Protein AF-A0A2P5MQP5-F1 (afdb_monomer)

Mean predicted aligned error: 23.52 Å

Foldseek 3Di:
DLPCLCPLDPFFGLLVLLLQLLQFFQVVCCLVVVAPPVQLQQDLQNLVSSQGDDQPTWTWGGLYDDIDIGTSNVSSVSSVVCLVPSSLLSLLVVCCVVLVHPDSVCSQVVQQVVCCLQANHPLDRSSLLSSLVVCVVSSLSSVLVNCVVVVVPVVSLQSVLVVLLVVLVLVPLQDPLLVVVVVVLVVLVVVLVVCVVVLVVLVVVPPVSVVVVVVSVLVVQLSVQLVVQLVVLVVVLSVVSNVVSNVLVVVSRSCSGNNNSVVNSVSNSVSSSVSSLSSSCSSVVSVCVRPVDPPSNVVVVVVVPPPPPDPSCVVRPRPDDPPVVDPPPPCWDQDPQQGTFGVPLLVVFDKQQLQALLVVVLVVLVVQLVVLLLVLLLLLQVQLVVLCVVPVPLLPLVVLLVCLVPALALLSVLLLVVLCVLCVVVVVLVQHSSSSSLLLLVLLNVLSPDPLVRQLVVQLVCCCVPSVDDSVVSSVSSNVSSCCNNPPSVSSLSSLVSLLVCVVVVPQDDSSSSDGDPSSPVSNVSSVSSNVSVVSSLLSVQLSVLQDNGDIGTLSSQLVLQLVDPVLLVLLVVLCVVLVCQVVLQVQLVVCCVVRRRVDSSSSSRSSSLCPLLVVDPRDPDDDDPVSSVVSNSSSSVSSCVSVVRPRRPPVPDPCPCVVVVVVVPRPPPPVVVVVVDPDDDPVVVPPCPVVVVVVVVVVVVVVVVVVVVVVVVVVVVVVVVCVVVVVVVLLVQLVVLLVVLLVVLLVVLPPDDDPSLFPLLVVLVLLLVLLVVVLVVPDDQNVLSVQLNVQLVVCVVVVHGSNVSNLRSCVRHVSNSVVSLLSSLVVVLVVLVLQDAPLLSQLLSVLLVVLCVVSPPDDDPPPSNVVSLVVLCVVPNVSSSVSSSSLSNCCSRRVPVVSSNSSSSSCVSVVNGDD

Secondary structure (DSSP, 8-state):
--GGGG-SSTTB-HHHHHHHHIIIIIHHHHHTTSS-HHHHHH-S-HHHHH----SSSEEEE-BSSS-EEEEHHHHHHHHHHHHTTHHHHHHHHHHHHHHT-SSGGGHHHHHHHHHHHHH-TTSS-HHHHHHHHHHHHHHHHHHHHHHHHTT-HHHHHHHHHHHHHHHHHHHH-S-HHHHHHHHHHHHHHHHHHHHHHHHHHHGGGTHHHHHHHHHHHHHHHHHHTHHHHHHHHHHHHHHHHHHHHHHHHHTT--TTSHHHHHHHHHHHHHHHHHHHHHHHTHHHHHHHHHH-STTTHHHHHHHH-------HHHHS--TT----SS----SEEEETTTEEEETTGGGTS-EE-HHHHHHHHHHHHHHHHHHHHHHHHHHHHHHHHHHGGGTTSTT-HHHHHHHHHH---HHHHHHHHHHHHHHHHTGGG---HHHHHHHHHHHHHHHTTS-HHHHHHHHHHHHHHHH---HHHHHHHHHHHHHHHHH-HHHHHHHHHHHHHHHHHT---BGGGTB-TTSHHHHHHHHHHHHHHHHHHHHHHHHHHHHTTT--EEHHHHHHHHHT-HHHHHHHHHHHHHHT-HHHHHHHHHHHHHTTSB--HHHHHHHHHHHHHTTSS--SS-PPPHHHHHHHHHHHHHHHHHHTTPPPP-GGG-TTTTTTHHHHPPPTTHHHHHHTT--PPPGGGGGGGHHHHHHHHHHHHHHHHHHHHHHHHHHHHHHHHHHHHHHHHHHHHHHHHHHHHHHHHHHHHHHSPPPTT---HHHHHHHHHHHHHHHHHHT-TTHHHHHHHHHHHHHHHHTT--HHHHHHHHHHH-HHHHHHHHHHHHHHHHHTTTTTS-HHHHHHHHHHHHHTTGGG-SS---TTHHHHHHHHHHHHH-HHHHHHHHHHHHHHHHHT-HHHHHHHHHHHHHTTSS--

Solvent-accessible surface area (backbone atoms only — not comparable to full-atom values): 47956 Å² total; per-residue (Å²): 133,63,65,67,26,32,38,58,40,76,55,20,34,49,53,61,22,46,14,34,36,34,30,50,27,26,48,45,33,35,77,68,66,78,42,52,72,69,55,35,34,54,23,65,51,40,72,68,41,50,61,35,84,33,88,80,46,55,32,56,35,27,87,43,53,73,80,42,78,32,29,25,43,61,42,48,58,55,48,55,55,42,54,75,37,53,28,48,58,33,44,27,55,65,44,12,77,77,73,69,44,96,45,37,85,45,36,49,60,55,49,30,55,51,43,29,70,36,59,36,82,84,71,63,60,39,61,60,42,55,54,44,68,63,44,49,64,23,46,53,49,4,54,31,51,37,27,46,76,67,71,35,53,72,57,20,42,44,51,52,38,52,50,49,33,49,53,44,43,63,62,57,48,59,40,70,50,51,74,47,43,64,63,51,50,55,49,54,52,53,53,52,66,67,48,50,69,59,52,62,59,38,43,76,66,45,74,66,20,48,57,52,45,54,56,50,52,54,52,52,56,36,60,67,41,37,65,63,49,46,53,51,50,53,51,49,43,44,54,55,50,23,56,49,46,54,53,46,59,73,68,74,47,40,61,60,2,57,53,30,45,53,53,49,50,56,54,50,48,54,47,48,29,53,43,30,51,52,55,57,39,33,68,60,58,33,46,45,70,72,66,73,52,80,79,68,50,57,77,55,50,67,68,66,68,61,68,85,80,72,63,38,58,74,85,44,55,63,82,55,56,84,54,55,88,63,79,70,62,46,73,54,38,76,40,101,62,37,45,57,21,22,62,72,34,81,80,74,50,58,67,50,43,54,13,56,57,30,52,54,47,31,55,48,29,47,51,50,20,50,53,31,41,55,49,26,46,49,47,51,24,61,49,35,65,65,44,52,88,65,43,91,67,70,70,44,46,67,61,45,16,52,45,33,72,71,46,87,28,45,42,31,52,57,40,36,58,51,6,42,51,48,22,64,75,43,50,91,68,72,53,48,31,48,51,40,16,29,51,50,27,54,41,56,54,44,41,58,79,35,57,64,70,57,37,17,50,56,45,18,54,42,35,36,69,80,63,66,40,55,68,75,58,17,47,52,52,16,46,54,51,34,45,41,61,71,69,29,63,71,48,50,43,49,48,23,43,22,44,31,48,23,62,71,72,61,59,73,59,42,67,54,65,63,53,55,80,83,64,47,63,67,45,34,51,34,14,47,48,17,33,53,30,44,52,51,24,51,53,37,44,46,54,31,68,34,46,40,74,78,38,67,45,46,30,55,30,53,2,36,48,27,50,77,31,71,69,51,40,53,48,49,50,53,52,30,54,77,70,65,38,52,68,43,18,52,53,48,14,50,50,38,40,74,71,46,40,30,70,50,68,56,28,23,31,37,23,31,39,45,33,46,26,56,64,77,39,82,65,82,87,52,88,70,54,76,68,56,47,49,53,36,25,53,52,29,52,51,52,53,32,65,64,67,68,40,58,71,66,61,78,92,72,49,92,62,75,59,54,69,46,70,80,67,58,74,69,90,75,58,64,69,66,49,59,78,68,50,89,79,77,84,69,72,78,72,62,78,59,53,66,60,54,53,53,53,52,51,55,55,50,54,55,52,50,55,56,47,51,55,51,50,51,59,48,49,55,50,53,50,53,51,49,54,51,52,48,51,54,51,50,52,54,51,24,52,54,47,28,53,54,36,50,54,52,44,51,53,61,46,64,54,77,79,66,89,80,58,57,58,55,42,57,56,26,47,53,39,50,54,40,26,52,51,47,41,76,67,67,48,98,62,32,71,36,24,43,44,16,51,52,30,25,51,56,30,44,76,73,69,41,52,44,36,60,7,42,55,51,4,34,74,68,15,52,71,12,40,54,52,22,50,50,54,41,36,50,52,59,39,60,78,40,51,76,30,43,48,75,57,53,40,54,36,34,40,50,28,44,53,55,62,52,58,88,66,82,83,72,79,80,72,81,60,59,60,61,52,35,42,48,54,29,23,74,73,59,35,74,67,52,16,52,26,50,49,49,35,36,41,46,23,43,52,46,72,35,61,67,50,51,47,52,51,18,50,28,30,41,30,67,65,72,34,72,131

pLDDT: mean 72.3, std 13.86, range [25.8, 93.88]

Structure (mmCIF, N/CA/C/O backbone):
data_AF-A0A2P5MQP5-F1
#
_entry.id   AF-A0A2P5MQP5-F1
#
loop_
_atom_site.group_PDB
_atom_site.id
_atom_site.type_symbol
_atom_site.label_atom_id
_atom_site.label_alt_id
_atom_site.label_comp_id
_atom_site.label_asym_id
_atom_site.label_entity_id
_atom_site.label_seq_id
_atom_site.pdbx_PDB_ins_code
_atom_site.Cartn_x
_atom_site.Cartn_y
_atom_site.Cartn_z
_atom_site.occupancy
_atom_site.B_iso_or_equiv
_atom_site.auth_seq_id
_atom_site.auth_comp_id
_atom_site.auth_asym_id
_atom_site.auth_atom_id
_atom_site.pdbx_PDB_model_num
ATOM 1 N N . ASN A 1 1 ? 1.869 5.545 -29.048 1.00 54.22 1 ASN A N 1
ATOM 2 C CA . ASN A 1 1 ? 0.941 4.863 -29.977 1.00 54.22 1 ASN A CA 1
ATOM 3 C C . ASN A 1 1 ? 1.107 5.523 -31.338 1.00 54.22 1 ASN A C 1
ATOM 5 O O . ASN A 1 1 ? 0.737 6.682 -31.473 1.00 54.22 1 ASN A O 1
ATOM 9 N N . LEU A 1 2 ? 1.769 4.845 -32.279 1.00 65.94 2 LEU A N 1
ATOM 10 C CA . LEU A 1 2 ? 2.186 5.421 -33.567 1.00 65.94 2 LEU A CA 1
ATOM 11 C C . LEU A 1 2 ? 1.023 5.577 -34.565 1.00 65.94 2 LEU A C 1
ATOM 13 O O . LEU A 1 2 ? 1.172 6.258 -35.575 1.00 65.94 2 LEU A O 1
ATOM 17 N N . GLY A 1 3 ? -0.153 5.004 -34.277 1.00 72.50 3 GLY A N 1
ATOM 18 C CA . GLY A 1 3 ? -1.380 5.244 -35.041 1.00 72.50 3 GLY A CA 1
ATOM 19 C C . GLY A 1 3 ? -1.204 5.031 -36.549 1.00 72.50 3 GLY A C 1
ATOM 20 O O . GLY A 1 3 ? -0.691 4.002 -36.981 1.00 72.50 3 GLY A O 1
ATOM 21 N N . ALA A 1 4 ? -1.604 6.026 -37.348 1.00 68.00 4 ALA A N 1
ATOM 22 C CA . ALA A 1 4 ? -1.474 6.001 -38.808 1.00 68.00 4 ALA A CA 1
ATOM 23 C C . ALA A 1 4 ? -0.015 5.927 -39.299 1.00 68.00 4 ALA A C 1
ATOM 25 O O . ALA A 1 4 ? 0.221 5.436 -40.399 1.00 68.00 4 ALA A O 1
ATOM 26 N N . ALA A 1 5 ? 0.964 6.341 -38.485 1.00 75.12 5 ALA A N 1
ATOM 27 C CA . ALA A 1 5 ? 2.378 6.206 -38.822 1.00 75.12 5 ALA A CA 1
ATOM 28 C C . ALA A 1 5 ? 2.879 4.762 -38.703 1.00 75.12 5 ALA A C 1
ATOM 30 O O . ALA A 1 5 ? 3.854 4.424 -39.355 1.00 75.12 5 ALA A O 1
ATOM 31 N N . ASN A 1 6 ? 2.207 3.875 -37.954 1.00 81.00 6 ASN A N 1
ATOM 32 C CA . ASN A 1 6 ? 2.577 2.453 -37.953 1.00 81.00 6 ASN A CA 1
ATOM 33 C C . ASN A 1 6 ? 2.195 1.739 -39.264 1.00 81.00 6 ASN A C 1
ATOM 35 O O . ASN A 1 6 ? 2.784 0.720 -39.623 1.00 81.00 6 ASN A O 1
ATOM 39 N N . VAL A 1 7 ? 1.215 2.293 -39.984 1.00 80.69 7 VAL A N 1
ATOM 40 C CA . VAL A 1 7 ? 0.647 1.736 -41.217 1.00 80.69 7 VAL A CA 1
ATOM 41 C C . VAL A 1 7 ? 0.775 2.773 -42.346 1.00 80.69 7 VAL A C 1
ATOM 43 O O . VAL A 1 7 ? -0.240 3.243 -42.862 1.00 80.69 7 VAL A O 1
ATOM 46 N N . PRO A 1 8 ? 2.007 3.175 -42.731 1.00 71.12 8 PRO A N 1
ATOM 47 C CA . PRO A 1 8 ? 2.215 4.196 -43.761 1.00 71.12 8 PRO A CA 1
ATOM 48 C C . PRO A 1 8 ? 1.622 3.790 -45.119 1.00 71.12 8 PRO A C 1
ATOM 50 O O . PRO A 1 8 ? 1.226 4.652 -45.898 1.00 71.12 8 PRO A O 1
ATOM 53 N N . ASN A 1 9 ? 1.513 2.481 -45.381 1.00 74.44 9 ASN A N 1
ATOM 54 C CA . ASN A 1 9 ? 0.817 1.896 -46.524 1.00 74.44 9 ASN A CA 1
ATOM 55 C C . ASN A 1 9 ? -0.188 0.827 -46.044 1.00 74.44 9 ASN A C 1
ATOM 57 O O . ASN A 1 9 ? -0.024 0.220 -44.989 1.00 74.44 9 ASN A O 1
ATOM 61 N N . ALA A 1 10 ? -1.223 0.520 -46.830 1.00 69.62 10 ALA A N 1
ATOM 62 C CA . ALA A 1 10 ? -2.168 -0.539 -46.462 1.00 69.62 10 ALA A CA 1
ATOM 63 C C . ALA A 1 10 ? -1.459 -1.907 -46.314 1.00 69.62 10 ALA A C 1
ATOM 65 O O . ALA A 1 10 ? -0.842 -2.410 -47.256 1.00 69.62 10 ALA A O 1
ATOM 66 N N . GLY A 1 11 ? -1.556 -2.514 -45.127 1.00 68.88 11 GLY A N 1
ATOM 67 C CA . GLY A 1 11 ? -0.915 -3.796 -44.805 1.00 68.88 11 GLY A CA 1
ATOM 68 C C . GLY A 1 11 ? 0.561 -3.708 -44.395 1.00 68.88 11 GLY A C 1
ATOM 69 O O . GLY A 1 11 ? 1.198 -4.748 -44.261 1.00 68.88 11 GLY A O 1
ATOM 70 N N . SER A 1 12 ? 1.125 -2.509 -44.204 1.00 79.94 12 SER A N 1
ATOM 71 C CA . SER A 1 12 ? 2.431 -2.363 -43.545 1.00 79.94 12 SER A CA 1
ATOM 72 C C . SER A 1 12 ? 2.285 -2.303 -42.024 1.00 79.94 12 SER A C 1
ATOM 74 O O . SER A 1 12 ? 1.336 -1.697 -41.532 1.00 79.94 12 SER A O 1
ATOM 76 N N . ASP A 1 13 ? 3.244 -2.870 -41.302 1.00 85.62 13 ASP A N 1
ATOM 77 C CA . ASP A 1 13 ? 3.346 -2.786 -39.843 1.00 85.62 13 ASP A CA 1
ATOM 78 C C . ASP A 1 13 ? 4.805 -2.509 -39.476 1.00 85.62 13 ASP A C 1
ATOM 80 O O . ASP A 1 13 ? 5.641 -3.418 -39.431 1.00 85.62 13 ASP A O 1
ATOM 84 N N . MET A 1 14 ? 5.122 -1.227 -39.298 1.00 85.19 14 MET A N 1
ATOM 85 C CA . MET A 1 14 ? 6.498 -0.777 -39.091 1.00 85.19 14 MET A CA 1
ATOM 86 C C . MET A 1 14 ? 7.050 -1.243 -37.745 1.00 85.19 14 MET A C 1
ATOM 88 O O . MET A 1 14 ? 8.182 -1.718 -37.689 1.00 85.19 14 MET A O 1
ATOM 92 N N . GLU A 1 15 ? 6.239 -1.185 -36.690 1.00 85.50 15 GLU A N 1
ATOM 93 C CA . GLU A 1 15 ? 6.599 -1.619 -35.342 1.00 85.50 15 GLU A CA 1
ATOM 94 C C . GLU A 1 15 ? 6.961 -3.106 -35.310 1.00 85.50 15 GLU A C 1
ATOM 96 O O . GLU A 1 15 ? 8.034 -3.466 -34.823 1.00 85.50 15 GLU A O 1
ATOM 101 N N . THR A 1 16 ? 6.108 -3.971 -35.870 1.00 86.19 16 THR A N 1
ATOM 102 C CA . THR A 1 16 ? 6.385 -5.415 -35.911 1.00 86.19 16 THR A CA 1
ATOM 103 C C . THR A 1 16 ? 7.567 -5.738 -36.825 1.00 86.19 16 THR A C 1
ATOM 105 O O . THR A 1 16 ? 8.398 -6.572 -36.473 1.00 86.19 16 THR A O 1
ATOM 108 N N . SER A 1 17 ? 7.701 -5.057 -37.966 1.00 89.25 17 SER A N 1
ATOM 109 C CA . SER A 1 17 ? 8.801 -5.324 -38.905 1.00 89.25 17 SER A CA 1
ATOM 110 C C . SER A 1 17 ? 10.170 -4.938 -38.345 1.00 89.25 17 SER A C 1
ATOM 112 O O . SER A 1 17 ? 11.117 -5.711 -38.473 1.00 89.25 17 SER A O 1
ATOM 114 N N . PHE A 1 18 ? 10.283 -3.771 -37.700 1.00 88.69 18 PHE A N 1
ATOM 115 C CA . PHE A 1 18 ? 11.527 -3.350 -37.050 1.00 88.69 18 PHE A CA 1
ATOM 116 C C . PHE A 1 18 ? 11.836 -4.194 -35.811 1.00 88.69 18 PHE A C 1
ATOM 118 O O . PHE A 1 18 ? 12.991 -4.571 -35.619 1.00 88.69 18 PHE A O 1
ATOM 125 N N . ALA A 1 19 ? 10.831 -4.553 -35.004 1.00 88.44 19 ALA A N 1
ATOM 126 C CA . ALA A 1 19 ? 11.034 -5.439 -33.858 1.00 88.44 19 ALA A CA 1
ATOM 127 C C . ALA A 1 19 ? 11.527 -6.832 -34.292 1.00 88.44 19 ALA A C 1
ATOM 129 O O . ALA A 1 19 ? 12.486 -7.344 -33.714 1.00 88.44 19 ALA A O 1
ATOM 130 N N . ASN A 1 20 ? 10.936 -7.413 -35.345 1.00 88.81 20 ASN A N 1
ATOM 131 C CA . ASN A 1 20 ? 11.377 -8.690 -35.915 1.00 88.81 20 ASN A CA 1
ATOM 132 C C . ASN A 1 20 ? 12.805 -8.600 -36.456 1.00 88.81 20 ASN A C 1
ATOM 134 O O . ASN A 1 20 ? 13.626 -9.461 -36.152 1.00 88.81 20 ASN A O 1
ATOM 138 N N . TYR A 1 21 ? 13.125 -7.532 -37.191 1.00 90.44 21 TYR A N 1
ATOM 139 C CA . TYR A 1 21 ? 14.469 -7.316 -37.718 1.00 90.44 21 TYR A CA 1
ATOM 140 C C . TYR A 1 21 ? 15.512 -7.206 -36.594 1.00 90.44 21 TYR A C 1
ATOM 142 O O . TYR A 1 21 ? 16.565 -7.842 -36.645 1.00 90.44 21 TYR A O 1
ATOM 150 N N . VAL A 1 22 ? 15.212 -6.455 -35.530 1.00 88.44 22 VAL A N 1
ATOM 151 C CA . VAL A 1 22 ? 16.115 -6.332 -34.376 1.00 88.44 22 VAL A CA 1
ATOM 152 C C . VAL A 1 22 ? 16.297 -7.677 -33.671 1.00 88.44 22 VAL A C 1
ATOM 154 O O . VAL A 1 22 ? 17.424 -8.061 -33.352 1.00 88.44 22 VAL A O 1
ATOM 157 N N . ARG A 1 23 ? 15.205 -8.424 -33.489 1.00 85.56 23 ARG A N 1
ATOM 158 C CA . ARG A 1 23 ? 15.191 -9.751 -32.865 1.00 85.56 23 ARG A CA 1
ATOM 159 C C . ARG A 1 23 ? 15.990 -10.797 -33.646 1.00 85.56 23 ARG A C 1
ATOM 161 O O . ARG A 1 23 ? 16.770 -11.530 -33.047 1.00 85.56 23 ARG A O 1
ATOM 168 N N . GLU A 1 24 ? 15.777 -10.882 -34.956 1.00 85.44 24 GLU A N 1
ATOM 169 C CA . GLU A 1 24 ? 16.221 -12.002 -35.803 1.00 85.44 24 GLU A CA 1
ATOM 170 C C . GLU A 1 24 ? 17.498 -11.700 -36.599 1.00 85.44 24 GLU A C 1
ATOM 172 O O . GLU A 1 24 ? 18.173 -12.624 -37.047 1.00 85.44 24 GLU A O 1
ATOM 177 N N . CYS A 1 25 ? 17.838 -10.420 -36.783 1.00 88.69 25 CYS A N 1
ATOM 178 C CA . CYS A 1 25 ? 19.005 -9.989 -37.551 1.00 88.69 25 CYS A CA 1
ATOM 179 C C . CYS A 1 25 ? 20.001 -9.222 -36.679 1.00 88.69 25 CYS A C 1
ATOM 181 O O . CYS A 1 25 ? 21.140 -9.659 -36.511 1.00 88.69 25 CYS A O 1
ATOM 183 N N . THR A 1 26 ? 19.592 -8.094 -36.087 1.00 86.50 26 THR A N 1
ATOM 184 C CA . THR A 1 26 ? 20.512 -7.221 -35.336 1.00 86.50 26 THR A CA 1
ATOM 185 C C . THR A 1 26 ? 21.139 -7.943 -34.146 1.00 86.50 26 THR A C 1
ATOM 187 O O . THR A 1 26 ? 22.362 -7.941 -33.998 1.00 86.50 26 THR A O 1
ATOM 190 N N . LEU A 1 27 ? 20.322 -8.595 -33.316 1.00 81.94 27 LEU A N 1
ATOM 191 C CA . LEU A 1 27 ? 20.799 -9.300 -32.126 1.00 81.94 27 LEU A CA 1
ATOM 192 C C . LEU A 1 27 ? 21.524 -10.602 -32.473 1.00 81.94 27 LEU A C 1
ATOM 194 O O . LEU A 1 27 ? 22.461 -10.972 -31.777 1.00 81.94 27 LEU A O 1
ATOM 198 N N . THR A 1 28 ? 21.205 -11.233 -33.603 1.00 81.19 28 THR A N 1
ATOM 199 C CA . THR A 1 28 ? 22.012 -12.339 -34.135 1.00 81.19 28 THR A CA 1
ATOM 200 C C . THR A 1 28 ? 23.412 -11.876 -34.544 1.00 81.19 28 THR A C 1
ATOM 202 O O . THR A 1 28 ? 24.390 -12.556 -34.246 1.00 81.19 28 THR A O 1
ATOM 205 N N . GLY A 1 29 ? 23.551 -10.691 -35.148 1.00 76.88 29 GLY A N 1
ATOM 206 C CA . GLY A 1 29 ? 24.860 -10.082 -35.405 1.00 76.88 29 GLY A CA 1
ATOM 207 C C . GLY A 1 29 ? 25.652 -9.777 -34.127 1.00 76.88 29 GLY A C 1
ATOM 208 O O . GLY A 1 29 ? 26.883 -9.879 -34.127 1.00 76.88 29 GLY A O 1
ATOM 209 N N . VAL A 1 30 ? 24.951 -9.459 -33.032 1.00 77.50 30 VAL A N 1
ATOM 210 C CA . VAL A 1 30 ? 25.544 -9.295 -31.695 1.00 77.50 30 VAL A CA 1
ATOM 211 C C . VAL A 1 30 ? 26.004 -10.634 -31.117 1.00 77.50 30 VAL A C 1
ATOM 213 O O . VAL A 1 30 ? 27.141 -10.739 -30.663 1.00 77.50 30 VAL A O 1
ATOM 216 N N . ASP A 1 31 ? 25.177 -11.677 -31.201 1.00 72.62 31 ASP A N 1
ATOM 217 C CA . ASP A 1 31 ? 25.517 -13.024 -30.719 1.00 72.62 31 ASP A CA 1
ATOM 218 C C . ASP A 1 31 ? 26.710 -13.632 -31.474 1.00 72.62 31 ASP A C 1
ATOM 220 O O . ASP A 1 31 ? 27.520 -14.365 -30.908 1.00 72.62 31 ASP A O 1
ATOM 224 N N . LEU A 1 32 ? 26.850 -13.292 -32.758 1.00 74.69 32 LEU A N 1
ATOM 225 C CA . LEU A 1 32 ? 27.985 -13.677 -33.600 1.00 74.69 32 LEU A CA 1
ATOM 226 C C . LEU A 1 32 ? 29.232 -12.805 -33.375 1.00 74.69 32 LEU A C 1
ATOM 228 O O . LEU A 1 32 ? 30.230 -12.976 -34.079 1.00 74.69 32 LEU A O 1
ATOM 232 N N . ASN A 1 33 ? 29.183 -11.873 -32.417 1.00 70.50 33 ASN A N 1
ATOM 233 C CA . ASN A 1 33 ? 30.249 -10.933 -32.071 1.00 70.50 33 ASN A CA 1
ATOM 234 C C . ASN A 1 33 ? 30.725 -10.067 -33.257 1.00 70.50 33 ASN A C 1
ATOM 236 O O . ASN A 1 33 ? 31.851 -9.570 -33.269 1.00 70.50 33 ASN A O 1
ATOM 240 N N . GLN A 1 34 ? 29.876 -9.894 -34.274 1.00 71.00 34 GLN A N 1
ATOM 241 C CA . GLN A 1 34 ? 30.133 -9.007 -35.415 1.00 71.00 34 GLN A CA 1
ATOM 242 C C . GLN A 1 34 ? 29.719 -7.565 -35.105 1.00 71.00 34 GLN A C 1
ATOM 244 O O . GLN A 1 34 ? 30.180 -6.628 -35.758 1.00 71.00 34 GLN A O 1
ATOM 249 N N . LYS A 1 35 ? 28.869 -7.388 -34.087 1.00 69.75 35 LYS A N 1
ATOM 250 C CA . LYS A 1 35 ? 28.469 -6.104 -33.510 1.00 69.75 35 LYS A CA 1
ATOM 251 C C . LYS A 1 35 ? 28.437 -6.205 -31.990 1.00 69.75 35 LYS A C 1
ATOM 253 O O . LYS A 1 35 ? 28.226 -7.281 -31.446 1.00 69.75 35 LYS A O 1
ATOM 258 N N . SER A 1 36 ? 28.614 -5.086 -31.295 1.00 71.75 36 SER A N 1
ATOM 259 C CA . SER A 1 36 ? 28.406 -5.016 -29.846 1.00 71.75 36 SER A CA 1
ATOM 260 C C . SER A 1 36 ? 27.207 -4.132 -29.524 1.00 71.75 36 SER A C 1
ATOM 262 O O . SER A 1 36 ? 26.920 -3.170 -30.236 1.00 71.75 36 SER A O 1
ATOM 264 N N . VAL A 1 37 ? 26.517 -4.440 -28.424 1.00 68.94 37 VAL A N 1
ATOM 265 C CA . VAL A 1 37 ? 25.391 -3.626 -27.939 1.00 68.94 37 VAL A CA 1
ATOM 266 C C . VAL A 1 37 ? 25.847 -2.195 -27.634 1.00 68.94 37 VAL A C 1
ATOM 268 O O . VAL A 1 37 ? 25.148 -1.248 -27.969 1.00 68.94 37 VAL A O 1
ATOM 271 N N . ASP A 1 38 ? 27.048 -2.022 -27.072 1.00 68.94 38 ASP A N 1
ATOM 272 C CA . ASP A 1 38 ? 27.614 -0.694 -26.789 1.00 68.94 38 ASP A CA 1
ATOM 273 C C . ASP A 1 38 ? 27.870 0.114 -28.070 1.00 68.94 38 ASP A C 1
ATOM 275 O O . ASP A 1 38 ? 27.568 1.306 -28.108 1.00 68.94 38 ASP A O 1
ATOM 279 N N . ALA A 1 39 ? 28.351 -0.534 -29.139 1.00 72.06 39 ALA A N 1
ATOM 280 C CA . ALA A 1 39 ? 28.530 0.122 -30.432 1.00 72.06 39 ALA A CA 1
ATOM 281 C C . ALA A 1 39 ? 27.186 0.567 -31.020 1.00 72.06 39 ALA A C 1
ATOM 283 O O . ALA A 1 39 ? 27.083 1.693 -31.488 1.00 72.06 39 ALA A O 1
ATOM 284 N N . ILE A 1 40 ? 26.145 -0.268 -30.924 1.00 74.25 40 ILE A N 1
ATOM 285 C CA . ILE A 1 40 ? 24.799 0.067 -31.415 1.00 74.25 40 ILE A CA 1
ATOM 286 C C . ILE A 1 40 ? 24.207 1.260 -30.649 1.00 74.25 40 ILE A C 1
ATOM 288 O O . ILE A 1 40 ? 23.632 2.163 -31.250 1.00 74.25 40 ILE A O 1
ATOM 292 N N . LEU A 1 41 ? 24.370 1.293 -29.324 1.00 71.62 41 LEU A N 1
ATOM 293 C CA . LEU A 1 41 ? 23.778 2.331 -28.474 1.00 71.62 41 LEU A CA 1
ATOM 294 C C . LEU A 1 41 ? 24.480 3.693 -28.572 1.00 71.62 41 LEU A C 1
ATOM 296 O O . LEU A 1 41 ? 23.862 4.709 -28.248 1.00 71.62 41 LEU A O 1
ATOM 300 N N . ARG A 1 42 ? 25.755 3.724 -28.980 1.00 73.06 42 ARG A N 1
ATOM 301 C CA . ARG A 1 42 ? 26.590 4.941 -29.039 1.00 73.06 42 ARG A CA 1
ATOM 302 C C . ARG A 1 42 ? 26.842 5.463 -30.454 1.00 73.06 42 ARG A C 1
ATOM 304 O O . ARG A 1 42 ? 27.448 6.527 -30.593 1.00 73.06 42 ARG A O 1
ATOM 311 N N . ASP A 1 43 ? 26.413 4.733 -31.481 1.00 77.75 43 ASP A N 1
ATOM 312 C CA . ASP A 1 43 ? 26.600 5.130 -32.877 1.00 77.75 43 ASP A CA 1
ATOM 313 C C . ASP A 1 43 ? 25.919 6.476 -33.180 1.00 77.75 43 ASP A C 1
ATOM 315 O O . ASP A 1 43 ? 24.861 6.790 -32.633 1.00 77.75 43 ASP A O 1
ATOM 319 N N . ALA A 1 44 ? 26.538 7.277 -34.050 1.00 68.81 44 ALA A N 1
ATOM 320 C CA . ALA A 1 44 ? 25.980 8.546 -34.511 1.00 68.81 44 ALA A CA 1
ATOM 321 C C . ALA A 1 44 ? 24.791 8.353 -35.461 1.00 68.81 44 ALA A C 1
ATOM 323 O O . ALA A 1 44 ? 23.961 9.249 -35.572 1.00 68.81 44 ALA A O 1
ATOM 324 N N . ASP A 1 45 ? 24.720 7.205 -36.137 1.00 74.75 45 ASP A N 1
ATOM 325 C CA . ASP A 1 45 ? 23.622 6.831 -37.023 1.00 74.75 45 ASP A CA 1
ATOM 326 C C . ASP A 1 45 ? 22.977 5.539 -36.503 1.00 74.75 45 ASP A C 1
ATOM 328 O O . ASP A 1 45 ? 23.343 4.432 -36.916 1.00 74.75 45 ASP A O 1
ATOM 332 N N . PRO A 1 46 ? 22.015 5.645 -35.572 1.00 66.69 46 PRO A N 1
ATOM 333 C CA . PRO A 1 46 ? 21.437 4.469 -34.937 1.00 66.69 46 PRO A CA 1
ATOM 334 C C . PRO A 1 46 ? 20.606 3.614 -35.894 1.00 66.69 46 PRO A C 1
ATOM 336 O O . PRO A 1 46 ? 20.404 2.429 -35.622 1.00 66.69 46 PRO A O 1
ATOM 339 N N . LEU A 1 47 ? 20.152 4.177 -37.025 1.00 75.50 47 LEU A N 1
ATOM 340 C CA . LEU A 1 47 ? 19.431 3.416 -38.042 1.00 75.50 47 LEU A CA 1
ATOM 341 C C . LEU A 1 47 ? 20.421 2.443 -38.668 1.00 75.50 47 LEU A C 1
ATOM 343 O O . LEU A 1 47 ? 20.238 1.232 -38.619 1.00 75.50 47 LEU A O 1
ATOM 347 N N . ASN A 1 48 ? 21.543 2.945 -39.171 1.00 80.62 48 ASN A N 1
ATOM 348 C CA . ASN A 1 48 ? 22.565 2.068 -39.728 1.00 80.62 48 ASN A CA 1
ATOM 349 C C . ASN A 1 48 ? 23.269 1.211 -38.661 1.00 80.62 48 ASN A C 1
ATOM 351 O O . ASN A 1 48 ? 23.740 0.111 -38.973 1.00 80.62 48 ASN A O 1
ATOM 355 N N . ALA A 1 49 ? 23.275 1.630 -37.395 1.00 79.00 49 ALA A N 1
ATOM 356 C CA . ALA A 1 49 ? 23.849 0.854 -36.300 1.00 79.00 49 ALA A CA 1
ATOM 357 C C . ALA A 1 49 ? 23.161 -0.507 -36.111 1.00 79.00 49 ALA A C 1
ATOM 359 O O . ALA A 1 49 ? 23.840 -1.512 -35.873 1.00 79.00 49 ALA A O 1
ATOM 360 N N . ILE A 1 50 ? 21.839 -0.581 -36.305 1.00 85.00 50 ILE A N 1
ATOM 361 C CA . ILE A 1 50 ? 21.080 -1.836 -36.177 1.00 85.00 50 ILE A CA 1
ATOM 362 C C . ILE A 1 50 ? 21.163 -2.735 -37.421 1.00 85.00 50 ILE A C 1
ATOM 364 O O . ILE A 1 50 ? 20.782 -3.904 -37.356 1.00 85.00 50 ILE A O 1
ATOM 368 N N . ARG A 1 51 ? 21.701 -2.251 -38.548 1.00 88.56 51 ARG A N 1
ATOM 369 C CA . ARG A 1 51 ? 21.832 -3.027 -39.793 1.00 88.56 51 ARG A CA 1
ATOM 370 C C . ARG A 1 51 ? 22.665 -4.298 -39.599 1.00 88.56 51 ARG A C 1
ATOM 372 O O . ARG A 1 51 ? 23.771 -4.216 -39.082 1.00 88.56 51 ARG A O 1
ATOM 379 N N . PHE A 1 52 ? 22.222 -5.443 -40.101 1.00 87.88 52 PHE A N 1
ATOM 380 C CA . PHE A 1 52 ? 23.026 -6.658 -40.148 1.00 87.88 52 PHE A CA 1
ATOM 381 C C . PHE A 1 52 ? 22.952 -7.264 -41.547 1.00 87.88 52 PHE A C 1
ATOM 383 O O . PHE A 1 52 ? 21.888 -7.688 -41.988 1.00 87.88 52 PHE A O 1
ATOM 390 N N . ASP A 1 53 ? 24.084 -7.283 -42.249 1.00 87.81 53 ASP A N 1
ATOM 391 C CA . ASP A 1 53 ? 24.166 -7.845 -43.594 1.00 87.81 53 ASP A CA 1
ATOM 392 C C . ASP A 1 53 ? 24.360 -9.362 -43.500 1.00 87.81 53 ASP A C 1
ATOM 394 O O . ASP A 1 53 ? 25.411 -9.851 -43.080 1.00 87.81 53 ASP A O 1
ATOM 398 N N . SER A 1 54 ? 23.330 -10.116 -43.878 1.00 85.69 54 SER A N 1
ATOM 399 C CA . SER A 1 54 ? 23.389 -11.570 -43.958 1.00 85.69 54 SER A CA 1
ATOM 400 C C . SER A 1 54 ? 22.393 -12.116 -44.967 1.00 85.69 54 SER A C 1
ATOM 402 O O . SER A 1 54 ? 21.205 -11.802 -44.909 1.00 85.69 54 SER A O 1
ATOM 404 N N . ASP A 1 55 ? 22.883 -13.013 -45.821 1.00 86.19 55 ASP A N 1
ATOM 405 C CA . ASP A 1 55 ? 22.082 -13.749 -46.805 1.00 86.19 55 ASP A CA 1
ATOM 406 C C . ASP A 1 55 ? 21.592 -15.108 -46.269 1.00 86.19 55 ASP A C 1
ATOM 408 O O . ASP A 1 55 ? 20.880 -15.839 -46.957 1.00 86.19 55 ASP A O 1
ATOM 412 N N . ILE A 1 56 ?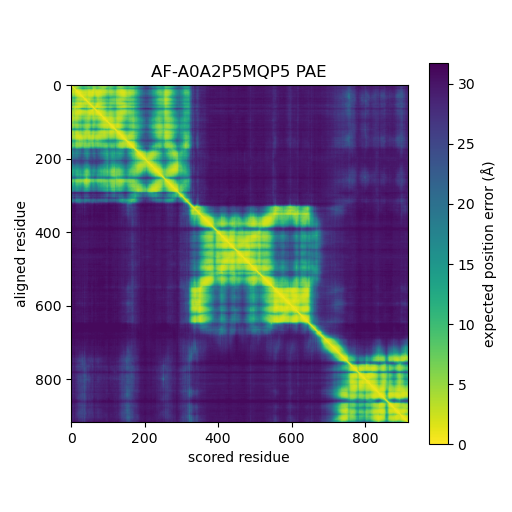 21.999 -15.469 -45.047 1.00 80.69 56 ILE A N 1
ATOM 413 C CA . ILE A 1 56 ? 21.676 -16.751 -44.401 1.00 80.69 56 ILE A CA 1
ATOM 414 C C . ILE A 1 56 ? 20.542 -16.566 -43.395 1.00 80.69 56 ILE A C 1
ATOM 416 O O . ILE A 1 56 ? 19.605 -17.363 -43.362 1.00 80.69 56 ILE A O 1
ATOM 420 N N . TYR A 1 57 ? 20.633 -15.525 -42.570 1.00 81.94 57 TYR A N 1
ATOM 421 C CA . TYR A 1 57 ? 19.590 -15.197 -41.609 1.00 81.94 57 TYR A CA 1
ATOM 422 C C . TYR A 1 57 ? 18.470 -14.435 -42.309 1.00 81.94 57 TYR A C 1
ATOM 424 O O . TYR A 1 57 ? 18.712 -13.587 -43.171 1.00 81.94 57 TYR A O 1
ATOM 432 N N . MET A 1 58 ? 17.236 -14.783 -41.963 1.00 85.62 58 MET A N 1
ATOM 433 C CA . MET A 1 58 ? 16.036 -14.233 -42.574 1.00 85.62 58 MET A CA 1
ATOM 434 C C . MET A 1 58 ? 15.119 -13.673 -41.502 1.00 85.62 58 MET A C 1
ATOM 436 O O . MET A 1 58 ? 15.086 -14.180 -40.384 1.00 85.62 58 MET A O 1
ATOM 440 N N . THR A 1 59 ? 14.340 -12.671 -41.881 1.00 90.31 59 THR A N 1
ATOM 441 C CA . THR A 1 59 ? 13.348 -12.046 -41.020 1.00 90.31 59 THR A CA 1
ATOM 442 C C . THR A 1 59 ? 12.058 -11.756 -41.768 1.00 90.31 59 THR A C 1
ATOM 444 O O . THR A 1 59 ? 12.038 -11.634 -42.998 1.00 90.31 59 THR A O 1
ATOM 447 N N . GLN A 1 60 ? 10.954 -11.696 -41.027 1.00 90.31 60 GLN A N 1
ATOM 448 C CA . GLN A 1 60 ? 9.638 -11.395 -41.574 1.00 90.31 60 GLN A CA 1
ATOM 449 C C . GLN A 1 60 ? 9.302 -9.906 -41.425 1.00 90.31 60 GLN A C 1
ATOM 451 O O . GLN A 1 60 ? 9.164 -9.401 -40.309 1.00 90.31 60 GLN A O 1
ATOM 456 N N . ILE A 1 61 ? 9.087 -9.235 -42.559 1.00 90.06 61 ILE A N 1
ATOM 457 C CA . ILE A 1 61 ? 8.729 -7.815 -42.642 1.00 90.06 61 ILE A CA 1
ATOM 458 C C . ILE A 1 61 ? 7.356 -7.604 -43.299 1.00 90.06 61 ILE A C 1
ATOM 460 O O . ILE A 1 61 ? 6.897 -8.389 -44.134 1.00 90.06 61 ILE A O 1
ATOM 464 N N . TYR A 1 62 ? 6.719 -6.496 -42.934 1.00 87.00 62 TYR A N 1
ATOM 465 C CA . TYR A 1 62 ? 5.387 -6.058 -43.340 1.00 87.00 62 TYR A CA 1
ATOM 466 C C . TYR A 1 62 ? 5.496 -4.647 -43.933 1.00 87.00 62 TYR A C 1
ATOM 468 O O . TYR A 1 62 ? 5.303 -3.648 -43.245 1.00 87.00 62 TYR A O 1
ATOM 476 N N . VAL A 1 63 ? 5.822 -4.552 -45.224 1.00 79.44 63 VAL A N 1
ATOM 477 C CA . VAL A 1 63 ? 6.146 -3.276 -45.905 1.00 79.44 63 VAL A CA 1
ATOM 478 C C . VAL A 1 63 ? 5.097 -2.915 -46.980 1.00 79.44 63 VAL A C 1
ATOM 480 O O . VAL A 1 63 ? 5.350 -2.171 -47.923 1.00 79.44 63 VAL A O 1
ATOM 483 N N . GLY A 1 64 ? 3.871 -3.424 -46.811 1.00 70.75 64 GLY A N 1
ATOM 484 C CA . GLY A 1 64 ? 2.732 -3.228 -47.714 1.00 70.75 64 GLY A CA 1
ATOM 485 C C . GLY A 1 64 ? 2.292 -4.539 -48.369 1.00 70.75 64 GLY A C 1
ATOM 486 O O . GLY A 1 64 ? 3.049 -5.163 -49.111 1.00 70.75 64 GLY A O 1
ATOM 487 N N . GLY A 1 65 ? 1.051 -4.959 -48.109 1.00 72.06 65 GLY A N 1
ATOM 488 C CA . GLY A 1 65 ? 0.509 -6.238 -48.586 1.00 72.06 65 GLY A CA 1
ATOM 489 C C . GLY A 1 65 ? 0.689 -7.409 -47.606 1.00 72.06 65 GLY A C 1
ATOM 490 O O . GLY A 1 65 ? 0.491 -7.251 -46.408 1.00 72.06 65 GLY A O 1
ATOM 491 N N . GLN A 1 66 ? 0.968 -8.611 -48.125 1.00 73.62 66 GLN A N 1
ATOM 492 C CA . GLN A 1 66 ? 1.154 -9.835 -47.323 1.00 73.62 66 GLN A CA 1
ATOM 493 C C . GLN A 1 66 ? 2.567 -9.893 -46.707 1.00 73.62 66 GLN A C 1
ATOM 495 O O . GLN A 1 66 ? 3.494 -9.354 -47.314 1.00 73.62 66 GLN A O 1
ATOM 500 N N . PRO A 1 67 ? 2.758 -10.564 -45.553 1.00 83.69 67 PRO A N 1
ATOM 501 C CA . PRO A 1 67 ? 4.065 -10.710 -44.911 1.00 83.69 67 PRO A CA 1
ATOM 502 C C . PRO A 1 67 ? 5.112 -11.319 -45.845 1.00 83.69 67 PRO A C 1
ATOM 504 O O . PRO A 1 67 ? 4.851 -12.329 -46.504 1.00 83.69 67 PRO A O 1
ATOM 507 N N . GLN A 1 68 ? 6.311 -10.738 -45.857 1.00 87.12 68 GLN A N 1
ATOM 508 C CA . GLN A 1 68 ? 7.433 -11.213 -46.666 1.00 87.12 68 GLN A CA 1
ATOM 509 C C . GLN A 1 68 ? 8.581 -11.653 -45.759 1.00 87.12 68 GLN A C 1
ATOM 511 O O . GLN A 1 68 ? 9.054 -10.878 -44.933 1.00 87.12 68 GLN A O 1
ATOM 516 N N . THR A 1 69 ? 9.047 -12.889 -45.929 1.00 89.25 69 THR A N 1
ATOM 517 C CA . THR A 1 69 ? 10.287 -13.367 -45.307 1.00 89.25 69 THR A CA 1
ATOM 518 C C . THR A 1 69 ? 11.443 -13.079 -46.255 1.00 89.25 69 THR A C 1
ATOM 520 O O . THR A 1 69 ? 11.455 -13.584 -47.379 1.00 89.25 69 THR A O 1
ATOM 523 N N . LYS A 1 70 ? 12.389 -12.248 -45.819 1.00 90.25 70 LYS A N 1
ATOM 524 C CA . LYS A 1 70 ? 13.557 -11.829 -46.603 1.00 90.25 70 LYS A CA 1
ATOM 525 C C . LYS A 1 70 ? 14.839 -12.057 -45.819 1.00 90.25 70 LYS A C 1
ATOM 527 O O . LYS A 1 70 ? 14.796 -12.202 -44.602 1.00 90.25 70 LYS A O 1
ATOM 532 N N . THR A 1 71 ? 15.971 -12.096 -46.513 1.00 91.69 71 THR A N 1
ATOM 533 C CA . THR A 1 71 ? 17.291 -12.083 -45.868 1.00 91.69 71 THR A CA 1
ATOM 534 C C . THR A 1 71 ? 17.468 -10.792 -45.073 1.00 91.69 71 THR A C 1
ATOM 536 O O . THR A 1 71 ? 16.825 -9.787 -45.380 1.00 91.69 71 THR A O 1
ATOM 539 N N . CYS A 1 72 ? 18.328 -10.791 -44.057 1.00 90.06 72 CYS A N 1
ATOM 540 C CA . CYS A 1 72 ? 18.591 -9.580 -43.279 1.00 90.06 72 CYS A CA 1
ATOM 541 C C . CYS A 1 72 ? 19.089 -8.424 -44.171 1.00 90.06 72 CYS A C 1
ATOM 543 O O . CYS A 1 72 ? 18.644 -7.289 -44.015 1.00 90.06 72 CYS A O 1
ATOM 545 N N . THR A 1 73 ? 19.912 -8.714 -45.184 1.00 91.62 73 THR A N 1
ATOM 546 C CA . THR A 1 73 ? 20.385 -7.710 -46.155 1.00 91.62 73 THR A CA 1
ATOM 547 C C . THR A 1 73 ? 19.235 -7.087 -46.963 1.00 91.62 73 THR A C 1
ATOM 549 O O . THR A 1 73 ? 19.106 -5.860 -47.051 1.00 91.62 73 THR A O 1
ATOM 552 N N . ASP A 1 74 ? 18.365 -7.924 -47.539 1.00 90.81 74 ASP A N 1
ATOM 553 C CA . ASP A 1 74 ? 17.254 -7.459 -48.379 1.00 90.81 74 ASP A CA 1
ATOM 554 C C . ASP A 1 74 ? 16.159 -6.789 -47.540 1.00 90.81 74 ASP A C 1
ATOM 556 O O . ASP A 1 74 ? 15.585 -5.776 -47.943 1.00 90.81 74 ASP A O 1
ATOM 560 N N . ALA A 1 75 ? 15.899 -7.317 -46.341 1.00 89.62 75 ALA A N 1
ATOM 561 C CA . ALA A 1 75 ? 14.932 -6.755 -45.409 1.00 89.62 75 ALA A CA 1
ATOM 562 C C . ALA A 1 75 ? 15.324 -5.342 -44.961 1.00 89.62 75 ALA A C 1
ATOM 564 O O . ALA A 1 75 ? 14.471 -4.457 -44.908 1.00 89.62 75 ALA A O 1
ATOM 565 N N . TRP A 1 76 ? 16.612 -5.104 -44.693 1.00 90.31 76 TRP A N 1
ATOM 566 C CA . TRP A 1 76 ? 17.110 -3.775 -44.338 1.00 90.31 76 TRP A CA 1
ATOM 567 C C . TRP A 1 76 ? 16.915 -2.752 -45.455 1.00 90.31 76 TRP A C 1
ATOM 569 O O . TRP A 1 76 ? 16.539 -1.601 -45.212 1.00 90.31 76 TRP A O 1
ATOM 579 N N . THR A 1 77 ? 17.167 -3.177 -46.691 1.00 89.50 77 THR A N 1
ATOM 580 C CA . THR A 1 77 ? 17.051 -2.313 -47.868 1.00 89.50 77 THR A CA 1
ATOM 581 C C . THR A 1 77 ? 15.617 -1.805 -48.022 1.00 89.50 77 THR A C 1
ATOM 583 O O . THR A 1 77 ? 15.410 -0.611 -48.222 1.00 89.50 77 THR A O 1
ATOM 586 N N . ASP A 1 78 ? 14.618 -2.665 -47.817 1.00 87.44 78 ASP A N 1
ATOM 587 C CA . ASP A 1 78 ? 13.210 -2.259 -47.872 1.00 87.44 78 ASP A CA 1
ATOM 588 C C . ASP A 1 78 ? 12.781 -1.417 -46.662 1.00 87.44 78 ASP A C 1
ATOM 590 O O . ASP A 1 78 ? 12.072 -0.417 -46.812 1.00 87.44 78 ASP A O 1
ATOM 594 N N . LEU A 1 79 ? 13.217 -1.799 -45.455 1.00 87.12 79 LEU A N 1
ATOM 595 C CA . LEU A 1 79 ? 12.867 -1.088 -44.223 1.00 87.12 79 LEU A CA 1
ATOM 596 C C . LEU A 1 79 ? 13.428 0.334 -44.199 1.00 87.12 79 LEU A C 1
ATOM 598 O O . LEU A 1 79 ? 12.711 1.263 -43.829 1.00 87.12 79 LEU A O 1
ATOM 602 N N . SER A 1 80 ? 14.675 0.524 -44.634 1.00 85.06 80 SER A N 1
ATOM 603 C CA . SER A 1 80 ? 15.326 1.840 -44.667 1.00 85.06 80 SER A CA 1
ATOM 604 C C . SER A 1 80 ? 14.658 2.808 -45.652 1.00 85.06 80 SER A C 1
ATOM 606 O O . SER A 1 80 ? 14.548 3.999 -45.356 1.00 85.06 80 SER A O 1
ATOM 608 N N . VAL A 1 81 ? 14.144 2.312 -46.782 1.00 84.50 81 VAL A N 1
ATOM 609 C CA . VAL A 1 81 ? 13.399 3.121 -47.763 1.00 84.50 81 VAL A CA 1
ATOM 610 C C . VAL A 1 81 ? 12.064 3.597 -47.193 1.00 84.50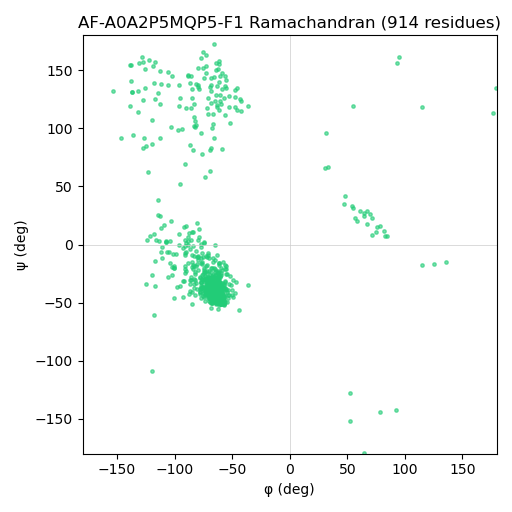 81 VAL A C 1
ATOM 612 O O . VAL A 1 81 ? 11.690 4.754 -47.379 1.00 84.50 81 VAL A O 1
ATOM 615 N N . VAL A 1 82 ? 11.341 2.733 -46.476 1.00 80.94 82 VAL A N 1
ATOM 616 C CA . VAL A 1 82 ? 10.044 3.111 -45.894 1.00 80.94 82 VAL A CA 1
ATOM 617 C C . VAL A 1 82 ? 10.199 3.967 -44.639 1.00 80.94 82 VAL A C 1
ATOM 619 O O . VAL A 1 82 ? 9.419 4.905 -44.462 1.00 80.94 82 VAL A O 1
ATOM 622 N N . ALA A 1 83 ? 11.222 3.709 -43.818 1.00 80.75 83 ALA A N 1
ATOM 623 C CA . ALA A 1 83 ? 11.531 4.483 -42.615 1.00 80.75 83 ALA A CA 1
ATOM 624 C C . ALA A 1 83 ? 11.887 5.949 -42.917 1.00 80.75 83 ALA A C 1
ATOM 626 O O . ALA A 1 83 ? 11.421 6.837 -42.206 1.00 80.75 83 ALA A O 1
ATOM 627 N N . ASN A 1 84 ? 12.648 6.199 -43.990 1.00 80.31 84 ASN A N 1
ATOM 628 C CA . ASN A 1 84 ? 13.057 7.545 -44.424 1.00 80.31 84 ASN A CA 1
ATOM 629 C C . ASN A 1 84 ? 12.071 8.213 -45.405 1.00 80.31 84 ASN A C 1
ATOM 631 O O . ASN A 1 84 ? 12.337 9.303 -45.908 1.00 80.31 84 ASN A O 1
ATOM 635 N N . GLY A 1 85 ? 10.967 7.539 -45.736 1.00 82.00 85 GLY A N 1
ATOM 636 C CA . GLY A 1 85 ? 9.961 8.016 -46.683 1.00 82.00 85 GLY A CA 1
ATOM 637 C C . GLY A 1 85 ? 8.592 8.166 -46.027 1.00 82.00 85 GLY A C 1
ATOM 638 O O . GLY A 1 85 ? 8.354 9.057 -45.213 1.00 82.00 85 GLY A O 1
ATOM 639 N N . ASN A 1 86 ? 7.665 7.274 -46.383 1.00 80.31 86 ASN A N 1
ATOM 640 C CA . ASN A 1 86 ? 6.260 7.381 -45.979 1.00 80.31 86 ASN A CA 1
ATOM 641 C C . ASN A 1 86 ? 6.057 7.344 -44.453 1.00 80.31 86 ASN A C 1
ATOM 643 O O . ASN A 1 86 ? 5.106 7.948 -43.958 1.00 80.31 86 ASN A O 1
ATOM 647 N N . PHE A 1 87 ? 6.927 6.650 -43.708 1.00 82.31 87 PHE A N 1
ATOM 648 C CA . PHE A 1 87 ? 6.861 6.606 -42.246 1.00 82.31 87 PHE A CA 1
ATOM 649 C C . PHE A 1 87 ? 7.094 7.988 -41.623 1.00 82.31 87 PHE A C 1
ATOM 651 O O . PHE A 1 87 ? 6.304 8.431 -40.790 1.00 82.31 87 PHE A O 1
ATOM 658 N N . THR A 1 88 ? 8.130 8.697 -42.072 1.00 82.00 88 THR A N 1
ATOM 659 C CA . THR A 1 88 ? 8.503 10.027 -41.571 1.00 82.00 88 THR A CA 1
ATOM 660 C C . THR A 1 88 ? 7.407 11.051 -41.873 1.00 82.00 88 THR A C 1
ATOM 662 O O . THR A 1 88 ? 6.980 11.780 -40.981 1.00 82.00 88 THR A O 1
ATOM 665 N N . THR A 1 89 ? 6.846 11.031 -43.088 1.00 82.94 89 THR A N 1
ATOM 666 C CA . THR A 1 89 ? 5.718 11.905 -43.466 1.00 82.94 89 THR A CA 1
ATOM 667 C C . THR A 1 89 ? 4.454 11.627 -42.643 1.00 82.94 89 THR A C 1
ATOM 669 O O . THR A 1 89 ? 3.735 12.550 -42.256 1.00 82.94 89 THR A O 1
ATOM 672 N N . ALA A 1 90 ? 4.161 10.358 -42.345 1.00 82.81 90 ALA A N 1
ATOM 673 C CA . ALA A 1 90 ? 3.020 10.004 -41.503 1.00 82.81 90 ALA A CA 1
ATOM 674 C C . ALA A 1 90 ? 3.231 10.421 -40.034 1.00 82.81 90 ALA A C 1
ATOM 676 O O . ALA A 1 90 ? 2.271 10.805 -39.359 1.00 82.81 90 ALA A O 1
ATOM 677 N N . LEU A 1 91 ? 4.478 10.390 -39.550 1.00 83.25 91 LEU A N 1
ATOM 678 C CA . LEU A 1 91 ? 4.853 10.847 -38.212 1.00 83.25 91 LEU A CA 1
ATOM 679 C C . LEU A 1 91 ? 4.697 12.369 -38.062 1.00 83.25 91 LEU A C 1
ATOM 681 O O . LEU A 1 91 ? 4.148 12.829 -37.061 1.00 83.25 91 LEU A O 1
ATOM 685 N N . GLU A 1 92 ? 5.072 13.144 -39.081 1.00 86.06 92 GLU A N 1
ATOM 686 C CA . GLU A 1 92 ? 4.825 14.592 -39.126 1.00 86.06 92 GLU A CA 1
ATOM 687 C C . GLU A 1 92 ? 3.328 14.923 -39.024 1.00 86.06 92 GLU A C 1
ATOM 689 O O . GLU A 1 92 ? 2.919 15.771 -38.227 1.00 86.06 92 GLU A O 1
ATOM 694 N N . GLY A 1 93 ? 2.483 14.207 -39.775 1.00 82.56 93 GLY A N 1
ATOM 695 C CA . GLY A 1 93 ? 1.027 14.371 -39.706 1.00 82.56 93 GLY A CA 1
ATOM 696 C C . GLY A 1 93 ? 0.433 14.023 -38.334 1.00 82.56 93 GLY A C 1
ATOM 697 O O . GLY A 1 93 ? -0.538 14.647 -37.903 1.00 82.56 93 GLY A O 1
ATOM 698 N N . LEU A 1 94 ? 1.029 13.064 -37.619 1.00 83.75 94 LEU A N 1
ATOM 699 C CA . LEU A 1 94 ? 0.618 12.682 -36.264 1.0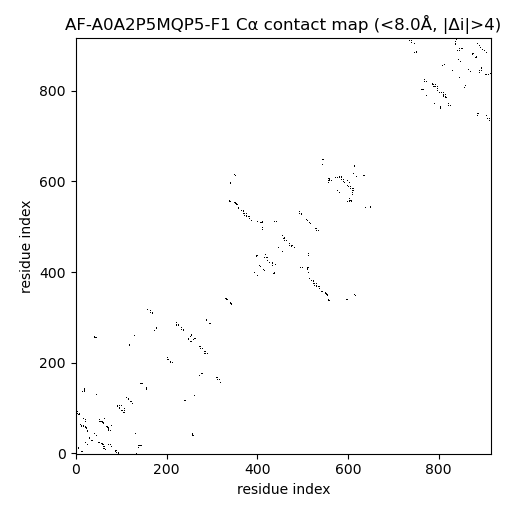0 83.75 94 LEU A CA 1
ATOM 700 C C . LEU A 1 94 ? 0.977 13.760 -35.224 1.00 83.75 94 LEU A C 1
ATOM 702 O O . LEU A 1 94 ? 0.211 14.009 -34.289 1.00 83.75 94 LEU A O 1
ATOM 706 N N . LEU A 1 95 ? 2.139 14.397 -35.376 1.00 83.69 95 LEU A N 1
ATOM 707 C CA . LEU A 1 95 ? 2.658 15.392 -34.433 1.00 83.69 95 LEU A CA 1
ATOM 708 C C . LEU A 1 95 ? 2.078 16.795 -34.651 1.00 83.69 95 LEU A C 1
ATOM 710 O O . LEU A 1 95 ? 1.969 17.556 -33.686 1.00 83.69 95 LEU A O 1
ATOM 714 N N . GLN A 1 96 ? 1.632 17.110 -35.871 1.00 85.88 96 GLN A N 1
ATOM 715 C CA . GLN A 1 96 ? 1.015 18.387 -36.235 1.00 85.88 96 GLN A CA 1
ATOM 716 C C . GLN A 1 96 ? -0.024 18.906 -35.209 1.00 85.88 96 GLN A C 1
ATOM 718 O O . GLN A 1 96 ? 0.154 20.019 -34.699 1.00 85.88 96 GLN A O 1
ATOM 723 N N . PRO A 1 97 ? -1.094 18.157 -34.853 1.00 80.81 97 PRO A N 1
ATOM 724 C CA . PRO A 1 97 ? -2.109 18.644 -33.913 1.00 80.81 97 PRO A CA 1
ATOM 725 C C . PRO A 1 97 ? -1.569 18.830 -32.491 1.00 80.81 97 PRO A C 1
ATOM 727 O O . PRO A 1 97 ? -2.055 19.689 -31.758 1.00 80.81 97 PRO A O 1
ATOM 730 N N . THR A 1 98 ? -0.558 18.052 -32.102 1.00 78.94 98 THR A N 1
ATOM 731 C CA . THR A 1 98 ? 0.040 18.094 -30.760 1.00 78.94 98 THR A CA 1
ATOM 732 C C . THR A 1 98 ? 0.930 19.323 -30.583 1.00 78.94 98 THR A C 1
ATOM 734 O O . THR A 1 98 ? 0.916 19.953 -29.527 1.00 78.94 98 THR A O 1
ATOM 737 N N . LEU A 1 99 ? 1.673 19.693 -31.628 1.00 80.38 99 LEU A N 1
ATOM 738 C CA . LEU A 1 99 ? 2.551 20.866 -31.632 1.00 80.38 99 LEU A CA 1
ATOM 739 C C . LEU A 1 99 ? 1.818 22.165 -32.000 1.00 80.38 99 LEU A C 1
ATOM 741 O O . LEU A 1 99 ? 2.384 23.250 -31.856 1.00 80.38 99 LEU A O 1
ATOM 745 N N . GLY A 1 100 ? 0.563 22.070 -32.451 1.00 80.50 100 GLY A N 1
ATOM 746 C CA . GLY A 1 100 ? -0.260 23.223 -32.816 1.00 80.50 100 GLY A CA 1
ATOM 747 C C . GLY A 1 100 ? 0.253 23.967 -34.051 1.00 80.50 100 GLY A C 1
ATOM 748 O O . GLY A 1 100 ? 0.070 25.181 -34.149 1.00 80.50 100 GLY A O 1
ATOM 749 N N . VAL A 1 101 ? 0.920 23.261 -34.968 1.00 85.88 101 VAL A N 1
ATOM 750 C CA . VAL A 1 101 ? 1.469 23.837 -36.204 1.00 85.88 101 VAL A CA 1
ATOM 751 C C . VAL A 1 101 ? 0.440 23.812 -37.348 1.00 85.88 101 VAL A C 1
ATOM 753 O O . VAL A 1 101 ? -0.394 22.901 -37.417 1.00 85.88 101 VAL A O 1
ATOM 756 N N . PRO A 1 102 ? 0.448 24.820 -38.243 1.00 82.06 102 PRO A N 1
ATOM 757 C CA . PRO A 1 102 ? -0.594 24.981 -39.255 1.00 82.06 102 PRO A CA 1
ATOM 758 C C . PRO A 1 102 ? -0.555 23.909 -40.355 1.00 82.06 102 PRO A C 1
ATOM 760 O O . PRO A 1 102 ? -1.623 23.508 -40.819 1.00 82.06 102 PRO A O 1
ATOM 763 N N . ALA A 1 103 ? 0.623 23.402 -40.732 1.00 85.62 103 ALA A N 1
ATOM 764 C CA . ALA A 1 103 ? 0.770 22.280 -41.658 1.00 85.62 103 ALA A CA 1
ATOM 765 C C . ALA A 1 103 ? 1.722 21.201 -41.113 1.00 85.62 103 ALA A C 1
ATOM 767 O O . ALA A 1 103 ? 2.591 21.477 -40.290 1.00 85.62 103 ALA A O 1
ATOM 768 N N . ALA A 1 104 ? 1.575 19.961 -41.594 1.00 79.62 104 ALA A N 1
ATOM 769 C CA . ALA A 1 104 ? 2.425 18.837 -41.184 1.00 79.62 104 ALA A CA 1
ATOM 770 C C . ALA A 1 104 ? 3.916 19.082 -41.480 1.00 79.62 104 ALA A C 1
ATOM 772 O O . ALA A 1 104 ? 4.750 18.798 -40.626 1.00 79.62 104 ALA A O 1
ATOM 773 N N . GLY A 1 105 ? 4.237 19.714 -42.616 1.00 82.88 105 GLY A N 1
ATOM 774 C CA . GLY A 1 105 ? 5.614 20.073 -42.982 1.00 82.88 105 GLY A CA 1
ATOM 775 C C . GLY A 1 105 ? 6.266 21.131 -42.081 1.00 82.88 105 GLY A C 1
ATOM 776 O O . GLY A 1 105 ? 7.478 21.306 -42.135 1.00 82.88 105 GLY A O 1
ATOM 777 N N . ASP A 1 106 ? 5.496 21.806 -41.219 1.00 85.31 106 ASP A N 1
ATOM 778 C CA . ASP A 1 106 ? 6.025 22.755 -40.230 1.00 85.31 106 ASP A CA 1
ATOM 779 C C . ASP A 1 106 ? 6.439 22.063 -38.916 1.00 85.31 106 ASP A C 1
ATOM 781 O O . ASP A 1 106 ? 6.980 22.706 -38.015 1.00 85.31 106 ASP A O 1
ATOM 785 N N . THR A 1 107 ? 6.206 20.751 -38.795 1.00 85.38 107 THR A N 1
ATOM 786 C CA . THR A 1 107 ? 6.536 19.951 -37.605 1.00 85.38 107 THR A CA 1
ATOM 787 C C . THR A 1 107 ? 8.037 19.930 -37.340 1.00 85.38 107 THR A C 1
ATOM 789 O O . THR A 1 107 ? 8.473 20.320 -36.257 1.00 85.38 107 THR A O 1
ATOM 792 N N . VAL A 1 108 ? 8.836 19.516 -38.329 1.00 86.38 108 VAL A N 1
ATOM 793 C CA . VAL A 1 108 ? 10.297 19.415 -38.195 1.00 86.38 108 VAL A CA 1
ATOM 794 C C . VAL A 1 108 ? 10.936 20.789 -37.956 1.00 86.38 108 VAL A C 1
ATOM 796 O O . VAL A 1 108 ? 11.675 20.908 -36.979 1.00 86.38 108 VAL A O 1
ATOM 799 N N . PRO A 1 109 ? 10.609 21.858 -38.718 1.00 88.69 109 PRO A N 1
ATOM 800 C CA . PRO A 1 109 ? 11.098 23.206 -38.421 1.00 88.69 109 PRO A CA 1
ATOM 801 C C . PRO A 1 109 ? 10.783 23.666 -36.995 1.00 88.69 109 PRO A C 1
ATOM 803 O O . PRO A 1 109 ? 11.637 24.238 -36.326 1.00 88.69 109 PRO A O 1
ATOM 806 N N . LYS A 1 110 ? 9.580 23.372 -36.484 1.00 83.44 110 LYS A N 1
ATOM 807 C CA . LYS A 1 110 ? 9.189 23.773 -35.128 1.00 83.44 110 LYS A CA 1
ATOM 808 C C . LYS A 1 110 ? 9.993 23.061 -34.038 1.00 83.44 110 LYS A C 1
ATOM 810 O O . LYS A 1 110 ? 10.287 23.665 -33.005 1.00 83.44 110 LYS A O 1
ATOM 815 N N . ILE A 1 111 ? 10.308 21.786 -34.252 1.00 84.25 111 ILE A N 1
ATOM 816 C CA . ILE A 1 111 ? 11.157 20.994 -33.354 1.00 84.25 111 ILE A CA 1
ATOM 817 C C . ILE A 1 111 ? 12.611 21.480 -33.452 1.00 84.25 111 ILE A C 1
ATOM 819 O O . ILE A 1 111 ? 13.265 21.640 -32.422 1.00 84.25 111 ILE A O 1
ATOM 823 N N . GLN A 1 112 ? 13.085 21.799 -34.660 1.00 85.62 112 GLN A N 1
ATOM 824 C CA . GLN A 1 112 ? 14.419 22.357 -34.884 1.00 85.62 112 GLN A CA 1
ATOM 825 C C . GLN A 1 112 ? 14.596 23.702 -34.176 1.00 85.62 112 GLN A C 1
ATOM 827 O O . GLN A 1 112 ? 15.571 23.871 -33.455 1.00 85.62 112 GLN A O 1
ATOM 832 N N . ASP A 1 113 ? 13.624 24.613 -34.276 1.00 83.56 113 ASP A N 1
ATOM 833 C CA . ASP A 1 113 ? 13.647 25.897 -33.563 1.00 83.56 113 ASP A CA 1
ATOM 834 C C . ASP A 1 113 ? 13.772 25.711 -32.041 1.00 83.56 113 ASP A C 1
ATOM 836 O O . ASP A 1 113 ? 14.433 26.494 -31.353 1.00 83.56 113 ASP A O 1
ATOM 840 N N . ALA A 1 114 ? 13.122 24.678 -31.493 1.00 78.31 114 ALA A N 1
ATOM 841 C CA . ALA A 1 114 ? 13.216 24.358 -30.074 1.00 78.31 114 ALA A CA 1
ATOM 842 C C . ALA A 1 114 ? 14.618 23.844 -29.716 1.00 78.31 114 ALA A C 1
ATOM 844 O O . ALA A 1 114 ? 15.207 24.326 -28.747 1.00 78.31 114 ALA A O 1
ATOM 845 N N . PHE A 1 115 ? 15.177 22.923 -30.506 1.00 77.94 115 PHE A N 1
ATOM 846 C CA . PHE A 1 115 ? 16.541 22.435 -30.301 1.00 77.94 115 PHE A CA 1
ATOM 847 C C . PHE A 1 115 ? 17.589 23.526 -30.480 1.00 77.94 115 PHE A C 1
ATOM 849 O O . PHE A 1 115 ? 18.499 23.615 -29.664 1.00 77.94 115 PHE A O 1
ATOM 856 N N . ASP A 1 116 ? 17.434 24.408 -31.459 1.00 82.31 116 ASP A N 1
ATOM 857 C CA . ASP A 1 116 ? 18.345 25.526 -31.681 1.00 82.31 116 ASP A CA 1
ATOM 858 C C . ASP A 1 116 ? 18.321 26.512 -30.500 1.00 82.31 116 ASP A C 1
ATOM 860 O O . ASP A 1 116 ? 19.361 27.052 -30.116 1.00 82.31 116 ASP A O 1
ATOM 864 N N . ALA A 1 117 ? 17.158 26.701 -29.862 1.00 72.50 117 ALA A N 1
ATOM 865 C CA . ALA A 1 117 ? 17.025 27.503 -28.644 1.00 72.50 117 ALA A CA 1
ATOM 866 C C . ALA A 1 117 ? 17.616 26.825 -27.390 1.00 72.50 117 ALA A C 1
ATOM 868 O O . ALA A 1 117 ? 18.027 27.517 -26.458 1.00 72.50 117 ALA A O 1
ATOM 869 N N . LEU A 1 118 ? 17.641 25.489 -27.353 1.00 70.00 118 LEU A N 1
ATOM 870 C CA . LEU A 1 118 ? 18.095 24.683 -26.213 1.00 70.00 118 LEU A CA 1
ATOM 871 C C . LEU A 1 118 ? 19.581 24.316 -26.291 1.00 70.00 118 LEU A C 1
ATOM 873 O O . LEU A 1 118 ? 20.282 24.409 -25.297 1.00 70.00 118 LEU A O 1
ATOM 877 N N . ALA A 1 119 ? 20.070 23.888 -27.447 1.00 68.25 119 ALA A N 1
ATOM 878 C CA . ALA A 1 119 ? 21.414 23.351 -27.644 1.00 68.25 119 ALA A CA 1
ATOM 879 C C . ALA A 1 119 ? 22.320 24.281 -28.469 1.00 68.25 119 ALA A C 1
ATOM 881 O O . ALA A 1 119 ? 23.533 24.074 -28.500 1.00 68.25 119 ALA A O 1
ATOM 882 N N . GLY A 1 120 ? 21.754 25.316 -29.096 1.00 68.00 120 GLY A N 1
ATOM 883 C CA . GLY A 1 120 ? 22.428 26.141 -30.095 1.00 68.00 120 GLY A CA 1
ATOM 884 C C . GLY A 1 120 ? 22.165 25.642 -31.516 1.00 68.00 120 GLY A C 1
ATOM 885 O O . GLY A 1 120 ? 21.847 24.474 -31.737 1.00 68.00 120 GLY A O 1
ATOM 886 N N . THR A 1 121 ? 22.292 26.545 -32.488 1.00 71.88 121 THR A N 1
ATOM 887 C CA . THR A 1 121 ? 21.942 26.281 -33.887 1.00 71.88 121 THR A CA 1
ATOM 888 C C . THR A 1 121 ? 22.768 25.145 -34.495 1.00 71.88 121 THR A C 1
ATOM 890 O O . THR A 1 121 ? 23.998 25.218 -34.540 1.00 71.88 121 THR A O 1
ATOM 893 N N . GLY A 1 122 ? 22.084 24.113 -35.002 1.00 66.19 122 GLY A N 1
ATOM 894 C CA . GLY A 1 122 ? 22.695 23.013 -35.765 1.00 66.19 122 GLY A CA 1
ATOM 895 C C . GLY A 1 122 ? 23.416 21.941 -34.936 1.00 66.19 122 GLY A C 1
ATOM 896 O O . GLY A 1 122 ? 24.206 21.179 -35.489 1.00 66.19 122 GLY A O 1
ATOM 897 N N . VAL A 1 123 ? 23.179 21.882 -33.621 1.00 68.38 123 VAL A N 1
ATOM 898 C CA . VAL A 1 123 ? 23.787 20.875 -32.727 1.00 68.38 123 VAL A CA 1
ATOM 899 C C . VAL A 1 123 ? 23.041 19.535 -32.753 1.00 68.38 123 VAL A C 1
ATOM 901 O O . VAL A 1 123 ? 23.658 18.486 -32.574 1.00 68.38 123 VAL A O 1
ATOM 904 N N . VAL A 1 124 ? 21.726 19.557 -32.984 1.00 72.69 124 VAL A N 1
ATOM 905 C CA . VAL A 1 124 ? 20.865 18.369 -33.087 1.00 72.69 124 VAL A CA 1
ATOM 906 C C . VAL A 1 124 ? 20.004 18.509 -34.334 1.00 72.69 124 VAL A C 1
ATOM 908 O O . VAL A 1 124 ? 19.400 19.564 -34.530 1.00 72.69 124 VAL A O 1
ATOM 911 N N . ASP A 1 125 ? 19.941 17.459 -35.151 1.00 79.00 125 ASP A N 1
ATOM 912 C CA . ASP A 1 125 ? 18.997 17.380 -36.264 1.00 79.00 125 ASP A CA 1
ATOM 913 C C . ASP A 1 125 ? 17.633 16.887 -35.758 1.00 79.00 125 ASP A C 1
ATOM 915 O O . ASP A 1 125 ? 17.513 15.815 -35.153 1.00 79.00 125 ASP A O 1
ATOM 919 N N . ALA A 1 126 ? 16.597 17.701 -35.962 1.00 78.50 126 ALA A N 1
ATOM 920 C CA . ALA A 1 126 ? 15.248 17.412 -35.492 1.00 78.50 126 ALA A CA 1
ATOM 921 C C . ALA A 1 126 ? 14.587 16.229 -36.217 1.00 78.50 126 ALA A C 1
ATOM 923 O O . ALA A 1 126 ? 13.756 15.550 -35.609 1.00 78.50 126 ALA A O 1
ATOM 924 N N . ALA A 1 127 ? 14.927 15.980 -37.486 1.00 78.94 127 ALA A N 1
ATOM 925 C CA . ALA A 1 127 ? 14.355 14.882 -38.259 1.00 78.94 127 ALA A CA 1
ATOM 926 C C . ALA A 1 127 ? 14.943 13.539 -37.808 1.00 78.94 127 ALA A C 1
ATOM 928 O O . ALA A 1 127 ? 14.183 12.603 -37.541 1.00 78.94 127 ALA A O 1
ATOM 929 N N . ASP A 1 128 ? 16.263 13.479 -37.621 1.00 77.62 128 ASP A N 1
ATOM 930 C CA . ASP A 1 128 ? 16.950 12.291 -37.105 1.00 77.62 128 ASP A CA 1
ATOM 931 C C . ASP A 1 128 ? 16.510 11.975 -35.674 1.00 77.62 128 ASP A C 1
ATOM 933 O O . ASP A 1 128 ? 16.193 10.827 -35.356 1.00 77.62 128 ASP A O 1
ATOM 937 N N . TYR A 1 129 ? 16.404 12.997 -34.818 1.00 77.50 129 TYR A N 1
ATOM 938 C CA . TYR A 1 129 ? 15.892 12.830 -33.458 1.00 77.50 129 TYR A CA 1
ATOM 939 C C . TYR A 1 129 ? 14.462 12.274 -33.456 1.00 77.50 129 TYR A C 1
ATOM 941 O O . TYR A 1 129 ? 14.177 11.293 -32.771 1.00 77.50 129 TYR A O 1
ATOM 949 N N . MET A 1 130 ? 13.566 12.865 -34.254 1.00 80.88 130 MET A N 1
ATOM 950 C CA . MET A 1 130 ? 12.168 12.439 -34.351 1.00 80.88 130 MET A CA 1
ATOM 951 C C . MET A 1 130 ? 12.046 10.987 -34.832 1.00 80.88 130 MET A C 1
ATOM 953 O O . MET A 1 130 ? 11.288 10.205 -34.250 1.00 80.88 130 MET A O 1
ATOM 957 N N . LEU A 1 131 ? 12.801 10.620 -35.871 1.00 79.56 131 LEU A N 1
ATOM 958 C CA . LEU A 1 131 ? 12.834 9.258 -36.397 1.00 79.56 131 LEU A CA 1
ATOM 959 C C . LEU A 1 131 ? 13.365 8.277 -35.342 1.00 79.56 131 LEU A C 1
ATOM 961 O O . LEU A 1 131 ? 12.776 7.216 -35.125 1.00 79.56 131 LEU A O 1
ATOM 965 N N . MET A 1 132 ? 14.425 8.652 -34.626 1.00 76.19 132 MET A N 1
ATOM 966 C CA . MET A 1 132 ? 15.034 7.798 -33.610 1.00 76.19 132 MET A CA 1
ATOM 967 C C . MET A 1 132 ? 14.177 7.610 -32.369 1.00 76.19 132 MET A C 1
ATOM 969 O O . MET A 1 132 ? 14.039 6.481 -31.893 1.00 76.19 132 MET A O 1
ATOM 973 N N . SER A 1 133 ? 13.526 8.665 -31.882 1.00 77.75 133 SER A N 1
ATOM 974 C CA . SER A 1 133 ? 12.552 8.556 -30.794 1.00 77.75 133 SER A CA 1
ATOM 975 C C . SER A 1 133 ? 11.374 7.642 -31.160 1.00 77.75 133 SER A C 1
ATOM 977 O O . SER A 1 133 ? 10.792 7.017 -30.275 1.00 77.75 133 SER A O 1
ATOM 979 N N . ALA A 1 134 ? 11.030 7.522 -32.448 1.00 79.62 134 ALA A N 1
ATOM 980 C CA . ALA A 1 134 ? 9.975 6.624 -32.917 1.00 79.62 134 ALA A CA 1
ATOM 981 C C . ALA A 1 134 ? 10.434 5.160 -33.072 1.00 79.62 134 ALA A C 1
ATOM 983 O O . ALA A 1 134 ? 9.641 4.248 -32.832 1.00 79.62 134 ALA A O 1
ATOM 984 N N . ILE A 1 135 ? 11.695 4.926 -33.449 1.00 79.06 135 ILE A N 1
ATOM 985 C CA . ILE A 1 135 ? 12.262 3.580 -33.665 1.00 79.06 135 ILE A CA 1
ATOM 986 C C . ILE A 1 135 ? 12.733 2.938 -32.357 1.00 79.06 135 ILE A C 1
ATOM 988 O O . ILE A 1 135 ? 12.669 1.719 -32.206 1.00 79.06 135 ILE A O 1
ATOM 992 N N . MET A 1 136 ? 13.165 3.735 -31.382 1.00 77.94 136 MET A N 1
ATOM 993 C CA . MET A 1 136 ? 13.692 3.253 -30.104 1.00 77.94 136 MET A CA 1
ATOM 994 C C . MET A 1 136 ? 12.749 2.281 -29.359 1.00 77.94 136 MET A C 1
ATOM 996 O O . MET A 1 136 ? 13.214 1.203 -28.986 1.00 77.94 136 MET A O 1
ATOM 1000 N N . PRO A 1 137 ? 11.432 2.541 -29.232 1.00 77.94 137 PRO A N 1
ATOM 1001 C CA . PRO A 1 137 ? 10.499 1.562 -28.666 1.00 77.94 137 PRO A CA 1
ATOM 1002 C C . PRO A 1 137 ? 10.399 0.257 -29.477 1.00 77.94 137 PRO A C 1
ATOM 1004 O O . PRO A 1 137 ? 10.189 -0.813 -28.908 1.00 77.94 137 PRO A O 1
ATOM 1007 N N . MET A 1 138 ? 10.568 0.315 -30.805 1.00 83.88 138 MET A N 1
ATOM 1008 C CA . MET A 1 138 ? 10.564 -0.873 -31.674 1.00 83.88 138 MET A CA 1
ATOM 1009 C C . MET A 1 138 ? 11.823 -1.720 -31.459 1.00 83.88 138 MET A C 1
ATOM 1011 O O . MET A 1 138 ? 11.750 -2.948 -31.433 1.00 83.88 138 MET A O 1
ATOM 1015 N N . PHE A 1 139 ? 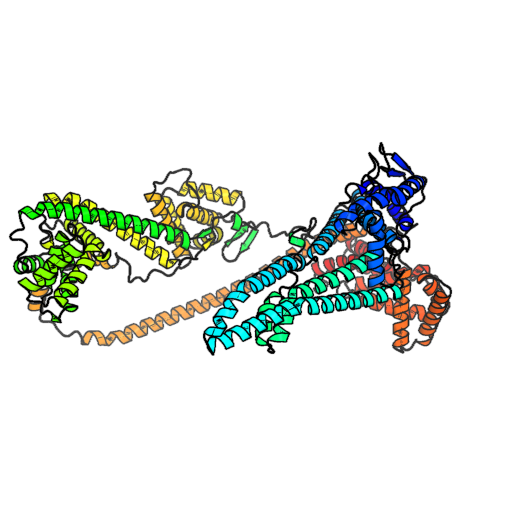12.971 -1.066 -31.257 1.00 81.81 139 PHE A N 1
ATOM 1016 C CA . PHE A 1 139 ? 14.220 -1.728 -30.889 1.00 81.81 139 PHE A CA 1
ATOM 1017 C C . PHE A 1 139 ? 14.097 -2.437 -29.537 1.00 81.81 139 PHE A C 1
ATOM 1019 O O . PHE A 1 139 ? 14.425 -3.617 -29.433 1.00 81.81 139 PHE A O 1
ATOM 1026 N N . GLU A 1 140 ? 13.563 -1.756 -28.520 1.00 79.56 140 GLU A N 1
ATOM 1027 C CA . GLU A 1 140 ? 13.321 -2.351 -27.201 1.00 79.56 140 GLU A CA 1
ATOM 1028 C C . GLU A 1 140 ? 12.388 -3.570 -27.279 1.00 79.56 140 GLU A C 1
ATOM 1030 O O . GLU A 1 140 ? 12.665 -4.607 -26.674 1.00 79.56 140 GLU A O 1
ATOM 1035 N N . LYS A 1 141 ? 11.333 -3.493 -28.100 1.00 79.81 141 LYS A N 1
ATOM 1036 C CA . LYS A 1 141 ? 10.430 -4.620 -28.372 1.00 79.81 141 LYS A CA 1
ATOM 1037 C C . LYS A 1 141 ? 11.144 -5.798 -29.047 1.00 79.81 141 LYS A C 1
ATOM 1039 O O . LYS A 1 141 ? 10.887 -6.948 -28.697 1.00 79.81 141 LYS A O 1
ATOM 1044 N N . GLY A 1 142 ? 12.070 -5.529 -29.969 1.00 74.56 142 GLY A N 1
ATOM 1045 C CA . GLY A 1 142 ? 12.918 -6.557 -30.582 1.00 74.56 142 GLY A CA 1
ATOM 1046 C C . GLY A 1 142 ? 13.868 -7.233 -29.585 1.00 74.56 142 GLY A C 1
ATOM 1047 O O . GLY A 1 142 ? 14.052 -8.449 -29.635 1.00 74.56 142 GLY A O 1
ATOM 1048 N N . VAL A 1 143 ? 14.416 -6.472 -28.629 1.00 76.19 143 VAL A N 1
ATOM 1049 C CA . VAL A 1 143 ? 15.239 -7.004 -27.524 1.00 76.19 143 VAL A CA 1
ATOM 1050 C C . VAL A 1 143 ? 14.421 -7.910 -26.602 1.00 76.19 143 VAL A C 1
ATOM 1052 O O . VAL A 1 143 ? 14.879 -9.003 -26.261 1.00 76.19 143 VAL A O 1
ATOM 1055 N N . ILE A 1 144 ? 13.197 -7.507 -26.245 1.00 68.19 144 ILE A N 1
ATOM 1056 C CA . ILE A 1 144 ? 12.264 -8.347 -25.475 1.00 68.19 144 ILE A CA 1
ATOM 1057 C C . ILE A 1 144 ? 11.987 -9.649 -26.237 1.00 68.19 144 ILE A C 1
ATOM 1059 O O . ILE A 1 144 ? 12.221 -10.729 -25.695 1.00 68.19 144 ILE A O 1
ATOM 1063 N N . GLY A 1 145 ? 11.608 -9.559 -27.516 1.00 66.38 145 GLY A N 1
ATOM 1064 C CA . GLY A 1 145 ? 11.329 -10.730 -28.352 1.00 66.38 145 GLY A CA 1
ATOM 1065 C C . GLY A 1 145 ? 12.523 -11.685 -28.493 1.00 66.38 145 GLY A C 1
ATOM 1066 O O . GLY A 1 145 ? 12.343 -12.898 -28.536 1.00 66.38 145 GLY A O 1
ATOM 1067 N N . ARG A 1 146 ? 13.764 -11.178 -28.492 1.00 71.94 146 ARG A N 1
ATOM 1068 C CA . ARG A 1 146 ? 14.970 -12.031 -28.493 1.00 71.94 146 ARG A CA 1
ATOM 1069 C C . ARG A 1 146 ? 15.126 -12.797 -27.182 1.00 71.94 146 ARG A C 1
ATOM 1071 O O . ARG A 1 146 ? 15.529 -13.961 -27.203 1.00 71.94 146 ARG A O 1
ATOM 1078 N N . HIS A 1 147 ? 14.827 -12.165 -26.047 1.00 63.47 147 HIS A N 1
ATOM 1079 C CA . HIS A 1 147 ? 14.844 -12.834 -24.745 1.00 63.47 147 HIS A CA 1
ATOM 1080 C C . HIS A 1 147 ? 13.732 -13.882 -24.617 1.00 63.47 147 HIS A C 1
ATOM 1082 O O . HIS A 1 147 ? 13.965 -14.925 -24.005 1.00 63.47 147 HIS A O 1
ATOM 1088 N N . GLU A 1 148 ? 12.571 -13.645 -25.224 1.00 61.94 148 GLU A N 1
ATOM 1089 C CA . GLU A 1 148 ? 11.484 -14.625 -25.337 1.00 61.94 148 GLU A CA 1
ATOM 1090 C C . GLU A 1 148 ? 11.897 -15.842 -26.181 1.00 61.94 148 GLU A C 1
ATOM 1092 O O . GLU A 1 148 ? 11.823 -16.976 -25.702 1.00 61.94 148 GLU A O 1
ATOM 1097 N N . ASP A 1 149 ? 12.451 -15.621 -27.379 1.00 63.00 149 ASP A N 1
ATOM 1098 C CA . ASP A 1 149 ? 12.934 -16.691 -28.268 1.00 63.00 149 ASP A CA 1
ATOM 1099 C C . ASP A 1 149 ? 14.089 -17.501 -27.648 1.00 63.00 149 ASP A C 1
ATOM 1101 O O . ASP A 1 149 ? 14.245 -18.696 -27.907 1.00 63.00 149 ASP A O 1
ATOM 1105 N N . GLY A 1 150 ? 14.894 -16.863 -26.792 1.00 57.47 150 GLY A N 1
ATOM 1106 C CA . GLY A 1 150 ? 15.961 -17.496 -26.012 1.00 57.47 150 GLY A CA 1
ATOM 1107 C C . GLY A 1 150 ? 15.487 -18.260 -24.769 1.00 57.47 150 GLY A C 1
ATOM 1108 O O . GLY A 1 150 ? 16.324 -18.684 -23.974 1.00 57.47 150 GLY A O 1
ATOM 1109 N N . LEU A 1 151 ? 14.172 -18.414 -24.559 1.00 45.62 151 LEU A N 1
ATOM 1110 C CA . LEU A 1 151 ? 13.556 -19.000 -23.356 1.00 45.62 151 LEU A CA 1
ATOM 1111 C C . LEU A 1 151 ? 13.919 -18.272 -22.045 1.00 45.62 151 LEU A C 1
ATOM 1113 O O . LEU A 1 151 ? 13.762 -18.813 -20.946 1.00 45.62 151 LEU A O 1
ATOM 1117 N N . HIS A 1 152 ? 14.370 -17.021 -22.134 1.00 54.88 152 HIS A N 1
ATOM 1118 C CA . HIS A 1 152 ? 14.691 -16.153 -21.004 1.00 54.88 152 HIS A CA 1
ATOM 1119 C C . HIS A 1 152 ? 13.508 -15.243 -20.644 1.00 54.88 152 HIS A C 1
ATOM 1121 O O . HIS A 1 152 ? 13.663 -14.033 -20.475 1.00 54.88 152 HIS A O 1
ATOM 1127 N N . TRP A 1 153 ? 12.330 -15.844 -20.459 1.00 45.88 153 TRP A N 1
ATOM 1128 C CA . TRP A 1 153 ? 11.061 -15.162 -20.163 1.00 45.88 153 TRP A CA 1
ATOM 1129 C C . TRP A 1 153 ? 11.139 -14.208 -18.961 1.00 45.88 153 TRP A C 1
ATOM 1131 O O . TRP A 1 153 ? 10.553 -13.130 -18.979 1.00 45.88 153 TRP A O 1
ATOM 1141 N N . ASN A 1 154 ? 11.944 -14.549 -17.948 1.00 47.62 154 ASN A N 1
ATOM 1142 C CA . ASN A 1 154 ? 12.161 -13.684 -16.784 1.00 47.62 154 ASN A CA 1
ATOM 1143 C C . ASN A 1 154 ? 12.921 -12.395 -17.138 1.00 47.62 154 ASN A C 1
ATOM 1145 O O . ASN A 1 154 ? 12.635 -11.342 -16.582 1.00 47.62 154 ASN A O 1
ATOM 1149 N N . LYS A 1 155 ? 13.885 -12.459 -18.066 1.00 46.81 155 LYS A N 1
ATOM 1150 C CA . LYS A 1 155 ? 14.632 -11.274 -18.518 1.00 46.81 155 LYS A CA 1
ATOM 1151 C C . LYS A 1 155 ? 13.758 -10.404 -19.421 1.00 46.81 155 LYS A C 1
ATOM 1153 O O . LYS A 1 155 ? 13.761 -9.192 -19.253 1.00 46.81 155 LYS A O 1
ATOM 1158 N N . ALA A 1 156 ? 12.977 -11.027 -20.307 1.00 48.00 156 ALA A N 1
ATOM 1159 C CA . ALA A 1 156 ? 12.023 -10.341 -21.179 1.00 48.00 156 ALA A CA 1
ATOM 1160 C C . ALA A 1 156 ? 11.014 -9.507 -20.371 1.00 48.00 156 ALA A C 1
ATOM 1162 O O . ALA A 1 156 ? 10.917 -8.300 -20.570 1.00 48.00 156 ALA A O 1
ATOM 1163 N N . ALA A 1 157 ? 10.363 -10.118 -19.379 1.00 49.72 157 ALA A N 1
ATOM 1164 C CA . ALA A 1 157 ? 9.374 -9.430 -18.553 1.00 49.72 157 ALA A CA 1
ATOM 1165 C C . ALA A 1 157 ? 9.988 -8.402 -17.577 1.00 49.72 157 ALA A C 1
ATOM 1167 O O . ALA A 1 157 ? 9.358 -7.384 -17.300 1.00 49.72 157 ALA A O 1
ATOM 1168 N N . MET A 1 158 ? 11.230 -8.592 -17.105 1.00 54.53 158 MET A N 1
ATOM 1169 C CA . MET A 1 158 ? 11.945 -7.554 -16.341 1.00 54.53 158 MET A CA 1
ATOM 1170 C C . MET A 1 158 ? 12.278 -6.324 -17.196 1.00 54.53 158 MET A C 1
ATOM 1172 O O . MET A 1 158 ? 12.144 -5.195 -16.726 1.00 54.53 158 MET A O 1
ATOM 1176 N N . VAL A 1 159 ? 12.716 -6.533 -18.442 1.00 59.28 159 VAL A N 1
ATOM 1177 C CA . VAL A 1 159 ? 13.021 -5.443 -19.381 1.00 59.28 159 VAL A CA 1
ATOM 1178 C C . VAL A 1 159 ? 11.739 -4.713 -19.778 1.00 59.28 159 VAL A C 1
ATOM 1180 O O . VAL A 1 159 ? 11.694 -3.488 -19.705 1.00 59.28 159 VAL A O 1
ATOM 1183 N N . GLU A 1 160 ? 10.674 -5.449 -20.107 1.00 64.19 160 GLU A N 1
ATOM 1184 C CA . GLU A 1 160 ? 9.364 -4.876 -20.429 1.00 64.19 160 GLU A CA 1
ATOM 1185 C C . GLU A 1 160 ? 8.822 -4.023 -19.278 1.00 64.19 160 GLU A C 1
ATOM 1187 O O . GLU A 1 160 ? 8.407 -2.883 -19.476 1.00 64.19 160 GLU A O 1
ATOM 1192 N N . GLN A 1 161 ? 8.902 -4.528 -18.049 1.00 61.00 161 GLN A N 1
ATOM 1193 C CA . GLN A 1 161 ? 8.492 -3.786 -16.866 1.00 61.00 161 GLN A CA 1
ATOM 1194 C C . GLN A 1 161 ? 9.325 -2.520 -16.640 1.00 61.00 161 GLN A C 1
ATOM 1196 O O . GLN A 1 161 ? 8.755 -1.472 -16.336 1.00 61.00 161 GLN A O 1
ATOM 1201 N N . ALA A 1 162 ? 10.651 -2.593 -16.784 1.00 57.94 162 ALA A N 1
ATOM 1202 C CA . ALA A 1 162 ? 11.517 -1.425 -16.639 1.00 57.94 162 ALA A CA 1
ATOM 1203 C C . ALA A 1 162 ? 11.143 -0.327 -17.650 1.00 57.94 162 ALA A C 1
ATOM 1205 O O . ALA A 1 162 ? 11.094 0.850 -17.294 1.00 57.94 162 ALA A O 1
ATOM 1206 N N . ILE A 1 163 ? 10.794 -0.715 -18.881 1.00 62.81 163 ILE A N 1
ATOM 1207 C CA . ILE A 1 163 ? 10.317 0.204 -19.921 1.00 62.81 163 ILE A CA 1
ATOM 1208 C C . ILE A 1 163 ? 8.956 0.804 -19.546 1.00 62.81 163 ILE A C 1
ATOM 1210 O O . ILE A 1 163 ? 8.763 2.010 -19.684 1.00 62.81 163 ILE A O 1
ATOM 1214 N N . GLN A 1 164 ? 8.017 0.006 -19.030 1.00 68.81 164 GLN A N 1
ATOM 1215 C CA . GLN A 1 164 ? 6.697 0.502 -18.620 1.00 68.81 164 GLN A CA 1
ATOM 1216 C C . GLN A 1 164 ? 6.765 1.452 -17.417 1.00 68.81 164 GLN A C 1
ATOM 1218 O O . GLN A 1 164 ? 6.064 2.464 -17.400 1.00 68.81 164 GLN A O 1
ATOM 1223 N N . GLN A 1 165 ? 7.635 1.177 -16.442 1.00 63.59 165 GLN A N 1
ATOM 1224 C CA . GLN A 1 165 ? 7.868 2.072 -15.304 1.00 63.59 165 GLN A CA 1
ATOM 1225 C C . GLN A 1 165 ? 8.495 3.382 -15.749 1.00 63.59 165 GLN A C 1
ATOM 1227 O O . GLN A 1 165 ? 7.999 4.440 -15.378 1.00 63.59 165 GLN A O 1
ATOM 1232 N N . ARG A 1 166 ? 9.513 3.311 -16.613 1.00 63.84 166 ARG A N 1
ATOM 1233 C CA . ARG A 1 166 ? 10.148 4.484 -17.215 1.00 63.84 166 ARG A CA 1
ATOM 1234 C C . ARG A 1 166 ? 9.129 5.326 -17.991 1.00 63.84 166 ARG A C 1
ATOM 1236 O O . ARG A 1 166 ? 9.007 6.514 -17.741 1.00 63.84 166 ARG A O 1
ATOM 1243 N N . ASN A 1 167 ? 8.318 4.713 -18.852 1.00 64.25 167 ASN A N 1
ATOM 1244 C CA . ASN A 1 167 ? 7.284 5.424 -19.614 1.00 64.25 167 ASN A CA 1
ATOM 1245 C C . ASN A 1 167 ? 6.187 6.024 -18.714 1.00 64.25 167 ASN A C 1
ATOM 1247 O O . ASN A 1 167 ? 5.646 7.088 -19.019 1.00 64.25 167 ASN A O 1
ATOM 1251 N N . THR A 1 168 ? 5.850 5.357 -17.608 1.00 66.56 168 THR A N 1
ATOM 1252 C CA . THR A 1 168 ? 4.873 5.850 -16.624 1.00 66.56 168 THR A CA 1
ATOM 1253 C C . THR A 1 168 ? 5.437 7.013 -15.819 1.00 66.56 168 THR A C 1
ATOM 1255 O O . THR A 1 168 ? 4.728 7.998 -15.627 1.00 66.56 168 THR A O 1
ATOM 1258 N N . GLN A 1 169 ? 6.712 6.944 -15.435 1.00 61.88 169 GLN A N 1
ATOM 1259 C CA . GLN A 1 169 ? 7.461 8.051 -14.845 1.00 61.88 169 GLN A CA 1
ATOM 1260 C C . GLN A 1 169 ? 7.479 9.255 -15.799 1.00 61.88 169 GLN A C 1
ATOM 1262 O O . GLN A 1 169 ? 7.058 10.351 -15.437 1.00 61.88 169 GLN A O 1
ATOM 1267 N N . TRP A 1 170 ? 7.831 9.031 -17.068 1.00 61.50 170 TRP A N 1
ATOM 1268 C CA . TRP A 1 170 ? 7.850 10.062 -18.111 1.00 61.50 170 TRP A CA 1
ATOM 1269 C C . TRP A 1 170 ? 6.477 10.719 -18.321 1.00 61.50 170 TRP A C 1
ATOM 1271 O O . TRP A 1 170 ? 6.374 11.930 -18.524 1.00 61.50 170 TRP A O 1
ATOM 1281 N N . ALA A 1 171 ? 5.393 9.942 -18.234 1.00 60.88 171 ALA A N 1
ATOM 1282 C CA . ALA A 1 171 ? 4.029 10.463 -18.316 1.00 60.88 171 ALA A CA 1
ATOM 1283 C C . ALA A 1 171 ? 3.584 11.204 -17.037 1.00 60.88 171 ALA A C 1
ATOM 1285 O O . ALA A 1 171 ? 2.775 12.135 -17.114 1.00 60.88 171 ALA A O 1
ATOM 1286 N N . ALA A 1 172 ? 4.099 10.794 -15.878 1.00 57.06 172 ALA A N 1
ATOM 1287 C CA . ALA A 1 172 ? 3.804 11.343 -14.558 1.00 57.06 172 ALA A CA 1
ATOM 1288 C C . ALA A 1 172 ? 4.522 12.678 -14.286 1.00 57.06 172 ALA A C 1
ATOM 1290 O O . ALA A 1 172 ? 3.952 13.567 -13.647 1.00 57.06 172 ALA A O 1
ATOM 1291 N N . GLU A 1 173 ? 5.732 12.852 -14.822 1.00 55.25 173 GLU A N 1
ATOM 1292 C CA . GLU A 1 173 ? 6.561 14.049 -14.640 1.00 55.25 173 GLU A CA 1
ATOM 1293 C C . GLU A 1 173 ? 6.039 15.294 -15.386 1.00 55.25 173 GLU A C 1
ATOM 1295 O O . GLU A 1 173 ? 6.446 16.422 -15.084 1.00 55.25 173 GLU A O 1
ATOM 1300 N N . GLN A 1 174 ? 5.049 15.147 -16.281 1.00 53.34 174 GLN A N 1
ATOM 1301 C CA . GLN A 1 174 ? 4.211 16.280 -16.687 1.00 53.34 174 GLN A CA 1
ATOM 1302 C C . GLN A 1 174 ? 3.386 16.740 -15.485 1.00 53.34 174 GLN A C 1
ATOM 1304 O O . GLN A 1 174 ? 2.274 16.255 -15.261 1.00 53.34 174 GLN A O 1
ATOM 1309 N N . THR A 1 175 ? 3.933 17.699 -14.730 1.00 60.31 175 THR A N 1
ATOM 1310 C CA . THR A 1 175 ? 3.348 18.168 -13.474 1.00 60.31 175 THR A CA 1
ATOM 1311 C C . THR A 1 175 ? 1.848 18.410 -13.654 1.00 60.31 175 THR A C 1
ATOM 1313 O O . THR A 1 175 ? 1.399 19.256 -14.435 1.00 60.31 175 THR A O 1
ATOM 1316 N N . LEU A 1 176 ? 1.038 17.631 -12.931 1.00 53.53 176 LEU A N 1
ATOM 1317 C CA . LEU A 1 176 ? -0.425 17.762 -12.910 1.00 53.53 176 LEU A CA 1
ATOM 1318 C C . LEU A 1 176 ? -0.837 19.221 -12.661 1.00 53.53 176 LEU A C 1
ATOM 1320 O O . LEU A 1 176 ? -1.829 19.717 -13.192 1.00 53.53 176 LEU A O 1
ATOM 1324 N N . PHE A 1 177 ? 0.003 19.939 -11.920 1.00 51.53 177 PHE A N 1
ATOM 1325 C CA . PHE A 1 177 ? -0.154 21.341 -11.607 1.00 51.53 177 PHE A CA 1
ATOM 1326 C C . PHE A 1 177 ? -0.001 22.274 -12.827 1.00 51.53 177 PHE A C 1
ATOM 1328 O O . PHE A 1 177 ? -0.788 23.208 -12.943 1.00 51.53 177 PHE A O 1
ATOM 1335 N N . ALA A 1 178 ? 0.888 22.019 -13.799 1.00 56.44 178 ALA A N 1
ATOM 1336 C CA . ALA A 1 178 ? 0.988 22.844 -15.016 1.00 56.44 178 ALA A CA 1
ATOM 1337 C C . ALA A 1 178 ? -0.300 22.811 -15.865 1.00 56.44 178 ALA A C 1
ATOM 1339 O O . ALA A 1 178 ? -0.704 23.835 -16.426 1.00 56.44 178 ALA A O 1
ATOM 1340 N N . LYS A 1 179 ? -0.994 21.662 -15.902 1.00 56.22 179 LYS A N 1
ATOM 1341 C CA . LYS A 1 179 ? -2.313 21.525 -16.553 1.00 56.22 179 LYS A CA 1
ATOM 1342 C C . LYS A 1 179 ? -3.431 22.235 -15.774 1.00 56.22 179 LYS A C 1
ATOM 1344 O O . LYS A 1 179 ? -4.380 22.721 -16.384 1.00 56.22 179 LYS A O 1
ATOM 1349 N N . ILE A 1 180 ? -3.306 22.345 -14.450 1.00 56.34 180 ILE A N 1
ATOM 1350 C CA . ILE A 1 180 ? -4.306 22.958 -13.555 1.00 56.34 180 ILE A CA 1
ATOM 1351 C C . ILE A 1 180 ? -4.129 24.485 -13.430 1.00 56.34 180 ILE A C 1
ATOM 1353 O O . ILE A 1 180 ? -5.109 25.215 -13.273 1.00 56.34 180 ILE A O 1
ATOM 1357 N N . VAL A 1 181 ? -2.899 24.995 -13.544 1.00 64.88 181 VAL A N 1
ATOM 1358 C CA . VAL A 1 181 ? -2.570 26.410 -13.296 1.00 64.88 181 VAL A CA 1
ATOM 1359 C C . VAL A 1 181 ? -3.192 27.355 -14.312 1.00 64.88 181 VAL A C 1
ATOM 1361 O O . VAL A 1 181 ? -3.735 28.378 -13.906 1.00 64.88 181 VAL A O 1
ATOM 1364 N N . ARG A 1 182 ? -3.174 27.037 -15.614 1.00 67.44 182 ARG A N 1
ATOM 1365 C CA . ARG A 1 182 ? -3.766 27.922 -16.641 1.00 67.44 182 ARG A CA 1
ATOM 1366 C C . ARG A 1 182 ? -5.252 28.224 -16.375 1.00 67.44 182 ARG A C 1
ATOM 1368 O O . ARG A 1 182 ? -5.595 29.404 -16.322 1.00 67.44 182 ARG A O 1
ATOM 1375 N N . PRO A 1 183 ? -6.121 27.223 -16.139 1.00 66.75 183 PRO A N 1
ATOM 1376 C CA . PRO A 1 183 ? -7.508 27.472 -15.737 1.00 66.75 183 PRO A CA 1
ATOM 1377 C C . PRO A 1 183 ? -7.650 28.188 -14.384 1.00 66.75 183 PRO A C 1
ATOM 1379 O O . PRO A 1 183 ? -8.510 29.055 -14.236 1.00 66.75 183 PRO A O 1
ATOM 1382 N N . MET A 1 184 ? -6.803 27.861 -13.400 1.00 69.12 184 MET A N 1
ATOM 1383 C CA . MET A 1 184 ? -6.850 28.475 -12.067 1.00 69.12 184 MET A CA 1
ATOM 1384 C C . MET A 1 184 ? -6.504 29.971 -12.098 1.00 69.12 184 MET A C 1
ATOM 1386 O O . MET A 1 184 ? -7.168 30.767 -11.433 1.00 69.12 184 MET A O 1
ATOM 1390 N N . MET A 1 185 ? -5.498 30.363 -12.888 1.00 73.38 185 MET A N 1
ATOM 1391 C CA . MET A 1 185 ? -5.109 31.767 -13.044 1.00 73.38 185 MET A CA 1
ATOM 1392 C C . MET A 1 185 ? -6.243 32.586 -13.661 1.00 73.38 185 MET A C 1
ATOM 1394 O O . MET A 1 185 ? -6.632 33.606 -13.096 1.00 73.38 185 MET A O 1
ATOM 1398 N N . ALA A 1 186 ? -6.851 32.078 -14.738 1.00 78.19 186 ALA A N 1
ATOM 1399 C CA . ALA A 1 186 ? -7.976 32.735 -15.401 1.00 78.19 186 ALA A CA 1
ATOM 1400 C C . ALA A 1 186 ? -9.189 32.924 -14.465 1.00 78.19 186 ALA A C 1
ATOM 1402 O O . ALA A 1 186 ? -9.858 33.957 -14.510 1.00 78.19 186 ALA A O 1
ATOM 1403 N N . PHE A 1 187 ? -9.461 31.958 -13.580 1.00 80.81 187 PHE A N 1
ATOM 1404 C CA . PHE A 1 187 ? -10.524 32.081 -12.579 1.00 80.81 187 PHE A CA 1
ATOM 1405 C C . PHE A 1 187 ? -10.242 33.192 -11.555 1.00 80.81 187 PHE A C 1
ATOM 1407 O O . PHE A 1 187 ? -11.127 34.001 -11.272 1.00 80.81 187 PHE A O 1
ATOM 1414 N N . ILE A 1 188 ? -9.022 33.253 -11.008 1.00 80.38 188 ILE A N 1
ATOM 1415 C CA . ILE A 1 188 ? -8.645 34.259 -10.000 1.00 80.38 188 ILE A CA 1
ATOM 1416 C C . ILE A 1 188 ? -8.610 35.666 -10.614 1.00 80.38 188 ILE A C 1
ATOM 1418 O O . ILE A 1 188 ? -9.074 36.620 -9.981 1.00 80.38 188 ILE A O 1
ATOM 1422 N N . GLU A 1 189 ? -8.132 35.800 -11.854 1.00 80.88 189 GLU A N 1
ATOM 1423 C CA . GLU A 1 189 ? -8.211 37.047 -12.623 1.00 80.88 189 GLU A CA 1
ATOM 1424 C C . GLU A 1 189 ? -9.672 37.484 -12.807 1.00 80.88 189 GLU A C 1
ATOM 1426 O O . GLU A 1 189 ? -10.035 38.605 -12.439 1.00 80.88 189 GLU A O 1
ATOM 1431 N N . GLY A 1 190 ? -10.538 36.581 -13.281 1.00 80.81 190 GLY A N 1
ATOM 1432 C CA . GLY A 1 190 ? -11.964 36.855 -13.482 1.00 80.81 190 GLY A CA 1
ATOM 1433 C C . GLY A 1 190 ? -12.699 37.252 -12.196 1.00 80.81 190 GLY A C 1
ATOM 1434 O O . GLY A 1 190 ? -13.468 38.216 -12.193 1.00 80.81 190 GLY A O 1
ATOM 1435 N N . LEU A 1 191 ? -12.419 36.568 -11.083 1.00 82.88 191 LEU A N 1
ATOM 1436 C CA . LEU A 1 191 ? -12.978 36.891 -9.766 1.00 82.88 191 LEU A CA 1
ATOM 1437 C C . LEU A 1 191 ? -12.531 38.278 -9.284 1.00 82.88 191 LEU A C 1
ATOM 1439 O O . LEU A 1 191 ? -13.334 39.038 -8.740 1.00 82.88 191 LEU A O 1
ATOM 1443 N N . SER A 1 192 ? -11.263 38.625 -9.512 1.00 80.88 192 SER A N 1
ATOM 1444 C CA . SER A 1 192 ? -10.709 39.921 -9.111 1.00 80.88 192 SER A CA 1
ATOM 1445 C C . SER A 1 192 ? -11.364 41.065 -9.887 1.00 80.88 192 SER A C 1
ATOM 1447 O O . SER A 1 192 ? -11.793 42.048 -9.284 1.00 80.88 192 SER A O 1
ATOM 1449 N N . TYR A 1 193 ? -11.561 40.914 -11.201 1.00 85.00 193 TYR A N 1
ATOM 1450 C CA . TYR A 1 193 ? -12.305 41.901 -11.992 1.00 85.00 193 TYR A CA 1
ATOM 1451 C C . TYR A 1 193 ? -13.777 42.024 -11.569 1.00 85.00 193 TYR A C 1
ATOM 1453 O O . TYR A 1 193 ? -14.322 43.129 -11.582 1.00 85.00 193 TYR A O 1
ATOM 1461 N N . ALA A 1 194 ? -14.409 40.928 -11.136 1.00 86.31 194 ALA A N 1
ATOM 1462 C CA . ALA A 1 194 ? -15.798 40.936 -10.673 1.00 86.31 194 ALA A CA 1
ATOM 1463 C C . ALA A 1 194 ? -15.999 41.682 -9.337 1.00 86.31 194 ALA A C 1
ATOM 1465 O O . ALA A 1 194 ? -17.047 42.293 -9.128 1.00 86.31 194 ALA A O 1
ATOM 1466 N N . ILE A 1 195 ? -15.008 41.663 -8.438 1.00 85.75 195 ILE A N 1
ATOM 1467 C CA . ILE A 1 195 ? -15.089 42.291 -7.103 1.00 85.75 195 ILE A CA 1
ATOM 1468 C C . ILE A 1 195 ? -14.744 43.794 -7.143 1.00 85.75 195 ILE A C 1
ATOM 1470 O O . ILE A 1 195 ? -15.176 44.555 -6.268 1.00 85.75 195 ILE A O 1
ATOM 1474 N N . ALA A 1 196 ? -14.036 44.256 -8.179 1.00 84.44 196 ALA A N 1
ATOM 1475 C CA . ALA A 1 196 ? -13.583 45.643 -8.320 1.00 84.44 196 ALA A CA 1
ATOM 1476 C C . ALA A 1 196 ? -14.676 46.722 -8.109 1.00 84.44 196 ALA A C 1
ATOM 1478 O O . ALA A 1 196 ? -14.408 47.691 -7.390 1.00 84.44 196 ALA A O 1
ATOM 1479 N N . PRO A 1 197 ? -15.911 46.586 -8.641 1.00 84.62 197 PRO A N 1
ATOM 1480 C CA . PRO A 1 197 ? -16.955 47.598 -8.456 1.00 84.62 197 PRO A CA 1
ATOM 1481 C C . PRO A 1 197 ? -17.429 47.721 -7.003 1.00 84.62 197 PRO A C 1
ATOM 1483 O O . PRO A 1 197 ? -17.733 48.817 -6.543 1.00 84.62 197 PRO A O 1
ATOM 1486 N N . ILE A 1 198 ? -17.459 46.614 -6.255 1.00 85.12 198 ILE A N 1
ATOM 1487 C CA . ILE A 1 198 ? -17.889 46.591 -4.847 1.00 85.12 198 ILE A CA 1
ATOM 1488 C C . ILE A 1 198 ? -16.867 47.336 -3.982 1.00 85.12 198 ILE A C 1
ATOM 1490 O O . ILE A 1 198 ? -17.231 48.135 -3.119 1.00 85.12 198 ILE A O 1
ATOM 1494 N N . MET A 1 199 ? -15.579 47.131 -4.258 1.00 80.38 199 MET A N 1
ATOM 1495 C CA . MET A 1 199 ? -14.486 47.773 -3.525 1.00 80.38 199 MET A CA 1
ATOM 1496 C C . MET A 1 199 ? -14.472 49.297 -3.695 1.00 80.38 199 MET A C 1
ATOM 1498 O O . MET A 1 199 ? -14.190 50.018 -2.733 1.00 80.38 199 MET A O 1
ATOM 1502 N N . ALA A 1 200 ? -14.888 49.795 -4.865 1.00 81.25 200 ALA A N 1
ATOM 1503 C CA . ALA A 1 200 ? -15.074 51.226 -5.102 1.00 81.25 200 ALA A CA 1
ATOM 1504 C C . ALA A 1 200 ? -16.121 51.849 -4.155 1.00 81.25 200 ALA A C 1
ATOM 1506 O O . ALA A 1 200 ? -15.896 52.939 -3.629 1.00 81.25 200 ALA A O 1
ATOM 1507 N N . PHE A 1 201 ? -17.219 51.142 -3.857 1.00 81.56 201 PHE A N 1
ATOM 1508 C CA . PHE A 1 201 ? -18.212 51.591 -2.871 1.00 81.56 201 PHE A CA 1
ATOM 1509 C C . PHE A 1 201 ? -17.700 51.495 -1.428 1.00 81.56 201 PHE A C 1
ATOM 1511 O O . PHE A 1 201 ? -18.023 52.347 -0.602 1.00 81.56 201 PHE A O 1
ATOM 1518 N N . VAL A 1 202 ? -16.852 50.508 -1.119 1.00 82.56 202 VAL A N 1
ATOM 1519 C CA . VAL A 1 202 ? -16.265 50.337 0.221 1.00 82.56 202 VAL A CA 1
ATOM 1520 C C . VAL A 1 202 ? -15.387 51.529 0.621 1.00 82.56 202 VAL A C 1
ATOM 1522 O O . VAL A 1 202 ? -15.348 51.865 1.802 1.00 82.56 202 VAL A O 1
ATOM 1525 N N . VAL A 1 203 ? -14.750 52.235 -0.326 1.00 82.62 203 VAL A N 1
ATOM 1526 C CA . VAL A 1 203 ? -13.968 53.460 -0.036 1.00 82.62 203 VAL A CA 1
ATOM 1527 C C . VAL A 1 203 ? -14.819 54.529 0.668 1.00 82.62 203 VAL A C 1
ATOM 1529 O O . VAL A 1 203 ? -14.315 55.231 1.546 1.00 82.62 203 VAL A O 1
ATOM 1532 N N . MET A 1 204 ? -16.116 54.631 0.344 1.00 80.69 204 MET A N 1
ATOM 1533 C CA . MET A 1 204 ? -17.018 55.620 0.955 1.00 80.69 204 MET A CA 1
ATOM 1534 C C . MET A 1 204 ? -17.277 55.380 2.451 1.00 80.69 204 MET A C 1
ATOM 1536 O O . MET A 1 204 ? -17.714 56.298 3.139 1.00 80.69 204 MET A O 1
ATOM 1540 N N . LEU A 1 205 ? -16.955 54.196 2.989 1.00 82.81 205 LEU A N 1
ATOM 1541 C CA . LEU A 1 205 ? -17.122 53.857 4.411 1.00 82.81 205 LEU A CA 1
ATOM 1542 C C . LEU A 1 205 ? -16.010 54.433 5.320 1.00 82.81 205 LEU A C 1
ATOM 1544 O O . LEU A 1 205 ? -15.878 54.043 6.481 1.00 82.81 205 LEU A O 1
ATOM 1548 N N . GLY A 1 206 ? -15.194 55.365 4.816 1.00 80.69 206 GLY A N 1
ATOM 1549 C CA . GLY A 1 206 ? -14.187 56.090 5.594 1.00 80.69 206 GLY A CA 1
ATOM 1550 C C . GLY A 1 206 ? -12.909 55.282 5.852 1.00 80.69 206 GLY A C 1
ATOM 1551 O O . GLY A 1 206 ? -12.445 54.528 4.999 1.00 80.69 206 GLY A O 1
ATOM 1552 N N . ASN A 1 207 ? -12.301 55.443 7.033 1.00 81.31 207 ASN A N 1
ATOM 1553 C CA . ASN A 1 207 ? -10.955 54.921 7.326 1.00 81.31 207 ASN A CA 1
ATOM 1554 C C . ASN A 1 207 ? -10.858 53.379 7.253 1.00 81.31 207 ASN A C 1
ATOM 1556 O O . ASN A 1 207 ? -9.835 52.828 6.847 1.00 81.31 207 ASN A O 1
ATOM 1560 N N . VAL A 1 208 ? -11.942 52.674 7.594 1.00 78.81 208 VAL A N 1
ATOM 1561 C CA . VAL A 1 208 ? -12.030 51.206 7.468 1.00 78.81 208 VAL A CA 1
ATOM 1562 C C . VAL A 1 208 ? -12.054 50.794 5.995 1.00 78.81 208 VAL A C 1
ATOM 1564 O O . VAL A 1 208 ? -11.329 49.885 5.592 1.00 78.81 208 VAL A O 1
ATOM 1567 N N . GLY A 1 209 ? -12.822 51.517 5.179 1.00 79.00 209 GLY A N 1
ATOM 1568 C CA . GLY A 1 209 ? -12.925 51.292 3.743 1.00 79.00 209 GLY A CA 1
ATOM 1569 C C . GLY A 1 209 ? -11.610 51.508 2.997 1.00 79.00 209 GLY A C 1
ATOM 1570 O O . GLY A 1 209 ? -11.239 50.707 2.139 1.00 79.00 209 GLY A O 1
ATOM 1571 N N . ILE A 1 210 ? -10.858 52.547 3.367 1.00 82.38 210 ILE A N 1
ATOM 1572 C CA . ILE A 1 210 ? -9.531 52.835 2.800 1.00 82.38 210 ILE A CA 1
ATOM 1573 C C . ILE A 1 210 ? -8.536 51.720 3.150 1.00 82.38 210 ILE A C 1
ATOM 1575 O O . ILE A 1 210 ? -7.821 51.235 2.272 1.00 82.38 210 ILE A O 1
ATOM 1579 N N . ARG A 1 211 ? -8.526 51.245 4.404 1.00 76.69 211 ARG A N 1
ATOM 1580 C CA . ARG A 1 211 ? -7.631 50.158 4.833 1.00 76.69 211 ARG A CA 1
ATOM 1581 C C . ARG A 1 211 ? -7.923 48.839 4.108 1.00 76.69 211 ARG A C 1
ATOM 1583 O O . ARG A 1 211 ? -6.990 48.122 3.754 1.00 76.69 211 ARG A O 1
ATOM 1590 N N . MET A 1 212 ? -9.195 48.542 3.844 1.00 78.31 212 MET A N 1
ATOM 1591 C CA . MET A 1 212 ? -9.615 47.345 3.106 1.00 78.31 212 MET A CA 1
ATOM 1592 C C . MET A 1 212 ? -9.257 47.429 1.613 1.00 78.31 212 MET A C 1
ATOM 1594 O O . MET A 1 212 ? -8.821 46.443 1.020 1.00 78.31 212 MET A O 1
ATOM 1598 N N . ASN A 1 213 ? -9.347 48.623 1.021 1.00 82.44 213 ASN A N 1
ATOM 1599 C CA . ASN A 1 213 ? -8.940 48.860 -0.365 1.00 82.44 213 ASN A CA 1
ATOM 1600 C C . ASN A 1 213 ? -7.429 48.726 -0.588 1.00 82.44 213 ASN A C 1
ATOM 1602 O O . ASN A 1 213 ? -7.018 48.205 -1.621 1.00 82.44 213 ASN A O 1
ATOM 1606 N N . ILE A 1 214 ? -6.592 49.107 0.383 1.00 80.69 214 ILE A N 1
ATOM 1607 C CA . ILE A 1 214 ? -5.136 48.878 0.306 1.00 80.69 214 ILE A CA 1
ATOM 1608 C C . ILE A 1 214 ? -4.822 47.377 0.189 1.00 80.69 214 ILE A C 1
ATOM 1610 O O . ILE A 1 214 ? -3.989 46.984 -0.627 1.00 80.69 214 ILE A O 1
ATOM 1614 N N . GLY A 1 215 ? -5.523 46.529 0.951 1.00 76.31 215 GLY A N 1
ATOM 1615 C CA . GLY A 1 215 ? -5.388 45.072 0.845 1.00 76.31 215 GLY A CA 1
ATOM 1616 C C . GLY A 1 215 ? -5.796 44.539 -0.532 1.00 76.31 215 GLY A C 1
ATOM 1617 O O . GLY A 1 215 ? -5.099 43.704 -1.103 1.00 76.31 215 GLY A O 1
ATOM 1618 N N . TYR A 1 216 ? -6.873 45.082 -1.103 1.00 83.00 216 TYR A N 1
ATOM 1619 C CA . TYR A 1 216 ? -7.345 44.720 -2.440 1.00 83.00 216 TYR A CA 1
ATOM 1620 C C . TYR A 1 216 ? -6.364 45.126 -3.558 1.00 83.00 216 TYR A C 1
ATOM 1622 O O . TYR A 1 216 ? -6.056 44.316 -4.430 1.00 83.00 216 TYR A O 1
ATOM 1630 N N . PHE A 1 217 ? -5.781 46.329 -3.504 1.00 82.69 217 PHE A N 1
ATOM 1631 C CA . PHE A 1 217 ? -4.729 46.731 -4.451 1.00 82.69 217 PHE A CA 1
ATOM 1632 C C . PHE A 1 217 ? -3.467 45.868 -4.332 1.00 82.69 217 PHE A C 1
ATOM 1634 O O . PHE A 1 217 ? -2.858 45.534 -5.347 1.00 82.69 217 PHE A O 1
ATOM 1641 N N . SER A 1 218 ? -3.098 45.461 -3.113 1.00 79.06 218 SER A N 1
ATOM 1642 C CA . SER A 1 218 ? -1.983 44.532 -2.895 1.00 79.06 218 SER A CA 1
ATOM 1643 C C . SER A 1 218 ? -2.244 43.157 -3.523 1.00 79.06 218 SER A C 1
ATOM 1645 O O . SER A 1 218 ? -1.313 42.531 -4.025 1.00 79.06 218 SER A O 1
ATOM 1647 N N . MET A 1 219 ? -3.501 42.702 -3.533 1.00 81.06 219 MET A N 1
ATOM 1648 C CA . MET A 1 219 ? -3.918 41.459 -4.189 1.00 81.06 219 MET A CA 1
ATOM 1649 C C . MET A 1 219 ? -3.912 41.574 -5.724 1.00 81.06 219 MET A C 1
ATOM 1651 O O . MET A 1 219 ? -3.499 40.638 -6.403 1.00 81.06 219 MET A O 1
ATOM 1655 N N . LEU A 1 220 ? -4.292 42.725 -6.290 1.00 83.69 220 LEU A N 1
ATOM 1656 C CA . LEU A 1 220 ? -4.184 42.960 -7.738 1.00 83.69 220 LEU A CA 1
ATOM 1657 C C . LEU A 1 220 ? -2.727 43.018 -8.207 1.00 83.69 220 LEU A C 1
ATOM 1659 O O . LEU A 1 220 ? -2.376 42.425 -9.225 1.00 83.69 220 LEU A O 1
ATOM 1663 N N . LEU A 1 221 ? -1.864 43.695 -7.446 1.00 84.81 221 LEU A N 1
ATOM 1664 C CA . LEU A 1 221 ? -0.427 43.735 -7.720 1.00 84.81 221 LEU A CA 1
ATOM 1665 C C . LEU A 1 221 ? 0.193 42.326 -7.669 1.00 84.81 221 LEU A C 1
ATOM 1667 O O . LEU A 1 221 ? 1.079 42.017 -8.460 1.00 84.81 221 LEU A O 1
ATOM 1671 N N . TRP A 1 222 ? -0.308 41.461 -6.783 1.00 84.75 222 TRP A N 1
ATOM 1672 C CA . TRP A 1 222 ? 0.096 40.060 -6.681 1.00 84.75 222 TRP A CA 1
ATOM 1673 C C . TRP A 1 222 ? -0.204 39.243 -7.931 1.00 84.75 222 TRP A C 1
ATOM 1675 O O . TRP A 1 222 ? 0.695 38.566 -8.427 1.00 84.75 222 TRP A O 1
ATOM 1685 N N . ILE A 1 223 ? -1.410 39.365 -8.477 1.00 83.75 223 ILE A N 1
ATOM 1686 C CA . ILE A 1 223 ? -1.818 38.641 -9.687 1.00 83.75 223 ILE A CA 1
ATOM 1687 C C . ILE A 1 223 ? -1.026 39.131 -10.909 1.00 83.75 223 ILE A C 1
ATOM 1689 O O . ILE A 1 223 ? -0.484 38.329 -11.666 1.00 83.75 223 ILE A O 1
ATOM 1693 N N . GLN A 1 224 ? -0.845 40.448 -11.057 1.00 86.25 224 GLN A N 1
ATOM 1694 C CA . GLN A 1 224 ? -0.092 41.009 -12.189 1.00 86.25 224 GLN A CA 1
ATOM 1695 C C . GLN A 1 224 ? 1.402 40.640 -12.176 1.00 86.25 224 GLN A C 1
ATOM 1697 O O . GLN A 1 224 ? 2.057 40.693 -13.217 1.00 86.25 224 GLN A O 1
ATOM 1702 N N . LEU A 1 225 ? 1.949 40.243 -11.021 1.00 87.19 225 LEU A N 1
ATOM 1703 C CA . LEU A 1 225 ? 3.340 39.806 -10.891 1.00 87.19 225 LEU A CA 1
ATOM 1704 C C . LEU A 1 225 ? 3.569 38.376 -11.421 1.00 87.19 225 LEU A C 1
ATOM 1706 O O . LEU A 1 225 ? 4.719 37.975 -11.603 1.00 87.19 225 LEU A O 1
ATOM 1710 N N . TRP A 1 226 ? 2.511 37.609 -11.710 1.00 86.00 226 TRP A N 1
ATOM 1711 C CA . TRP A 1 226 ? 2.638 36.227 -12.182 1.00 86.00 226 TRP A CA 1
ATOM 1712 C C . TRP A 1 226 ? 3.309 36.133 -13.556 1.00 86.00 226 TRP A C 1
ATOM 1714 O O . TRP A 1 226 ? 4.249 35.361 -13.726 1.00 86.00 226 TRP A O 1
ATOM 1724 N N . MET A 1 227 ? 2.889 36.961 -14.517 1.00 85.38 227 MET A N 1
ATOM 1725 C CA . MET A 1 227 ? 3.447 36.972 -15.877 1.00 85.38 227 MET A CA 1
ATOM 1726 C C . MET A 1 227 ? 4.957 37.298 -15.905 1.00 85.38 227 MET A C 1
ATOM 1728 O O . MET A 1 227 ? 5.712 36.552 -16.532 1.00 85.38 227 MET A O 1
ATOM 1732 N N . PRO A 1 228 ? 5.445 38.336 -15.194 1.00 88.56 228 PRO A N 1
ATOM 1733 C CA . PRO A 1 228 ? 6.880 38.585 -15.054 1.00 88.56 228 PRO A CA 1
ATOM 1734 C C . PRO A 1 228 ? 7.665 37.420 -14.438 1.00 88.56 228 PRO A C 1
ATOM 1736 O O . PRO A 1 228 ? 8.740 37.085 -14.930 1.00 88.56 228 PRO A O 1
ATOM 1739 N N . ILE A 1 229 ? 7.149 36.785 -13.379 1.00 86.62 229 ILE A N 1
ATOM 1740 C CA . ILE A 1 229 ? 7.849 35.673 -12.716 1.00 86.62 229 ILE A CA 1
ATOM 1741 C C . ILE A 1 229 ? 7.891 34.426 -13.605 1.00 86.62 229 ILE A C 1
ATOM 1743 O O . ILE A 1 229 ? 8.938 33.785 -13.688 1.00 86.62 229 ILE A O 1
ATOM 1747 N N . LEU A 1 230 ? 6.818 34.125 -14.342 1.00 83.44 230 LEU A N 1
ATOM 1748 C CA . LEU A 1 230 ? 6.816 33.037 -15.326 1.00 83.44 230 LEU A CA 1
ATOM 1749 C C . LEU A 1 230 ? 7.861 33.250 -16.429 1.00 83.44 230 LEU A C 1
ATOM 1751 O O . LEU A 1 230 ? 8.513 32.291 -16.837 1.00 83.44 230 LEU A O 1
ATOM 1755 N N . ALA A 1 231 ? 8.077 34.491 -16.874 1.00 85.56 231 ALA A N 1
ATOM 1756 C CA . ALA A 1 231 ? 9.126 34.801 -17.845 1.00 85.56 231 ALA A CA 1
ATOM 1757 C C . ALA A 1 231 ? 10.538 34.545 -17.282 1.00 85.56 231 ALA A C 1
ATOM 1759 O O . ALA A 1 231 ? 11.388 33.994 -17.982 1.00 85.56 231 ALA A O 1
ATOM 1760 N N . VAL A 1 232 ? 10.777 34.884 -16.009 1.00 85.81 232 VAL A N 1
ATOM 1761 C CA . VAL A 1 232 ? 12.052 34.609 -15.320 1.00 85.81 232 VAL A CA 1
ATOM 1762 C C . VAL A 1 232 ? 12.282 33.106 -15.153 1.00 85.81 232 VAL A C 1
ATOM 1764 O O . VAL A 1 232 ? 13.383 32.627 -15.413 1.00 85.81 232 VAL A O 1
ATOM 1767 N N . ILE A 1 233 ? 11.248 32.354 -14.767 1.00 83.25 233 ILE A N 1
ATOM 1768 C CA . ILE A 1 233 ? 11.317 30.892 -14.636 1.00 83.25 233 ILE A CA 1
ATOM 1769 C C . ILE A 1 233 ? 11.620 30.249 -15.995 1.00 83.25 233 ILE A C 1
ATOM 1771 O O . ILE A 1 233 ? 12.502 29.400 -16.083 1.00 83.25 233 ILE A O 1
ATOM 1775 N N . ASN A 1 234 ? 10.950 30.690 -17.065 1.00 81.00 234 ASN A N 1
ATOM 1776 C CA . ASN A 1 234 ? 11.205 30.191 -18.415 1.00 81.00 234 ASN A CA 1
ATOM 1777 C C . ASN A 1 234 ? 12.652 30.452 -18.868 1.00 81.00 234 ASN A C 1
ATOM 1779 O O . ASN A 1 234 ? 13.300 29.551 -19.395 1.00 81.00 234 ASN A O 1
ATOM 1783 N N . LEU A 1 235 ? 13.180 31.655 -18.617 1.00 83.19 235 LEU A N 1
ATOM 1784 C CA . LEU A 1 235 ? 14.577 31.983 -18.917 1.00 83.19 235 LEU A CA 1
ATOM 1785 C C . LEU A 1 235 ? 15.558 31.110 -18.117 1.00 83.19 235 LEU A C 1
ATOM 1787 O O . LEU A 1 235 ? 16.542 30.628 -18.671 1.00 83.19 235 LEU A O 1
ATOM 1791 N N . PHE A 1 236 ? 15.283 30.884 -16.829 1.00 81.81 236 PHE A N 1
ATOM 1792 C CA . PHE A 1 236 ? 16.100 30.020 -15.976 1.00 81.81 236 PHE A CA 1
ATOM 1793 C C . PHE A 1 236 ? 16.159 28.583 -16.508 1.00 81.81 236 PHE A C 1
ATOM 1795 O O . PHE A 1 236 ? 17.251 28.046 -16.669 1.00 81.81 236 PHE A O 1
ATOM 1802 N N . ILE A 1 237 ? 15.008 27.992 -16.852 1.00 75.94 237 ILE A N 1
ATOM 1803 C CA . ILE A 1 237 ? 14.937 26.633 -17.416 1.00 75.94 237 ILE A CA 1
ATOM 1804 C C . ILE A 1 237 ? 15.741 26.550 -18.717 1.00 75.94 237 ILE A C 1
ATOM 1806 O O . ILE A 1 237 ? 16.535 25.628 -18.878 1.00 75.94 237 ILE A O 1
ATOM 1810 N N . GLN A 1 238 ? 15.583 27.526 -19.619 1.00 74.19 238 GLN A N 1
ATOM 1811 C CA . GLN A 1 238 ? 16.318 27.559 -20.887 1.00 74.19 238 GLN A CA 1
ATOM 1812 C C . GLN A 1 238 ? 17.833 27.638 -20.668 1.00 74.19 238 GLN A C 1
ATOM 1814 O O . GLN A 1 238 ? 18.578 26.880 -21.282 1.00 74.19 238 GLN A O 1
ATOM 1819 N N . MET A 1 239 ? 18.302 28.494 -19.754 1.00 79.31 239 MET A N 1
ATOM 1820 C CA . MET A 1 239 ? 19.732 28.605 -19.442 1.00 79.31 239 MET A CA 1
ATOM 1821 C C . MET A 1 239 ? 20.298 27.336 -18.791 1.00 79.31 239 MET A C 1
ATOM 1823 O O . MET A 1 239 ? 21.405 26.912 -19.124 1.00 79.31 239 MET A O 1
ATOM 1827 N N . SER A 1 240 ? 19.556 26.730 -17.863 1.00 73.38 240 SER A N 1
ATOM 1828 C CA . SER A 1 240 ? 19.978 25.512 -17.169 1.00 73.38 240 SER A CA 1
ATOM 1829 C C . SER A 1 240 ? 20.016 24.299 -18.099 1.00 73.38 240 SER A C 1
ATOM 1831 O O . SER A 1 240 ? 21.006 23.565 -18.090 1.00 73.38 240 SER A O 1
ATOM 1833 N N . ALA A 1 241 ? 18.996 24.130 -18.945 1.00 68.81 241 ALA A N 1
ATOM 1834 C CA . ALA A 1 241 ? 18.956 23.076 -19.953 1.00 68.81 241 ALA A CA 1
ATOM 1835 C C . ALA A 1 241 ? 20.064 23.265 -21.004 1.00 68.81 241 ALA A C 1
ATOM 1837 O O . ALA A 1 241 ? 20.792 22.319 -21.303 1.00 68.81 241 ALA A O 1
ATOM 1838 N N . ALA A 1 242 ? 20.285 24.497 -21.480 1.00 70.06 242 ALA A N 1
ATOM 1839 C CA . ALA A 1 242 ? 21.345 24.789 -22.444 1.00 70.06 242 ALA A CA 1
ATOM 1840 C C . ALA A 1 242 ? 22.755 24.522 -21.904 1.00 70.06 242 ALA A C 1
ATOM 1842 O O . ALA A 1 242 ? 23.600 23.961 -22.605 1.00 70.06 242 ALA A O 1
ATOM 1843 N N . GLY A 1 243 ? 23.009 24.847 -20.632 1.00 70.75 243 GLY A N 1
ATOM 1844 C CA . GLY A 1 243 ? 24.288 24.550 -19.985 1.00 70.75 243 GLY A CA 1
ATOM 1845 C C . GLY A 1 243 ? 24.589 23.049 -19.891 1.00 70.75 243 GLY A C 1
ATOM 1846 O O . GLY A 1 243 ? 25.745 22.644 -20.012 1.00 70.75 243 GLY A O 1
ATOM 1847 N N . LYS A 1 244 ? 23.560 22.213 -19.709 1.00 67.06 244 LYS A N 1
ATOM 1848 C CA . LYS A 1 244 ? 23.691 20.748 -19.654 1.00 67.06 244 LYS A CA 1
ATOM 1849 C C . LYS A 1 244 ? 23.842 20.123 -21.037 1.00 67.06 244 LYS A C 1
ATOM 1851 O O . LYS A 1 244 ? 24.711 19.275 -21.220 1.00 67.06 244 LYS A O 1
ATOM 1856 N N . MET A 1 245 ? 23.094 20.612 -22.022 1.00 65.38 245 MET A N 1
ATOM 1857 C CA . MET A 1 245 ? 23.234 20.201 -23.422 1.00 65.38 245 MET A CA 1
ATOM 1858 C C . MET A 1 245 ? 24.648 20.476 -23.960 1.00 65.38 245 MET A C 1
ATOM 1860 O O . MET A 1 245 ? 25.251 19.606 -24.584 1.00 65.38 245 MET A O 1
ATOM 1864 N N . ALA A 1 246 ? 25.236 21.629 -23.623 1.00 64.56 246 ALA A N 1
ATOM 1865 C CA . ALA A 1 246 ? 26.624 21.954 -23.967 1.00 64.56 246 ALA A CA 1
ATOM 1866 C C . ALA A 1 246 ? 27.673 21.071 -23.248 1.00 64.56 246 ALA A C 1
ATOM 1868 O O . ALA A 1 246 ? 28.784 20.870 -23.745 1.00 64.56 246 ALA A O 1
ATOM 1869 N N . ALA A 1 247 ? 27.344 20.527 -22.073 1.00 62.53 247 ALA A N 1
ATOM 1870 C CA . ALA A 1 247 ? 28.204 19.583 -21.358 1.00 62.53 247 ALA A CA 1
ATOM 1871 C C . ALA A 1 247 ? 28.148 18.166 -21.964 1.00 62.53 247 ALA A C 1
ATOM 1873 O O . ALA A 1 247 ? 29.151 17.454 -21.970 1.00 62.53 247 ALA A O 1
ATOM 1874 N N . LEU A 1 248 ? 26.997 17.761 -22.511 1.00 61.41 248 LEU A N 1
ATOM 1875 C CA . LEU A 1 248 ? 26.825 16.467 -23.180 1.00 61.41 248 LEU A CA 1
ATOM 1876 C C . LEU A 1 248 ? 27.546 16.417 -24.539 1.00 61.41 248 LEU A C 1
ATOM 1878 O O . LEU A 1 248 ? 28.191 15.417 -24.853 1.00 61.41 248 LEU A O 1
ATOM 1882 N N . THR A 1 249 ? 27.526 17.514 -25.303 1.00 58.31 249 THR A N 1
ATOM 1883 C CA . THR A 1 249 ? 28.242 17.631 -26.590 1.00 58.31 249 THR A CA 1
ATOM 1884 C C . THR A 1 249 ? 29.765 17.595 -26.425 1.00 58.31 249 THR A C 1
ATOM 1886 O O . THR A 1 249 ? 30.476 17.022 -27.248 1.00 58.31 249 THR A O 1
ATOM 1889 N N . THR A 1 250 ? 30.288 18.167 -25.337 1.00 57.28 250 THR A N 1
ATOM 1890 C CA . THR A 1 250 ? 31.730 18.183 -25.030 1.00 57.28 250 THR A CA 1
ATOM 1891 C C . THR A 1 250 ? 32.255 16.845 -24.499 1.00 57.28 250 THR A C 1
ATOM 1893 O O . THR A 1 250 ? 33.459 16.596 -24.558 1.00 57.28 250 THR A O 1
ATOM 1896 N N . ALA A 1 251 ? 31.372 15.949 -24.046 1.00 52.91 251 ALA A N 1
ATOM 1897 C CA . ALA A 1 251 ? 31.709 14.625 -23.523 1.00 52.91 251 ALA A CA 1
ATOM 1898 C C . ALA A 1 251 ? 31.804 13.509 -24.594 1.00 52.91 251 ALA A C 1
ATOM 1900 O O . ALA A 1 251 ? 31.979 12.346 -24.241 1.00 52.91 251 ALA A O 1
ATOM 1901 N N . THR A 1 252 ? 31.778 13.837 -25.896 1.00 51.47 252 THR A N 1
ATOM 1902 C CA . THR A 1 252 ? 31.862 12.876 -27.031 1.00 51.47 252 THR A CA 1
ATOM 1903 C C . THR A 1 252 ? 30.675 11.901 -27.130 1.00 51.47 252 THR A C 1
ATOM 1905 O O . THR A 1 252 ? 30.803 10.821 -27.705 1.00 51.47 252 THR A O 1
ATOM 1908 N N . TYR A 1 253 ? 29.503 12.254 -26.597 1.00 53.66 253 TYR A N 1
ATOM 1909 C CA . TYR A 1 253 ? 28.273 11.535 -26.929 1.00 53.66 253 TYR A CA 1
ATOM 1910 C C . TYR A 1 253 ? 27.688 12.141 -28.204 1.00 53.66 253 TYR A C 1
ATOM 1912 O O . TYR A 1 253 ? 27.331 13.318 -28.225 1.00 53.66 253 TYR A O 1
ATOM 1920 N N . ASN A 1 254 ? 27.589 11.351 -29.275 1.00 59.31 254 ASN A N 1
ATOM 1921 C CA . ASN A 1 254 ? 26.836 11.767 -30.454 1.00 59.31 254 ASN A CA 1
ATOM 1922 C C . ASN A 1 254 ? 25.359 11.845 -30.047 1.00 59.31 254 ASN A C 1
ATOM 1924 O O . ASN A 1 254 ? 24.756 10.823 -29.727 1.00 59.31 254 ASN A O 1
ATOM 1928 N N . LEU A 1 255 ? 24.779 13.046 -30.006 1.00 58.12 255 LEU A N 1
ATOM 1929 C CA . LEU A 1 255 ? 23.392 13.262 -29.579 1.00 58.12 255 LEU A CA 1
ATOM 1930 C C . LEU A 1 255 ? 22.326 12.467 -30.356 1.00 58.12 255 LEU A C 1
ATOM 1932 O O . LEU A 1 255 ? 21.347 12.093 -29.712 1.00 58.12 255 LEU A O 1
ATOM 1936 N N . PRO A 1 256 ? 22.482 12.139 -31.658 1.00 62.59 256 PRO A N 1
ATOM 1937 C CA . PRO A 1 256 ? 21.530 11.247 -32.323 1.00 62.59 256 PRO A CA 1
ATOM 1938 C C . PRO A 1 256 ? 21.617 9.782 -31.858 1.00 62.59 256 PRO A C 1
ATOM 1940 O O . PRO A 1 256 ? 20.736 9.002 -32.201 1.00 62.59 256 PRO A O 1
ATOM 1943 N N . SER A 1 257 ? 22.625 9.389 -31.064 1.00 70.00 257 SER A N 1
ATOM 1944 C CA . SER A 1 257 ? 22.750 8.021 -30.537 1.00 70.00 257 SER A CA 1
ATOM 1945 C C . SER A 1 257 ? 21.606 7.653 -29.588 1.00 70.00 257 SER A C 1
ATOM 1947 O O . SER A 1 257 ? 21.101 8.499 -28.849 1.00 70.00 257 SER A O 1
ATOM 1949 N N . MET A 1 258 ? 21.234 6.369 -29.526 1.00 70.44 258 MET A N 1
ATOM 1950 C CA . MET A 1 258 ? 20.186 5.901 -28.604 1.00 70.44 258 MET A CA 1
ATOM 1951 C C . MET A 1 258 ? 20.520 6.232 -27.141 1.00 70.44 258 MET A C 1
ATOM 1953 O O . MET A 1 258 ? 19.645 6.631 -26.375 1.00 70.44 258 MET A O 1
ATOM 1957 N N . MET A 1 259 ? 21.795 6.125 -26.755 1.00 69.75 259 MET A N 1
ATOM 1958 C CA . MET A 1 259 ? 22.260 6.510 -25.422 1.00 69.75 259 MET A CA 1
ATOM 1959 C C . MET A 1 259 ? 22.196 8.030 -25.200 1.00 69.75 259 MET A C 1
ATOM 1961 O O . MET A 1 259 ? 21.868 8.478 -24.101 1.00 69.75 259 MET A O 1
ATOM 1965 N N . GLY A 1 260 ? 22.496 8.819 -26.235 1.00 69.94 260 GLY A N 1
ATOM 1966 C CA . GLY A 1 260 ? 22.376 10.275 -26.213 1.00 69.94 260 GLY A CA 1
ATOM 1967 C C . GLY A 1 260 ? 20.935 10.724 -25.990 1.00 69.94 260 GLY A C 1
ATOM 1968 O O . GLY A 1 260 ? 20.693 11.551 -25.117 1.00 69.94 260 GLY A O 1
ATOM 1969 N N . ILE A 1 261 ? 19.981 10.110 -26.694 1.00 72.19 261 ILE A N 1
ATOM 1970 C CA . ILE A 1 261 ? 18.545 10.383 -26.548 1.00 72.19 261 ILE A CA 1
ATOM 1971 C C . ILE A 1 261 ? 18.059 10.052 -25.132 1.00 72.19 261 ILE A C 1
ATOM 1973 O O . ILE A 1 261 ? 17.365 10.871 -24.543 1.00 72.19 261 ILE A O 1
ATOM 1977 N N . TYR A 1 262 ? 18.465 8.923 -24.536 1.00 69.50 262 TYR A N 1
ATOM 1978 C CA . TYR A 1 262 ? 18.080 8.599 -23.152 1.00 69.50 262 TYR A CA 1
ATOM 1979 C C . TYR A 1 262 ? 18.618 9.592 -22.118 1.00 69.50 262 TYR A C 1
ATOM 1981 O O . TYR A 1 262 ? 17.902 9.951 -21.185 1.00 69.50 262 TYR A O 1
ATOM 1989 N N . GLN A 1 263 ? 19.872 10.034 -22.255 1.00 70.06 263 GLN A N 1
ATOM 1990 C CA . GLN A 1 263 ? 20.444 11.023 -21.332 1.00 70.06 263 GLN A CA 1
ATOM 1991 C C . GLN A 1 263 ? 19.818 12.404 -21.528 1.00 70.06 263 GLN A C 1
ATOM 1993 O O . GLN A 1 263 ? 19.552 13.105 -20.554 1.00 70.06 263 GLN A O 1
ATOM 1998 N N . LEU A 1 264 ? 19.562 12.777 -22.781 1.00 70.25 264 LEU A N 1
ATOM 1999 C CA . LEU A 1 264 ? 18.889 14.017 -23.139 1.00 70.25 264 LEU A CA 1
ATOM 2000 C C . LEU A 1 264 ? 17.467 14.048 -22.579 1.00 70.25 264 LEU A C 1
ATOM 2002 O O . LEU A 1 264 ? 17.086 15.035 -21.961 1.00 70.25 264 LEU A O 1
ATOM 2006 N N . ASP A 1 265 ? 16.709 12.969 -22.746 1.00 65.88 265 ASP A N 1
ATOM 2007 C CA . ASP A 1 265 ? 15.339 12.860 -22.252 1.00 65.88 265 ASP A CA 1
ATOM 2008 C C . ASP A 1 265 ? 15.296 12.907 -20.716 1.00 65.88 265 ASP A C 1
ATOM 2010 O O . ASP A 1 265 ? 14.559 13.712 -20.155 1.00 65.88 265 ASP A O 1
ATOM 2014 N N . MET A 1 266 ? 16.176 12.169 -20.027 1.00 65.88 266 MET A N 1
ATOM 2015 C CA . MET A 1 266 ? 16.275 12.193 -18.560 1.00 65.88 266 MET A CA 1
ATOM 2016 C C . MET A 1 266 ? 16.616 13.591 -18.007 1.00 65.88 266 MET A C 1
ATOM 2018 O O . MET A 1 266 ? 15.999 14.055 -17.046 1.00 65.88 266 MET A O 1
ATOM 2022 N N . GLU A 1 267 ? 17.577 14.292 -18.613 1.00 68.56 267 GLU A N 1
ATOM 2023 C CA . GLU A 1 267 ? 17.943 15.649 -18.186 1.00 68.56 267 GLU A CA 1
ATOM 2024 C C . GLU A 1 267 ? 16.838 16.665 -18.529 1.00 68.56 267 GLU A C 1
ATOM 2026 O O . GLU A 1 267 ? 16.491 17.504 -17.694 1.00 68.56 267 GLU A O 1
ATOM 2031 N N . LEU A 1 268 ? 16.233 16.591 -19.722 1.00 69.31 268 LEU A N 1
ATOM 2032 C CA . LEU A 1 268 ? 15.134 17.485 -20.103 1.00 69.31 268 LEU A CA 1
ATOM 2033 C C . LEU A 1 268 ? 13.915 17.301 -19.196 1.00 69.31 268 LEU A C 1
ATOM 2035 O O . LEU A 1 268 ? 13.320 18.294 -18.778 1.00 69.31 268 LEU A O 1
ATOM 2039 N N . GLN A 1 269 ? 13.563 16.066 -18.853 1.00 67.31 269 GLN A N 1
ATOM 2040 C CA . GLN A 1 269 ? 12.436 15.751 -17.978 1.00 67.31 269 GLN A CA 1
ATOM 2041 C C . GLN A 1 269 ? 12.612 16.312 -16.568 1.00 67.31 269 GLN A C 1
ATOM 2043 O O . GLN A 1 269 ? 11.715 16.993 -16.063 1.00 67.31 269 GLN A O 1
ATOM 2048 N N . GLN A 1 270 ? 13.804 16.165 -15.985 1.00 67.69 270 GLN A N 1
ATOM 2049 C CA . GLN A 1 270 ? 14.118 16.750 -14.684 1.00 67.69 270 GLN A CA 1
ATOM 2050 C C . GLN A 1 270 ? 13.912 18.275 -14.688 1.00 67.69 270 GLN A C 1
ATOM 2052 O O . GLN A 1 270 ? 13.283 18.831 -13.781 1.00 67.69 270 GLN A O 1
ATOM 2057 N N . TRP A 1 271 ? 14.394 18.972 -15.721 1.00 68.00 271 TRP A N 1
ATOM 2058 C CA . TRP A 1 271 ? 14.248 20.428 -15.825 1.00 68.00 271 TRP A CA 1
ATOM 2059 C C . TRP A 1 271 ? 12.833 20.876 -16.209 1.00 68.00 271 TRP A C 1
ATOM 2061 O O . TRP A 1 271 ? 12.397 21.939 -15.762 1.00 68.00 271 TRP A O 1
ATOM 2071 N N . LEU A 1 272 ? 12.086 20.067 -16.963 1.00 67.31 272 LEU A N 1
ATOM 2072 C CA . LEU A 1 272 ? 10.664 20.287 -17.242 1.00 67.31 272 LEU A CA 1
ATOM 2073 C C . LEU A 1 272 ? 9.810 20.119 -15.979 1.00 67.31 272 LEU A C 1
ATOM 2075 O O . LEU A 1 272 ? 8.908 20.926 -15.746 1.00 67.31 272 LEU A O 1
ATOM 2079 N N . SER A 1 273 ? 10.125 19.138 -15.131 1.00 64.56 273 SER A N 1
ATOM 2080 C CA . SER A 1 273 ? 9.464 18.905 -13.843 1.00 64.56 273 SER A CA 1
ATOM 2081 C C . SER A 1 273 ? 9.753 20.036 -12.850 1.00 64.56 273 SER A C 1
ATOM 2083 O O . SER A 1 273 ? 8.824 20.664 -12.330 1.00 64.56 273 SER A O 1
ATOM 2085 N N . ILE A 1 274 ? 11.030 20.402 -12.673 1.00 70.88 274 ILE A N 1
ATOM 2086 C CA . ILE A 1 274 ? 11.441 21.561 -11.859 1.00 70.88 274 ILE A CA 1
ATOM 2087 C C . ILE A 1 274 ? 10.790 22.839 -12.394 1.00 70.88 274 ILE A C 1
ATOM 2089 O O . ILE A 1 274 ? 10.248 23.635 -11.628 1.00 70.88 274 ILE A O 1
ATOM 2093 N N . GLY A 1 275 ? 10.792 23.026 -13.712 1.00 70.75 275 GLY A N 1
ATOM 2094 C CA . GLY A 1 275 ? 10.168 24.168 -14.361 1.00 70.75 275 GLY A CA 1
ATOM 2095 C C . GLY A 1 275 ? 8.660 24.238 -14.138 1.00 70.75 275 GLY A C 1
ATOM 2096 O O . GLY A 1 275 ? 8.129 25.298 -13.802 1.00 70.75 275 GLY A O 1
ATOM 2097 N N . GLY A 1 276 ? 7.977 23.098 -14.243 1.00 70.00 276 GLY A N 1
ATOM 2098 C CA . GLY A 1 276 ? 6.557 22.957 -13.948 1.00 70.00 276 GLY A CA 1
ATOM 2099 C C . GLY A 1 276 ? 6.232 23.225 -12.478 1.00 70.00 276 GLY A C 1
ATOM 2100 O O . GLY A 1 276 ? 5.232 23.881 -12.194 1.00 70.00 276 GLY A O 1
ATOM 2101 N N . MET A 1 277 ? 7.085 22.784 -11.550 1.00 72.12 277 MET A N 1
ATOM 2102 C CA . MET A 1 277 ? 6.954 23.040 -10.111 1.00 72.12 277 MET A CA 1
ATOM 2103 C C . MET A 1 277 ? 7.211 24.513 -9.759 1.00 72.12 277 MET A C 1
ATOM 2105 O O . MET A 1 277 ? 6.483 25.105 -8.968 1.00 72.12 277 MET A O 1
ATOM 2109 N N . LEU A 1 278 ? 8.206 25.152 -10.372 1.00 73.81 278 LEU A N 1
ATOM 2110 C CA . LEU A 1 278 ? 8.470 26.576 -10.164 1.00 73.81 278 LEU A CA 1
ATOM 2111 C C . LEU A 1 278 ? 7.343 27.438 -10.744 1.00 73.81 278 LEU A C 1
ATOM 2113 O O . LEU A 1 278 ? 6.877 28.367 -10.082 1.00 73.81 278 LEU A O 1
ATOM 2117 N N . ALA A 1 279 ? 6.859 27.100 -11.944 1.00 74.56 279 ALA A N 1
ATOM 2118 C CA . ALA A 1 279 ? 5.725 27.774 -12.571 1.00 74.56 279 ALA A CA 1
ATOM 2119 C C . ALA A 1 279 ? 4.439 27.603 -11.744 1.00 74.56 279 ALA A C 1
ATOM 2121 O O . ALA A 1 279 ? 3.696 28.568 -11.553 1.00 74.56 279 ALA A O 1
ATOM 2122 N N . ALA A 1 280 ? 4.218 26.411 -11.187 1.00 72.00 280 ALA A N 1
ATOM 2123 C CA . ALA A 1 280 ? 3.151 26.115 -10.235 1.00 72.00 280 ALA A CA 1
ATOM 2124 C C . ALA A 1 280 ? 3.191 27.003 -8.986 1.00 72.00 280 ALA A C 1
ATOM 2126 O O . ALA A 1 280 ? 2.157 27.479 -8.512 1.00 72.00 280 ALA A O 1
ATOM 2127 N N . SER A 1 281 ? 4.392 27.277 -8.493 1.00 74.56 281 SER A N 1
ATOM 2128 C CA . SER A 1 281 ? 4.619 28.068 -7.286 1.00 74.56 281 SER A CA 1
ATOM 2129 C C . SER A 1 281 ? 4.657 29.572 -7.530 1.00 74.56 281 SER A C 1
ATOM 2131 O O . SER A 1 281 ? 4.848 30.335 -6.582 1.00 74.56 281 SER A O 1
ATOM 2133 N N . THR A 1 282 ? 4.409 30.022 -8.764 1.00 79.62 282 THR A N 1
ATOM 2134 C CA . THR A 1 282 ? 4.356 31.446 -9.125 1.00 79.62 282 THR A CA 1
ATOM 2135 C C . THR A 1 282 ? 3.473 32.270 -8.177 1.00 79.62 282 THR A C 1
ATOM 2137 O O . THR A 1 282 ? 3.943 33.310 -7.702 1.00 79.62 282 THR A O 1
ATOM 2140 N N . PRO A 1 283 ? 2.251 31.839 -7.795 1.00 76.62 283 PRO A N 1
ATOM 2141 C CA . PRO A 1 283 ? 1.438 32.589 -6.840 1.00 76.62 283 PRO A CA 1
ATOM 2142 C C . PRO A 1 283 ? 2.081 32.683 -5.447 1.00 76.62 283 PRO A C 1
ATOM 2144 O O . PRO A 1 283 ? 2.019 33.727 -4.810 1.00 76.62 283 PRO A O 1
ATOM 2147 N N . ALA A 1 284 ? 2.764 31.643 -4.971 1.00 73.75 284 ALA A N 1
ATOM 2148 C CA . ALA A 1 284 ? 3.437 31.677 -3.671 1.00 73.75 284 ALA A CA 1
ATOM 2149 C C . ALA A 1 284 ? 4.693 32.571 -3.689 1.00 73.75 284 ALA A C 1
ATOM 2151 O O . ALA A 1 284 ? 4.892 33.381 -2.781 1.00 73.75 284 ALA A O 1
ATOM 2152 N N . ILE A 1 285 ? 5.502 32.476 -4.752 1.00 78.38 285 ILE A N 1
ATOM 2153 C CA . ILE A 1 285 ? 6.715 33.287 -4.957 1.00 78.38 285 ILE A CA 1
ATOM 2154 C C . ILE A 1 285 ? 6.357 34.778 -5.003 1.00 78.38 285 ILE A C 1
ATOM 2156 O O . ILE A 1 285 ? 6.989 35.610 -4.353 1.00 78.38 285 ILE A O 1
ATOM 2160 N N . THR A 1 286 ? 5.295 35.126 -5.726 1.00 80.94 286 THR A N 1
ATOM 2161 C CA . THR A 1 286 ? 4.828 36.513 -5.847 1.00 80.94 286 THR A CA 1
ATOM 2162 C C . THR A 1 286 ? 4.200 37.036 -4.554 1.00 80.94 286 THR A C 1
ATOM 2164 O O . THR A 1 286 ? 4.385 38.205 -4.215 1.00 80.94 286 THR A O 1
ATOM 2167 N N . LEU A 1 287 ? 3.535 36.175 -3.775 1.00 75.19 287 LEU A N 1
ATOM 2168 C CA . LEU A 1 287 ? 2.994 36.533 -2.461 1.00 75.19 287 LEU A CA 1
ATOM 2169 C C . LEU A 1 287 ? 4.118 36.843 -1.458 1.00 75.19 287 LEU A C 1
ATOM 2171 O O . LEU A 1 287 ? 4.037 37.826 -0.719 1.00 75.19 287 LEU A O 1
ATOM 2175 N N . MET A 1 288 ? 5.194 36.048 -1.477 1.00 76.19 288 MET A N 1
ATOM 2176 C CA . MET A 1 288 ? 6.394 36.273 -0.663 1.00 76.19 288 MET A CA 1
ATOM 2177 C C . MET A 1 288 ? 7.058 37.626 -0.973 1.00 76.19 288 MET A C 1
ATOM 2179 O O . MET A 1 288 ? 7.496 38.318 -0.051 1.00 76.19 288 MET A O 1
ATOM 2183 N N . LEU A 1 289 ? 7.097 38.031 -2.248 1.00 77.06 289 LEU A N 1
ATOM 2184 C CA . LEU A 1 289 ? 7.683 39.308 -2.676 1.00 77.06 289 LEU A CA 1
ATOM 2185 C C . LEU A 1 289 ? 6.894 40.529 -2.180 1.00 77.06 289 LEU A C 1
ATOM 2187 O O . LEU A 1 289 ? 7.488 41.557 -1.853 1.00 77.06 289 LEU A O 1
ATOM 2191 N N . ILE A 1 290 ? 5.568 40.417 -2.096 1.00 77.88 290 ILE A N 1
ATOM 2192 C CA . ILE A 1 290 ? 4.678 41.539 -1.767 1.00 77.88 290 ILE A CA 1
ATOM 2193 C C . ILE A 1 290 ? 4.512 41.712 -0.260 1.00 77.88 290 ILE A C 1
ATOM 2195 O O . ILE A 1 290 ? 4.530 42.837 0.238 1.00 77.88 290 ILE A O 1
ATOM 2199 N N . TYR A 1 291 ? 4.400 40.610 0.484 1.00 67.75 291 TYR A N 1
ATOM 2200 C CA . TYR A 1 291 ? 4.084 40.654 1.913 1.00 67.75 291 TYR A CA 1
ATOM 2201 C C . TYR A 1 291 ? 5.304 40.767 2.846 1.00 67.75 291 TYR A C 1
ATOM 2203 O O . TYR A 1 291 ? 5.107 40.796 4.057 1.00 67.75 291 TYR A O 1
ATOM 2211 N N . ARG A 1 292 ? 6.542 40.875 2.319 1.00 54.78 292 ARG A N 1
ATOM 2212 C CA . ARG A 1 292 ? 7.808 41.069 3.075 1.00 54.78 292 ARG A CA 1
ATOM 2213 C C . ARG A 1 292 ? 7.811 40.379 4.457 1.00 54.78 292 ARG A C 1
ATOM 2215 O O . ARG A 1 292 ? 7.857 41.035 5.495 1.00 54.78 292 ARG A O 1
ATOM 2222 N N . GLY A 1 293 ? 7.786 39.045 4.484 1.00 52.06 293 GLY A N 1
ATOM 2223 C CA . GLY A 1 293 ? 7.889 38.286 5.734 1.00 52.06 293 GLY A CA 1
ATOM 2224 C C . GLY A 1 293 ? 7.811 36.773 5.537 1.00 52.06 293 GLY A C 1
ATOM 2225 O O . GLY A 1 293 ? 6.940 36.274 4.833 1.00 52.06 293 GLY A O 1
ATOM 2226 N N . ALA A 1 294 ? 8.705 36.034 6.195 1.00 48.06 294 ALA A N 1
ATOM 2227 C CA . ALA A 1 294 ? 8.838 34.575 6.109 1.00 48.06 294 ALA A CA 1
ATOM 2228 C C . ALA A 1 294 ? 7.608 33.773 6.604 1.00 48.06 294 ALA A C 1
ATOM 2230 O O . ALA A 1 294 ? 7.546 32.564 6.412 1.00 48.06 294 ALA A O 1
ATOM 2231 N N . VAL A 1 295 ? 6.622 34.428 7.228 1.00 45.78 295 VAL A N 1
ATOM 2232 C CA . VAL A 1 295 ? 5.514 33.783 7.960 1.00 45.78 295 VAL A CA 1
ATOM 2233 C C . VAL A 1 295 ? 4.396 33.264 7.039 1.00 45.78 295 VAL A C 1
ATOM 2235 O O . VAL A 1 295 ? 3.685 32.336 7.408 1.00 45.78 295 VAL A O 1
ATOM 2238 N N . THR A 1 296 ? 4.261 33.788 5.817 1.00 47.53 296 THR A N 1
ATOM 2239 C CA . THR A 1 296 ? 3.273 33.296 4.831 1.00 47.53 296 THR A CA 1
ATOM 2240 C C . THR A 1 296 ? 3.841 32.200 3.921 1.00 47.53 296 THR A C 1
ATOM 2242 O O . THR A 1 296 ? 3.084 31.445 3.314 1.00 47.53 296 THR A O 1
ATOM 2245 N N . ALA A 1 297 ? 5.172 32.083 3.842 1.00 44.62 297 ALA A N 1
ATOM 2246 C CA . ALA A 1 297 ? 5.863 31.114 2.992 1.00 44.62 297 ALA A CA 1
ATOM 2247 C C . ALA A 1 297 ? 5.652 29.665 3.475 1.00 44.62 297 ALA A C 1
ATOM 2249 O O . ALA A 1 297 ? 5.469 28.761 2.664 1.00 44.62 297 ALA A O 1
ATOM 2250 N N . THR A 1 298 ? 5.576 29.442 4.789 1.00 52.28 298 THR A N 1
ATOM 2251 C CA . THR A 1 298 ? 5.470 28.112 5.417 1.00 52.28 298 THR A CA 1
ATOM 2252 C C . THR A 1 298 ? 4.173 27.360 5.104 1.00 52.28 298 THR A C 1
ATOM 2254 O O . THR A 1 298 ? 4.212 26.143 4.945 1.00 52.28 298 THR A O 1
ATOM 2257 N N . HIS A 1 299 ? 3.033 28.044 4.949 1.00 44.09 299 HIS A N 1
ATOM 2258 C CA . HIS A 1 299 ? 1.748 27.379 4.669 1.00 44.09 299 HIS A CA 1
ATOM 2259 C C . HIS A 1 299 ? 1.619 26.838 3.235 1.00 44.09 299 HIS A C 1
ATOM 2261 O O . HIS A 1 299 ? 0.856 25.899 3.010 1.00 44.09 299 HIS A O 1
ATOM 2267 N N . PHE A 1 300 ? 2.368 27.394 2.278 1.00 45.94 300 PHE A N 1
ATOM 2268 C CA . PHE A 1 300 ? 2.411 26.909 0.894 1.00 45.94 300 PHE A CA 1
ATOM 2269 C C . PHE A 1 300 ? 3.622 26.004 0.626 1.00 45.94 300 PHE A C 1
ATOM 2271 O O . PHE A 1 300 ? 3.463 24.992 -0.054 1.00 45.94 300 PHE A O 1
ATOM 2278 N N . LEU A 1 301 ? 4.791 26.285 1.224 1.00 42.47 301 LEU A N 1
ATOM 2279 C CA . LEU A 1 301 ? 5.961 25.394 1.160 1.00 42.47 301 LEU A CA 1
ATOM 2280 C C . LEU A 1 301 ? 5.683 24.020 1.786 1.00 42.47 301 LEU A C 1
ATOM 2282 O O . LEU A 1 301 ? 6.138 23.016 1.251 1.00 42.47 301 LEU A O 1
ATOM 2286 N N . GLY A 1 302 ? 4.849 23.948 2.830 1.00 44.41 302 GLY A N 1
ATOM 2287 C CA . GLY A 1 302 ? 4.415 22.671 3.411 1.00 44.41 302 GLY A CA 1
ATOM 2288 C C . GLY A 1 302 ? 3.565 21.792 2.478 1.00 44.41 302 GLY A C 1
ATOM 2289 O O . GLY A 1 302 ? 3.378 20.617 2.767 1.00 44.41 302 GLY A O 1
ATOM 2290 N N . ARG A 1 303 ? 3.056 22.332 1.356 1.00 48.88 303 ARG A N 1
ATOM 2291 C CA . ARG A 1 303 ? 2.395 21.549 0.290 1.00 48.88 303 ARG A CA 1
ATOM 2292 C C . ARG A 1 303 ? 3.300 21.300 -0.922 1.00 48.88 303 ARG A C 1
ATOM 2294 O O . ARG A 1 303 ? 2.908 20.535 -1.795 1.00 48.88 303 ARG A O 1
ATOM 2301 N N . MET A 1 304 ? 4.478 21.928 -0.971 1.00 40.03 304 MET A N 1
ATOM 2302 C CA . MET A 1 304 ? 5.523 21.664 -1.969 1.00 40.03 304 MET A CA 1
ATOM 2303 C C . MET A 1 304 ? 6.516 20.587 -1.514 1.00 40.03 304 MET A C 1
ATOM 2305 O O . MET A 1 304 ? 7.133 19.965 -2.366 1.00 40.03 304 MET A O 1
ATOM 2309 N N . ASP A 1 305 ? 6.631 20.326 -0.207 1.00 39.34 305 ASP A N 1
ATOM 2310 C CA . ASP A 1 305 ? 7.435 19.227 0.363 1.00 39.34 305 ASP A CA 1
ATOM 2311 C C . ASP A 1 305 ? 6.720 17.857 0.305 1.00 39.34 305 ASP A C 1
ATOM 2313 O O . ASP A 1 305 ? 7.050 16.909 1.013 1.00 39.34 305 ASP A O 1
ATOM 2317 N N . GLY A 1 306 ? 5.703 17.736 -0.554 1.00 40.34 306 GLY A N 1
ATOM 2318 C CA . GLY A 1 306 ? 5.146 16.448 -0.950 1.00 40.34 306 GLY A CA 1
ATOM 2319 C C . GLY A 1 306 ? 6.094 15.787 -1.940 1.00 40.34 306 GLY A C 1
ATOM 2320 O O . GLY A 1 306 ? 5.854 15.857 -3.143 1.00 40.34 306 GLY A O 1
ATOM 2321 N N . GLY A 1 307 ? 7.185 15.215 -1.426 1.00 40.97 307 GLY A N 1
ATOM 2322 C CA . GLY A 1 307 ? 8.144 14.452 -2.216 1.00 40.97 307 GLY A CA 1
ATOM 2323 C C . GLY A 1 307 ? 7.438 13.443 -3.116 1.00 40.97 307 GLY A C 1
ATOM 2324 O O . GLY A 1 307 ? 6.516 12.772 -2.666 1.00 40.97 307 GLY A O 1
ATOM 2325 N N . ASP A 1 308 ? 7.852 13.409 -4.380 1.00 40.41 308 ASP A N 1
ATOM 2326 C CA . ASP A 1 308 ? 7.686 12.299 -5.321 1.00 40.41 308 ASP A CA 1
ATOM 2327 C C . ASP A 1 308 ? 6.423 11.434 -5.094 1.00 40.41 308 ASP A C 1
ATOM 2329 O O . ASP A 1 308 ? 6.473 10.298 -4.628 1.00 40.41 308 ASP A O 1
ATOM 2333 N N . THR A 1 309 ? 5.237 12.025 -5.298 1.00 42.69 309 THR A N 1
ATOM 2334 C CA . THR A 1 309 ? 3.947 11.405 -4.917 1.00 42.69 309 THR A CA 1
ATOM 2335 C C . THR A 1 309 ? 3.300 10.578 -6.025 1.00 42.69 309 THR A C 1
ATOM 2337 O O . THR A 1 309 ? 2.123 10.222 -5.920 1.00 42.69 309 THR A O 1
ATOM 2340 N N . ILE A 1 310 ? 4.041 10.222 -7.073 1.00 42.09 310 ILE A N 1
ATOM 2341 C CA . ILE A 1 310 ? 3.584 9.215 -8.028 1.00 42.09 310 ILE A CA 1
ATOM 2342 C C . ILE A 1 310 ? 4.494 8.017 -7.862 1.00 42.09 310 ILE A C 1
ATOM 2344 O O . ILE A 1 310 ? 5.522 7.911 -8.493 1.00 42.09 310 ILE A O 1
ATOM 2348 N N . ASN A 1 311 ? 4.094 7.093 -6.994 1.00 44.50 311 ASN A N 1
ATOM 2349 C CA . ASN A 1 311 ? 4.721 5.784 -6.962 1.00 44.50 311 ASN A CA 1
ATOM 2350 C C . ASN A 1 311 ? 4.348 5.069 -8.271 1.00 44.50 311 ASN A C 1
ATOM 2352 O O . ASN A 1 311 ? 3.228 4.568 -8.417 1.00 44.50 311 ASN A O 1
ATOM 2356 N N . GLU A 1 312 ? 5.261 5.054 -9.240 1.00 51.44 312 GLU A N 1
ATOM 2357 C CA . GLU A 1 312 ? 5.072 4.514 -10.594 1.00 51.44 312 GLU A CA 1
ATOM 2358 C C . GLU A 1 312 ? 4.723 3.021 -10.566 1.00 51.44 312 GLU A C 1
ATOM 2360 O O . GLU A 1 312 ? 4.086 2.493 -11.483 1.00 51.44 312 GLU A O 1
ATOM 2365 N N . ARG A 1 313 ? 5.046 2.353 -9.451 1.00 49.28 313 ARG A N 1
ATOM 2366 C CA . ARG A 1 313 ? 4.688 0.958 -9.166 1.00 49.28 313 ARG A CA 1
ATOM 2367 C C . ARG A 1 313 ? 3.204 0.760 -8.843 1.00 49.28 313 ARG A C 1
ATOM 2369 O O . ARG A 1 313 ? 2.755 -0.378 -8.755 1.00 49.28 313 ARG A O 1
ATOM 2376 N N . ILE A 1 314 ? 2.433 1.832 -8.645 1.00 48.16 314 ILE A N 1
ATOM 2377 C CA . ILE A 1 314 ? 0.974 1.765 -8.453 1.00 48.16 314 ILE A CA 1
ATOM 2378 C C . ILE A 1 314 ? 0.248 1.736 -9.805 1.00 48.16 314 ILE A C 1
ATOM 2380 O O . ILE A 1 314 ? -0.714 0.987 -9.958 1.00 48.16 314 ILE A O 1
ATOM 2384 N N . ALA A 1 315 ? 0.697 2.536 -10.779 1.00 41.91 315 ALA A N 1
ATOM 2385 C CA . ALA A 1 315 ? 0.078 2.628 -12.107 1.00 41.91 315 ALA A CA 1
ATOM 2386 C C . ALA A 1 315 ? 0.591 1.551 -13.082 1.00 41.91 315 ALA A C 1
ATOM 2388 O O . ALA A 1 315 ? -0.172 1.058 -13.910 1.00 41.91 315 ALA A O 1
ATOM 2389 N N . THR A 1 316 ? 1.846 1.130 -12.919 1.00 40.62 316 THR A N 1
ATOM 2390 C CA . THR A 1 316 ? 2.454 -0.023 -13.600 1.00 40.62 316 THR A CA 1
ATOM 2391 C C . THR A 1 316 ? 3.073 -0.950 -12.553 1.00 40.62 316 THR A C 1
ATOM 2393 O O . THR A 1 316 ? 4.267 -0.837 -12.260 1.00 40.62 316 THR A O 1
ATOM 2396 N N . PRO A 1 317 ? 2.267 -1.838 -11.936 1.00 39.66 317 PRO A N 1
ATOM 2397 C CA . PRO A 1 317 ? 2.764 -2.826 -10.986 1.00 39.66 317 PRO A CA 1
ATOM 2398 C C . PRO A 1 317 ? 3.854 -3.693 -11.609 1.00 39.66 317 PRO A C 1
ATOM 2400 O O . PRO A 1 317 ? 3.794 -4.015 -12.795 1.00 39.66 317 PRO A O 1
ATOM 2403 N N . ASP A 1 318 ? 4.838 -4.089 -10.804 1.00 45.56 318 ASP A N 1
ATOM 2404 C CA . ASP A 1 318 ? 5.916 -4.962 -11.247 1.00 45.56 318 ASP A CA 1
ATOM 2405 C C . ASP A 1 318 ? 5.353 -6.277 -11.840 1.00 45.56 318 ASP A C 1
ATOM 2407 O O . ASP A 1 318 ? 4.805 -7.101 -11.103 1.00 45.56 318 ASP A O 1
ATOM 2411 N N . VAL A 1 319 ? 5.485 -6.489 -13.157 1.00 45.75 319 VAL A N 1
ATOM 2412 C CA . VAL A 1 319 ? 5.044 -7.720 -13.853 1.00 45.75 319 VAL A CA 1
ATOM 2413 C C . VAL A 1 319 ? 5.891 -8.924 -13.417 1.00 45.75 319 VAL A C 1
ATOM 2415 O O . VAL A 1 319 ? 5.400 -10.046 -13.305 1.00 45.75 319 VAL A O 1
ATOM 2418 N N . ILE A 1 320 ? 7.149 -8.651 -13.071 1.00 43.28 320 ILE A N 1
ATOM 2419 C CA . ILE A 1 320 ? 8.001 -9.443 -12.196 1.00 43.28 320 ILE A CA 1
ATOM 2420 C C . ILE A 1 320 ? 8.492 -8.481 -11.124 1.00 43.28 320 ILE A C 1
ATOM 2422 O O . ILE A 1 320 ? 9.546 -7.849 -11.225 1.00 43.28 320 ILE A O 1
ATOM 2426 N N . SER A 1 321 ? 7.755 -8.414 -10.019 1.00 29.34 321 SER A N 1
ATOM 2427 C CA . SER A 1 321 ? 8.462 -8.110 -8.782 1.00 29.34 321 SER A CA 1
ATOM 2428 C C . SER A 1 321 ? 9.532 -9.200 -8.696 1.00 29.34 321 SER A C 1
ATOM 2430 O O . SER A 1 321 ? 9.205 -10.369 -8.954 1.00 29.34 321 SER A O 1
ATOM 2432 N N . PRO A 1 322 ? 10.796 -8.917 -8.334 1.00 33.72 322 PRO A N 1
ATOM 2433 C CA . PRO A 1 322 ? 11.508 -9.904 -7.562 1.00 33.72 322 PRO A CA 1
ATOM 2434 C C . PRO A 1 322 ? 10.638 -10.060 -6.319 1.00 33.72 322 PRO A C 1
ATOM 2436 O O . PRO A 1 322 ? 10.861 -9.453 -5.275 1.00 33.72 322 PRO A O 1
ATOM 2439 N N . ALA A 1 323 ? 9.592 -10.879 -6.440 1.00 25.80 323 ALA A N 1
ATOM 2440 C CA . ALA A 1 323 ? 9.186 -11.706 -5.365 1.00 25.80 323 ALA A CA 1
ATOM 2441 C C . ALA A 1 323 ? 10.542 -12.203 -4.846 1.00 25.80 323 ALA A C 1
ATOM 2443 O O . ALA A 1 323 ? 11.315 -12.776 -5.631 1.00 25.80 323 ALA A O 1
ATOM 2444 N N . PRO A 1 324 ? 10.890 -11.997 -3.564 1.00 28.95 324 PRO A N 1
ATOM 2445 C CA . PRO A 1 324 ? 11.587 -13.089 -2.903 1.00 28.95 324 PRO A CA 1
ATOM 2446 C C . PRO A 1 324 ? 10.940 -14.356 -3.467 1.00 28.95 324 PRO A C 1
ATOM 2448 O O . PRO A 1 324 ? 9.715 -14.416 -3.519 1.00 28.95 324 PRO A O 1
ATOM 2451 N N . VAL A 1 325 ? 11.712 -15.213 -4.132 1.00 35.28 325 VAL A N 1
ATOM 2452 C CA . VAL A 1 325 ? 11.183 -16.382 -4.841 1.00 35.28 325 VAL A CA 1
ATOM 2453 C C . VAL A 1 325 ? 10.303 -17.124 -3.833 1.00 35.28 325 VAL A C 1
ATOM 2455 O O . VAL A 1 325 ? 10.832 -17.678 -2.879 1.00 35.28 325 VAL A O 1
ATOM 2458 N N . LEU A 1 326 ? 8.974 -17.006 -3.974 1.00 30.14 326 LEU A N 1
ATOM 2459 C CA . LEU A 1 326 ? 8.026 -16.994 -2.848 1.00 30.14 326 LEU A CA 1
ATOM 2460 C C . LEU A 1 326 ? 8.350 -15.925 -1.785 1.00 30.14 326 LEU A C 1
ATOM 2462 O O . LEU A 1 326 ? 9.338 -16.022 -1.054 1.00 30.14 326 LEU A O 1
ATOM 2466 N N . ASN A 1 327 ? 7.434 -14.979 -1.550 1.00 35.78 327 ASN A N 1
ATOM 2467 C CA . ASN A 1 327 ? 7.248 -14.592 -0.160 1.00 35.78 327 ASN A CA 1
ATOM 2468 C C . ASN A 1 327 ? 6.625 -15.842 0.462 1.00 35.78 327 ASN A C 1
ATOM 2470 O O . ASN A 1 327 ? 5.406 -15.984 0.519 1.00 35.78 327 ASN A O 1
ATOM 2474 N N . ALA A 1 328 ? 7.471 -16.806 0.832 1.00 40.75 328 ALA A N 1
ATOM 2475 C CA . ALA A 1 328 ? 7.113 -17.883 1.725 1.00 40.75 328 ALA A CA 1
ATOM 2476 C C . ALA A 1 328 ? 6.919 -17.217 3.087 1.00 40.75 328 ALA A C 1
ATOM 2478 O O . ALA A 1 328 ? 7.647 -17.464 4.044 1.00 40.75 328 ALA A O 1
ATOM 2479 N N . GLN A 1 329 ? 5.930 -16.322 3.171 1.00 41.31 329 GLN A N 1
ATOM 2480 C CA . GLN A 1 329 ? 5.207 -16.179 4.403 1.00 41.31 329 GLN A CA 1
ATOM 2481 C C . GLN A 1 329 ? 4.777 -17.602 4.700 1.00 41.31 329 GLN A C 1
ATOM 2483 O O . GLN A 1 329 ? 4.177 -18.268 3.849 1.00 41.31 329 GLN A O 1
ATOM 2488 N N . ALA A 1 330 ? 5.253 -18.115 5.829 1.00 50.12 330 ALA A N 1
ATOM 2489 C CA . ALA A 1 330 ? 4.979 -19.479 6.214 1.00 50.12 330 ALA A CA 1
ATOM 2490 C C . ALA A 1 330 ? 3.481 -19.725 6.005 1.00 50.12 330 ALA A C 1
ATOM 2492 O O . ALA A 1 330 ? 2.665 -18.861 6.338 1.00 50.12 330 ALA A O 1
ATOM 2493 N N . GLN A 1 331 ? 3.113 -20.862 5.400 1.00 59.34 331 GLN A N 1
ATOM 2494 C CA . GLN A 1 331 ? 1.702 -21.189 5.163 1.00 59.34 331 GLN A CA 1
ATOM 2495 C C . GLN A 1 331 ? 0.880 -20.936 6.432 1.00 59.34 331 GLN A C 1
ATOM 2497 O O . GLN A 1 331 ? -0.245 -20.456 6.341 1.00 59.34 331 GLN A O 1
ATOM 2502 N N . HIS A 1 332 ? 1.508 -21.130 7.595 1.00 70.06 332 HIS A N 1
ATOM 2503 C CA . HIS A 1 332 ? 1.036 -20.630 8.867 1.00 70.06 332 HIS A CA 1
ATOM 2504 C C . HIS A 1 332 ? 1.964 -19.572 9.483 1.00 70.06 332 HIS A C 1
ATOM 2506 O O . HIS A 1 332 ? 3.161 -19.797 9.637 1.00 70.06 332 HIS A O 1
ATOM 2512 N N . GLN A 1 333 ? 1.398 -18.445 9.895 1.00 72.88 333 GLN A N 1
ATOM 2513 C CA . GLN A 1 333 ? 2.036 -17.414 10.699 1.00 72.88 333 GLN A CA 1
ATOM 2514 C C . GLN A 1 333 ? 1.696 -17.632 12.179 1.00 72.88 333 GLN A C 1
ATOM 2516 O O . GLN A 1 333 ? 0.550 -17.903 12.529 1.00 72.88 333 GLN A O 1
ATOM 2521 N N . TYR A 1 334 ? 2.688 -17.486 13.061 1.00 76.88 334 TYR A N 1
ATOM 2522 C CA . TYR A 1 334 ? 2.457 -17.404 14.503 1.00 76.88 334 TYR A CA 1
ATOM 2523 C C . TYR A 1 334 ? 2.384 -15.940 14.936 1.00 76.88 334 TYR A C 1
ATOM 2525 O O . TYR A 1 334 ? 3.314 -15.170 14.688 1.00 76.88 334 TYR A O 1
ATOM 2533 N N . SER A 1 335 ? 1.305 -15.566 15.617 1.00 73.00 335 SER A N 1
ATOM 2534 C CA . SER A 1 335 ? 1.191 -14.292 16.327 1.00 73.00 335 SER A CA 1
ATOM 2535 C C . SER A 1 335 ? 1.004 -14.560 17.824 1.00 73.00 335 SER A C 1
ATOM 2537 O O . SER A 1 335 ? 0.226 -15.449 18.173 1.00 73.00 335 SER A O 1
ATOM 2539 N N . PRO A 1 336 ? 1.647 -13.798 18.733 1.00 69.56 336 PRO A N 1
ATOM 2540 C CA . PRO A 1 336 ? 1.499 -13.978 20.183 1.00 69.56 336 PRO A CA 1
ATOM 2541 C C . PRO A 1 336 ? 0.054 -13.914 20.695 1.00 69.56 336 PRO A C 1
ATOM 2543 O O . PRO A 1 336 ? -0.229 -14.391 21.790 1.00 69.56 336 PRO A O 1
ATOM 2546 N N . LEU A 1 337 ? -0.842 -13.293 19.925 1.00 72.12 337 LEU A N 1
ATOM 2547 C CA . LEU A 1 337 ? -2.240 -13.095 20.291 1.00 72.12 337 LEU A CA 1
ATOM 2548 C C . LEU A 1 337 ? -3.193 -14.074 19.586 1.00 72.12 337 LEU A C 1
ATOM 2550 O O . LEU A 1 337 ? -4.230 -14.395 20.152 1.00 72.12 337 LEU A O 1
ATOM 2554 N N . SER A 1 338 ? -2.847 -14.594 18.403 1.00 68.00 338 SER A N 1
ATOM 2555 C CA . SER A 1 338 ? -3.719 -15.480 17.609 1.00 68.00 338 SER A CA 1
ATOM 2556 C C . SER A 1 338 ? -3.135 -16.865 17.306 1.00 68.00 338 SER A C 1
ATOM 2558 O O . SER A 1 338 ? -3.763 -17.637 16.586 1.00 68.00 338 SER A O 1
ATOM 2560 N N . ALA A 1 339 ? -1.981 -17.217 17.881 1.00 78.31 339 ALA A N 1
ATOM 2561 C CA . ALA A 1 339 ? -1.270 -18.477 17.649 1.00 78.31 339 ALA A CA 1
ATOM 2562 C C . ALA A 1 339 ? -1.029 -18.780 16.158 1.00 78.31 339 ALA A C 1
ATOM 2564 O O . ALA A 1 339 ? -0.831 -17.864 15.360 1.00 78.31 339 ALA A O 1
ATOM 2565 N N . VAL A 1 340 ? -0.931 -20.064 15.799 1.00 81.88 340 VAL A N 1
ATOM 2566 C CA . VAL A 1 340 ? -0.573 -20.534 14.455 1.00 81.88 340 VAL A CA 1
ATOM 2567 C C . VAL A 1 340 ? -1.804 -20.498 13.542 1.00 81.88 340 VAL A C 1
ATOM 2569 O O . VAL A 1 340 ? -2.661 -21.387 13.579 1.00 81.88 340 VAL A O 1
ATOM 2572 N N . THR A 1 341 ? -1.866 -19.485 12.685 1.00 80.19 341 THR A N 1
ATOM 2573 C CA . THR A 1 341 ? -2.961 -19.228 11.735 1.00 80.19 341 THR A CA 1
ATOM 2574 C C . THR A 1 341 ? -2.446 -19.179 10.306 1.00 80.19 341 THR A C 1
ATOM 2576 O O . THR A 1 341 ? -1.257 -18.970 10.106 1.00 80.19 341 THR A O 1
ATOM 2579 N N . GLN A 1 342 ? -3.292 -19.381 9.292 1.00 80.38 342 GLN A N 1
ATOM 2580 C CA . GLN A 1 342 ? -2.837 -19.216 7.906 1.00 80.38 342 GLN A CA 1
ATOM 2581 C C . GLN A 1 342 ? -2.380 -17.770 7.653 1.00 80.38 342 GLN A C 1
ATOM 2583 O O . GLN A 1 342 ? -3.031 -16.822 8.095 1.00 80.38 342 GLN A O 1
ATOM 2588 N N . THR A 1 343 ? -1.291 -17.569 6.912 1.00 75.25 343 THR A N 1
ATOM 2589 C CA . THR A 1 343 ? -0.911 -16.205 6.513 1.00 75.25 343 THR A CA 1
ATOM 2590 C C . THR A 1 343 ? -2.061 -15.547 5.743 1.00 75.25 343 THR A C 1
ATOM 2592 O O . THR A 1 343 ? -2.541 -16.085 4.747 1.00 75.25 343 THR A O 1
ATOM 2595 N N . GLY A 1 344 ? -2.493 -14.365 6.198 1.00 70.88 344 GLY A N 1
ATOM 2596 C CA . GLY A 1 344 ? -3.592 -13.608 5.589 1.00 70.88 344 GLY A CA 1
ATOM 2597 C C . GLY A 1 344 ? -4.995 -14.020 6.047 1.00 70.88 344 GLY A C 1
ATOM 2598 O O . GLY A 1 344 ? -5.972 -13.501 5.503 1.00 70.88 344 GLY A O 1
ATOM 2599 N N . VAL A 1 345 ? -5.111 -14.901 7.051 1.00 78.56 345 VAL A N 1
ATOM 2600 C CA . VAL A 1 345 ? -6.405 -15.376 7.566 1.00 78.56 345 VAL A CA 1
ATOM 2601 C C . VAL A 1 345 ? -7.295 -14.248 8.106 1.00 78.56 345 VAL A C 1
ATOM 2603 O O . VAL A 1 345 ? -8.518 -14.356 8.047 1.00 78.56 345 VAL A O 1
ATOM 2606 N N . ASP A 1 346 ? -6.704 -13.139 8.562 1.00 70.94 346 ASP A N 1
ATOM 2607 C CA . ASP A 1 346 ? -7.422 -11.973 9.099 1.00 70.94 346 ASP A CA 1
ATOM 2608 C C . ASP A 1 346 ? -8.355 -11.309 8.067 1.00 70.94 346 ASP A C 1
ATOM 2610 O O . ASP A 1 346 ? -9.227 -10.525 8.429 1.00 70.94 346 ASP A O 1
ATOM 2614 N N . LYS A 1 347 ? -8.192 -11.617 6.770 1.00 72.62 347 LYS A N 1
ATOM 2615 C CA . LYS A 1 347 ? -9.093 -11.156 5.699 1.00 72.62 347 LYS A CA 1
ATOM 2616 C C . LYS A 1 347 ? -10.328 -12.041 5.503 1.00 72.62 347 LYS A C 1
ATOM 2618 O O . LYS A 1 347 ? -11.243 -11.635 4.792 1.00 72.62 347 LYS A O 1
ATOM 2623 N N . VAL A 1 348 ? -10.329 -13.254 6.057 1.00 79.56 348 VAL A N 1
ATOM 2624 C CA . VAL A 1 348 ? -11.365 -14.277 5.828 1.00 79.56 348 VAL A CA 1
ATOM 2625 C C . VAL A 1 348 ? -12.111 -14.616 7.114 1.00 79.56 348 VAL A C 1
ATOM 2627 O O . VAL A 1 348 ? -13.315 -14.867 7.083 1.00 79.56 348 VAL A O 1
ATOM 2630 N N . LEU A 1 349 ? -11.412 -14.612 8.249 1.00 82.88 349 LEU A N 1
ATOM 2631 C CA . LEU A 1 349 ? -12.032 -14.803 9.550 1.00 82.88 349 LEU A CA 1
ATOM 2632 C C . LEU A 1 349 ? -12.795 -13.548 10.009 1.00 82.88 349 LEU A C 1
ATOM 2634 O O . LEU A 1 349 ? -12.425 -12.431 9.647 1.00 82.88 349 LEU A O 1
ATOM 2638 N N . PRO A 1 350 ? -13.846 -13.720 10.831 1.00 82.69 350 PRO A N 1
ATOM 2639 C CA . PRO A 1 350 ? -14.587 -12.601 11.391 1.00 82.69 350 PRO A CA 1
ATOM 2640 C C . PRO A 1 350 ? -13.709 -11.670 12.228 1.00 82.69 350 PRO A C 1
ATOM 2642 O O . PRO A 1 350 ? -12.841 -12.121 12.979 1.00 82.69 350 PRO A O 1
ATOM 2645 N N . THR A 1 351 ? -14.061 -10.388 12.211 1.00 85.06 351 THR A N 1
ATOM 2646 C CA . THR A 1 351 ? -13.635 -9.422 13.225 1.00 85.06 351 THR A CA 1
ATOM 2647 C C . THR A 1 351 ? -14.859 -8.997 14.025 1.00 85.06 351 THR A C 1
ATOM 2649 O O . THR A 1 351 ? -15.825 -8.480 13.466 1.00 85.06 351 THR A O 1
ATOM 2652 N N . PHE A 1 352 ? -14.829 -9.213 15.336 1.00 85.00 352 PHE A N 1
ATOM 2653 C CA . PHE A 1 352 ? -15.919 -8.884 16.247 1.00 85.00 352 PHE A CA 1
ATOM 2654 C C . PHE A 1 352 ? -15.837 -7.410 16.649 1.00 85.00 352 PHE A C 1
ATOM 2656 O O . PHE A 1 352 ? -15.025 -7.030 17.494 1.00 85.00 352 PHE A O 1
ATOM 2663 N N . THR A 1 353 ? -16.673 -6.565 16.043 1.00 80.81 353 THR A N 1
ATOM 2664 C CA . THR A 1 353 ? -16.726 -5.116 16.298 1.00 80.81 353 THR A CA 1
ATOM 2665 C C . THR A 1 353 ? -17.712 -4.760 17.407 1.00 80.81 353 THR A C 1
ATOM 2667 O O . THR A 1 353 ? -18.743 -4.128 17.166 1.00 80.81 353 THR A O 1
ATOM 2670 N N . ALA A 1 354 ? -17.375 -5.128 18.645 1.00 73.12 354 ALA A N 1
ATOM 2671 C CA . ALA A 1 354 ? -18.238 -4.934 19.812 1.00 73.12 354 ALA A CA 1
ATOM 2672 C C . ALA A 1 354 ? -18.777 -3.495 19.941 1.00 73.12 354 ALA A C 1
ATOM 2674 O O . ALA A 1 354 ? -19.951 -3.307 20.246 1.00 73.12 354 ALA A O 1
ATOM 2675 N N . GLY A 1 355 ? -17.967 -2.473 19.638 1.00 71.75 355 GLY A N 1
ATOM 2676 C CA . GLY A 1 355 ? -18.396 -1.074 19.754 1.00 71.75 355 GLY A CA 1
ATOM 2677 C C . GLY A 1 355 ? -19.495 -0.651 18.770 1.00 71.75 355 GLY A C 1
ATOM 2678 O O . GLY A 1 355 ? -20.424 0.071 19.145 1.00 71.75 355 GLY A O 1
ATOM 2679 N N . LYS A 1 356 ? -19.426 -1.110 17.515 1.00 71.88 356 LYS A N 1
ATOM 2680 C CA . LYS A 1 356 ? -20.395 -0.749 16.466 1.00 71.88 356 LYS A CA 1
ATOM 2681 C C . LYS A 1 356 ? -21.700 -1.523 16.632 1.00 71.88 356 LYS A C 1
ATOM 2683 O O . LYS A 1 356 ? -22.774 -0.923 16.598 1.00 71.88 356 LYS A O 1
ATOM 2688 N N . ASP A 1 357 ? -21.587 -2.825 16.870 1.00 72.06 357 ASP A N 1
ATOM 2689 C CA . ASP A 1 357 ? -22.737 -3.722 16.990 1.00 72.06 357 ASP A CA 1
ATOM 2690 C C . ASP A 1 357 ? -23.533 -3.416 18.264 1.00 72.06 357 ASP A C 1
ATOM 2692 O O . ASP A 1 357 ? -24.761 -3.328 18.231 1.00 72.06 357 ASP A O 1
ATOM 2696 N N . MET A 1 358 ? -22.840 -3.117 19.369 1.00 73.69 358 MET A N 1
ATOM 2697 C CA . MET A 1 358 ? -23.502 -2.723 20.609 1.00 73.69 358 MET A CA 1
ATOM 2698 C C . MET A 1 358 ? -24.128 -1.328 20.518 1.00 73.69 358 MET A C 1
ATOM 2700 O O . MET A 1 358 ? -25.178 -1.102 21.102 1.00 73.69 358 MET A O 1
ATOM 2704 N N . SER A 1 359 ? -23.561 -0.391 19.749 1.00 75.38 359 SER A N 1
ATOM 2705 C CA . SER A 1 359 ? -24.204 0.919 19.535 1.00 75.38 359 SER A CA 1
ATOM 2706 C C . SER A 1 359 ? -25.525 0.792 18.764 1.00 75.38 359 SER A C 1
ATOM 2708 O O . SER A 1 359 ? -26.504 1.461 19.097 1.00 75.38 359 SER A O 1
ATOM 2710 N N . ALA A 1 360 ? -25.582 -0.107 17.776 1.00 75.06 360 ALA A N 1
ATOM 2711 C CA . ALA A 1 360 ? -26.824 -0.436 17.079 1.00 75.06 360 ALA A CA 1
ATOM 2712 C C . ALA A 1 360 ? -27.833 -1.131 18.013 1.00 75.06 360 ALA A C 1
ATOM 2714 O O . ALA A 1 360 ? -29.011 -0.767 18.029 1.00 75.06 360 ALA A O 1
ATOM 2715 N N . ALA A 1 361 ? -27.365 -2.066 18.846 1.00 74.12 361 ALA A N 1
ATOM 2716 C CA . ALA A 1 361 ? -28.191 -2.733 19.849 1.00 74.12 361 ALA A CA 1
ATOM 2717 C C . ALA A 1 361 ? -28.743 -1.756 20.900 1.00 74.12 361 ALA A C 1
ATOM 2719 O O . ALA A 1 361 ? -29.928 -1.814 21.209 1.00 74.12 361 ALA A O 1
ATOM 2720 N N . VAL A 1 362 ? -27.934 -0.812 21.398 1.00 80.00 362 VAL A N 1
ATOM 2721 C CA . VAL A 1 362 ? -28.373 0.237 22.335 1.00 80.00 362 VAL A CA 1
ATOM 2722 C C . VAL A 1 362 ? -29.453 1.105 21.702 1.00 80.00 362 VAL A C 1
ATOM 2724 O O . VAL A 1 362 ? -30.464 1.364 22.344 1.00 80.00 362 VAL A O 1
ATOM 2727 N N . SER A 1 363 ? -29.294 1.510 20.438 1.00 79.06 363 SER A N 1
ATOM 2728 C CA . SER A 1 363 ? -30.320 2.287 19.728 1.00 79.06 363 SER A CA 1
ATOM 2729 C C . SER A 1 363 ? -31.638 1.517 19.576 1.00 79.06 363 SER A C 1
ATOM 2731 O O . SER A 1 363 ? -32.720 2.100 19.698 1.00 79.06 363 SER A O 1
ATOM 2733 N N . SER A 1 364 ? -31.553 0.212 19.305 1.00 77.19 364 SER A N 1
ATOM 2734 C CA . SER A 1 364 ? -32.716 -0.672 19.185 1.00 77.19 364 SER A CA 1
ATOM 2735 C C . SER A 1 364 ? -33.407 -0.879 20.536 1.00 77.19 364 SER A C 1
ATOM 2737 O O . SER A 1 364 ? -34.602 -0.622 20.668 1.00 77.19 364 SER A O 1
ATOM 2739 N N . ALA A 1 365 ? -32.644 -1.240 21.571 1.00 75.44 365 ALA A N 1
ATOM 2740 C CA . ALA A 1 365 ? -33.144 -1.431 22.928 1.00 75.44 365 ALA A CA 1
ATOM 2741 C C . ALA A 1 365 ? -33.713 -0.132 23.520 1.00 75.44 365 ALA A C 1
ATOM 2743 O O . ALA A 1 365 ? -34.726 -0.167 24.214 1.00 75.44 365 ALA A O 1
ATOM 2744 N N . TYR A 1 366 ? -33.119 1.021 23.193 1.00 78.88 366 TYR A N 1
ATOM 2745 C CA . TYR A 1 366 ? -33.659 2.333 23.546 1.00 78.88 366 TYR A CA 1
ATOM 2746 C C . TYR A 1 366 ? -35.045 2.545 22.927 1.00 78.88 366 TYR A C 1
ATOM 2748 O O . TYR A 1 366 ? -35.990 2.892 23.631 1.00 78.88 366 TYR A O 1
ATOM 2756 N N . SER A 1 367 ? -35.191 2.260 21.630 1.00 79.50 367 SER A N 1
ATOM 2757 C CA . SER A 1 367 ? -36.472 2.389 20.923 1.00 79.50 367 SER A CA 1
ATOM 2758 C C . SER A 1 367 ? -37.532 1.418 21.460 1.00 79.50 367 SER A C 1
ATOM 2760 O O . SER A 1 367 ? -38.685 1.805 21.648 1.00 79.50 367 SER A O 1
ATOM 2762 N N . ALA A 1 368 ? -37.144 0.176 21.767 1.00 79.56 368 ALA A N 1
ATOM 2763 C CA . ALA A 1 368 ? -38.027 -0.823 22.370 1.00 79.56 368 ALA A CA 1
ATOM 2764 C C . ALA A 1 368 ? -38.469 -0.426 23.791 1.00 79.56 368 ALA A C 1
ATOM 2766 O O . ALA A 1 368 ? -39.655 -0.511 24.116 1.00 79.56 368 ALA A O 1
ATOM 2767 N N . SER A 1 369 ? -37.541 0.066 24.620 1.00 80.00 369 SER A N 1
ATOM 2768 C CA . SER A 1 369 ? -37.825 0.582 25.966 1.00 80.00 369 SER A CA 1
ATOM 2769 C C . SER A 1 369 ? -38.776 1.776 25.919 1.00 80.00 369 SER A C 1
ATOM 2771 O O . SER A 1 369 ? -39.737 1.829 26.689 1.00 80.00 369 SER A O 1
ATOM 2773 N N . GLU A 1 370 ? -38.557 2.711 24.994 1.00 78.62 370 GLU A N 1
ATOM 2774 C CA . GLU A 1 370 ? -39.416 3.883 24.813 1.00 78.62 370 GLU A CA 1
ATOM 2775 C C . GLU A 1 370 ? -40.840 3.482 24.402 1.00 78.62 370 GLU A C 1
ATOM 2777 O O . GLU A 1 370 ? -41.830 3.955 24.969 1.00 78.62 370 GLU A O 1
ATOM 2782 N N . GLN A 1 371 ? -40.961 2.539 23.464 1.00 80.94 371 GLN A N 1
ATOM 2783 C CA . GLN A 1 371 ? -42.252 2.035 23.002 1.00 80.94 371 GLN A CA 1
ATOM 2784 C C . GLN A 1 371 ? -43.009 1.272 24.100 1.00 80.94 371 GLN A C 1
ATOM 2786 O O . GLN A 1 371 ? -44.224 1.467 24.251 1.00 80.94 371 GLN A O 1
ATOM 2791 N N . ALA A 1 372 ? -42.320 0.424 24.869 1.00 81.19 372 ALA A N 1
ATOM 2792 C CA . ALA A 1 372 ? -42.909 -0.334 25.971 1.00 81.19 372 ALA A CA 1
ATOM 2793 C C . ALA A 1 372 ? -43.368 0.598 27.104 1.00 81.19 372 ALA A C 1
ATOM 2795 O O . ALA A 1 372 ? -44.513 0.509 27.552 1.00 81.19 372 ALA A O 1
ATOM 2796 N N . THR A 1 373 ? -42.535 1.573 27.480 1.00 77.81 373 THR A N 1
ATOM 2797 C CA . THR A 1 373 ? -42.850 2.576 28.513 1.00 77.81 373 THR A CA 1
ATOM 2798 C C . THR A 1 373 ? -44.024 3.463 28.092 1.00 77.81 373 THR A C 1
ATOM 2800 O O . THR A 1 373 ? -44.984 3.635 28.844 1.00 77.81 373 THR A O 1
ATOM 2803 N N . SER A 1 374 ? -44.038 3.930 26.840 1.00 79.69 374 SER A N 1
ATOM 2804 C CA . SER A 1 374 ? -45.162 4.689 26.275 1.00 79.69 374 SER A CA 1
ATOM 2805 C C . SER A 1 374 ? -46.467 3.883 26.228 1.00 79.69 374 SER A C 1
ATOM 2807 O O . SER A 1 374 ? -47.564 4.436 26.332 1.00 79.69 374 SER A O 1
ATOM 2809 N N . SER A 1 375 ? -46.390 2.566 26.021 1.00 83.19 375 SER A N 1
ATOM 2810 C CA . SER A 1 375 ? -47.564 1.677 26.001 1.00 83.19 375 SER A CA 1
ATOM 2811 C C . SER A 1 375 ? -48.085 1.390 27.412 1.00 83.19 375 SER A C 1
ATOM 2813 O O . SER A 1 375 ? -49.300 1.386 27.634 1.00 83.19 375 SER A O 1
ATOM 2815 N N . PHE A 1 376 ? -47.179 1.246 28.381 1.00 84.50 376 PHE A N 1
ATOM 2816 C CA . PHE A 1 376 ? -47.505 1.200 29.802 1.00 84.50 376 PHE A CA 1
ATOM 2817 C C . PHE A 1 376 ? -48.212 2.482 30.258 1.00 84.50 376 PHE A C 1
ATOM 2819 O O . PHE A 1 376 ? -49.323 2.406 30.779 1.00 84.50 376 PHE A O 1
ATOM 2826 N N . MET A 1 377 ? -47.655 3.662 29.971 1.00 77.75 377 MET A N 1
ATOM 2827 C CA . MET A 1 377 ? -48.260 4.942 30.371 1.00 77.75 377 MET A CA 1
ATOM 2828 C C . MET A 1 377 ? -49.642 5.166 29.742 1.00 77.75 377 MET A C 1
ATOM 2830 O O . MET A 1 377 ? -50.559 5.660 30.399 1.00 77.75 377 MET A O 1
ATOM 2834 N N . ARG A 1 378 ? -49.853 4.714 28.499 1.00 78.81 378 ARG A N 1
ATOM 2835 C CA . ARG A 1 378 ? -51.189 4.684 27.876 1.00 78.81 378 ARG A CA 1
ATOM 2836 C C . ARG A 1 378 ? -52.152 3.735 28.599 1.00 78.81 378 ARG A C 1
ATOM 2838 O O . ARG A 1 378 ? -53.330 4.062 28.754 1.00 78.81 378 ARG A O 1
ATOM 2845 N N . SER A 1 379 ? -51.664 2.595 29.084 1.00 78.94 379 SER A N 1
ATOM 2846 C CA . SER A 1 379 ? -52.453 1.632 29.865 1.00 78.94 379 SER A CA 1
ATOM 2847 C C . SER A 1 379 ? -52.823 2.187 31.245 1.00 78.94 379 SER A C 1
ATOM 2849 O O . SER A 1 379 ? -53.988 2.082 31.644 1.00 78.94 379 SER A O 1
ATOM 2851 N N . VAL A 1 380 ? -51.889 2.876 31.914 1.00 76.31 380 VAL A N 1
ATOM 2852 C CA . VAL A 1 380 ? -52.134 3.642 33.150 1.00 76.31 380 VAL A CA 1
ATOM 2853 C C . VAL A 1 380 ? -53.200 4.710 32.900 1.00 76.31 380 VAL A C 1
ATOM 2855 O O . VAL A 1 380 ? -54.207 4.723 33.601 1.00 76.31 380 VAL A O 1
ATOM 2858 N N . SER A 1 381 ? -53.058 5.518 31.841 1.00 70.94 381 SER A N 1
ATOM 2859 C CA . SER A 1 381 ? -54.038 6.545 31.442 1.00 70.94 381 SER A CA 1
ATOM 2860 C C . SER A 1 381 ? -55.443 5.974 31.256 1.00 70.94 381 SER A C 1
ATOM 2862 O O . SER A 1 381 ? -56.426 6.464 31.817 1.00 70.94 381 SER A O 1
ATOM 2864 N N . SER A 1 382 ? -55.541 4.876 30.502 1.00 72.06 382 SER A N 1
ATOM 2865 C CA . SER A 1 382 ? -56.818 4.222 30.217 1.00 72.06 382 SER A CA 1
ATOM 2866 C C . SER A 1 382 ? -57.477 3.659 31.480 1.00 72.06 382 SER A C 1
ATOM 2868 O O . SER A 1 382 ? -58.704 3.656 31.588 1.00 72.06 382 SER A O 1
ATOM 2870 N N . THR A 1 383 ? -56.677 3.243 32.461 1.00 69.38 383 THR A N 1
ATOM 2871 C CA . THR A 1 383 ? -57.161 2.681 33.724 1.00 69.38 383 THR A CA 1
ATOM 2872 C C . THR A 1 383 ? -57.545 3.778 34.716 1.00 69.38 383 THR A C 1
ATOM 2874 O O . THR A 1 383 ? -58.631 3.720 35.293 1.00 69.38 383 THR A O 1
ATOM 2877 N N . ALA A 1 384 ? -56.729 4.826 34.832 1.00 63.88 384 ALA A N 1
ATOM 2878 C CA . ALA A 1 384 ? -57.016 6.018 35.628 1.00 63.88 384 ALA A CA 1
ATOM 2879 C C . ALA A 1 384 ? -58.281 6.749 35.134 1.00 63.88 384 ALA A C 1
ATOM 2881 O O . ALA A 1 384 ? -59.090 7.235 35.921 1.00 63.88 384 ALA A O 1
ATOM 2882 N N . SER A 1 385 ? -58.525 6.760 33.818 1.00 58.38 385 SER A N 1
ATOM 2883 C CA . SER A 1 385 ? -59.756 7.329 33.249 1.00 58.38 385 SER A CA 1
ATOM 2884 C C . SER A 1 385 ? -61.030 6.581 33.669 1.00 58.38 385 SER A C 1
ATOM 2886 O O . SER A 1 385 ? -62.099 7.187 33.728 1.00 58.38 385 SER A O 1
ATOM 2888 N N . LYS A 1 386 ? -60.920 5.285 33.998 1.00 59.03 386 LYS A N 1
ATOM 2889 C CA . LYS A 1 386 ? -62.030 4.447 34.477 1.00 59.03 386 LYS A CA 1
ATOM 2890 C C . LYS A 1 386 ? -62.238 4.556 35.989 1.00 59.03 386 LYS A C 1
ATOM 2892 O O . LYS A 1 386 ? -63.368 4.399 36.438 1.00 59.03 386 LYS A O 1
ATOM 2897 N N . SER A 1 387 ? -61.192 4.849 36.767 1.00 53.81 387 SER A N 1
ATOM 2898 C CA . SER A 1 387 ? -61.302 5.091 38.216 1.00 53.81 387 SER A CA 1
ATOM 2899 C C . SER A 1 387 ? -61.799 6.506 38.561 1.00 53.81 387 SER A C 1
ATOM 2901 O O . SER A 1 387 ? -62.256 6.745 39.678 1.00 53.81 387 SER A O 1
ATOM 2903 N N . ALA A 1 388 ? -61.819 7.430 37.593 1.00 45.19 388 ALA A N 1
ATOM 2904 C CA . ALA A 1 388 ? -62.290 8.810 37.753 1.00 45.19 388 ALA A CA 1
ATOM 2905 C C . ALA A 1 388 ? -63.778 8.963 38.147 1.00 45.19 388 ALA A C 1
ATOM 2907 O O . ALA A 1 388 ? -64.166 10.023 38.636 1.00 45.19 388 ALA A O 1
ATOM 2908 N N . SER A 1 389 ? -64.627 7.933 38.012 1.00 44.06 389 SER A N 1
ATOM 2909 C CA . SER A 1 389 ? -66.001 7.988 38.550 1.00 44.06 389 SER A CA 1
ATOM 2910 C C . SER A 1 389 ? -66.058 7.932 40.086 1.00 44.06 389 SER A C 1
ATOM 2912 O O . SER A 1 389 ? -67.131 8.098 40.656 1.00 44.06 389 SER A O 1
ATOM 2914 N N . ILE A 1 390 ? -64.921 7.699 40.751 1.00 44.75 390 ILE A N 1
ATOM 2915 C CA . ILE A 1 390 ? -64.775 7.644 42.215 1.00 44.75 390 ILE A CA 1
ATOM 2916 C C . ILE A 1 390 ? -64.087 8.926 42.756 1.00 44.75 390 ILE A C 1
ATOM 2918 O O . ILE A 1 390 ? -64.017 9.142 43.961 1.00 44.75 390 ILE A O 1
ATOM 2922 N N . SER A 1 391 ? -63.601 9.831 41.891 1.00 47.34 391 SER A N 1
ATOM 2923 C CA . SER A 1 391 ? -62.587 10.831 42.265 1.00 47.34 391 SER A CA 1
ATOM 2924 C C . SER A 1 391 ? -63.064 12.272 42.506 1.00 47.34 391 SER A C 1
ATOM 2926 O O . SER A 1 391 ? -62.223 13.171 42.454 1.00 47.34 391 SER A O 1
ATOM 2928 N N . SER A 1 392 ? -64.346 12.551 42.780 1.00 43.91 392 SER A N 1
ATOM 2929 C CA . SER A 1 392 ? -64.661 13.875 43.363 1.00 43.91 392 SER A CA 1
ATOM 2930 C C . SER A 1 392 ? -64.054 14.017 44.763 1.00 43.91 392 SER A C 1
ATOM 2932 O O . SER A 1 392 ? -63.675 15.119 45.143 1.00 43.91 392 SER A O 1
ATOM 2934 N N . ASP A 1 393 ? -63.881 12.891 45.468 1.00 44.88 393 ASP A N 1
ATOM 2935 C CA . ASP A 1 393 ? -63.380 12.841 46.848 1.00 44.88 393 ASP A CA 1
ATOM 2936 C C . ASP A 1 393 ? -61.894 12.425 46.932 1.00 44.88 393 ASP A C 1
ATOM 2938 O O . ASP A 1 393 ? -61.212 12.725 47.907 1.00 44.88 393 ASP A O 1
ATOM 2942 N N . ALA A 1 394 ? -61.341 11.792 45.887 1.00 43.34 394 ALA A N 1
ATOM 2943 C CA . ALA A 1 394 ? -59.964 11.267 45.863 1.00 43.34 394 ALA A CA 1
ATOM 2944 C C . ALA A 1 394 ? -58.856 12.337 45.713 1.00 43.34 394 ALA A C 1
ATOM 2946 O O . ALA A 1 394 ? -57.677 12.000 45.627 1.00 43.34 394 ALA A O 1
ATOM 2947 N N . PHE A 1 395 ? -59.217 13.622 45.670 1.00 49.66 395 PHE A N 1
ATOM 2948 C CA . PHE A 1 395 ? -58.283 14.748 45.550 1.00 49.66 395 PHE A CA 1
ATOM 2949 C C . PHE A 1 395 ? -58.154 15.587 46.830 1.00 49.66 395 PHE A C 1
ATOM 2951 O O . PHE A 1 395 ? -57.617 16.692 46.779 1.00 49.66 395 PHE A O 1
ATOM 2958 N N . ASP A 1 396 ? -58.587 15.078 47.985 1.00 57.88 396 ASP A N 1
ATOM 2959 C CA . ASP A 1 396 ? -58.187 15.664 49.266 1.00 57.88 396 ASP A CA 1
ATOM 2960 C C . ASP A 1 396 ? -56.744 15.228 49.589 1.00 57.88 396 ASP A C 1
ATOM 2962 O O . ASP A 1 396 ? -56.498 14.126 50.095 1.00 57.88 396 ASP A O 1
ATOM 2966 N N . SER A 1 397 ? -55.782 16.095 49.245 1.00 57.41 397 SER A N 1
ATOM 2967 C CA . SER A 1 397 ? -54.329 15.860 49.334 1.00 57.41 397 SER A CA 1
ATOM 2968 C C . SER A 1 397 ? -53.861 15.427 50.725 1.00 57.41 397 SER A C 1
ATOM 2970 O O . SER A 1 397 ? -52.864 14.716 50.849 1.00 57.41 397 SER A O 1
ATOM 2972 N N . ARG A 1 398 ? -54.604 15.796 51.777 1.00 61.44 398 ARG A N 1
ATOM 2973 C CA . ARG A 1 398 ? -54.320 15.398 53.163 1.00 61.44 398 ARG A CA 1
ATOM 2974 C C . ARG A 1 398 ? -54.758 13.966 53.457 1.00 61.44 398 ARG A C 1
ATOM 2976 O O . ARG A 1 398 ? -54.018 13.228 54.102 1.00 61.44 398 ARG A O 1
ATOM 2983 N N . SER A 1 399 ? -55.938 13.563 52.985 1.00 67.69 399 SER A N 1
ATOM 2984 C CA . SER A 1 399 ? -56.436 12.194 53.177 1.00 67.69 399 SER A CA 1
ATOM 2985 C C . SER A 1 399 ? -55.624 11.188 52.358 1.00 67.69 399 SER A C 1
ATOM 2987 O O . SER A 1 399 ? -55.226 10.147 52.881 1.00 67.69 399 SER A O 1
ATOM 2989 N N . LEU A 1 400 ? -55.287 11.554 51.117 1.00 70.50 400 LEU A N 1
ATOM 2990 C CA . LEU A 1 400 ? -54.446 10.762 50.231 1.00 70.50 400 LEU A CA 1
ATOM 2991 C C . LEU A 1 400 ? -53.009 10.682 50.757 1.00 70.50 400 LEU A C 1
ATOM 2993 O O . LEU A 1 400 ? -52.435 9.600 50.774 1.00 70.50 400 LEU A O 1
ATOM 2997 N N . GLY A 1 401 ? -52.455 11.790 51.264 1.00 68.44 401 GLY A N 1
ATOM 2998 C CA . GLY A 1 401 ? -51.147 11.800 51.924 1.00 68.44 401 GLY A CA 1
ATOM 2999 C C . GLY A 1 401 ? -51.082 10.823 53.103 1.00 68.44 401 GLY A C 1
ATOM 3000 O O . GLY A 1 401 ? -50.145 10.038 53.191 1.00 68.44 401 GLY A O 1
ATOM 3001 N N . ASN A 1 402 ? -52.121 10.775 53.946 1.00 71.69 402 ASN A N 1
ATOM 3002 C CA . ASN A 1 402 ? -52.205 9.817 55.057 1.00 71.69 402 ASN A CA 1
ATOM 3003 C C . ASN A 1 402 ? -52.376 8.360 54.586 1.00 71.69 402 ASN A C 1
ATOM 3005 O O . ASN A 1 402 ? -51.832 7.440 55.201 1.00 71.69 402 ASN A O 1
ATOM 3009 N N . GLN A 1 403 ? -53.119 8.129 53.499 1.00 70.25 403 GLN A N 1
ATOM 3010 C CA . GLN A 1 403 ? -53.277 6.796 52.904 1.00 70.25 403 GLN A CA 1
ATOM 3011 C C . GLN A 1 403 ? -51.977 6.301 52.264 1.00 70.25 403 GLN A C 1
ATOM 3013 O O . GLN A 1 403 ? -51.604 5.155 52.475 1.00 70.25 403 GLN A O 1
ATOM 3018 N N . ILE A 1 404 ? -51.249 7.167 51.556 1.00 72.25 404 ILE A N 1
ATOM 3019 C CA . ILE A 1 404 ? -49.926 6.865 50.994 1.00 72.25 404 ILE A CA 1
ATOM 3020 C C . ILE A 1 404 ? -48.913 6.627 52.121 1.00 72.25 404 ILE A C 1
ATOM 3022 O O . ILE A 1 404 ? -48.139 5.673 52.063 1.00 72.25 404 ILE A O 1
ATOM 3026 N N . ALA A 1 405 ? -48.945 7.445 53.178 1.00 69.75 405 ALA A N 1
ATOM 3027 C CA . ALA A 1 405 ? -48.059 7.296 54.329 1.00 69.75 405 ALA A CA 1
ATOM 3028 C C . ALA A 1 405 ? -48.261 5.953 55.055 1.00 69.75 405 ALA A C 1
ATOM 3030 O O . ALA A 1 405 ? -47.282 5.339 55.477 1.00 69.75 405 ALA A O 1
ATOM 3031 N N . SER A 1 406 ? -49.510 5.481 55.147 1.00 72.19 406 SER A N 1
ATOM 3032 C CA . SER A 1 406 ? -49.883 4.199 55.769 1.00 72.19 406 SER A CA 1
ATOM 3033 C C . SER A 1 406 ? -49.914 3.003 54.807 1.00 72.19 406 SER A C 1
ATOM 3035 O O . SER A 1 406 ? -50.168 1.880 55.243 1.00 72.19 406 SER A O 1
ATOM 3037 N N . SER A 1 407 ? -49.644 3.215 53.517 1.00 74.25 407 SER A N 1
ATOM 3038 C CA . SER A 1 407 ? -49.658 2.159 52.507 1.00 74.25 407 SER A CA 1
ATOM 3039 C C . SER A 1 407 ? -48.379 1.320 52.535 1.00 74.25 407 SER A C 1
ATOM 3041 O O . SER A 1 407 ? -47.268 1.849 52.627 1.00 74.25 407 SER A O 1
ATOM 3043 N N . SER A 1 408 ? -48.548 0.002 52.408 1.00 74.19 408 SER A N 1
ATOM 3044 C CA . SER A 1 408 ? -47.464 -0.973 52.236 1.00 74.19 408 SER A CA 1
ATOM 3045 C C . SER A 1 408 ? -47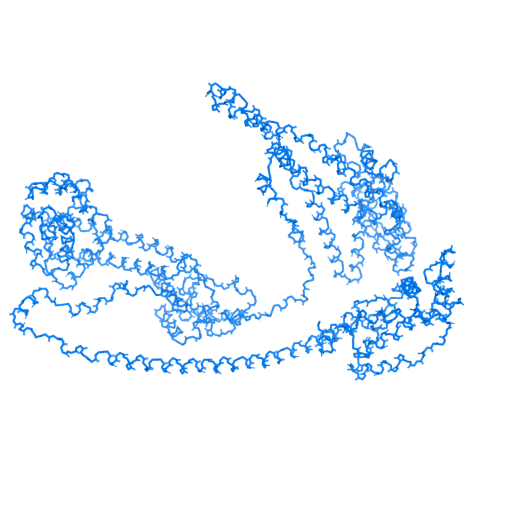.121 -1.249 50.766 1.00 74.19 408 SER A C 1
ATOM 3047 O O . SER A 1 408 ? -46.289 -2.110 50.487 1.00 74.19 408 SER A O 1
ATOM 3049 N N . SER A 1 409 ? -47.755 -0.541 49.823 1.00 79.62 409 SER A N 1
ATOM 3050 C CA . SER A 1 409 ? -47.486 -0.679 48.389 1.00 79.62 409 SER A CA 1
ATOM 3051 C C . SER A 1 409 ? -46.090 -0.158 48.025 1.00 79.62 409 SER A C 1
ATOM 3053 O O . SER A 1 409 ? -45.664 0.921 48.454 1.00 79.62 409 SER A O 1
ATOM 3055 N N . TYR A 1 410 ? -45.396 -0.905 47.167 1.00 80.62 410 TYR A N 1
ATOM 3056 C CA . TYR A 1 410 ? -44.118 -0.500 46.583 1.00 80.62 410 TYR A CA 1
ATOM 3057 C C . TYR A 1 410 ? -44.266 0.752 45.712 1.00 80.62 410 TYR A C 1
ATOM 3059 O O . TYR A 1 410 ? -43.375 1.599 45.705 1.00 80.62 410 TYR A O 1
ATOM 3067 N N . THR A 1 411 ? -45.392 0.898 45.013 1.00 79.62 411 THR A N 1
ATOM 3068 C CA . THR A 1 411 ? -45.737 2.067 44.188 1.00 79.62 411 THR A CA 1
ATOM 3069 C C . THR A 1 411 ? -45.943 3.318 45.043 1.00 79.62 411 THR A C 1
ATOM 3071 O O . THR A 1 411 ? -45.428 4.390 44.720 1.00 79.62 411 THR A O 1
ATOM 3074 N N . ASP A 1 412 ? -46.632 3.185 46.178 1.00 79.19 412 ASP A N 1
ATOM 3075 C CA . ASP A 1 412 ? -46.849 4.293 47.116 1.00 79.19 412 ASP A CA 1
ATOM 3076 C C . ASP A 1 412 ? -45.536 4.709 47.810 1.00 79.19 412 ASP A C 1
ATOM 3078 O O . ASP A 1 412 ? -45.250 5.901 47.953 1.00 79.19 412 ASP A O 1
ATOM 3082 N N . ALA A 1 413 ? -44.674 3.743 48.152 1.00 80.06 413 ALA A N 1
ATOM 3083 C CA . ALA A 1 413 ? -43.325 4.016 48.647 1.00 80.06 413 ALA A CA 1
ATOM 3084 C C . ALA A 1 413 ? -42.423 4.678 47.586 1.00 80.06 413 ALA A C 1
ATOM 3086 O O . ALA A 1 413 ? -41.685 5.614 47.906 1.00 80.06 413 ALA A O 1
ATOM 3087 N N . TYR A 1 414 ? -42.520 4.243 46.326 1.00 82.44 414 TYR A N 1
ATOM 3088 C CA . TYR A 1 414 ? -41.795 4.828 45.196 1.00 82.44 414 TYR A CA 1
ATOM 3089 C C . TYR A 1 414 ? -42.241 6.267 44.898 1.00 82.44 414 TYR A C 1
ATOM 3091 O O . TYR A 1 414 ? -41.410 7.107 44.575 1.00 82.44 414 TYR A O 1
ATOM 3099 N N . ASN A 1 415 ? -43.522 6.604 45.056 1.00 79.00 415 ASN A N 1
ATOM 3100 C CA . ASN A 1 415 ? -43.986 7.990 44.922 1.00 79.00 415 ASN A CA 1
ATOM 3101 C C . ASN A 1 415 ? -43.544 8.874 46.103 1.00 79.00 415 ASN A C 1
ATOM 3103 O O . ASN A 1 415 ? -43.178 10.036 45.910 1.00 79.00 415 ASN A O 1
ATOM 3107 N N . ARG A 1 416 ? -43.484 8.312 47.317 1.00 80.12 416 ARG A N 1
ATOM 3108 C CA . ARG A 1 416 ? -43.043 9.022 48.528 1.00 80.12 416 ARG A CA 1
ATOM 3109 C C . ARG A 1 416 ? -41.589 9.488 48.470 1.00 80.12 416 ARG A C 1
ATOM 3111 O O . ARG A 1 416 ? -41.333 10.627 48.843 1.00 80.12 416 ARG A O 1
ATOM 3118 N N . GLN A 1 417 ? -40.662 8.692 47.933 1.00 82.50 417 GLN A N 1
ATOM 3119 C CA . GLN A 1 417 ? -39.261 9.131 47.773 1.00 82.50 417 GLN A CA 1
ATOM 3120 C C . GLN A 1 417 ? -39.122 10.368 46.862 1.00 82.50 417 GLN A C 1
ATOM 3122 O O . GLN A 1 417 ? -38.269 11.221 47.104 1.00 82.50 417 GLN A O 1
ATOM 3127 N N . PHE A 1 418 ? -39.981 10.516 45.844 1.00 80.81 418 PHE A N 1
ATOM 3128 C CA . PHE A 1 418 ? -40.018 11.735 45.033 1.00 80.81 418 PHE A CA 1
ATOM 3129 C C . PHE A 1 418 ? -40.642 12.882 45.820 1.00 80.81 418 PHE A C 1
ATOM 3131 O O . PHE A 1 418 ? -40.097 13.981 45.808 1.00 80.81 418 PHE A O 1
ATOM 3138 N N . GLY A 1 419 ? -41.719 12.622 46.567 1.00 81.06 419 GLY A N 1
ATOM 3139 C CA . GLY A 1 419 ? -42.297 13.593 47.498 1.00 81.06 419 GLY A CA 1
ATOM 3140 C C . GLY A 1 419 ? -41.271 14.162 48.487 1.00 81.06 419 GLY A C 1
ATOM 3141 O O . GLY A 1 419 ? -41.198 15.375 48.672 1.00 81.06 419 GLY A O 1
ATOM 3142 N N . GLU A 1 420 ? -40.412 13.314 49.053 1.00 83.31 420 GLU A N 1
ATOM 3143 C CA . GLU A 1 420 ? -39.295 13.711 49.920 1.00 83.31 420 GLU A CA 1
ATOM 3144 C C . GLU A 1 420 ? -38.229 14.524 49.173 1.00 83.31 420 GLU A C 1
ATOM 3146 O O . GLU A 1 420 ? -37.745 15.537 49.686 1.00 83.31 420 GLU A O 1
ATOM 3151 N N . ALA A 1 421 ? -37.883 14.126 47.945 1.00 83.94 421 ALA A N 1
ATOM 3152 C CA . ALA A 1 421 ? -36.933 14.857 47.111 1.00 83.94 421 ALA A CA 1
ATOM 3153 C C . ALA A 1 421 ? -37.443 16.266 46.758 1.00 83.94 421 ALA A C 1
ATOM 3155 O O . ALA A 1 421 ? -36.687 17.234 46.877 1.00 83.94 421 ALA A O 1
ATOM 3156 N N . PHE A 1 422 ? -38.723 16.405 46.400 1.00 85.56 422 PHE A N 1
ATOM 3157 C CA . PHE A 1 422 ? -39.353 17.700 46.131 1.00 85.56 422 PHE A CA 1
ATOM 3158 C C . PHE A 1 422 ? -39.512 18.533 47.401 1.00 85.56 422 PHE A C 1
ATOM 3160 O O . PHE A 1 422 ? -39.199 19.719 47.371 1.00 85.56 422 PHE A O 1
ATOM 3167 N N . ALA A 1 423 ? -39.885 17.927 48.533 1.00 84.31 423 ALA A N 1
ATOM 3168 C CA . ALA A 1 423 ? -39.927 18.617 49.823 1.00 84.31 423 ALA A CA 1
ATOM 3169 C C . ALA A 1 423 ? -38.557 19.169 50.225 1.00 84.31 423 ALA A C 1
ATOM 3171 O O . ALA A 1 423 ? -38.462 20.267 50.764 1.00 84.31 423 ALA A O 1
ATOM 3172 N N . LYS A 1 424 ? -37.477 18.439 49.924 1.00 85.31 424 LYS A N 1
ATOM 3173 C CA . LYS A 1 424 ? -36.107 18.900 50.167 1.00 85.31 424 LYS A CA 1
ATOM 3174 C C . LYS A 1 424 ? -35.679 19.992 49.183 1.00 85.31 424 LYS A C 1
ATOM 3176 O O . LYS A 1 424 ? -35.029 20.952 49.592 1.00 85.31 424 LYS A O 1
ATOM 3181 N N . LYS A 1 425 ? -36.031 19.854 47.901 1.00 85.56 425 LYS A N 1
ATOM 3182 C CA . LYS A 1 425 ? -35.709 20.818 46.833 1.00 85.56 425 LYS A CA 1
ATOM 3183 C C . LYS A 1 425 ? -36.473 22.137 46.991 1.00 85.56 425 LYS A C 1
ATOM 3185 O O . LYS A 1 425 ? -35.906 23.196 46.746 1.00 85.56 425 LYS A O 1
ATOM 3190 N N . HIS A 1 426 ? -37.716 22.064 47.457 1.00 85.31 426 HIS A N 1
ATOM 3191 C CA . HIS A 1 426 ? -38.632 23.183 47.679 1.00 85.31 426 HIS A CA 1
ATOM 3192 C C . HIS A 1 426 ? -38.958 23.362 49.166 1.00 85.31 426 HIS A C 1
ATOM 3194 O O . HIS A 1 426 ? -40.091 23.678 49.540 1.00 85.31 426 HIS A O 1
ATOM 3200 N N . ALA A 1 427 ? -37.962 23.157 50.033 1.00 81.62 427 ALA A N 1
ATOM 3201 C CA . ALA A 1 427 ? -38.124 23.257 51.486 1.00 81.62 427 ALA A CA 1
ATOM 3202 C C . ALA A 1 427 ? -38.603 24.648 51.942 1.00 81.62 427 ALA A C 1
ATOM 3204 O O . ALA A 1 427 ? -39.209 24.795 53.001 1.00 81.62 427 ALA A O 1
ATOM 3205 N N . ASP A 1 428 ? -38.377 25.670 51.117 1.00 81.31 428 ASP A N 1
ATOM 3206 C CA . ASP A 1 428 ? -38.807 27.053 51.315 1.00 81.31 428 ASP A CA 1
ATOM 3207 C C . ASP A 1 428 ? -40.327 27.266 51.184 1.00 81.31 428 ASP A C 1
ATOM 3209 O O . ASP A 1 428 ? -40.829 28.332 51.540 1.00 81.31 428 ASP A O 1
ATOM 3213 N N . THR A 1 429 ? -41.063 26.274 50.678 1.00 81.38 429 THR A N 1
ATOM 3214 C CA . THR A 1 429 ? -42.526 26.328 50.511 1.00 81.38 429 THR A CA 1
ATOM 3215 C C . THR A 1 429 ? -43.298 25.859 51.742 1.00 81.38 429 THR A C 1
ATOM 3217 O O . THR A 1 429 ? -44.492 26.127 51.848 1.00 81.38 429 THR A O 1
ATOM 3220 N N . GLY A 1 430 ? -42.637 25.163 52.676 1.00 78.50 430 GLY A N 1
ATOM 3221 C CA . GLY A 1 430 ? -43.271 24.599 53.873 1.00 78.50 430 GLY A CA 1
ATOM 3222 C C . GLY A 1 430 ? -44.191 23.397 53.615 1.00 78.50 430 GLY A C 1
ATOM 3223 O O . GLY A 1 430 ? -44.873 22.952 54.536 1.00 78.50 430 GLY A O 1
ATOM 3224 N N . ILE A 1 431 ? -44.215 22.869 52.389 1.00 83.38 431 ILE A N 1
ATOM 3225 C CA . ILE A 1 431 ? -44.995 21.685 52.014 1.00 83.38 431 ILE A CA 1
ATOM 3226 C C . ILE A 1 431 ? -44.259 20.420 52.483 1.00 83.38 431 ILE A C 1
ATOM 3228 O O . ILE A 1 431 ? -43.048 20.284 52.292 1.00 83.38 431 ILE A O 1
ATOM 3232 N N . SER A 1 432 ? -44.983 19.485 53.106 1.00 82.88 432 SER A N 1
ATOM 3233 C CA . SER A 1 432 ? -44.394 18.233 53.599 1.00 82.88 432 SER A CA 1
ATOM 3234 C C . SER A 1 432 ? -44.138 17.216 52.479 1.00 82.88 432 SER A C 1
ATOM 3236 O O . SER A 1 432 ? -44.751 17.265 51.411 1.00 82.88 432 SER A O 1
ATOM 3238 N N . ALA A 1 433 ? -43.266 16.239 52.743 1.00 80.25 433 ALA A N 1
ATOM 3239 C CA . ALA A 1 433 ? -42.999 15.133 51.821 1.00 80.25 433 ALA A CA 1
ATOM 3240 C C . ALA A 1 433 ? -44.269 14.359 51.433 1.00 80.25 433 ALA A C 1
ATOM 3242 O O . ALA A 1 433 ? -44.452 14.033 50.262 1.00 80.25 433 ALA A O 1
ATOM 3243 N N . ASP A 1 434 ? -45.183 14.139 52.381 1.00 78.00 434 ASP A N 1
ATOM 3244 C CA . ASP A 1 434 ? -46.455 13.454 52.125 1.00 78.00 434 ASP A CA 1
ATOM 3245 C C . ASP A 1 434 ? -47.388 14.275 51.223 1.00 78.00 434 ASP A C 1
ATOM 3247 O O . ASP A 1 434 ? -48.085 13.722 50.374 1.00 78.00 434 ASP A O 1
ATOM 3251 N N . GLN A 1 435 ? -47.372 15.606 51.360 1.00 80.50 435 GLN A N 1
ATOM 3252 C CA . GLN A 1 435 ? -48.158 16.513 50.519 1.00 80.50 435 GLN A CA 1
ATOM 3253 C C . GLN A 1 435 ? -47.612 16.570 49.087 1.00 80.50 435 GLN A C 1
ATOM 3255 O O . GLN A 1 435 ? -48.392 16.526 48.134 1.00 80.50 435 GLN A O 1
ATOM 3260 N N . PHE A 1 436 ? -46.285 16.589 48.917 1.00 82.25 436 PHE A N 1
ATOM 3261 C CA . PHE A 1 436 ? -45.659 16.463 47.597 1.00 82.25 436 PHE A CA 1
ATOM 3262 C C . PHE A 1 436 ? -45.855 15.072 46.986 1.00 82.25 436 PHE A C 1
ATOM 3264 O O . PHE A 1 436 ? -46.091 14.968 45.785 1.00 82.25 436 PHE A O 1
ATOM 3271 N N . SER A 1 437 ? -45.824 14.010 47.793 1.00 78.25 437 SER A N 1
ATOM 3272 C CA . SER A 1 437 ? -46.115 12.641 47.348 1.00 78.25 437 SER A CA 1
ATOM 3273 C C . SER A 1 437 ? -47.554 12.507 46.837 1.00 78.25 437 SER A C 1
ATOM 3275 O O . SER A 1 437 ? -47.785 11.948 45.767 1.00 78.25 437 SER A O 1
ATOM 3277 N N . ALA A 1 438 ? -48.525 13.105 47.538 1.00 74.50 438 ALA A N 1
ATOM 3278 C CA . ALA A 1 438 ? -49.917 13.160 47.090 1.00 74.50 438 ALA A CA 1
ATOM 3279 C C . ALA A 1 438 ? -50.088 13.983 45.798 1.00 74.50 438 ALA A C 1
ATOM 3281 O O . ALA A 1 438 ? -50.870 13.606 44.923 1.00 74.50 438 ALA A O 1
ATOM 3282 N N . LEU A 1 439 ? -49.338 15.083 45.650 1.00 76.56 439 LEU A N 1
ATOM 3283 C CA . LEU A 1 439 ? -49.326 15.899 44.432 1.00 76.56 439 LEU A CA 1
ATOM 3284 C C . LEU A 1 439 ? -48.739 15.126 43.237 1.00 76.56 439 LEU A C 1
ATOM 3286 O O . LEU A 1 439 ? -49.322 15.171 42.156 1.00 76.56 439 LEU A O 1
ATOM 3290 N N . MET A 1 440 ? -47.653 14.375 43.456 1.00 76.88 440 MET A N 1
ATOM 3291 C CA . MET A 1 440 ? -47.014 13.479 42.479 1.00 76.88 440 MET A CA 1
ATOM 3292 C C . MET A 1 440 ? -47.915 12.309 42.071 1.00 76.88 440 MET A C 1
ATOM 3294 O O . MET A 1 440 ? -48.064 12.009 40.892 1.00 76.88 440 MET A O 1
ATOM 3298 N N . ALA A 1 441 ? -48.562 11.657 43.037 1.00 70.94 441 ALA A N 1
ATOM 3299 C CA . ALA A 1 441 ? -49.526 10.590 42.779 1.00 70.94 441 ALA A CA 1
ATOM 3300 C C . ALA A 1 441 ? -50.725 11.098 41.957 1.00 70.94 441 ALA A C 1
ATOM 3302 O O . ALA A 1 441 ? -51.140 10.483 40.973 1.00 70.94 441 ALA A O 1
ATOM 3303 N N . GLY A 1 442 ? -51.253 12.268 42.328 1.00 67.12 442 GLY A N 1
ATOM 3304 C CA . GLY A 1 442 ? -52.335 12.924 41.601 1.00 67.12 442 GLY A CA 1
ATOM 3305 C C . GLY A 1 442 ? -51.937 13.354 40.186 1.00 67.12 442 GLY A C 1
ATOM 3306 O O . GLY A 1 442 ? -52.758 13.257 39.271 1.00 67.12 442 GLY A O 1
ATOM 3307 N N . SER A 1 443 ? -50.692 13.799 39.988 1.00 69.31 443 SER A N 1
ATOM 3308 C CA . SER A 1 443 ? -50.173 14.195 38.676 1.00 69.31 443 SER A CA 1
ATOM 3309 C C . SER A 1 443 ? -49.809 13.000 37.796 1.00 69.31 443 SER A C 1
ATOM 3311 O O . SER A 1 443 ? -50.045 13.082 36.598 1.00 69.31 443 SER A O 1
ATOM 3313 N N . ALA A 1 444 ? -49.357 11.870 38.345 1.00 64.19 444 ALA A N 1
ATOM 3314 C CA . ALA A 1 444 ? -49.142 10.628 37.594 1.00 64.19 444 ALA A CA 1
ATOM 3315 C C . ALA A 1 444 ? -50.434 10.110 36.939 1.00 64.19 444 ALA A C 1
ATOM 3317 O O . ALA A 1 444 ? -50.440 9.727 35.768 1.00 64.19 444 ALA A O 1
ATOM 3318 N N . ASN A 1 445 ? -51.556 10.190 37.660 1.00 61.78 445 ASN A N 1
ATOM 3319 C CA . ASN A 1 445 ? -52.868 9.808 37.131 1.00 61.78 445 ASN A CA 1
ATOM 3320 C C . ASN A 1 445 ? -53.422 10.813 36.102 1.00 61.78 445 ASN A C 1
ATOM 3322 O O . ASN A 1 445 ? -54.181 10.428 35.211 1.00 61.78 445 ASN A O 1
ATOM 3326 N N . ALA A 1 446 ? -53.073 12.100 36.221 1.00 60.56 446 ALA A N 1
ATOM 3327 C CA . ALA A 1 446 ? -53.576 13.174 35.356 1.00 60.56 446 ALA A CA 1
ATOM 3328 C C . ALA A 1 446 ? -52.690 13.448 34.124 1.00 60.56 446 ALA A C 1
ATOM 3330 O O . ALA A 1 446 ? -53.198 13.823 33.064 1.00 60.56 446 ALA A O 1
ATOM 3331 N N . GLY A 1 447 ? -51.378 13.247 34.245 1.00 55.78 447 GLY A N 1
ATOM 3332 C CA . GLY A 1 447 ? -50.374 13.578 33.235 1.00 55.78 447 GLY A CA 1
ATOM 3333 C C . GLY A 1 447 ? -50.419 12.685 32.008 1.00 55.78 447 GLY A C 1
ATOM 3334 O O . GLY A 1 447 ? -50.093 13.121 30.916 1.00 55.78 447 GLY A O 1
ATOM 3335 N N . ALA A 1 448 ? -50.976 11.482 32.131 1.00 51.56 448 ALA A N 1
ATOM 3336 C CA . ALA A 1 448 ? -51.201 10.614 30.983 1.00 51.56 448 ALA A CA 1
ATOM 3337 C C . ALA A 1 448 ? -52.422 11.030 30.119 1.00 51.56 448 ALA A C 1
ATOM 3339 O O . ALA A 1 448 ? -52.719 10.376 29.115 1.00 51.56 448 ALA A O 1
ATOM 3340 N N . LYS A 1 449 ? -53.160 12.086 30.510 1.00 53.03 449 LYS A N 1
ATOM 3341 C CA . LYS A 1 449 ? -54.352 12.625 29.819 1.00 53.03 449 LYS A CA 1
ATOM 3342 C C . LYS A 1 449 ? -54.186 14.083 29.365 1.00 53.03 449 LYS A C 1
ATOM 3344 O O . LYS A 1 449 ? -54.865 14.506 28.432 1.00 53.03 449 LYS A O 1
ATOM 3349 N N . LEU A 1 450 ? -53.336 14.851 30.041 1.00 60.25 450 LEU A N 1
ATOM 3350 C CA . LEU A 1 450 ? -53.139 16.284 29.831 1.00 60.25 450 LEU A CA 1
ATOM 3351 C C . LEU A 1 450 ? -51.747 16.525 29.245 1.00 60.25 450 LEU A C 1
ATOM 3353 O O . LEU A 1 450 ? -50.783 15.917 29.694 1.00 60.25 450 LEU A O 1
ATOM 3357 N N . GLY A 1 451 ? -51.628 17.427 28.268 1.00 62.41 451 GLY A N 1
ATOM 3358 C CA . GLY A 1 451 ? -50.308 17.886 27.823 1.00 62.41 451 GLY A CA 1
ATOM 3359 C C . GLY A 1 451 ? -49.549 18.572 28.967 1.00 62.41 451 GLY A C 1
ATOM 3360 O O . GLY A 1 451 ? -50.179 19.065 29.907 1.00 62.41 451 GLY A O 1
ATOM 3361 N N . ASN A 1 452 ? -48.218 18.640 28.867 1.00 69.81 452 ASN A N 1
ATOM 3362 C CA . ASN A 1 452 ? -47.332 19.199 29.900 1.00 69.81 452 ASN A CA 1
ATOM 3363 C C . ASN A 1 452 ? -47.826 20.569 30.428 1.00 69.81 452 ASN A C 1
ATOM 3365 O O . ASN A 1 452 ? -47.896 20.792 31.635 1.00 69.81 452 ASN A O 1
ATOM 3369 N N . ASP A 1 453 ? -48.300 21.443 29.533 1.00 73.69 453 ASP A N 1
ATOM 3370 C CA . ASP A 1 453 ? -48.815 22.779 29.876 1.00 73.69 453 ASP A CA 1
ATOM 3371 C C . ASP A 1 453 ? -50.133 22.747 30.671 1.00 73.69 453 ASP A C 1
ATOM 3373 O O . ASP A 1 453 ? -50.348 23.542 31.586 1.00 73.69 453 ASP A O 1
ATOM 3377 N N . GLN A 1 454 ? -51.030 21.812 30.348 1.00 76.06 454 GLN A N 1
ATOM 3378 C CA . GLN A 1 454 ? -52.320 21.669 31.033 1.00 76.06 454 GLN A CA 1
ATOM 3379 C C . GLN A 1 454 ? -52.159 21.003 32.402 1.00 76.06 454 GLN A C 1
ATOM 3381 O O . GLN A 1 454 ? -52.849 21.377 33.353 1.00 76.06 454 GLN A O 1
ATOM 3386 N N . LEU A 1 455 ? -51.244 20.034 32.509 1.00 76.69 455 LEU A N 1
ATOM 3387 C CA . LEU A 1 455 ? -50.898 19.398 33.775 1.00 76.69 455 LEU A CA 1
ATOM 3388 C C . LEU A 1 455 ? -50.220 20.399 34.717 1.00 76.69 455 LEU A C 1
ATOM 3390 O O . LEU A 1 455 ? -50.646 20.536 35.865 1.00 76.69 455 LEU A O 1
ATOM 3394 N N . SER A 1 456 ? -49.236 21.150 34.211 1.00 80.12 456 SER A N 1
ATOM 3395 C CA . SER A 1 456 ? -48.562 22.210 34.964 1.00 80.12 456 SER A CA 1
ATOM 3396 C C . SER A 1 456 ? -49.556 23.271 35.461 1.00 80.12 456 SER A C 1
ATOM 3398 O O . SER A 1 456 ? -49.587 23.585 36.652 1.00 80.12 456 SER A O 1
ATOM 3400 N N . GLY A 1 457 ? -50.479 23.732 34.607 1.00 79.25 457 GLY A N 1
ATOM 3401 C CA . GLY A 1 457 ? -51.528 24.675 35.015 1.00 79.25 457 GLY A CA 1
ATOM 3402 C C . GLY A 1 457 ? -52.447 24.140 36.125 1.00 79.25 457 GLY A C 1
ATOM 3403 O O . GLY A 1 457 ? -52.794 24.872 37.055 1.00 79.25 457 GLY A O 1
ATOM 3404 N N . ALA A 1 458 ? -52.806 22.853 36.078 1.00 78.56 458 ALA A N 1
ATOM 3405 C CA . ALA A 1 458 ? -53.632 22.219 37.108 1.00 78.56 458 ALA A CA 1
ATOM 3406 C C . ALA A 1 458 ? -52.894 22.060 38.452 1.00 78.56 458 ALA A C 1
ATOM 3408 O O . ALA A 1 458 ? -53.488 22.273 39.513 1.00 78.56 458 ALA A O 1
ATOM 3409 N N . ILE A 1 459 ? -51.604 21.709 38.415 1.00 81.44 459 ILE A N 1
ATOM 3410 C CA . ILE A 1 459 ? -50.757 21.577 39.608 1.00 81.44 459 ILE A CA 1
ATOM 3411 C C . ILE A 1 459 ? -50.505 22.951 40.236 1.00 81.44 459 ILE A C 1
ATOM 3413 O O . ILE A 1 459 ? -50.704 23.119 41.442 1.00 81.44 459 ILE A O 1
ATOM 3417 N N . SER A 1 460 ? -50.136 23.943 39.420 1.00 83.88 460 SER A N 1
ATOM 3418 C CA . SER A 1 460 ? -49.886 25.312 39.877 1.00 83.88 460 SER A CA 1
ATOM 3419 C C . SER A 1 460 ? -51.127 25.914 40.538 1.00 83.88 460 SER A C 1
ATOM 3421 O O . SER A 1 460 ? -51.044 26.438 41.650 1.00 83.88 460 SER A O 1
ATOM 3423 N N . GLY A 1 461 ? -52.309 25.743 39.932 1.00 79.50 461 GLY A N 1
ATOM 3424 C CA . GLY A 1 461 ? -53.569 26.200 40.520 1.00 79.50 461 GLY A CA 1
ATOM 3425 C C . GLY A 1 461 ? -53.843 25.615 41.912 1.00 79.50 461 GLY A C 1
ATOM 3426 O O . GLY A 1 461 ? -54.364 26.313 42.780 1.00 79.50 461 GLY A O 1
ATOM 3427 N N . ARG A 1 462 ? -53.452 24.361 42.178 1.00 77.50 462 ARG A N 1
ATOM 3428 C CA . ARG A 1 462 ? -53.594 23.747 43.511 1.00 77.50 462 ARG A CA 1
ATOM 3429 C C . ARG A 1 462 ? -52.541 24.202 44.507 1.00 77.50 462 ARG A C 1
ATOM 3431 O O . ARG A 1 462 ? -52.883 24.468 45.654 1.00 77.50 462 ARG A O 1
ATOM 3438 N N . LEU A 1 463 ? -51.286 24.341 44.087 1.00 82.69 463 LEU A N 1
ATOM 3439 C CA . LEU A 1 463 ? -50.226 24.890 44.940 1.00 82.69 463 LEU A CA 1
ATOM 3440 C C . LEU A 1 463 ? -50.597 26.288 45.460 1.00 82.69 463 LEU A C 1
ATOM 3442 O O . LEU A 1 463 ? -50.402 26.592 46.641 1.00 82.69 463 LEU A O 1
ATOM 3446 N N . GLN A 1 464 ? -51.246 27.089 44.614 1.00 83.38 464 GLN A N 1
ATOM 3447 C CA . GLN A 1 464 ? -51.789 28.395 44.985 1.00 83.38 464 GLN A CA 1
ATOM 3448 C C . GLN A 1 464 ? -53.016 28.281 45.908 1.00 83.38 464 GLN A C 1
ATOM 3450 O O . GLN A 1 464 ? -53.099 28.970 46.930 1.00 83.38 464 GLN A O 1
ATOM 3455 N N . ASN A 1 465 ? -53.973 27.406 45.583 1.00 80.12 465 ASN A N 1
ATOM 3456 C CA . ASN A 1 465 ? -55.242 27.318 46.310 1.00 80.12 465 ASN A CA 1
ATOM 3457 C C . ASN A 1 465 ? -55.122 26.632 47.681 1.00 80.12 465 ASN A C 1
ATOM 3459 O O . ASN A 1 465 ? -55.640 27.174 48.666 1.00 80.12 465 ASN A O 1
ATOM 3463 N N . ASP A 1 466 ? -54.402 25.512 47.759 1.00 75.44 466 ASP A N 1
ATOM 3464 C CA . ASP A 1 466 ? -54.369 24.609 48.919 1.00 75.44 466 ASP A CA 1
ATOM 3465 C C . ASP A 1 466 ? -53.188 24.898 49.854 1.00 75.44 466 ASP A C 1
ATOM 3467 O O . ASP A 1 466 ? -53.322 24.809 51.077 1.00 75.44 466 ASP A O 1
ATOM 3471 N N . PHE A 1 467 ? -52.045 25.291 49.283 1.00 80.56 467 PHE A N 1
ATOM 3472 C CA . PHE A 1 467 ? -50.793 25.504 50.018 1.00 80.56 467 PHE A CA 1
ATOM 3473 C C 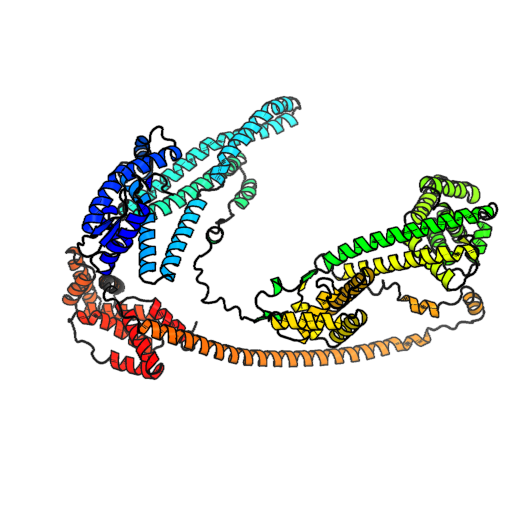. PHE A 1 467 ? -50.370 26.975 50.096 1.00 80.56 467 PHE A C 1
ATOM 3475 O O . PHE A 1 467 ? -49.389 27.294 50.761 1.00 80.56 467 PHE A O 1
ATOM 3482 N N . LYS A 1 468 ? -51.131 27.883 49.465 1.00 81.69 468 LYS A N 1
ATOM 3483 C CA . LYS A 1 468 ? -50.869 29.335 49.448 1.00 81.69 468 LYS A CA 1
ATOM 3484 C C . LYS A 1 468 ? -49.455 29.687 48.963 1.00 81.69 468 LYS A C 1
ATOM 3486 O O . LYS A 1 468 ? -48.874 30.677 49.405 1.00 81.69 468 LYS A O 1
ATOM 3491 N N . VAL A 1 469 ? -48.910 28.889 48.045 1.00 85.69 469 VAL A N 1
ATOM 3492 C CA . VAL A 1 469 ? -47.609 29.143 47.416 1.00 85.69 469 VAL A CA 1
ATOM 3493 C C . VAL A 1 469 ? -47.750 30.278 46.396 1.00 85.69 469 VAL A C 1
ATOM 3495 O O . VAL A 1 469 ? -48.777 30.404 45.731 1.00 85.69 469 VAL A O 1
ATOM 3498 N N . SER A 1 470 ? -46.730 31.134 46.273 1.00 85.62 470 SER A N 1
ATOM 3499 C CA . SER A 1 470 ? -46.732 32.222 45.286 1.00 85.62 470 SER A CA 1
ATOM 3500 C C . SER A 1 470 ? -46.786 31.677 43.857 1.00 85.62 470 SER A C 1
ATOM 3502 O O . SER A 1 470 ? -46.293 30.579 43.593 1.00 85.62 470 SER A O 1
ATOM 3504 N N . GLN A 1 471 ? -47.361 32.442 42.928 1.00 83.88 471 GLN A N 1
ATOM 3505 C CA . GLN A 1 471 ? -47.577 32.004 41.546 1.00 83.88 471 GLN A CA 1
ATOM 3506 C C . GLN A 1 471 ? -46.276 31.552 40.863 1.00 83.88 471 GLN A C 1
ATOM 3508 O O . GLN A 1 471 ? -46.203 30.413 40.420 1.00 83.88 471 GLN A O 1
ATOM 3513 N N . ASP A 1 472 ? -45.210 32.356 40.931 1.00 85.19 472 ASP A N 1
ATOM 3514 C CA . ASP A 1 472 ? -43.916 32.021 40.310 1.00 85.19 472 ASP A CA 1
ATOM 3515 C C . ASP A 1 472 ? -43.310 30.706 40.836 1.00 85.19 472 ASP A C 1
ATOM 3517 O O . ASP A 1 472 ? -42.711 29.933 40.091 1.00 85.19 472 ASP A O 1
ATOM 3521 N N . LYS A 1 473 ? -43.475 30.426 42.136 1.00 85.38 473 LYS A N 1
ATOM 3522 C CA . LYS A 1 473 ? -42.987 29.183 42.752 1.00 85.38 473 LYS A CA 1
ATOM 3523 C C . LYS A 1 473 ? -43.895 28.007 42.417 1.00 85.38 473 LYS A C 1
ATOM 3525 O O . LYS A 1 473 ? -43.403 26.909 42.189 1.00 85.38 473 LYS A O 1
ATOM 3530 N N . SER A 1 474 ? -45.202 28.244 42.373 1.00 85.31 474 SER A N 1
ATOM 3531 C CA . SER A 1 474 ? -46.199 27.242 42.000 1.00 85.31 474 SER A CA 1
ATOM 3532 C C . SER A 1 474 ? -45.992 26.776 40.563 1.00 85.31 474 SER A C 1
ATOM 3534 O O . SER A 1 474 ? -46.012 25.575 40.320 1.00 85.31 474 SER A O 1
ATOM 3536 N N . ASP A 1 475 ? -45.704 27.701 39.646 1.00 86.56 475 ASP A N 1
ATOM 3537 C CA . ASP A 1 475 ? -45.407 27.405 38.243 1.00 86.56 475 ASP A CA 1
ATOM 3538 C C . ASP A 1 475 ? -44.076 26.648 38.096 1.00 86.56 475 ASP A C 1
ATOM 3540 O O . ASP A 1 475 ? -44.001 25.674 37.348 1.00 86.56 475 ASP A O 1
ATOM 3544 N N . ALA A 1 476 ? -43.043 27.023 38.860 1.00 85.69 476 ALA A N 1
ATOM 3545 C CA . ALA A 1 476 ? -41.757 26.321 38.852 1.00 85.69 476 ALA A CA 1
ATOM 3546 C C . ALA A 1 476 ? -41.862 24.878 39.382 1.00 85.69 476 ALA A C 1
ATOM 3548 O O . ALA A 1 476 ? -41.328 23.955 38.771 1.00 85.69 476 ALA A O 1
ATOM 3549 N N . ILE A 1 477 ? -42.575 24.673 40.494 1.00 87.06 477 ILE A N 1
ATOM 3550 C CA . ILE A 1 477 ? -42.818 23.345 41.080 1.00 87.06 477 ILE A CA 1
ATOM 3551 C C . ILE A 1 477 ? -43.699 22.506 40.151 1.00 87.06 477 ILE A C 1
ATOM 3553 O O . ILE A 1 477 ? -43.445 21.320 39.953 1.00 87.06 477 ILE A O 1
ATOM 3557 N N . ALA A 1 478 ? -44.733 23.117 39.570 1.00 85.31 478 ALA A N 1
ATOM 3558 C CA . ALA A 1 478 ? -45.623 22.448 38.637 1.00 85.31 478 ALA A CA 1
ATOM 3559 C C . ALA A 1 478 ? -44.889 21.988 37.375 1.00 85.31 478 ALA A C 1
ATOM 3561 O O . ALA A 1 478 ? -45.098 20.856 36.944 1.00 85.31 478 ALA A O 1
ATOM 3562 N N . ALA A 1 479 ? -43.991 22.814 36.832 1.00 85.81 479 ALA A N 1
ATOM 3563 C CA . ALA A 1 479 ? -43.133 22.435 35.716 1.00 85.81 479 ALA A CA 1
ATOM 3564 C C . ALA A 1 479 ? -42.192 21.275 36.083 1.00 85.81 479 ALA A C 1
ATOM 3566 O O . ALA A 1 479 ? -42.097 20.318 35.322 1.00 85.81 479 ALA A O 1
ATOM 3567 N N . ASP A 1 480 ? -41.562 21.313 37.261 1.00 86.12 480 ASP A N 1
ATOM 3568 C CA . ASP A 1 480 ? -40.626 20.279 37.730 1.00 86.12 480 ASP A CA 1
ATOM 3569 C C . ASP A 1 480 ? -41.321 18.917 37.935 1.00 86.12 480 ASP A C 1
ATOM 3571 O O . ASP A 1 480 ? -40.833 17.874 37.490 1.00 86.12 480 ASP A O 1
ATOM 3575 N N . ILE A 1 481 ? -42.514 18.926 38.539 1.00 84.00 481 ILE A N 1
ATOM 3576 C CA . ILE A 1 481 ? -43.356 17.733 38.715 1.00 84.00 481 ILE A CA 1
ATOM 3577 C C . ILE A 1 481 ? -43.863 17.220 37.367 1.00 84.00 481 ILE A C 1
ATOM 3579 O O . ILE A 1 481 ? -43.787 16.022 37.098 1.00 84.00 481 ILE A O 1
ATOM 3583 N N . SER A 1 482 ? -44.374 18.110 36.515 1.00 80.75 482 SER A N 1
ATOM 3584 C CA . SER A 1 482 ? -44.945 17.744 35.217 1.00 80.75 482 SER A CA 1
ATOM 3585 C C . SER A 1 482 ? -43.885 17.140 34.292 1.00 80.75 482 SER A C 1
ATOM 3587 O O . SER A 1 482 ? -44.102 16.074 33.719 1.00 80.75 482 SER A O 1
ATOM 3589 N N . GLN A 1 483 ? -42.693 17.740 34.252 1.00 82.56 483 GLN A N 1
ATOM 3590 C CA . GLN A 1 483 ? -41.537 17.217 33.527 1.00 82.56 483 GLN A CA 1
ATOM 3591 C C . GLN A 1 483 ? -41.071 15.868 34.096 1.00 82.56 483 GLN A C 1
ATOM 3593 O O . GLN A 1 483 ? -40.774 14.943 33.343 1.00 82.56 483 GLN A O 1
ATOM 3598 N N . THR A 1 484 ? -41.054 15.709 35.423 1.00 82.25 484 THR A N 1
ATOM 3599 C CA . THR A 1 484 ? -40.675 14.432 36.052 1.00 82.25 484 THR A CA 1
ATOM 3600 C C . THR A 1 484 ? -41.671 13.319 35.726 1.00 82.25 484 THR A C 1
ATOM 3602 O O . THR A 1 484 ? -41.267 12.197 35.449 1.00 82.25 484 THR A O 1
ATOM 3605 N N . VAL A 1 485 ? -42.971 13.600 35.722 1.00 76.88 485 VAL A N 1
ATOM 3606 C CA . VAL A 1 485 ? -43.997 12.582 35.455 1.00 76.88 485 VAL A CA 1
ATOM 3607 C C . VAL A 1 485 ? -44.084 12.224 33.969 1.00 76.88 485 VAL A C 1
ATOM 3609 O O . VAL A 1 485 ? -44.230 11.048 33.620 1.00 76.88 485 VAL A O 1
ATOM 3612 N N . ASN A 1 486 ? -44.008 13.225 33.092 1.00 72.75 486 ASN A N 1
ATOM 3613 C CA . ASN A 1 486 ? -44.286 13.049 31.670 1.00 72.75 486 ASN A CA 1
ATOM 3614 C C . ASN A 1 486 ? -43.035 12.728 30.838 1.00 72.75 486 ASN A C 1
ATOM 3616 O O . ASN A 1 486 ? -43.135 11.960 29.884 1.00 72.75 486 ASN A O 1
ATOM 3620 N N . ASP A 1 487 ? -41.867 13.244 31.236 1.00 68.06 487 ASP A N 1
ATOM 3621 C CA . ASP A 1 487 ? -40.650 13.186 30.415 1.00 68.06 487 ASP A CA 1
ATOM 3622 C C . ASP A 1 487 ? -39.513 12.377 31.075 1.00 68.06 487 ASP A C 1
ATOM 3624 O O . ASP A 1 487 ? -38.546 12.001 30.409 1.00 68.06 487 ASP A O 1
ATOM 3628 N N . SER A 1 488 ? -39.598 12.062 32.377 1.00 70.50 488 SER A N 1
ATOM 3629 C CA . SER A 1 488 ? -38.583 11.226 33.032 1.00 70.50 488 SER A CA 1
ATOM 3630 C C . SER A 1 488 ? -38.845 9.742 32.786 1.00 70.50 488 SER A C 1
ATOM 3632 O O . SER A 1 488 ? -39.621 9.100 33.501 1.00 70.50 488 SER A O 1
ATOM 3634 N N . GLN A 1 489 ? -38.102 9.158 31.840 1.00 65.25 489 GLN A N 1
ATOM 3635 C CA . GLN A 1 489 ? -38.021 7.699 31.668 1.00 65.25 489 GLN A CA 1
ATOM 3636 C C . GLN A 1 489 ? -37.697 6.983 32.992 1.00 65.25 489 GLN A C 1
ATOM 3638 O O . GLN A 1 489 ? -38.207 5.897 33.252 1.00 65.25 489 GLN A O 1
ATOM 3643 N N . GLY A 1 490 ? -36.884 7.602 33.859 1.00 70.94 490 GLY A N 1
ATOM 3644 C CA . GLY A 1 490 ? -36.530 7.045 35.166 1.00 70.94 490 GLY A CA 1
ATOM 3645 C C . GLY A 1 490 ? -37.722 6.928 36.118 1.00 70.94 490 GLY A C 1
ATOM 3646 O O . GLY A 1 490 ? -37.829 5.930 36.831 1.00 70.94 490 GLY A O 1
ATOM 3647 N N . TYR A 1 491 ? -38.633 7.909 36.096 1.00 79.00 491 TYR A N 1
ATOM 3648 C CA . TYR A 1 491 ? -39.874 7.861 36.869 1.00 79.00 491 TYR A CA 1
ATOM 3649 C C . TYR A 1 491 ? -40.837 6.816 36.299 1.00 79.00 491 TYR A C 1
ATOM 3651 O O . TYR A 1 491 ? -41.324 5.964 37.034 1.00 79.00 491 TYR A O 1
ATOM 3659 N N . GLN A 1 492 ? -41.063 6.825 34.983 1.00 74.56 492 GLN A N 1
ATOM 3660 C CA . GLN A 1 492 ? -42.021 5.925 34.330 1.00 74.56 492 GLN A CA 1
ATOM 3661 C C . GLN A 1 492 ? -41.603 4.449 34.423 1.00 74.56 492 GLN A C 1
ATOM 3663 O O . GLN A 1 492 ? -42.432 3.594 34.740 1.00 74.56 492 GLN A O 1
ATOM 3668 N N . ALA A 1 493 ? -40.316 4.143 34.228 1.00 71.88 493 ALA A N 1
ATOM 3669 C CA . ALA A 1 493 ? -39.786 2.788 34.377 1.00 71.88 493 ALA A CA 1
ATOM 3670 C C . ALA A 1 493 ? -39.805 2.314 35.841 1.00 71.88 493 ALA A C 1
ATOM 3672 O O . ALA A 1 493 ? -40.138 1.161 36.118 1.00 71.88 493 ALA A O 1
ATOM 3673 N N . GLY A 1 494 ? -39.496 3.194 36.801 1.00 77.81 494 GLY A N 1
ATOM 3674 C CA . GLY A 1 494 ? -39.579 2.856 38.224 1.00 77.81 494 GLY A CA 1
ATOM 3675 C C . GLY A 1 494 ? -41.019 2.719 38.730 1.00 77.81 494 GLY A C 1
ATOM 3676 O O . GLY A 1 494 ? -41.296 1.867 39.578 1.00 77.81 494 GLY A O 1
ATOM 3677 N N . LEU A 1 495 ? -41.955 3.471 38.152 1.00 81.06 495 LEU A N 1
ATOM 3678 C CA . LEU A 1 495 ? -43.389 3.327 38.384 1.00 81.06 495 LEU A CA 1
ATOM 3679 C C . LEU A 1 495 ? -43.906 1.987 37.840 1.00 81.06 495 LEU A C 1
ATOM 3681 O O . LEU A 1 495 ? -44.590 1.259 38.553 1.00 81.06 495 LEU A O 1
ATOM 3685 N N . ALA A 1 496 ? -43.513 1.611 36.618 1.00 78.25 496 ALA A N 1
ATOM 3686 C CA . ALA A 1 496 ? -43.805 0.290 36.058 1.00 78.25 496 ALA A CA 1
ATOM 3687 C C . ALA A 1 496 ? -43.222 -0.836 36.932 1.00 78.25 496 ALA A C 1
ATOM 3689 O O . ALA A 1 496 ? -43.911 -1.808 37.237 1.00 78.25 496 ALA A O 1
ATOM 3690 N N . LYS A 1 497 ? -41.977 -0.678 37.402 1.00 80.94 497 LYS A N 1
ATOM 3691 C CA . LYS A 1 497 ? -41.296 -1.649 38.273 1.00 80.94 497 LYS A CA 1
ATOM 3692 C C . LYS A 1 497 ? -41.986 -1.826 39.620 1.00 80.94 497 LYS A C 1
ATOM 3694 O O . LYS A 1 497 ? -42.232 -2.957 40.031 1.00 80.94 497 LYS A O 1
ATOM 3699 N N . SER A 1 498 ? -42.303 -0.728 40.298 1.00 81.31 498 SER A N 1
ATOM 3700 C CA . SER A 1 498 ? -42.976 -0.758 41.601 1.00 81.31 498 SER A CA 1
ATOM 3701 C C . SER A 1 498 ? -44.392 -1.334 41.504 1.00 81.31 498 SER A C 1
ATOM 3703 O O . SER A 1 498 ? -44.772 -2.160 42.333 1.00 81.31 498 SER A O 1
ATOM 3705 N N . LEU A 1 499 ? -45.117 -1.027 40.427 1.00 80.06 499 LEU A N 1
ATOM 3706 C CA . LEU A 1 499 ? -46.444 -1.579 40.178 1.00 80.06 499 LEU A CA 1
ATOM 3707 C C . LEU A 1 499 ? -46.418 -3.072 39.810 1.00 80.06 499 LEU A C 1
ATOM 3709 O O . LEU A 1 499 ? -47.277 -3.835 40.256 1.00 80.06 499 LEU A O 1
ATOM 3713 N N . ALA A 1 500 ? -45.426 -3.515 39.030 1.00 77.44 500 ALA A N 1
ATOM 3714 C CA . ALA A 1 500 ? -45.220 -4.935 38.752 1.00 77.44 500 ALA A CA 1
ATOM 3715 C C . ALA A 1 500 ? -44.902 -5.720 40.039 1.00 77.44 500 ALA A C 1
ATOM 3717 O O . ALA A 1 500 ? -45.408 -6.828 40.218 1.00 77.44 500 ALA A O 1
ATOM 3718 N N . MET A 1 501 ? -44.125 -5.135 40.962 1.00 77.38 501 MET A N 1
ATOM 3719 C CA . MET A 1 501 ? -43.846 -5.726 42.279 1.00 77.38 501 MET A CA 1
ATOM 3720 C C . MET A 1 501 ? -45.094 -5.795 43.165 1.00 77.38 501 MET A C 1
ATOM 3722 O O . MET A 1 501 ? -45.328 -6.821 43.803 1.00 77.38 501 MET A O 1
ATOM 3726 N N . ASP A 1 502 ? -45.927 -4.756 43.169 1.00 76.81 502 ASP A N 1
ATOM 3727 C CA . ASP A 1 502 ? -47.203 -4.763 43.891 1.00 76.81 502 ASP A CA 1
ATOM 3728 C C . ASP A 1 502 ? -48.151 -5.857 43.376 1.00 76.81 502 ASP A C 1
ATOM 3730 O O . ASP A 1 502 ? -48.694 -6.655 44.144 1.00 76.81 502 ASP A O 1
ATOM 3734 N N . ALA A 1 503 ? -48.261 -5.989 42.053 1.00 71.75 503 ALA A N 1
ATOM 3735 C CA . ALA A 1 503 ? -49.056 -7.046 41.437 1.00 71.75 503 ALA A CA 1
ATOM 3736 C C . ALA A 1 503 ? -48.517 -8.459 41.748 1.00 71.75 503 ALA A C 1
ATOM 3738 O O . ALA A 1 503 ? -49.304 -9.380 41.967 1.00 71.75 503 ALA A O 1
ATOM 3739 N N . GLN A 1 504 ? -47.191 -8.640 41.799 1.00 70.81 504 GLN A N 1
ATOM 3740 C CA . GLN A 1 504 ? -46.555 -9.925 42.125 1.00 70.81 504 GLN A CA 1
ATOM 3741 C C . GLN A 1 504 ? -46.681 -10.306 43.606 1.00 70.81 504 GLN A C 1
ATOM 3743 O O . GLN A 1 504 ? -46.873 -11.478 43.924 1.00 70.81 504 GLN A O 1
ATOM 3748 N N . THR A 1 505 ? -46.582 -9.330 44.511 1.00 72.69 505 THR A N 1
ATOM 3749 C CA . THR A 1 505 ? -46.699 -9.537 45.967 1.00 72.69 505 THR A CA 1
ATOM 3750 C C . THR A 1 505 ? -48.150 -9.608 46.447 1.00 72.69 505 THR A C 1
ATOM 3752 O O . THR A 1 505 ? -48.410 -9.930 47.607 1.00 72.69 505 THR A O 1
ATOM 3755 N N . GLY A 1 506 ? -49.111 -9.374 45.549 1.00 64.44 506 GLY A N 1
ATOM 3756 C CA . GLY A 1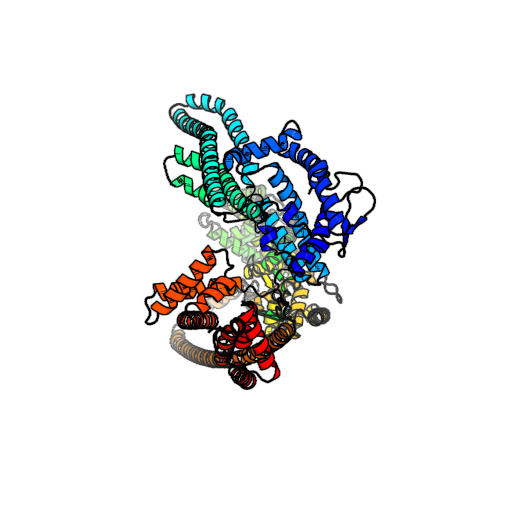 506 ? -50.537 -9.458 45.840 1.00 64.44 506 GLY A CA 1
ATOM 3757 C C . GLY A 1 506 ? -51.041 -8.312 46.717 1.00 64.44 506 GLY A C 1
ATOM 3758 O O . GLY A 1 506 ? -52.071 -8.471 47.385 1.00 64.44 506 GLY A O 1
ATOM 3759 N N . THR A 1 507 ? -50.340 -7.171 46.740 1.00 69.88 507 THR A N 1
ATOM 3760 C CA . THR A 1 507 ? -50.797 -5.977 47.455 1.00 69.88 507 THR A CA 1
ATOM 3761 C C . THR A 1 507 ? -52.102 -5.490 46.823 1.00 69.88 507 THR A C 1
ATOM 3763 O O . THR A 1 507 ? -52.215 -5.239 45.625 1.00 69.88 507 THR A O 1
ATOM 3766 N N . ARG A 1 508 ? -53.160 -5.450 47.642 1.00 57.12 508 ARG A N 1
ATOM 3767 C CA . ARG A 1 508 ? -54.545 -5.328 47.151 1.00 57.12 508 ARG A CA 1
ATOM 3768 C C . ARG A 1 508 ? -54.969 -3.900 46.817 1.00 57.12 508 ARG A C 1
ATOM 3770 O O . ARG A 1 508 ? -55.952 -3.738 46.105 1.00 57.12 508 ARG A O 1
ATOM 3777 N N . ASN A 1 509 ? -54.257 -2.896 47.330 1.00 65.06 509 ASN A N 1
ATOM 3778 C CA . ASN A 1 509 ? -54.607 -1.486 47.189 1.00 65.06 509 ASN A CA 1
ATOM 3779 C C . ASN A 1 509 ? -53.343 -0.662 46.908 1.00 65.06 509 ASN A C 1
ATOM 3781 O O . ASN A 1 509 ? -52.449 -0.618 47.749 1.00 65.06 509 ASN A O 1
ATOM 3785 N N . VAL A 1 510 ? -53.305 0.018 45.759 1.00 71.00 510 VAL A N 1
ATOM 3786 C CA . VAL A 1 510 ? -52.326 1.076 45.460 1.00 71.00 510 VAL A CA 1
ATOM 3787 C C . VAL A 1 510 ? -53.053 2.409 45.624 1.00 71.00 510 VAL A C 1
ATOM 3789 O O . VAL A 1 510 ? -53.855 2.790 44.762 1.00 71.00 510 VAL A O 1
ATOM 3792 N N . ALA A 1 511 ? -52.835 3.082 46.757 1.00 64.69 511 ALA A N 1
ATOM 3793 C CA . ALA A 1 511 ? -53.602 4.269 47.140 1.00 64.69 511 ALA A CA 1
ATOM 3794 C C . ALA A 1 511 ? -53.359 5.433 46.169 1.00 64.69 511 ALA A C 1
ATOM 3796 O O . ALA A 1 511 ? -54.305 6.117 45.782 1.00 64.69 511 ALA A O 1
ATOM 3797 N N . SER A 1 512 ? -52.118 5.597 45.694 1.00 65.00 512 SER A N 1
ATOM 3798 C CA . SER A 1 512 ? -51.745 6.643 44.733 1.00 65.00 512 SER A CA 1
ATOM 3799 C C . SER A 1 512 ? -52.445 6.540 43.378 1.00 65.00 512 SER A C 1
ATOM 3801 O O . SER A 1 512 ? -52.587 7.560 42.711 1.00 65.00 512 SER A O 1
ATOM 3803 N N . MET A 1 513 ? -52.910 5.355 42.964 1.00 66.38 513 MET A N 1
ATOM 3804 C CA . MET A 1 513 ? -53.517 5.130 41.640 1.00 66.38 513 MET A CA 1
ATOM 3805 C C . MET A 1 513 ? -55.023 4.821 41.684 1.00 66.38 513 MET A C 1
ATOM 3807 O O . MET A 1 513 ? -55.666 4.719 40.637 1.00 66.38 513 MET A O 1
ATOM 3811 N N . GLY A 1 514 ? -55.608 4.657 42.877 1.00 65.06 514 GLY A N 1
ATOM 3812 C CA . GLY A 1 514 ? -57.041 4.375 43.044 1.00 65.06 514 GLY A CA 1
ATOM 3813 C C . GLY A 1 514 ? -57.503 3.065 42.387 1.00 65.06 514 GLY A C 1
ATOM 3814 O O . GLY A 1 514 ? -58.648 2.964 41.940 1.00 65.06 514 GLY A O 1
ATOM 3815 N N . LEU A 1 515 ? -56.610 2.077 42.269 1.00 65.94 515 LEU A N 1
ATOM 3816 C CA . LEU A 1 515 ? -56.853 0.825 41.546 1.00 65.94 515 LEU A CA 1
ATOM 3817 C C . LEU A 1 515 ? -57.533 -0.232 42.435 1.00 65.94 515 LEU A C 1
ATOM 3819 O O . LEU A 1 515 ? -57.150 -0.418 43.587 1.00 65.94 515 LEU A O 1
ATOM 3823 N N . GLN A 1 516 ? -58.504 -0.964 41.871 1.00 58.84 516 GLN A N 1
ATOM 3824 C CA . GLN A 1 516 ? -59.131 -2.159 42.464 1.00 58.84 516 GLN A CA 1
ATOM 3825 C C . GLN A 1 516 ? -58.859 -3.410 41.599 1.00 58.84 516 GLN A C 1
ATOM 3827 O O . GLN A 1 516 ? -58.622 -3.297 40.394 1.00 58.84 516 GLN A O 1
ATOM 3832 N N . ASN A 1 517 ? -58.936 -4.602 42.213 1.00 57.19 517 ASN A N 1
ATOM 3833 C CA . ASN A 1 517 ? -58.510 -5.929 41.712 1.00 57.19 517 ASN A CA 1
ATOM 3834 C C . ASN A 1 517 ? -58.695 -6.241 40.206 1.00 57.19 517 ASN A C 1
ATOM 3836 O O . ASN A 1 517 ? -57.885 -6.968 39.640 1.00 57.19 517 ASN A O 1
ATOM 3840 N N . GLN A 1 518 ? -59.747 -5.752 39.540 1.00 58.62 518 GLN A N 1
ATOM 3841 C CA . GLN A 1 518 ? -60.073 -6.134 38.155 1.00 58.62 518 GLN A CA 1
ATOM 3842 C C . GLN A 1 518 ? -59.204 -5.449 37.087 1.00 58.62 518 GLN A C 1
ATOM 3844 O O . GLN A 1 518 ? -58.972 -6.032 36.030 1.00 58.62 518 GLN A O 1
ATOM 3849 N N . SER A 1 519 ? -58.688 -4.249 37.366 1.00 62.66 519 SER A N 1
ATOM 3850 C CA . SER A 1 519 ? -57.894 -3.462 36.406 1.00 62.66 519 SER A CA 1
ATOM 3851 C C . SER A 1 519 ? -56.385 -3.721 36.493 1.00 62.66 519 SER A C 1
ATOM 3853 O O . SER A 1 519 ? -55.621 -3.226 35.667 1.00 62.66 519 SER A O 1
ATOM 3855 N N . LEU A 1 520 ? -55.950 -4.492 37.495 1.00 65.94 520 LEU A N 1
ATOM 3856 C CA . LEU A 1 520 ? -54.537 -4.718 37.799 1.00 65.94 520 LEU A CA 1
ATOM 3857 C C . LEU A 1 520 ? -53.871 -5.694 36.814 1.00 65.94 520 LEU A C 1
ATOM 3859 O O . LEU A 1 520 ? -52.694 -5.548 36.525 1.00 65.94 520 LEU A O 1
ATOM 3863 N N . SER A 1 521 ? -54.614 -6.651 36.247 1.00 67.56 521 SER A N 1
ATOM 3864 C CA . SER A 1 521 ? -54.052 -7.735 35.418 1.00 67.56 521 SER A CA 1
ATOM 3865 C C . SER A 1 521 ? -53.517 -7.279 34.051 1.00 67.56 521 SER A C 1
ATOM 3867 O O . SER A 1 521 ? -52.426 -7.683 33.645 1.00 67.56 521 SER A O 1
ATOM 3869 N N . SER A 1 522 ? -54.244 -6.409 33.340 1.00 73.25 522 SER A N 1
ATOM 3870 C CA . SER A 1 522 ? -53.785 -5.827 32.068 1.00 73.25 522 SER A CA 1
ATOM 3871 C C . SER A 1 522 ? -52.646 -4.836 32.283 1.00 73.25 522 SER A C 1
ATOM 3873 O O . SER A 1 522 ? -51.706 -4.772 31.495 1.00 73.25 522 SER A O 1
ATOM 3875 N N . LEU A 1 523 ? -52.717 -4.086 33.385 1.00 77.12 523 LEU A N 1
ATOM 3876 C CA . LEU A 1 523 ? -51.695 -3.122 33.758 1.00 77.12 523 LEU A CA 1
ATOM 3877 C C . LEU A 1 523 ? -50.397 -3.830 34.168 1.00 77.12 523 LEU A C 1
ATOM 3879 O O . LEU A 1 523 ? -49.323 -3.415 33.747 1.00 77.12 523 LEU A O 1
ATOM 3883 N N . GLN A 1 524 ? -50.508 -4.959 34.874 1.00 76.75 524 GLN A N 1
ATOM 3884 C CA . GLN A 1 524 ? -49.400 -5.840 35.243 1.00 76.75 524 GLN A CA 1
ATOM 3885 C C . GLN A 1 524 ? -48.624 -6.341 34.022 1.00 76.75 524 GLN A C 1
ATOM 3887 O O . GLN A 1 524 ? -47.397 -6.329 34.054 1.00 76.75 524 GLN A O 1
ATOM 3892 N N . HIS A 1 525 ? -49.305 -6.758 32.950 1.00 80.12 525 HIS A N 1
ATOM 3893 C CA . HIS A 1 525 ? -48.622 -7.213 31.733 1.00 80.12 525 HIS A CA 1
ATOM 3894 C C . HIS A 1 525 ? -47.827 -6.066 31.102 1.00 80.12 525 HIS A C 1
ATOM 3896 O O . HIS A 1 525 ? -46.618 -6.181 30.942 1.00 80.12 525 HIS A O 1
ATOM 3902 N N . SER A 1 526 ? -48.466 -4.909 30.891 1.00 83.56 526 SER A N 1
ATOM 3903 C CA . SER A 1 526 ? -47.780 -3.731 30.339 1.00 83.56 526 SER A CA 1
ATOM 3904 C C . SER A 1 526 ? -46.630 -3.219 31.221 1.00 83.56 526 SER A C 1
ATOM 3906 O O . SER A 1 526 ? -45.626 -2.732 30.707 1.00 83.56 526 SER A O 1
ATOM 3908 N N . ALA A 1 527 ? -46.751 -3.355 32.545 1.00 80.38 527 ALA A N 1
ATOM 3909 C CA . ALA A 1 527 ? -45.705 -3.004 33.499 1.00 80.38 527 ALA A CA 1
ATOM 3910 C C . ALA A 1 527 ? -44.528 -3.985 33.422 1.00 80.38 527 ALA A C 1
ATOM 3912 O O . ALA A 1 527 ? -43.377 -3.561 33.411 1.00 80.38 527 ALA A O 1
ATOM 3913 N N . THR A 1 528 ? -44.809 -5.286 33.315 1.00 79.94 528 THR A N 1
ATOM 3914 C CA . THR A 1 528 ? -43.783 -6.330 33.162 1.00 79.94 528 THR A CA 1
ATOM 3915 C C . THR A 1 528 ? -43.023 -6.154 31.847 1.00 79.94 528 THR A C 1
ATOM 3917 O O . THR A 1 528 ? -41.795 -6.223 31.839 1.00 79.94 528 THR A O 1
ATOM 3920 N N . ASP A 1 529 ? -43.730 -5.826 30.764 1.00 79.62 529 ASP A N 1
ATOM 3921 C CA . ASP A 1 529 ? -43.129 -5.539 29.461 1.00 79.62 529 ASP A CA 1
ATOM 3922 C C . ASP A 1 529 ? -42.208 -4.310 29.530 1.00 79.62 529 ASP A C 1
ATOM 3924 O O . ASP A 1 529 ? -41.052 -4.385 29.115 1.00 79.62 529 ASP A O 1
ATOM 3928 N N . ALA A 1 530 ? -42.666 -3.202 30.129 1.00 81.25 530 ALA A N 1
ATOM 3929 C CA . ALA A 1 530 ? -41.853 -1.994 30.304 1.00 81.25 530 ALA A CA 1
ATOM 3930 C C . ALA A 1 530 ? -40.608 -2.231 31.179 1.00 81.25 530 ALA A C 1
ATOM 3932 O O . ALA A 1 530 ? -39.524 -1.744 30.853 1.00 81.25 530 ALA A O 1
ATOM 3933 N N . VAL A 1 531 ? -40.734 -3.017 32.255 1.00 80.31 531 VAL A N 1
ATOM 3934 C CA . VAL A 1 531 ? -39.600 -3.402 33.112 1.00 80.31 531 VAL A CA 1
ATOM 3935 C C . VAL A 1 531 ? -38.597 -4.245 32.336 1.00 80.31 531 VAL A C 1
ATOM 3937 O O . VAL A 1 531 ? -37.409 -3.932 32.346 1.00 80.31 531 VAL A O 1
ATOM 3940 N N . SER A 1 532 ? -39.066 -5.266 31.618 1.00 78.00 532 SER A N 1
ATOM 3941 C CA . SER A 1 532 ? -38.194 -6.155 30.845 1.00 78.00 532 SER A CA 1
ATOM 3942 C C . SER A 1 532 ? -37.433 -5.410 29.739 1.00 78.00 532 SER A C 1
ATOM 3944 O O . SER A 1 532 ? -36.232 -5.620 29.561 1.00 78.00 532 SER A O 1
ATOM 3946 N N . ALA A 1 533 ? -38.095 -4.473 29.049 1.00 76.31 533 ALA A N 1
ATOM 3947 C CA . ALA A 1 533 ? -37.479 -3.647 28.017 1.00 76.31 533 ALA A CA 1
ATOM 3948 C C . ALA A 1 533 ? -36.457 -2.657 28.605 1.00 76.31 533 ALA A C 1
ATOM 3950 O O . ALA A 1 533 ? -35.383 -2.467 28.033 1.00 76.31 533 ALA A O 1
ATOM 3951 N N . SER A 1 534 ? -36.750 -2.076 29.774 1.00 74.25 534 SER A N 1
ATOM 3952 C CA . SER A 1 534 ? -35.825 -1.185 30.485 1.00 74.25 534 SER A CA 1
ATOM 3953 C C . SER A 1 534 ? -34.584 -1.927 30.996 1.00 74.25 534 SER A C 1
ATOM 3955 O O . SER A 1 534 ? -33.461 -1.448 30.828 1.00 74.25 534 SER A O 1
ATOM 3957 N N . GLU A 1 535 ? -34.760 -3.124 31.561 1.00 74.25 535 GLU A N 1
ATOM 3958 C CA . GLU A 1 535 ? -33.652 -3.976 32.008 1.00 74.25 535 GLU A CA 1
ATOM 3959 C C . GLU A 1 535 ? -32.780 -4.419 30.829 1.00 74.25 535 GLU A C 1
ATOM 3961 O O . GLU A 1 535 ? -31.553 -4.344 30.912 1.00 74.25 535 GLU A O 1
ATOM 3966 N N . SER A 1 536 ? -33.392 -4.793 29.701 1.00 72.88 536 SER A N 1
ATOM 3967 C CA . SER A 1 536 ? -32.672 -5.116 28.464 1.00 72.88 536 SER A CA 1
ATOM 3968 C C . SER A 1 536 ? -31.865 -3.922 27.935 1.00 72.88 536 SER A C 1
ATOM 3970 O O . SER A 1 536 ? -30.687 -4.074 27.595 1.00 72.88 536 SER A O 1
ATOM 3972 N N . TYR A 1 537 ? -32.441 -2.714 27.941 1.00 77.94 537 TYR A N 1
ATOM 3973 C CA . TYR A 1 537 ? -31.725 -1.489 27.578 1.00 77.94 537 TYR A CA 1
ATOM 3974 C C . TYR A 1 537 ? -30.535 -1.216 28.506 1.00 77.94 537 TYR A C 1
ATOM 3976 O O . TYR A 1 537 ? -29.427 -0.989 28.022 1.00 77.94 537 TYR A O 1
ATOM 3984 N N . GLN A 1 538 ? -30.720 -1.300 29.828 1.00 74.38 538 GLN A N 1
ATOM 3985 C CA . GLN A 1 538 ? -29.639 -1.086 30.798 1.00 74.38 538 GLN A CA 1
ATOM 3986 C C . GLN A 1 538 ? -28.517 -2.124 30.663 1.00 74.38 538 GLN A C 1
ATOM 3988 O O . GLN A 1 538 ? -27.335 -1.775 30.718 1.00 74.38 538 GLN A O 1
ATOM 3993 N N . GLN A 1 539 ? -28.863 -3.392 30.433 1.00 72.12 539 GLN A N 1
ATOM 3994 C CA . GLN A 1 539 ? -27.884 -4.448 30.177 1.00 72.12 539 GLN A CA 1
ATOM 3995 C C . GLN A 1 539 ? -27.082 -4.168 28.901 1.00 72.12 539 GLN A C 1
ATOM 3997 O O . GLN A 1 539 ? -25.856 -4.265 28.917 1.00 72.12 539 GLN A O 1
ATOM 4002 N N . THR A 1 540 ? -27.747 -3.736 27.830 1.00 71.12 540 THR A N 1
ATOM 4003 C CA . THR A 1 540 ? -27.103 -3.417 26.545 1.00 71.12 540 THR A CA 1
ATOM 4004 C C . THR A 1 540 ? -26.219 -2.168 26.648 1.00 71.12 540 THR A C 1
ATOM 4006 O O . THR A 1 540 ? -25.084 -2.162 26.173 1.00 71.12 540 THR A O 1
ATOM 4009 N N . LEU A 1 541 ? -26.689 -1.129 27.344 1.00 73.56 541 LEU A N 1
ATOM 4010 C CA . LEU A 1 541 ? -25.938 0.102 27.596 1.00 73.56 541 LEU A CA 1
ATOM 4011 C C . LEU A 1 541 ? -24.693 -0.162 28.450 1.00 73.56 541 LEU A C 1
ATOM 4013 O O . LEU A 1 541 ? -23.600 0.291 28.112 1.00 73.56 541 LEU A O 1
ATOM 4017 N N . SER A 1 542 ? -24.840 -0.931 29.533 1.00 72.12 542 SER A N 1
ATOM 4018 C CA . SER A 1 542 ? -23.702 -1.301 30.375 1.00 72.12 542 SER A CA 1
ATOM 4019 C C . SER A 1 542 ? -22.684 -2.121 29.588 1.00 72.12 542 SER A C 1
ATOM 4021 O O . SER A 1 542 ? -21.491 -1.879 29.727 1.00 72.12 542 SER A O 1
ATOM 4023 N N . ALA A 1 543 ? -23.128 -3.019 28.703 1.00 69.06 543 ALA A N 1
ATOM 4024 C CA . ALA A 1 543 ? -22.244 -3.772 27.824 1.00 69.06 543 ALA A CA 1
ATOM 4025 C C . ALA A 1 543 ? -21.530 -2.868 26.795 1.00 69.06 543 ALA A C 1
ATOM 4027 O O . ALA A 1 543 ? -20.338 -3.057 26.562 1.00 69.06 543 ALA A O 1
ATOM 4028 N N . GLN A 1 544 ? -22.191 -1.838 26.249 1.00 72.50 544 GLN A N 1
ATOM 4029 C CA . GLN A 1 544 ? -21.571 -0.844 25.352 1.00 72.50 544 GLN A CA 1
ATOM 4030 C C . GLN A 1 544 ? -20.456 -0.061 26.049 1.00 72.50 544 GLN A C 1
ATOM 4032 O O . GLN A 1 544 ? -19.374 0.129 25.489 1.00 72.50 544 GLN A O 1
ATOM 4037 N N . GLN A 1 545 ? -20.704 0.362 27.290 1.00 71.75 545 GLN A N 1
ATOM 4038 C CA . GLN A 1 545 ? -19.736 1.110 28.092 1.00 71.75 545 GLN A CA 1
ATOM 4039 C C . GLN A 1 545 ? -18.463 0.303 28.382 1.00 71.75 545 GLN A C 1
ATOM 4041 O O . GLN A 1 545 ? -17.399 0.902 28.520 1.00 71.75 545 GLN A O 1
ATOM 4046 N N . ARG A 1 546 ? -18.537 -1.039 28.414 1.00 71.06 546 ARG A N 1
ATOM 4047 C CA . ARG A 1 546 ? -17.357 -1.903 28.615 1.00 71.06 546 ARG A CA 1
ATOM 4048 C C . ARG A 1 546 ? -16.389 -1.888 27.434 1.00 71.06 546 ARG A C 1
ATOM 4050 O O . ARG A 1 546 ? -15.187 -1.991 27.641 1.00 71.06 546 ARG A O 1
ATOM 4057 N N . PHE A 1 547 ? -16.896 -1.780 26.207 1.00 70.69 547 PHE A N 1
ATOM 4058 C CA . PHE A 1 547 ? -16.086 -1.911 24.990 1.00 70.69 547 PHE A CA 1
ATOM 4059 C C . PHE A 1 547 ? -15.702 -0.572 24.349 1.00 70.69 547 PHE A C 1
ATOM 4061 O O . PHE A 1 547 ? -14.746 -0.511 23.578 1.00 70.69 547 PHE A O 1
ATOM 4068 N N . GLY A 1 548 ? -16.426 0.510 24.647 1.00 66.25 548 GLY A N 1
ATOM 4069 C CA . GLY A 1 548 ? -16.275 1.771 23.919 1.00 66.25 548 GLY A CA 1
ATOM 4070 C C . GLY A 1 548 ? -16.687 1.644 22.444 1.00 66.25 548 GLY A C 1
ATOM 4071 O O . GLY A 1 548 ? -17.115 0.590 21.980 1.00 66.25 548 GLY A O 1
ATOM 4072 N N . THR A 1 549 ? -16.581 2.725 21.668 1.00 62.31 549 THR A N 1
ATOM 4073 C CA . THR A 1 549 ? -17.072 2.755 20.273 1.00 62.31 549 THR A CA 1
ATOM 4074 C C . THR A 1 549 ? -16.129 2.102 19.254 1.00 62.31 549 THR A C 1
ATOM 4076 O O . THR A 1 549 ? -16.530 1.906 18.109 1.00 62.31 549 THR A O 1
ATOM 4079 N N . GLN A 1 550 ? -14.895 1.754 19.644 1.00 66.31 550 GLN A N 1
ATOM 4080 C CA . GLN A 1 550 ? -13.821 1.344 18.722 1.00 66.31 550 GLN A CA 1
ATOM 4081 C C . GLN A 1 550 ? -13.202 -0.036 19.005 1.00 66.31 550 GLN A C 1
ATOM 4083 O O . GLN A 1 550 ? -12.264 -0.417 18.311 1.00 66.31 550 GLN A O 1
ATOM 4088 N N . ALA A 1 551 ? -13.694 -0.810 19.978 1.00 72.75 551 ALA A N 1
ATOM 4089 C CA . ALA A 1 551 ? -13.132 -2.137 20.232 1.00 72.75 551 ALA A CA 1
ATOM 4090 C C . ALA A 1 551 ? -13.487 -3.135 19.116 1.00 72.75 551 ALA A C 1
ATOM 4092 O O . ALA A 1 551 ? -14.663 -3.347 18.796 1.00 72.75 551 ALA A O 1
ATOM 4093 N N . SER A 1 552 ? -12.453 -3.765 18.560 1.00 81.50 552 SER A N 1
ATOM 4094 C CA . SER A 1 552 ? -12.545 -4.812 17.545 1.00 81.50 552 SER A CA 1
ATOM 4095 C C . SER A 1 552 ? -11.566 -5.939 17.861 1.00 81.50 552 SER A C 1
ATOM 4097 O O . SER A 1 552 ? -10.389 -5.660 18.079 1.00 81.50 552 SER A O 1
ATOM 4099 N N . PHE A 1 553 ? -12.032 -7.188 17.838 1.00 84.88 553 PHE A N 1
ATOM 4100 C CA . PHE A 1 553 ? -11.218 -8.366 18.157 1.00 84.88 553 PHE A CA 1
ATOM 4101 C C . PHE A 1 553 ? -11.277 -9.387 17.021 1.00 84.88 553 PHE A C 1
ATOM 4103 O O . PHE A 1 553 ? -12.358 -9.676 16.505 1.00 84.88 553 PHE A O 1
ATOM 4110 N N . GLY A 1 554 ? -10.134 -9.944 16.620 1.00 87.75 554 GLY A N 1
ATOM 4111 C CA . GLY A 1 554 ? -10.093 -10.971 15.574 1.00 87.75 554 GLY A CA 1
ATOM 4112 C C . GLY A 1 554 ? -10.635 -12.315 16.071 1.00 87.75 554 GLY A C 1
ATOM 4113 O O . GLY A 1 554 ? -10.451 -12.674 17.239 1.00 87.75 554 GLY A O 1
ATOM 4114 N N . ALA A 1 555 ? -11.270 -13.102 15.197 1.00 86.69 555 ALA A N 1
ATOM 4115 C CA . ALA A 1 555 ? -11.806 -14.408 15.588 1.00 86.69 555 ALA A CA 1
ATOM 4116 C C . ALA A 1 555 ? -10.715 -15.398 16.021 1.00 86.69 555 ALA A C 1
ATOM 4118 O O . ALA A 1 555 ? -10.912 -16.123 16.993 1.00 86.69 555 ALA A O 1
ATOM 4119 N N . ALA A 1 556 ? -9.550 -15.396 15.364 1.00 86.12 556 ALA A N 1
ATOM 4120 C CA . ALA A 1 556 ? -8.433 -16.255 15.758 1.00 86.12 556 ALA A CA 1
ATOM 4121 C C . ALA A 1 556 ? -7.849 -15.870 17.129 1.00 86.12 556 ALA A C 1
ATOM 4123 O O . ALA A 1 556 ? -7.552 -16.750 17.933 1.00 86.12 556 ALA A O 1
ATOM 4124 N N . GLU A 1 557 ? -7.731 -14.571 17.418 1.00 87.81 557 GLU A N 1
ATOM 4125 C CA . GLU A 1 557 ? -7.280 -14.055 18.717 1.00 87.81 557 GLU A CA 1
ATOM 4126 C C . GLU A 1 557 ? -8.264 -14.409 19.837 1.00 87.81 557 GLU A C 1
ATOM 4128 O O . GLU A 1 557 ? -7.885 -14.934 20.883 1.00 87.81 557 GLU A O 1
ATOM 4133 N N . THR A 1 558 ? -9.552 -14.191 19.579 1.00 89.06 558 THR A N 1
ATOM 4134 C CA . THR A 1 558 ? -10.633 -14.524 20.512 1.00 89.06 558 THR A CA 1
ATOM 4135 C C . THR A 1 558 ? -10.670 -16.024 20.797 1.00 89.06 558 THR A C 1
ATOM 4137 O O . THR A 1 558 ? -10.733 -16.438 21.954 1.00 89.06 558 THR A O 1
ATOM 4140 N N . GLY A 1 559 ? -10.579 -16.849 19.748 1.00 89.25 559 GLY A N 1
ATOM 4141 C CA . GLY A 1 559 ? -10.519 -18.299 19.889 1.00 89.25 559 GLY A CA 1
ATOM 4142 C C . GLY A 1 559 ? -9.305 -18.746 20.694 1.00 89.25 559 GLY A C 1
ATOM 4143 O O . GLY A 1 559 ? -9.428 -19.633 21.531 1.00 89.25 559 GLY A O 1
ATOM 4144 N N . PHE A 1 560 ? -8.147 -18.105 20.496 1.00 89.75 560 PHE A N 1
ATOM 4145 C CA . PHE A 1 560 ? -6.925 -18.449 21.222 1.00 89.75 560 PHE A CA 1
ATOM 4146 C C . PHE A 1 560 ? -7.071 -18.153 22.715 1.00 89.75 560 PHE A C 1
ATOM 4148 O O . PHE A 1 560 ? -6.771 -19.015 23.541 1.00 89.75 560 PHE A O 1
ATOM 4155 N N . LYS A 1 561 ? -7.591 -16.967 23.054 1.00 89.12 561 LYS A N 1
ATOM 4156 C CA . LYS A 1 561 ? -7.842 -16.551 24.440 1.00 89.12 561 LYS A CA 1
ATOM 4157 C C . LYS A 1 561 ? -8.817 -17.472 25.165 1.00 89.12 561 LYS A C 1
ATOM 4159 O O . LYS A 1 561 ? -8.528 -17.875 26.285 1.00 89.12 561 LYS A O 1
ATOM 4164 N N . ILE A 1 562 ? -9.931 -17.825 24.526 1.00 91.50 562 ILE A N 1
ATOM 4165 C CA . ILE A 1 562 ? -10.942 -18.698 25.133 1.00 91.50 562 ILE A CA 1
ATOM 4166 C C . ILE A 1 562 ? -10.419 -20.133 25.265 1.00 91.50 562 ILE A C 1
ATOM 4168 O O . ILE A 1 562 ? -10.598 -20.743 26.312 1.00 91.50 562 ILE A O 1
ATOM 4172 N N . ALA A 1 563 ? -9.734 -20.665 24.247 1.00 90.50 563 ALA A N 1
ATOM 4173 C CA . ALA A 1 563 ? -9.217 -22.035 24.281 1.00 90.50 563 ALA A CA 1
ATOM 4174 C C . ALA A 1 563 ? -8.125 -22.247 25.348 1.00 90.50 563 ALA A C 1
ATOM 4176 O O . ALA A 1 563 ? -7.994 -23.345 25.879 1.00 90.50 563 ALA A O 1
ATOM 4177 N N . HIS A 1 564 ? -7.361 -21.203 25.691 1.00 87.62 564 HIS A N 1
ATOM 4178 C CA . HIS A 1 564 ? -6.299 -21.273 26.704 1.00 87.62 564 HIS A CA 1
ATOM 4179 C C . HIS A 1 564 ? -6.780 -20.991 28.138 1.00 87.62 564 HIS A C 1
ATOM 4181 O O . HIS A 1 564 ? -5.976 -21.067 29.069 1.00 87.62 564 HIS A O 1
ATOM 4187 N N . ASP A 1 565 ? -8.069 -20.704 28.337 1.00 89.56 565 ASP A N 1
ATOM 4188 C CA . ASP A 1 565 ? -8.691 -20.562 29.653 1.00 89.56 565 ASP A CA 1
ATOM 4189 C C . ASP A 1 565 ? -9.812 -21.609 29.819 1.00 89.56 565 ASP A C 1
ATOM 4191 O O . ASP A 1 565 ? -10.895 -21.465 29.239 1.00 89.56 565 ASP A O 1
ATOM 4195 N N . PRO A 1 566 ? -9.600 -22.657 30.640 1.00 87.19 566 PRO A N 1
ATOM 4196 C CA . PRO A 1 566 ? -10.597 -23.703 30.860 1.00 87.19 566 PRO A CA 1
ATOM 4197 C C . PRO A 1 566 ? -11.951 -23.170 31.350 1.00 87.19 566 PRO A C 1
ATOM 4199 O O . PRO A 1 566 ? -12.992 -23.730 31.005 1.00 87.19 566 PRO A O 1
ATOM 4202 N N . GLY A 1 567 ? -11.954 -22.082 32.129 1.00 90.81 567 GLY A N 1
ATOM 4203 C CA . GLY A 1 567 ? -13.175 -21.475 32.651 1.00 90.81 567 GLY A CA 1
ATOM 4204 C C . GLY A 1 567 ? -13.974 -20.744 31.572 1.00 90.81 567 GLY A C 1
ATOM 4205 O O . GLY A 1 567 ? -15.206 -20.833 31.550 1.00 90.81 567 GLY A O 1
ATOM 4206 N N . LEU A 1 568 ? -13.290 -20.059 30.648 1.00 90.81 568 LEU A N 1
ATOM 4207 C CA . LEU A 1 568 ? -13.940 -19.421 29.498 1.00 90.81 568 LEU A CA 1
ATOM 4208 C C . LEU A 1 568 ? -14.456 -20.458 28.505 1.00 90.81 568 LEU A C 1
ATOM 4210 O O . LEU A 1 568 ? -15.565 -20.299 27.998 1.00 90.81 568 LEU A O 1
ATOM 4214 N N . MET A 1 569 ? -13.705 -21.535 28.277 1.00 91.38 569 MET A N 1
ATOM 4215 C CA . MET A 1 569 ? -14.125 -22.618 27.390 1.00 91.38 569 MET A CA 1
ATOM 4216 C C . MET A 1 569 ? -15.366 -23.352 27.921 1.00 91.38 569 MET A C 1
ATOM 4218 O O . MET A 1 569 ? -16.330 -23.547 27.184 1.00 91.38 569 MET A O 1
ATOM 4222 N N . GLU A 1 570 ? -15.416 -23.673 29.220 1.00 92.81 570 GLU A N 1
ATOM 4223 C CA . GLU A 1 570 ? -16.609 -24.270 29.842 1.00 92.81 570 GLU A CA 1
ATOM 4224 C C . GLU A 1 570 ? -17.822 -23.326 29.770 1.00 92.81 570 GLU A C 1
ATOM 4226 O O . GLU A 1 570 ? -18.972 -23.752 29.623 1.00 92.81 570 GLU A O 1
ATOM 4231 N N . ARG A 1 571 ? -17.588 -22.015 29.880 1.00 91.38 571 ARG A N 1
ATOM 4232 C CA . ARG A 1 571 ? -18.650 -21.015 29.760 1.00 91.38 571 ARG A CA 1
ATOM 4233 C C . ARG A 1 571 ? -19.136 -20.867 28.321 1.00 91.38 571 ARG A C 1
ATOM 4235 O O . ARG A 1 571 ? -20.348 -20.763 28.123 1.00 91.38 571 ARG A O 1
ATOM 4242 N N . LEU A 1 572 ? -18.232 -20.907 27.342 1.00 93.75 572 LEU A N 1
ATOM 4243 C CA . LEU A 1 572 ? -18.584 -20.968 25.927 1.00 93.75 572 LEU A CA 1
ATOM 4244 C C . LEU A 1 572 ? -19.470 -22.185 25.660 1.00 93.75 572 LEU A C 1
ATOM 4246 O O . LEU A 1 572 ? -20.557 -22.027 25.116 1.00 93.75 572 LEU A O 1
ATOM 4250 N N . ASP A 1 573 ? -19.047 -23.369 26.104 1.00 92.50 573 ASP A N 1
ATOM 4251 C CA . ASP A 1 573 ? -19.787 -24.615 25.901 1.00 92.50 573 ASP A CA 1
ATOM 4252 C C . ASP A 1 573 ? -21.185 -24.564 26.518 1.00 92.50 573 ASP A C 1
ATOM 4254 O O . ASP A 1 573 ? -22.164 -24.862 25.837 1.00 92.50 573 ASP A O 1
ATOM 4258 N N . ARG A 1 574 ? -21.309 -24.096 27.767 1.00 92.69 574 ARG A N 1
ATOM 4259 C CA . ARG A 1 574 ? -22.623 -23.912 28.407 1.00 92.69 574 ARG A CA 1
ATOM 4260 C C . ARG A 1 574 ? -23.515 -22.943 27.637 1.00 92.69 574 ARG A C 1
ATOM 4262 O O . ARG A 1 574 ? -24.715 -23.181 27.525 1.00 92.69 574 ARG A O 1
ATOM 4269 N N . THR A 1 575 ? -22.937 -21.870 27.102 1.00 90.12 575 THR A N 1
ATOM 4270 C CA . THR A 1 575 ? -23.677 -20.870 26.319 1.00 90.12 575 THR A CA 1
ATOM 4271 C C . THR A 1 575 ? -24.123 -21.462 24.980 1.00 90.12 575 THR A C 1
ATOM 4273 O O . THR A 1 575 ? -25.286 -21.345 24.602 1.00 90.12 575 THR A O 1
ATOM 4276 N N . LEU A 1 576 ? -23.238 -22.170 24.277 1.00 91.44 576 LEU A N 1
ATOM 4277 C CA . LEU A 1 576 ? -23.567 -22.862 23.031 1.00 91.44 576 LEU A CA 1
ATOM 4278 C C . LEU A 1 576 ? -24.627 -23.950 23.242 1.00 91.44 576 LEU A C 1
ATOM 4280 O O . LEU A 1 576 ? -25.526 -24.079 22.412 1.00 91.44 576 LEU A O 1
ATOM 4284 N N . ASP A 1 577 ? -24.560 -24.697 24.345 1.00 91.12 577 ASP A N 1
ATOM 4285 C CA . ASP A 1 577 ? -25.551 -25.714 24.711 1.00 91.12 577 ASP A CA 1
ATOM 4286 C C . ASP A 1 577 ? -26.916 -25.086 25.022 1.00 91.12 577 ASP A C 1
ATOM 4288 O O . ASP A 1 577 ? -27.933 -25.557 24.509 1.00 91.12 577 ASP A O 1
ATOM 4292 N N . GLN A 1 578 ? -26.949 -23.985 25.786 1.00 88.88 578 GLN A N 1
ATOM 4293 C CA . GLN A 1 578 ? -28.177 -23.238 26.099 1.00 88.88 578 GLN A CA 1
ATOM 4294 C C . GLN A 1 578 ? -28.936 -22.840 24.826 1.00 88.88 578 GLN A C 1
ATOM 4296 O O . GLN A 1 578 ? -30.165 -22.925 24.765 1.00 88.88 578 GLN A O 1
ATOM 4301 N N . TYR A 1 579 ? -28.195 -22.450 23.793 1.00 87.56 579 TYR A N 1
ATOM 4302 C CA . TYR A 1 579 ? -28.750 -22.022 22.517 1.00 87.56 579 TYR A CA 1
ATOM 4303 C C . TYR A 1 579 ? -28.807 -23.136 21.453 1.00 87.56 579 TYR A C 1
ATOM 4305 O O . TYR A 1 579 ? -29.334 -22.929 20.359 1.00 87.56 579 TYR A O 1
ATOM 4313 N N . GLY A 1 580 ? -28.351 -24.353 21.765 1.00 86.56 580 GLY A N 1
ATOM 4314 C CA . GLY A 1 580 ? -28.331 -25.497 20.844 1.00 86.56 580 GLY A CA 1
ATOM 4315 C C . GLY A 1 580 ? -27.412 -25.319 19.630 1.00 86.56 580 GLY A C 1
ATOM 4316 O O . GLY A 1 580 ? -27.670 -25.906 18.583 1.00 86.56 580 GLY A O 1
ATOM 4317 N N . LEU A 1 581 ? -26.359 -24.508 19.755 1.00 90.19 581 LEU A N 1
ATOM 4318 C CA . LEU A 1 581 ? -25.415 -24.180 18.683 1.00 90.19 581 LEU A CA 1
ATOM 4319 C C . LEU A 1 581 ? -24.223 -25.139 18.602 1.00 90.19 581 LEU A C 1
ATOM 4321 O O . LEU A 1 581 ? -23.441 -25.058 17.660 1.00 90.19 581 LEU A O 1
ATOM 4325 N N . ARG A 1 582 ? -24.074 -26.073 19.549 1.00 88.94 582 ARG A N 1
ATOM 4326 C CA . ARG A 1 582 ? -22.887 -26.938 19.651 1.00 88.94 582 ARG A CA 1
ATOM 4327 C C . ARG A 1 582 ? -22.559 -27.687 18.351 1.00 88.94 582 ARG A C 1
ATOM 4329 O O . ARG A 1 582 ? -21.404 -27.725 17.936 1.00 88.94 582 ARG A O 1
ATOM 4336 N N . GLY A 1 583 ? -23.572 -28.246 17.684 1.00 85.81 583 GLY A N 1
ATOM 4337 C CA . GLY A 1 583 ? -23.396 -28.958 16.411 1.00 85.81 583 GLY A CA 1
ATOM 4338 C C . GLY A 1 583 ? -22.986 -28.040 15.253 1.00 85.81 583 GLY A C 1
ATOM 4339 O O . GLY A 1 583 ? -22.144 -28.410 14.433 1.00 85.81 583 GLY A O 1
ATOM 4340 N N . ASP A 1 584 ? -23.527 -26.820 15.211 1.00 88.00 584 ASP A N 1
ATOM 4341 C CA . ASP A 1 584 ? -23.134 -25.796 14.239 1.00 88.00 584 ASP A CA 1
ATOM 4342 C C . ASP A 1 584 ? -21.704 -25.311 14.484 1.00 88.00 584 ASP A C 1
ATOM 4344 O O . ASP A 1 584 ? -20.934 -25.172 13.530 1.00 88.00 584 ASP A O 1
ATOM 4348 N N . THR A 1 585 ? -21.315 -25.151 15.751 1.00 91.06 585 THR A N 1
ATOM 4349 C CA . THR A 1 585 ? -19.951 -24.798 16.145 1.00 91.06 585 THR A CA 1
ATOM 4350 C C . THR A 1 585 ? -18.956 -25.860 15.698 1.00 91.06 585 THR A C 1
ATOM 4352 O O . THR A 1 585 ? -17.959 -25.528 15.064 1.00 91.06 585 THR A O 1
ATOM 4355 N N . GLN A 1 586 ? -19.239 -27.143 15.951 1.00 90.44 586 GLN A N 1
ATOM 4356 C CA . GLN A 1 586 ? -18.372 -28.245 15.517 1.00 90.44 586 GLN A CA 1
ATOM 4357 C C . GLN A 1 586 ? -18.225 -28.289 13.993 1.00 90.44 586 GLN A C 1
ATOM 4359 O O . GLN A 1 586 ? -17.114 -28.448 13.481 1.00 90.44 586 GLN A O 1
ATOM 4364 N N . ARG A 1 587 ? -19.328 -28.100 13.255 1.00 89.88 587 ARG A N 1
ATOM 4365 C CA . ARG A 1 587 ? -19.309 -28.042 11.789 1.00 89.88 587 ARG A CA 1
ATOM 4366 C C . ARG A 1 587 ? -18.441 -26.884 11.299 1.00 89.88 587 ARG A C 1
ATOM 4368 O O . ARG A 1 587 ? -17.547 -27.109 10.485 1.00 89.88 587 ARG A O 1
ATOM 4375 N N . LEU A 1 588 ? -18.676 -25.671 11.791 1.00 89.38 588 LEU A N 1
ATOM 4376 C CA . LEU A 1 588 ? -17.950 -24.476 11.361 1.00 89.38 588 LEU A CA 1
ATOM 4377 C C . LEU A 1 588 ? -16.458 -24.554 11.730 1.00 89.38 588 LEU A C 1
ATOM 4379 O O . LEU A 1 588 ? -15.602 -24.292 10.887 1.00 89.38 588 LEU A O 1
ATOM 4383 N N . ALA A 1 589 ? -16.138 -25.031 12.933 1.00 89.62 589 ALA A N 1
ATOM 4384 C CA . ALA A 1 589 ? -14.767 -25.275 13.372 1.00 89.62 589 ALA A CA 1
ATOM 4385 C C . ALA A 1 589 ? -14.054 -26.310 12.492 1.00 89.62 589 ALA A C 1
ATOM 4387 O O . ALA A 1 589 ? -12.907 -26.108 12.093 1.00 89.62 589 ALA A O 1
ATOM 4388 N N . SER A 1 590 ? -14.746 -27.399 12.129 1.00 86.94 590 SER A N 1
ATOM 4389 C CA . SER A 1 590 ? -14.194 -28.417 11.229 1.00 86.94 590 SER A CA 1
ATOM 4390 C C . SER A 1 590 ? -13.905 -27.861 9.833 1.00 86.94 590 SER A C 1
ATOM 4392 O O . SER A 1 590 ? -12.892 -28.221 9.239 1.00 86.94 590 SER A O 1
ATOM 4394 N N . GLN A 1 591 ? -14.736 -26.936 9.336 1.00 86.25 591 GLN A N 1
ATOM 4395 C CA . GLN A 1 591 ? -14.516 -26.253 8.061 1.00 86.25 591 GLN A CA 1
ATOM 4396 C C . GLN A 1 591 ? -13.302 -25.324 8.130 1.00 86.25 591 GLN A C 1
ATOM 4398 O O . GLN A 1 591 ? -12.447 -25.380 7.254 1.00 86.25 591 GLN A O 1
ATOM 4403 N N . TRP A 1 592 ? -13.180 -24.515 9.184 1.00 87.75 592 TRP A N 1
ATOM 4404 C CA . TRP A 1 592 ? -12.038 -23.607 9.355 1.00 87.75 592 TRP A CA 1
ATOM 4405 C C . TRP A 1 592 ? -10.718 -24.361 9.521 1.00 87.75 592 TRP A C 1
ATOM 4407 O O . TRP A 1 592 ? -9.694 -23.940 8.981 1.00 87.75 592 TRP A O 1
ATOM 4417 N N . LYS A 1 593 ? -10.757 -25.515 10.194 1.00 84.31 593 LYS A N 1
ATOM 4418 C CA . LYS A 1 593 ? -9.615 -26.422 10.309 1.00 84.31 593 LYS A CA 1
ATOM 4419 C C . LYS A 1 593 ? -9.274 -27.096 8.978 1.00 84.31 593 LYS A C 1
ATOM 4421 O O . LYS A 1 593 ? -8.106 -27.134 8.605 1.00 84.31 593 LYS A O 1
ATOM 4426 N N . ALA A 1 594 ? -10.270 -27.600 8.245 1.00 77.69 594 ALA A N 1
ATOM 4427 C CA . ALA A 1 594 ? -10.066 -28.232 6.937 1.00 77.69 594 ALA A CA 1
ATOM 4428 C C . ALA A 1 594 ? -9.498 -27.251 5.897 1.00 77.69 594 ALA A C 1
ATOM 4430 O O . ALA A 1 594 ? -8.672 -27.642 5.076 1.00 77.69 594 ALA A O 1
ATOM 4431 N N . SER A 1 595 ? -9.887 -25.976 5.977 1.00 79.88 595 SER A N 1
ATOM 4432 C CA . SER A 1 595 ? -9.332 -24.888 5.162 1.00 79.88 595 SER A CA 1
ATOM 4433 C C . SER A 1 595 ? -7.947 -24.413 5.623 1.00 79.88 595 SER A C 1
ATOM 4435 O O . SER A 1 595 ? -7.333 -23.591 4.948 1.00 79.88 595 SER A O 1
ATOM 4437 N N . GLY A 1 596 ? -7.446 -24.897 6.765 1.00 78.19 596 GLY A N 1
ATOM 4438 C CA . GLY A 1 596 ? -6.143 -24.522 7.320 1.00 78.19 596 GLY A CA 1
ATOM 4439 C C . GLY A 1 596 ? -6.088 -23.129 7.958 1.00 78.19 596 GLY A C 1
ATOM 4440 O O . GLY A 1 596 ? -4.996 -22.663 8.272 1.00 78.19 596 GLY A O 1
ATOM 4441 N N . TRP A 1 597 ? -7.232 -22.467 8.163 1.00 83.56 597 TRP A N 1
ATOM 4442 C CA . TRP A 1 597 ? -7.320 -21.098 8.692 1.00 83.56 597 TRP A CA 1
ATOM 4443 C C . TRP A 1 597 ? -6.859 -21.011 10.147 1.00 83.56 597 TRP A C 1
ATOM 4445 O O . TRP A 1 597 ? -6.072 -20.132 10.502 1.00 83.56 597 TRP A O 1
ATOM 4455 N N . ILE A 1 598 ? -7.312 -21.960 10.968 1.00 85.56 598 ILE A N 1
ATOM 4456 C CA . ILE A 1 598 ? -6.903 -22.136 12.363 1.00 85.56 598 ILE A CA 1
ATOM 4457 C C . ILE A 1 598 ? -6.463 -23.589 12.528 1.00 85.56 598 ILE A C 1
ATOM 4459 O O . ILE A 1 598 ? -7.213 -24.512 12.205 1.00 85.56 598 ILE A O 1
ATOM 4463 N N . SER A 1 599 ? -5.236 -23.788 13.004 1.00 81.69 599 SER A N 1
ATOM 4464 C CA . SER A 1 599 ? -4.623 -25.121 13.075 1.00 81.69 599 SER A CA 1
ATOM 4465 C C . SER A 1 599 ? -5.095 -25.909 14.301 1.00 81.69 599 SER A C 1
ATOM 4467 O O . SER A 1 599 ? -5.305 -27.124 14.228 1.00 81.69 599 SER A O 1
ATOM 4469 N N . ASP A 1 600 ? -5.265 -25.211 15.424 1.00 87.31 600 ASP A N 1
ATOM 4470 C CA . ASP A 1 600 ? -5.671 -25.796 16.695 1.00 87.31 600 ASP A CA 1
ATOM 4471 C C . ASP A 1 600 ? -7.188 -26.048 16.748 1.00 87.31 600 ASP A C 1
ATOM 4473 O O . ASP A 1 600 ? -7.995 -25.221 16.319 1.00 87.31 600 ASP A O 1
ATOM 4477 N N . ALA A 1 601 ? -7.578 -27.227 17.238 1.00 86.69 601 ALA A N 1
ATOM 4478 C CA . ALA A 1 601 ? -8.973 -27.662 17.221 1.00 86.69 601 ALA A CA 1
ATOM 4479 C C . ALA A 1 601 ? -9.831 -26.895 18.235 1.00 86.69 601 ALA A C 1
ATOM 4481 O O . ALA A 1 601 ? -10.960 -26.524 17.911 1.00 86.69 601 ALA A O 1
ATOM 4482 N N . ASP A 1 602 ? -9.279 -26.630 19.416 1.00 90.00 602 ASP A N 1
ATOM 4483 C CA . ASP A 1 602 ? -9.974 -25.946 20.502 1.00 90.00 602 ASP A CA 1
ATOM 4484 C C . ASP A 1 602 ? -10.084 -24.449 20.191 1.00 90.00 602 ASP A C 1
ATOM 4486 O O . ASP A 1 602 ? -11.149 -23.854 20.348 1.00 90.00 602 ASP A O 1
ATOM 4490 N N . GLN A 1 603 ? -9.037 -23.859 19.611 1.00 91.50 603 GLN A N 1
ATOM 4491 C CA . GLN A 1 603 ? -9.051 -22.499 19.081 1.00 91.50 603 GLN A CA 1
ATOM 4492 C C . GLN A 1 603 ? -10.085 -22.331 17.963 1.00 91.50 603 GLN A C 1
ATOM 4494 O O . GLN A 1 603 ? -10.845 -21.360 17.967 1.00 91.50 603 GLN A O 1
ATOM 4499 N N . ALA A 1 604 ? -10.126 -23.261 17.000 1.00 89.25 604 ALA A N 1
ATOM 4500 C CA . ALA A 1 604 ? -11.087 -23.218 15.900 1.00 89.25 604 ALA A CA 1
ATOM 4501 C C . ALA A 1 604 ? -12.524 -23.371 16.412 1.00 89.25 604 ALA A C 1
ATOM 4503 O O . ALA A 1 604 ? -13.417 -22.658 15.954 1.00 89.25 604 ALA A O 1
ATOM 4504 N N . TYR A 1 605 ? -12.737 -24.259 17.387 1.00 93.88 605 TYR A N 1
ATOM 4505 C CA . TYR A 1 605 ? -14.020 -24.444 18.057 1.00 93.88 605 TYR A CA 1
ATOM 4506 C C . TYR A 1 605 ? -14.459 -23.181 18.800 1.00 93.88 605 TYR A C 1
ATOM 4508 O O . TYR A 1 605 ? -15.582 -22.712 18.606 1.00 93.88 605 TYR A O 1
ATOM 4516 N N . ALA A 1 606 ? -13.558 -22.575 19.571 1.00 93.00 606 ALA A N 1
ATOM 4517 C CA . ALA A 1 606 ? -13.843 -21.357 20.308 1.00 93.00 606 ALA A CA 1
ATOM 4518 C C . ALA A 1 606 ? -14.161 -20.171 19.383 1.00 93.00 606 ALA A C 1
ATOM 4520 O O . ALA A 1 606 ? -15.161 -19.476 19.572 1.00 93.00 606 ALA A O 1
ATOM 4521 N N . ALA A 1 607 ? -13.359 -19.974 18.334 1.00 91.00 607 ALA A N 1
ATOM 4522 C CA . ALA A 1 607 ? -13.563 -18.914 17.352 1.00 91.00 607 ALA A CA 1
ATOM 4523 C C . ALA A 1 607 ? -14.883 -19.090 16.574 1.00 91.00 607 ALA A C 1
ATOM 4525 O O . ALA A 1 607 ? -15.621 -18.123 16.363 1.00 91.00 607 ALA A O 1
ATOM 4526 N N . ALA A 1 608 ? -15.203 -20.325 16.170 1.00 91.81 608 ALA A N 1
ATOM 4527 C CA . ALA A 1 608 ? -16.443 -20.651 15.471 1.00 91.81 608 ALA A CA 1
ATOM 4528 C C . ALA A 1 608 ? -17.671 -20.454 16.371 1.00 91.81 608 ALA A C 1
ATOM 4530 O O . ALA A 1 608 ? -18.679 -19.899 15.932 1.00 91.81 608 ALA A O 1
ATOM 4531 N N . GLY A 1 609 ? -17.569 -20.852 17.642 1.00 91.50 609 GLY A N 1
ATOM 4532 C CA . GLY A 1 609 ? -18.637 -20.697 18.626 1.00 91.50 609 GLY A CA 1
ATOM 4533 C C . GLY A 1 609 ? -18.947 -19.230 18.884 1.00 91.50 609 GLY A C 1
ATOM 4534 O O . GLY A 1 609 ? -20.109 -18.829 18.861 1.00 91.50 609 GLY A O 1
ATOM 4535 N N . MET A 1 610 ? -17.905 -18.409 19.017 1.00 92.94 610 MET A N 1
ATOM 4536 C CA . MET A 1 610 ? -18.055 -16.960 19.123 1.00 92.94 610 MET A CA 1
ATOM 4537 C C . MET A 1 610 ? -18.685 -16.350 17.874 1.00 92.94 610 MET A C 1
ATOM 4539 O O . MET A 1 610 ? -19.577 -15.520 17.999 1.00 92.94 610 MET A O 1
ATOM 4543 N N . SER A 1 611 ? -18.301 -16.801 16.678 1.00 90.38 611 SER A N 1
ATOM 4544 C CA . SER A 1 611 ? -18.885 -16.309 15.425 1.00 90.38 611 SER A CA 1
ATOM 4545 C C . SER A 1 611 ? -20.384 -16.586 15.296 1.00 90.38 611 SER A C 1
ATOM 4547 O O . SER A 1 611 ? -21.113 -15.743 14.768 1.00 90.38 611 SER A O 1
ATOM 4549 N N . LEU A 1 612 ? -20.846 -17.735 15.793 1.00 89.62 612 LEU A N 1
ATOM 4550 C CA . LEU A 1 612 ? -22.269 -18.074 15.847 1.00 89.62 612 LEU A CA 1
ATOM 4551 C C . LEU A 1 612 ? -22.999 -17.266 16.926 1.00 89.62 612 LEU A C 1
ATOM 4553 O O . LEU A 1 612 ? -24.079 -16.745 16.663 1.00 89.62 612 LEU A O 1
ATOM 4557 N N . LEU A 1 613 ? -22.404 -17.112 18.115 1.00 89.50 613 LEU A N 1
ATOM 4558 C CA . LEU A 1 613 ? -23.012 -16.343 19.204 1.00 89.50 613 LEU A CA 1
ATOM 4559 C C . LEU A 1 613 ? -23.153 -14.863 18.850 1.00 89.50 613 LEU A C 1
ATOM 4561 O O . LEU A 1 613 ? -24.212 -14.299 19.080 1.00 89.50 613 LEU A O 1
ATOM 4565 N N . THR A 1 614 ? -22.139 -14.233 18.248 1.00 85.38 614 THR A N 1
ATOM 4566 C CA . THR A 1 614 ? -22.189 -12.804 17.890 1.00 85.38 614 THR A CA 1
ATOM 4567 C C . THR A 1 614 ? -23.024 -12.512 16.639 1.00 85.38 614 THR A C 1
ATOM 4569 O O . THR A 1 614 ? -23.110 -11.355 16.233 1.00 85.38 614 THR A O 1
ATOM 4572 N N . GLY A 1 615 ? -23.616 -13.533 16.006 1.00 78.44 615 GLY A N 1
ATOM 4573 C CA . GLY A 1 615 ? -24.457 -13.387 14.814 1.00 78.44 615 GLY A CA 1
ATOM 4574 C C . GLY A 1 615 ? -23.691 -13.133 13.511 1.00 78.44 615 GLY A C 1
ATOM 4575 O O . GLY A 1 615 ? -24.293 -12.721 12.524 1.00 78.44 615 GLY A O 1
ATOM 4576 N N . PHE A 1 616 ? -22.374 -13.370 13.483 1.00 81.19 616 PHE A N 1
ATOM 4577 C CA . PHE A 1 616 ? -21.576 -13.223 12.259 1.00 81.19 616 PHE A CA 1
ATOM 4578 C C . PHE A 1 616 ? -21.758 -14.420 11.319 1.00 81.19 616 PHE A C 1
ATOM 4580 O O . PHE A 1 616 ? -21.813 -14.262 10.101 1.00 81.19 616 PHE A O 1
ATOM 4587 N N . SER A 1 617 ? -21.860 -15.621 11.890 1.00 82.44 617 SER A N 1
ATOM 4588 C CA . SER A 1 617 ? -22.186 -16.844 11.160 1.00 82.44 617 SER A CA 1
ATOM 4589 C C . SER A 1 617 ? -23.619 -17.260 11.463 1.00 82.44 617 SER A C 1
ATOM 4591 O O . SER A 1 617 ? -24.044 -17.241 12.615 1.00 82.44 617 SER A O 1
ATOM 4593 N N . SER A 1 618 ? -24.363 -17.677 10.440 1.00 78.56 618 SER A N 1
ATOM 4594 C CA . SER A 1 618 ? -25.718 -18.196 10.629 1.00 78.56 618 SER A CA 1
ATOM 4595 C C . SER A 1 618 ? -25.693 -19.694 10.970 1.00 78.56 618 SER A C 1
ATOM 4597 O O . SER A 1 618 ? -25.000 -20.461 10.288 1.00 78.56 618 SER A O 1
ATOM 4599 N N . PRO A 1 619 ? -26.455 -20.141 11.984 1.00 80.69 619 PRO A N 1
ATOM 4600 C CA . PRO A 1 619 ? -26.610 -21.561 12.274 1.00 80.69 619 PRO A CA 1
ATOM 4601 C C . PRO A 1 619 ? -27.341 -22.275 11.131 1.00 80.69 619 PRO A C 1
ATOM 4603 O O . PRO A 1 619 ? -28.220 -21.716 10.477 1.00 80.69 619 PRO A O 1
ATOM 4606 N N . SER A 1 620 ? -26.949 -23.517 10.859 1.00 75.75 620 SER A N 1
ATOM 4607 C CA . SER A 1 620 ? -27.505 -24.352 9.790 1.00 75.75 620 SER A CA 1
ATOM 4608 C C . SER A 1 620 ? -28.418 -25.453 10.320 1.00 75.75 620 SER A C 1
ATOM 4610 O O . SER A 1 620 ? -29.325 -25.870 9.604 1.00 75.75 620 SER A O 1
ATOM 4612 N N . TYR A 1 621 ? -28.204 -25.930 11.551 1.00 73.25 621 TYR A N 1
ATOM 4613 C CA . TYR A 1 621 ? -29.025 -26.995 12.136 1.00 73.25 621 TYR A CA 1
ATOM 4614 C C . TYR A 1 621 ? -30.225 -26.472 12.930 1.00 73.25 621 TYR A C 1
ATOM 4616 O O . TYR A 1 621 ? -31.218 -27.187 13.067 1.00 73.25 621 TYR A O 1
ATOM 4624 N N . ARG A 1 622 ? -30.165 -25.234 13.437 1.00 73.06 622 ARG A N 1
ATOM 4625 C CA . ARG A 1 622 ? -31.248 -24.618 14.213 1.00 73.06 622 ARG A CA 1
ATOM 4626 C C . ARG A 1 622 ? -31.481 -23.173 13.794 1.00 73.06 622 ARG A C 1
ATOM 4628 O O . ARG A 1 622 ? -30.555 -22.376 13.772 1.00 73.06 622 ARG A O 1
ATOM 4635 N N . THR A 1 623 ? -32.735 -22.815 13.550 1.00 70.75 623 THR A N 1
ATOM 4636 C CA . THR A 1 623 ? -33.153 -21.417 13.407 1.00 70.75 623 THR A CA 1
ATOM 4637 C C . THR A 1 623 ? -33.430 -20.824 14.785 1.00 70.75 623 THR A C 1
ATOM 4639 O O . THR A 1 623 ? -34.209 -21.393 15.554 1.00 70.75 623 THR A O 1
ATOM 4642 N N . MET A 1 624 ? -32.797 -19.699 15.099 1.00 77.88 624 MET A N 1
ATOM 4643 C CA . MET A 1 624 ? -33.113 -18.889 16.278 1.00 77.88 624 MET A CA 1
ATOM 4644 C C . MET A 1 624 ? -34.203 -17.879 15.925 1.00 77.88 624 MET A C 1
ATOM 4646 O O . MET A 1 624 ? -34.225 -17.382 14.800 1.00 77.88 624 MET A O 1
ATOM 4650 N N . ASP A 1 625 ? -35.093 -17.578 16.869 1.00 79.19 625 ASP A N 1
ATOM 4651 C CA . ASP A 1 625 ? -35.953 -16.397 16.754 1.00 79.19 625 ASP A CA 1
ATOM 4652 C C . ASP A 1 625 ? -35.158 -15.108 17.050 1.00 79.19 625 ASP A C 1
ATOM 4654 O O . ASP A 1 625 ? -34.041 -15.160 17.578 1.00 79.19 625 ASP A O 1
ATOM 4658 N N . ASP A 1 626 ? -35.717 -13.947 16.699 1.00 70.81 626 ASP A N 1
ATOM 4659 C CA . ASP A 1 626 ? -35.034 -12.651 16.838 1.00 70.81 626 ASP A CA 1
ATOM 4660 C C . ASP A 1 626 ? -34.625 -12.356 18.292 1.00 70.81 626 ASP A C 1
ATOM 4662 O O . ASP A 1 626 ? -33.561 -11.788 18.550 1.00 70.81 626 ASP A O 1
ATOM 4666 N N . GLN A 1 627 ? -35.435 -12.792 19.263 1.00 70.94 627 GLN A N 1
ATOM 4667 C CA . GLN A 1 627 ? -35.170 -12.577 20.683 1.00 70.94 627 GLN A CA 1
ATOM 4668 C C . GLN A 1 627 ? -34.028 -13.480 21.181 1.00 70.94 627 GLN A C 1
ATOM 4670 O O . GLN A 1 627 ? -33.132 -13.017 21.889 1.00 70.94 627 GLN A O 1
ATOM 4675 N N . GLN A 1 628 ? -34.021 -14.753 20.780 1.00 77.44 628 GLN A N 1
ATOM 4676 C CA . GLN A 1 628 ? -32.971 -15.727 21.079 1.00 77.44 628 GLN A CA 1
ATOM 4677 C C . GLN A 1 628 ? -31.647 -15.340 20.424 1.00 77.44 628 GLN A C 1
ATOM 4679 O O . GLN A 1 628 ? -30.608 -15.420 21.076 1.00 77.44 628 GLN A O 1
ATOM 4684 N N . SER A 1 629 ? -31.677 -14.878 19.170 1.00 78.62 629 SER A N 1
ATOM 4685 C CA . SER A 1 629 ? -30.485 -14.392 18.470 1.00 78.62 629 SER A CA 1
ATOM 4686 C C . SER A 1 629 ? -29.884 -13.188 19.193 1.00 78.62 629 SER A C 1
ATOM 4688 O O . SER A 1 629 ? -28.668 -13.109 19.365 1.00 78.62 629 SER A O 1
ATOM 4690 N N . HIS A 1 630 ? -30.725 -12.267 19.671 1.00 75.00 630 HIS A N 1
ATOM 4691 C CA . HIS A 1 630 ? -30.248 -11.099 20.401 1.00 75.00 630 HIS A CA 1
ATOM 4692 C C . HIS A 1 630 ? -29.651 -11.465 21.773 1.00 75.00 630 HIS A C 1
ATOM 4694 O O . HIS A 1 630 ? -28.588 -10.966 22.146 1.00 75.00 630 HIS A O 1
ATOM 4700 N N . GLN A 1 631 ? -30.277 -12.389 22.507 1.00 78.00 631 GLN A N 1
ATOM 4701 C CA . GLN A 1 631 ? -29.747 -12.888 23.782 1.00 78.00 631 GLN A CA 1
ATOM 4702 C C . GLN A 1 631 ? -28.436 -13.673 23.611 1.00 78.00 631 GLN A C 1
ATOM 4704 O O . GLN A 1 631 ? -27.509 -13.512 24.416 1.00 78.00 631 GLN A O 1
ATOM 4709 N N . ALA A 1 632 ? -28.327 -14.476 22.548 1.00 82.25 632 ALA A N 1
ATOM 4710 C CA . ALA A 1 632 ? -27.097 -15.172 22.181 1.00 82.25 632 ALA A CA 1
ATOM 4711 C C . ALA A 1 632 ? -25.974 -14.179 21.850 1.00 82.25 632 ALA A C 1
ATOM 4713 O O . ALA A 1 632 ? -24.861 -14.332 22.354 1.00 82.25 632 ALA A O 1
ATOM 4714 N N . GLN A 1 633 ? -26.292 -13.108 21.118 1.00 83.25 633 GLN A N 1
ATOM 4715 C CA . GLN A 1 633 ? -25.362 -12.027 20.796 1.00 83.25 633 GLN A CA 1
ATOM 4716 C C . GLN A 1 633 ? -24.860 -11.297 22.042 1.00 83.25 633 GLN A C 1
ATOM 4718 O O . GLN A 1 633 ? -23.652 -11.101 22.195 1.00 83.25 633 GLN A O 1
ATOM 4723 N N . LEU A 1 634 ? -25.752 -10.959 22.977 1.00 77.69 634 LEU A N 1
ATOM 4724 C CA . LEU A 1 634 ? -25.371 -10.358 24.259 1.00 77.69 634 LEU A CA 1
ATOM 4725 C C . LEU A 1 634 ? -24.463 -11.289 25.073 1.00 77.69 634 LEU A C 1
ATOM 4727 O O . LEU A 1 634 ? -23.445 -10.845 25.601 1.00 77.69 634 LEU A O 1
ATOM 4731 N N . SER A 1 635 ? -24.796 -12.580 25.132 1.00 84.12 635 SER A N 1
ATOM 4732 C CA . SER A 1 635 ? -23.993 -13.592 25.834 1.00 84.12 635 SER A CA 1
ATOM 4733 C C . SER A 1 635 ? -22.617 -13.776 25.177 1.00 84.12 635 SER A C 1
ATOM 4735 O O . SER A 1 635 ? -21.608 -13.880 25.874 1.00 84.12 635 SER A O 1
ATOM 4737 N N . GLY A 1 636 ? -22.559 -13.736 23.841 1.00 86.38 636 GLY A N 1
ATOM 4738 C CA . GLY A 1 636 ? -21.325 -13.753 23.058 1.00 86.38 636 GLY A CA 1
ATOM 4739 C C . GLY A 1 636 ? -20.428 -12.557 23.369 1.00 86.38 636 GLY A C 1
ATOM 4740 O O . GLY A 1 636 ? -19.269 -12.738 23.727 1.00 86.38 636 GLY A O 1
ATOM 4741 N N . TYR A 1 637 ? -20.952 -11.329 23.326 1.00 84.69 637 TYR A N 1
ATOM 4742 C CA . TYR A 1 637 ? -20.150 -10.150 23.676 1.00 84.69 637 TYR A CA 1
ATOM 4743 C C . TYR A 1 637 ? -19.781 -10.097 25.163 1.00 84.69 637 TYR A C 1
ATOM 4745 O O . TYR A 1 637 ? -18.705 -9.610 25.491 1.00 84.69 637 TYR A O 1
ATOM 4753 N N . GLN A 1 638 ? -20.599 -10.622 26.080 1.00 80.94 638 GLN A N 1
ATOM 4754 C CA . GLN A 1 638 ? -20.195 -10.755 27.486 1.00 80.94 638 GLN A CA 1
ATOM 4755 C C . GLN A 1 638 ? -18.980 -11.675 27.634 1.00 80.94 638 GLN A C 1
ATOM 4757 O O . GLN A 1 638 ? -18.013 -11.306 28.297 1.00 80.94 638 GLN A O 1
ATOM 4762 N N . LEU A 1 639 ? -19.002 -12.831 26.965 1.00 86.44 639 LEU A N 1
ATOM 4763 C CA . LEU A 1 639 ? -17.884 -13.769 26.960 1.00 86.44 639 LEU A CA 1
ATOM 4764 C C . LEU A 1 639 ? -16.631 -13.165 26.306 1.00 86.44 639 LEU A C 1
ATOM 4766 O O . LEU A 1 639 ? -15.527 -13.361 26.807 1.00 86.44 639 LEU A O 1
ATOM 4770 N N . LEU A 1 640 ? -16.804 -12.373 25.242 1.00 86.81 640 LEU A N 1
ATOM 4771 C CA . LEU A 1 640 ? -15.721 -11.606 24.619 1.00 86.81 640 LEU A CA 1
ATOM 4772 C C . LEU A 1 640 ? -15.098 -10.606 25.606 1.00 86.81 640 LEU A C 1
ATOM 4774 O O . LEU A 1 640 ? -13.884 -10.449 25.654 1.00 86.81 640 LEU A O 1
ATOM 4778 N N . GLY A 1 641 ? -15.922 -9.939 26.414 1.00 79.31 641 GLY A N 1
ATOM 4779 C CA . GLY A 1 641 ? -15.463 -8.953 27.395 1.00 79.31 641 GLY A CA 1
ATOM 4780 C C . GLY A 1 641 ? -14.684 -9.597 28.530 1.00 79.31 641 GLY A C 1
ATOM 4781 O O . GLY A 1 641 ? -13.632 -9.088 28.914 1.00 79.31 641 GLY A O 1
ATOM 4782 N N . ASP A 1 642 ? -15.168 -10.744 29.007 1.00 83.31 642 ASP A N 1
ATOM 4783 C CA . ASP A 1 642 ? -14.484 -11.551 30.014 1.00 83.31 642 ASP A CA 1
ATOM 4784 C C . ASP A 1 642 ? -13.143 -12.090 29.473 1.00 83.31 642 ASP A C 1
ATOM 4786 O O . ASP A 1 642 ? -12.150 -12.072 30.194 1.00 83.31 642 ASP A O 1
ATOM 4790 N N . ALA A 1 643 ? -13.074 -12.482 28.193 1.00 85.12 643 ALA A N 1
ATOM 4791 C CA . ALA A 1 643 ? -11.849 -12.988 27.563 1.00 85.12 643 ALA A CA 1
ATOM 4792 C C . ALA A 1 643 ? -10.725 -11.944 27.421 1.00 85.12 643 ALA A C 1
ATOM 4794 O O . ALA A 1 643 ? -9.544 -12.300 27.414 1.00 85.12 643 ALA A O 1
ATOM 4795 N N . PHE A 1 644 ? -11.077 -10.660 27.308 1.00 83.81 644 PHE A N 1
ATOM 4796 C CA . PHE A 1 644 ? -10.122 -9.557 27.131 1.00 83.81 644 PHE A CA 1
ATOM 4797 C C . PHE A 1 644 ? -10.036 -8.616 28.338 1.00 83.81 644 PHE A C 1
ATOM 4799 O O . PHE A 1 644 ? -9.464 -7.531 28.226 1.00 83.81 644 PHE A O 1
ATOM 4806 N N . ASN A 1 645 ? -10.571 -9.022 29.495 1.00 75.12 645 ASN A N 1
ATOM 4807 C CA . ASN A 1 645 ? -10.620 -8.216 30.718 1.00 75.12 645 ASN A CA 1
ATOM 4808 C C . ASN A 1 645 ? -11.139 -6.788 30.468 1.00 75.12 645 ASN A C 1
ATOM 4810 O O . ASN A 1 645 ? -10.596 -5.815 31.003 1.00 75.12 645 ASN A O 1
ATOM 4814 N N . ALA A 1 646 ? -12.180 -6.651 29.642 1.00 68.69 646 ALA A N 1
ATOM 4815 C CA . ALA A 1 646 ? -12.827 -5.363 29.432 1.00 68.69 646 ALA A CA 1
ATOM 4816 C C . ALA A 1 646 ? -13.274 -4.791 30.794 1.00 68.69 646 ALA A C 1
ATOM 4818 O O . ALA A 1 646 ? -13.714 -5.569 31.651 1.00 68.69 646 ALA A O 1
ATOM 4819 N N . PRO A 1 647 ? -13.165 -3.465 31.024 1.00 59.53 647 PRO A N 1
ATOM 4820 C CA . PRO A 1 647 ? -13.558 -2.844 32.282 1.00 59.53 647 PRO A CA 1
ATOM 4821 C C . PRO A 1 647 ? -14.935 -3.344 32.701 1.00 59.53 647 PRO A C 1
ATOM 4823 O O . PRO A 1 647 ? -15.914 -3.182 31.970 1.00 59.53 647 PRO A O 1
ATOM 4826 N N . GLN A 1 648 ? -15.016 -3.999 33.858 1.00 54.09 648 GLN A N 1
ATOM 4827 C CA . GLN A 1 648 ? -16.315 -4.365 34.395 1.00 54.09 648 GLN A CA 1
ATOM 4828 C C . GLN A 1 648 ? -17.047 -3.062 34.695 1.00 54.09 648 GLN A C 1
ATOM 4830 O O . GLN A 1 648 ? -16.484 -2.170 35.330 1.00 54.09 648 GLN A O 1
ATOM 4835 N N . ALA A 1 649 ? -18.284 -2.946 34.200 1.00 47.44 649 ALA A N 1
ATOM 4836 C CA . ALA A 1 649 ? -19.173 -1.877 34.628 1.00 47.44 649 ALA A CA 1
ATOM 4837 C C . ALA A 1 649 ? -19.123 -1.842 36.157 1.00 47.44 649 ALA A C 1
ATOM 4839 O O . ALA A 1 649 ? -19.250 -2.899 36.785 1.00 47.44 649 ALA A O 1
ATOM 4840 N N . ASP A 1 650 ? -18.836 -0.660 36.704 1.00 40.62 650 ASP A N 1
ATOM 4841 C CA . ASP A 1 650 ? -18.660 -0.452 38.132 1.00 40.62 650 ASP A CA 1
ATOM 4842 C C . ASP A 1 650 ? -19.760 -1.214 38.873 1.00 40.62 650 ASP A C 1
ATOM 4844 O O . ASP A 1 650 ? -20.946 -1.096 38.546 1.00 40.62 650 ASP A O 1
ATOM 4848 N N . GLN A 1 651 ? -19.361 -2.077 39.809 1.00 39.56 651 GLN A N 1
ATOM 4849 C CA . GLN A 1 651 ? -20.281 -2.973 40.505 1.00 39.56 651 GLN A CA 1
ATOM 4850 C C . GLN A 1 651 ? -21.419 -2.189 41.176 1.00 39.56 651 GLN A C 1
ATOM 4852 O O . GLN A 1 651 ? -22.473 -2.762 41.408 1.00 39.56 651 GLN A O 1
ATOM 4857 N N . SER A 1 652 ? -21.264 -0.881 41.385 1.00 39.25 652 SER A N 1
ATOM 4858 C CA . SER A 1 652 ? -22.309 0.045 41.823 1.00 39.25 652 SER A CA 1
ATOM 4859 C C . SER A 1 652 ? -23.562 0.130 40.919 1.00 39.25 652 SER A C 1
ATOM 4861 O O . SER A 1 652 ? -24.589 0.617 41.387 1.00 39.25 652 SER A O 1
ATOM 4863 N N . TRP A 1 653 ? -23.532 -0.371 39.673 1.00 39.75 653 TRP A N 1
ATOM 4864 C CA . TRP A 1 653 ? -24.649 -0.315 38.704 1.00 39.75 653 TRP A CA 1
ATOM 4865 C C . TRP A 1 653 ? -25.279 -1.678 38.370 1.00 39.75 653 TRP A C 1
ATOM 4867 O O . TRP A 1 653 ? -25.879 -1.860 37.309 1.00 39.75 653 TRP A O 1
ATOM 4877 N N . ASN A 1 654 ? -25.176 -2.668 39.255 1.00 38.56 654 ASN A N 1
ATOM 4878 C CA . ASN A 1 654 ? -25.940 -3.902 39.095 1.00 38.56 654 ASN A CA 1
ATOM 4879 C C . ASN A 1 654 ? -27.370 -3.696 39.630 1.00 38.56 654 ASN A C 1
ATOM 4881 O O . ASN A 1 654 ? -27.585 -3.663 40.841 1.00 38.56 654 ASN A O 1
ATOM 4885 N N . ALA A 1 655 ? -28.362 -3.590 38.737 1.00 44.41 655 ALA A N 1
ATOM 4886 C CA . ALA A 1 655 ? -29.776 -3.435 39.106 1.00 44.41 655 ALA A CA 1
ATOM 4887 C C . ALA A 1 655 ? -30.305 -4.565 40.022 1.00 44.41 655 ALA A C 1
ATOM 4889 O O . ALA A 1 655 ? -31.312 -4.372 40.709 1.00 44.41 655 ALA A O 1
ATOM 4890 N N . ASN A 1 656 ? -29.591 -5.699 40.085 1.00 40.62 656 ASN A N 1
ATOM 4891 C CA . ASN A 1 656 ? -29.924 -6.869 40.897 1.00 40.62 656 ASN A CA 1
ATOM 4892 C C . ASN A 1 656 ? -29.001 -7.063 42.115 1.00 40.62 656 ASN A C 1
ATOM 4894 O O . ASN A 1 656 ? -29.195 -8.005 42.879 1.00 40.62 656 ASN A O 1
ATOM 4898 N N . GLN A 1 657 ? -28.025 -6.180 42.374 1.00 39.81 657 GLN A N 1
ATOM 4899 C CA . GLN A 1 657 ? -27.179 -6.301 43.577 1.00 39.81 657 GLN A CA 1
ATOM 4900 C C . GLN A 1 657 ? -27.967 -6.181 44.886 1.00 39.81 657 GLN A C 1
ATOM 4902 O O . GLN A 1 657 ? -27.575 -6.747 45.902 1.00 39.81 657 GLN A O 1
ATOM 4907 N N . ASN A 1 658 ? -29.115 -5.508 44.832 1.00 43.03 658 ASN A N 1
ATOM 4908 C CA . ASN A 1 658 ? -30.046 -5.374 45.945 1.00 43.03 658 ASN A CA 1
ATOM 4909 C C . ASN A 1 658 ? -31.183 -6.408 45.892 1.00 43.03 658 ASN A C 1
ATOM 4911 O O . ASN A 1 658 ? -32.134 -6.321 46.664 1.00 43.03 658 ASN A O 1
ATOM 4915 N N . GLU A 1 659 ? -31.122 -7.404 45.006 1.00 42.06 659 GLU A N 1
ATOM 4916 C CA . GLU A 1 659 ? -32.168 -8.426 44.913 1.00 42.06 659 GLU A CA 1
ATOM 4917 C C . GLU A 1 659 ? -32.179 -9.344 46.146 1.00 42.06 659 GLU A C 1
ATOM 4919 O O . GLU A 1 659 ? -33.241 -9.764 46.596 1.00 42.06 659 GLU A O 1
ATOM 4924 N N . SER A 1 660 ? -31.028 -9.546 46.797 1.00 38.16 660 SER A N 1
ATOM 4925 C CA . SER A 1 660 ? -30.942 -10.212 48.105 1.00 38.16 660 SER A CA 1
ATOM 4926 C C . SER A 1 660 ? -31.489 -9.360 49.263 1.00 38.16 660 SER A C 1
ATOM 4928 O O . SER A 1 660 ? -31.855 -9.908 50.304 1.00 38.16 660 SER A O 1
ATOM 4930 N N . LEU A 1 661 ? -31.633 -8.039 49.079 1.00 43.25 661 LEU A N 1
ATOM 4931 C CA . LEU A 1 661 ? -32.362 -7.176 50.014 1.00 43.25 661 LEU A CA 1
ATOM 4932 C C . LEU A 1 661 ? -33.884 -7.339 49.880 1.00 43.25 661 LEU A C 1
ATOM 4934 O O . LEU A 1 661 ? -34.581 -6.985 50.822 1.00 43.25 661 LEU A O 1
ATOM 4938 N N . LYS A 1 662 ? -34.424 -7.949 48.805 1.00 45.84 662 LYS A N 1
ATOM 4939 C CA . LYS A 1 662 ? -35.863 -8.302 48.739 1.00 45.84 662 LYS A CA 1
ATOM 4940 C C . LYS A 1 662 ? -36.273 -9.309 49.815 1.00 45.84 662 LYS A C 1
ATOM 4942 O O . LYS A 1 662 ? -37.425 -9.310 50.223 1.00 45.84 662 LYS A O 1
ATOM 4947 N N . ILE A 1 663 ? -35.351 -10.168 50.252 1.00 41.31 663 ILE A N 1
ATOM 4948 C CA . ILE A 1 663 ? -35.628 -11.219 51.246 1.00 41.31 663 ILE A CA 1
ATOM 4949 C C . ILE A 1 663 ? -35.378 -10.707 52.677 1.00 41.31 663 ILE A C 1
ATOM 4951 O O . ILE A 1 663 ? -35.965 -11.219 53.623 1.00 41.31 663 ILE A O 1
ATOM 4955 N N . ASN A 1 664 ? -34.551 -9.665 52.832 1.00 40.59 664 ASN A N 1
ATOM 4956 C CA . ASN A 1 664 ? -34.133 -9.122 54.130 1.00 40.59 664 ASN A CA 1
ATOM 4957 C C . ASN A 1 664 ? -34.656 -7.704 54.423 1.00 40.59 664 ASN A C 1
ATOM 4959 O O . ASN A 1 664 ? -34.296 -7.132 55.452 1.00 40.59 664 ASN A O 1
ATOM 4963 N N . ALA A 1 665 ? -35.470 -7.111 53.546 1.00 37.34 6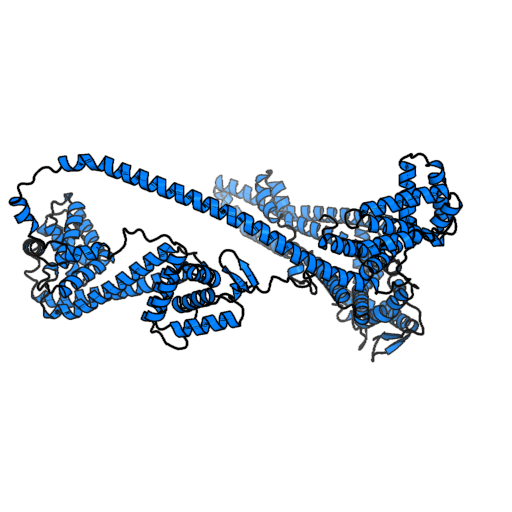65 ALA A N 1
ATOM 4964 C CA . ALA A 1 665 ? -36.108 -5.827 53.811 1.00 37.34 665 ALA A CA 1
ATOM 4965 C C . ALA A 1 665 ? -37.213 -6.023 54.866 1.00 37.34 665 ALA A C 1
ATOM 4967 O O . ALA A 1 665 ? -38.162 -6.765 54.607 1.00 37.34 665 ALA A O 1
ATOM 4968 N N . PRO A 1 666 ? -37.115 -5.397 56.054 1.00 42.53 666 PRO A N 1
ATOM 4969 C CA . PRO A 1 666 ? -38.180 -5.478 57.042 1.00 42.53 666 PRO A CA 1
ATOM 4970 C C . PRO A 1 666 ? -39.459 -4.845 56.485 1.00 42.53 666 PRO A C 1
ATOM 4972 O O . PRO A 1 666 ? -39.417 -3.767 55.887 1.00 42.53 666 PRO A O 1
ATOM 4975 N N . GLU A 1 667 ? -40.598 -5.506 56.705 1.00 46.06 667 GLU A N 1
ATOM 4976 C CA . GLU A 1 667 ? -41.916 -4.937 56.421 1.00 46.06 667 GLU A CA 1
ATOM 4977 C C . GLU A 1 667 ? -42.037 -3.570 57.109 1.00 46.06 667 GLU A C 1
ATOM 4979 O O . GLU A 1 667 ? -41.750 -3.412 58.306 1.00 46.06 667 GLU A O 1
ATOM 4984 N N . THR A 1 668 ? -42.417 -2.559 56.331 1.00 42.12 668 THR A N 1
ATOM 4985 C CA . THR A 1 668 ? -42.477 -1.165 56.771 1.00 42.12 668 THR A CA 1
ATOM 4986 C C . THR A 1 668 ? -43.490 -1.037 57.914 1.00 42.12 668 THR A C 1
ATOM 4988 O O . THR A 1 668 ? -44.673 -1.302 57.735 1.00 42.12 668 THR A O 1
ATOM 4991 N N . GLY A 1 669 ? -43.008 -0.666 59.109 1.00 49.28 669 GLY A N 1
ATOM 4992 C CA . GLY A 1 669 ? -43.805 -0.545 60.343 1.00 49.28 669 GLY A CA 1
ATOM 4993 C C . GLY A 1 669 ? -43.275 -1.344 61.544 1.00 49.28 669 GLY A C 1
ATOM 4994 O O . GLY A 1 669 ? -43.617 -1.037 62.683 1.00 49.28 669 GLY A O 1
ATOM 4995 N N . THR A 1 670 ? -42.387 -2.319 61.331 1.00 46.25 670 THR A N 1
ATOM 4996 C CA . THR A 1 670 ? -41.829 -3.155 62.419 1.00 46.25 670 THR A CA 1
ATOM 4997 C C . THR A 1 670 ? -40.656 -2.511 63.169 1.00 46.25 670 THR A C 1
ATOM 4999 O O . THR A 1 670 ? -40.408 -2.829 64.327 1.00 46.25 670 THR A O 1
ATOM 5002 N N . VAL A 1 671 ? -39.941 -1.566 62.553 1.00 45.84 671 VAL A N 1
ATOM 5003 C CA . VAL A 1 671 ? -38.697 -1.004 63.116 1.00 45.84 671 VAL A CA 1
ATOM 5004 C C . VAL A 1 671 ? -38.960 -0.010 64.258 1.00 45.84 671 VAL A C 1
ATOM 5006 O O . VAL A 1 671 ? -38.168 0.068 65.195 1.00 45.84 671 VAL A O 1
ATOM 5009 N N . GLN A 1 672 ? -40.090 0.702 64.250 1.00 42.03 672 GLN A N 1
ATOM 5010 C CA . GLN A 1 672 ? -40.388 1.708 65.278 1.00 42.03 672 GLN A CA 1
ATOM 5011 C C . GLN A 1 672 ? -40.785 1.077 66.627 1.00 42.03 672 GLN A C 1
ATOM 5013 O O . GLN A 1 672 ? -40.396 1.588 67.673 1.00 42.03 672 GLN A O 1
ATOM 5018 N N . SER A 1 673 ? -41.447 -0.088 66.621 1.00 45.62 673 SER A N 1
ATOM 5019 C CA . SER A 1 673 ? -41.808 -0.814 67.851 1.00 45.62 673 SER A CA 1
ATOM 5020 C C . SER A 1 673 ? -40.625 -1.545 68.499 1.00 45.62 673 SER A C 1
ATOM 5022 O O . SER A 1 673 ? -40.613 -1.745 69.713 1.00 45.62 673 SER A O 1
ATOM 5024 N N . VAL A 1 674 ? -39.609 -1.910 67.710 1.00 47.38 674 VAL A N 1
ATOM 5025 C CA . VAL A 1 674 ? -38.406 -2.609 68.193 1.00 47.38 674 VAL A CA 1
ATOM 5026 C C . VAL A 1 674 ? -37.379 -1.630 68.773 1.00 47.38 674 VAL A C 1
ATOM 5028 O O . VAL A 1 674 ? -36.724 -1.949 69.764 1.00 47.38 674 VAL A O 1
ATOM 5031 N N . VAL A 1 675 ? -37.269 -0.415 68.223 1.00 45.81 675 VAL A N 1
ATOM 5032 C CA . VAL A 1 675 ? -36.334 0.616 68.717 1.00 45.81 675 VAL A CA 1
ATOM 5033 C C . VAL A 1 675 ? -36.795 1.229 70.045 1.00 45.81 675 VAL A C 1
ATOM 5035 O O . VAL A 1 675 ? -35.957 1.517 70.895 1.00 45.81 675 VAL A O 1
ATOM 5038 N N . GLU A 1 676 ? -38.103 1.348 70.289 1.00 47.28 676 GLU A N 1
ATOM 5039 C CA . GLU A 1 676 ? -38.628 1.804 71.590 1.00 47.28 676 GLU A CA 1
ATOM 5040 C C . GLU A 1 676 ? -38.479 0.754 72.710 1.00 47.28 676 GLU A C 1
ATOM 5042 O O . GLU A 1 676 ? -38.501 1.104 73.890 1.00 47.28 676 GLU A O 1
ATOM 5047 N N . GLN A 1 677 ? -38.277 -0.526 72.366 1.00 47.00 677 GLN A N 1
ATOM 5048 C CA . GLN A 1 677 ? -38.100 -1.620 73.334 1.00 47.00 677 GLN A CA 1
ATOM 5049 C C . GLN A 1 677 ? -36.637 -2.038 73.552 1.00 47.00 677 GLN A C 1
ATOM 5051 O O . GLN A 1 677 ? -36.322 -2.671 74.563 1.00 47.00 677 GLN A O 1
ATOM 5056 N N . ALA A 1 678 ? -35.726 -1.693 72.641 1.00 48.72 678 ALA A N 1
ATOM 5057 C CA . ALA A 1 678 ? -34.330 -2.103 72.715 1.00 48.72 678 ALA A CA 1
ATOM 5058 C C . ALA A 1 678 ? -33.478 -1.034 73.413 1.00 48.72 678 ALA A C 1
ATOM 5060 O O . ALA A 1 678 ? -33.042 -0.053 72.818 1.00 48.72 678 ALA A O 1
ATOM 5061 N N . ASN A 1 679 ? -33.207 -1.246 74.698 1.00 48.59 679 ASN A N 1
ATOM 5062 C CA . ASN A 1 679 ? -32.300 -0.430 75.503 1.00 48.59 679 ASN A CA 1
ATOM 5063 C C . ASN A 1 679 ? -30.838 -0.637 75.027 1.00 48.59 679 ASN A C 1
ATOM 5065 O O . ASN A 1 679 ? -30.111 -1.483 75.555 1.00 48.59 679 ASN A O 1
ATOM 5069 N N . LEU A 1 680 ? -30.441 0.057 73.954 1.00 47.91 680 LEU A N 1
ATOM 5070 C CA . LEU A 1 680 ? -29.198 -0.192 73.212 1.00 47.91 680 LEU A CA 1
ATOM 5071 C C . LEU A 1 680 ? -27.935 0.180 74.007 1.00 47.91 680 LEU A C 1
ATOM 5073 O O . LEU A 1 680 ? -27.835 1.252 74.603 1.00 47.91 680 LEU A O 1
ATOM 5077 N N . LYS A 1 681 ? -26.943 -0.718 73.963 1.00 50.09 681 LYS A N 1
ATOM 5078 C CA . LYS A 1 681 ? -25.634 -0.585 74.617 1.00 50.09 681 LYS A CA 1
ATOM 5079 C C . LYS A 1 681 ? -24.553 -0.192 73.600 1.00 50.09 681 LYS A C 1
ATOM 5081 O O . LYS A 1 681 ? -24.588 -0.617 72.451 1.00 50.09 681 LYS A O 1
ATOM 5086 N N . ASP A 1 682 ? -23.600 0.619 74.050 1.00 44.25 682 ASP A N 1
ATOM 5087 C CA . ASP A 1 682 ? -22.546 1.256 73.250 1.00 44.25 682 ASP A CA 1
ATOM 5088 C C . ASP A 1 682 ? -21.501 0.247 72.699 1.00 44.25 682 ASP A C 1
ATOM 5090 O O . ASP A 1 682 ? -20.859 -0.438 73.499 1.00 44.25 682 ASP A O 1
ATOM 5094 N N . PRO A 1 683 ? -21.287 0.151 71.368 1.00 49.25 683 PRO A N 1
ATOM 5095 C CA . PRO A 1 683 ? -20.426 -0.860 70.738 1.00 49.25 683 PRO A CA 1
ATOM 5096 C C . PRO A 1 683 ? -18.932 -0.488 70.692 1.00 49.25 683 PRO A C 1
ATOM 5098 O O . PRO A 1 683 ? -18.135 -1.152 70.023 1.00 49.25 683 PRO A O 1
ATOM 5101 N N . ARG A 1 684 ? -18.505 0.572 71.387 1.00 49.47 684 ARG A N 1
ATOM 5102 C CA . ARG A 1 684 ? -17.115 1.054 71.322 1.00 49.47 684 ARG A CA 1
ATOM 5103 C C . ARG A 1 684 ? -16.055 0.043 71.795 1.00 49.47 684 ARG A C 1
ATOM 5105 O O . ARG A 1 684 ? -14.928 0.122 71.310 1.00 49.47 684 ARG A O 1
ATOM 5112 N N . GLU A 1 685 ? -16.386 -0.942 72.633 1.00 47.78 685 GLU A N 1
ATOM 5113 C CA . GLU A 1 685 ? -15.410 -1.947 73.105 1.00 47.78 685 GLU A CA 1
ATOM 5114 C C . GLU A 1 685 ? -15.018 -3.010 72.056 1.00 47.78 685 GLU A C 1
ATOM 5116 O O . GLU A 1 685 ? -13.921 -3.566 72.127 1.00 47.78 685 GLU A O 1
ATOM 5121 N N . GLU A 1 686 ? -15.832 -3.253 71.022 1.00 51.31 686 GLU A N 1
ATOM 5122 C CA . GLU A 1 686 ? -15.544 -4.294 70.014 1.00 51.31 686 GLU A CA 1
ATOM 5123 C C . GLU A 1 686 ? -14.538 -3.842 68.935 1.00 51.31 686 GLU A C 1
ATOM 5125 O O . GLU A 1 686 ? -13.909 -4.663 68.259 1.00 51.31 686 GLU A O 1
ATOM 5130 N N . THR A 1 687 ? -14.308 -2.531 68.811 1.00 49.78 687 THR A N 1
ATOM 5131 C CA . THR A 1 687 ? -13.432 -1.936 67.782 1.00 49.78 687 THR A CA 1
ATOM 5132 C C . THR A 1 687 ? -11.929 -2.007 68.096 1.00 49.78 687 THR A C 1
ATOM 5134 O O . THR A 1 687 ? -11.105 -1.802 67.202 1.00 49.78 687 THR A O 1
ATOM 5137 N N . GLY A 1 688 ? -11.536 -2.376 69.322 1.00 56.09 688 GLY A N 1
ATOM 5138 C CA . GLY A 1 688 ? -10.134 -2.349 69.770 1.00 56.09 688 GLY A CA 1
ATOM 5139 C C . GLY A 1 688 ? -9.194 -3.367 69.102 1.00 56.09 688 GLY A C 1
ATOM 5140 O O . GLY A 1 688 ? -7.982 -3.168 69.094 1.00 56.09 688 GLY A O 1
ATOM 5141 N N . SER A 1 689 ? -9.723 -4.445 68.507 1.00 56.47 689 SER A N 1
ATOM 5142 C CA . SER A 1 689 ? -8.920 -5.552 67.939 1.00 56.47 689 SER A CA 1
ATOM 5143 C C . SER A 1 689 ? -8.890 -5.608 66.403 1.00 56.47 689 SER A C 1
ATOM 5145 O O . SER A 1 689 ? -8.286 -6.515 65.820 1.00 56.47 689 SER A O 1
ATOM 5147 N N . LEU A 1 690 ? -9.527 -4.645 65.727 1.00 54.69 690 LEU A N 1
ATOM 5148 C CA . LEU A 1 690 ? -9.670 -4.632 64.266 1.00 54.69 690 LEU A CA 1
ATOM 5149 C C . LEU A 1 690 ? -8.347 -4.292 63.553 1.00 54.69 690 LEU A C 1
ATOM 5151 O O . LEU A 1 690 ? -8.012 -4.883 62.526 1.00 54.69 690 LEU A O 1
ATOM 5155 N N . SER A 1 691 ? -7.550 -3.400 64.145 1.00 53.72 691 SER A N 1
ATOM 5156 C CA . SER A 1 691 ? -6.250 -2.960 63.617 1.00 53.72 691 SER A CA 1
ATOM 5157 C C . SER A 1 691 ? -5.203 -4.081 63.596 1.00 53.72 691 SER A C 1
ATOM 5159 O O . SER A 1 691 ? -4.447 -4.209 62.632 1.00 53.72 691 SER A O 1
ATOM 5161 N N . GLN A 1 692 ? -5.195 -4.949 64.613 1.00 60.50 692 GLN A N 1
ATOM 5162 C CA . GLN A 1 692 ? -4.282 -6.094 64.692 1.00 60.50 692 GLN A CA 1
ATOM 5163 C C . GLN A 1 692 ? -4.628 -7.189 63.673 1.00 60.50 692 GLN A C 1
ATOM 5165 O O . GLN A 1 692 ? -3.725 -7.764 63.061 1.00 60.50 692 GLN A O 1
ATOM 5170 N N . ARG A 1 693 ? -5.921 -7.448 63.430 1.00 65.12 693 ARG A N 1
ATOM 5171 C CA . ARG A 1 693 ? -6.362 -8.423 62.414 1.00 65.12 693 ARG A CA 1
ATOM 5172 C C . ARG A 1 693 ? -6.066 -7.943 60.993 1.00 65.12 693 ARG A C 1
ATOM 5174 O O . ARG A 1 693 ? -5.571 -8.730 60.187 1.00 65.12 693 ARG A O 1
ATOM 5181 N N . ALA A 1 694 ? -6.273 -6.654 60.719 1.00 57.16 694 ALA A N 1
ATOM 5182 C CA . ALA A 1 694 ? -5.932 -6.051 59.432 1.00 57.16 694 ALA A CA 1
ATOM 5183 C C . ALA A 1 694 ? -4.420 -6.131 59.146 1.00 57.16 694 ALA A C 1
ATOM 5185 O O . ALA A 1 694 ? -4.015 -6.557 58.066 1.00 57.16 694 ALA A O 1
ATOM 5186 N N . GLN A 1 695 ? -3.565 -5.821 60.129 1.00 60.38 695 GLN A N 1
ATOM 5187 C CA . GLN A 1 695 ? -2.109 -5.925 59.955 1.00 60.38 695 GLN A CA 1
ATOM 5188 C C . GLN A 1 695 ? -1.619 -7.368 59.753 1.00 60.38 695 GLN A C 1
ATOM 5190 O O . GLN A 1 695 ? -0.686 -7.588 58.978 1.00 60.38 695 GLN A O 1
ATOM 5195 N N . ALA A 1 696 ? -2.240 -8.356 60.405 1.00 63.91 696 ALA A N 1
ATOM 5196 C CA . ALA A 1 696 ? -1.900 -9.766 60.208 1.00 63.91 696 ALA A CA 1
ATOM 5197 C C . ALA A 1 696 ? -2.273 -10.265 58.797 1.00 63.91 696 ALA A C 1
ATOM 5199 O O . ALA A 1 696 ? -1.479 -10.963 58.161 1.00 63.91 696 ALA A O 1
ATOM 5200 N N . GLN A 1 697 ? -3.436 -9.856 58.273 1.00 62.41 697 GLN A N 1
ATOM 5201 C CA . GLN A 1 697 ? -3.846 -10.176 56.900 1.00 62.41 697 GLN A CA 1
ATOM 5202 C C . GLN A 1 697 ? -2.963 -9.497 55.850 1.00 62.41 697 GLN A C 1
ATOM 5204 O O . GLN A 1 697 ? -2.573 -10.154 54.885 1.00 62.41 697 GLN A O 1
ATOM 5209 N N . ILE A 1 698 ? -2.577 -8.233 56.062 1.00 62.47 698 ILE A N 1
ATOM 5210 C CA . ILE A 1 698 ? -1.675 -7.510 55.152 1.00 62.47 698 ILE A CA 1
ATOM 5211 C C . ILE A 1 698 ? -0.328 -8.238 55.041 1.00 62.47 698 ILE A C 1
ATOM 5213 O O . ILE A 1 698 ? 0.108 -8.534 53.933 1.00 62.47 698 ILE A O 1
ATOM 5217 N N . ARG A 1 699 ? 0.291 -8.639 56.162 1.00 63.19 699 ARG A N 1
ATOM 5218 C CA . ARG A 1 699 ? 1.574 -9.375 56.136 1.00 63.19 699 ARG A CA 1
ATOM 5219 C C . ARG A 1 699 ? 1.465 -10.740 55.450 1.00 63.19 699 ARG A C 1
ATOM 5221 O O . ARG A 1 699 ? 2.374 -11.131 54.719 1.00 63.19 699 ARG A O 1
ATOM 5228 N N . SER A 1 700 ? 0.355 -11.456 55.649 1.00 66.25 700 SER A N 1
ATOM 5229 C CA . SER A 1 700 ? 0.104 -12.724 54.954 1.00 66.25 700 SER A CA 1
ATOM 5230 C C . SER A 1 700 ? -0.084 -12.537 53.447 1.00 66.25 700 SER A C 1
ATOM 5232 O O . SER A 1 700 ? 0.328 -13.415 52.686 1.00 66.25 700 SER A O 1
ATOM 5234 N N . ALA A 1 701 ? -0.720 -11.448 53.014 1.00 57.28 701 ALA A N 1
ATOM 5235 C CA . ALA A 1 701 ? -0.912 -11.146 51.601 1.00 57.28 701 ALA A CA 1
ATOM 5236 C C . ALA A 1 701 ? 0.420 -10.769 50.936 1.00 57.28 701 ALA A C 1
ATOM 5238 O O . ALA A 1 701 ? 0.756 -11.329 49.895 1.00 57.28 701 ALA A O 1
ATOM 5239 N N . THR A 1 702 ? 1.238 -9.932 51.585 1.00 60.66 702 THR A N 1
ATOM 5240 C CA . THR A 1 702 ? 2.561 -9.538 51.073 1.00 60.66 702 THR A CA 1
ATOM 5241 C C . THR A 1 702 ? 3.499 -10.738 50.891 1.00 60.66 702 THR A C 1
ATOM 5243 O O . THR A 1 702 ? 4.172 -10.834 49.870 1.00 60.66 702 THR A O 1
ATOM 5246 N N . GLY A 1 703 ? 3.501 -11.711 51.814 1.00 65.44 703 GLY A N 1
ATOM 5247 C CA . GLY A 1 703 ? 4.312 -12.931 51.666 1.00 65.44 703 GLY A CA 1
ATOM 5248 C C . GLY A 1 703 ? 3.860 -13.855 50.521 1.00 65.44 703 GLY A C 1
ATOM 5249 O O . GLY A 1 703 ? 4.682 -14.509 49.874 1.00 65.44 703 GLY A O 1
ATOM 5250 N N . LYS A 1 704 ? 2.554 -13.894 50.223 1.00 66.00 704 LYS A N 1
ATOM 5251 C CA . LYS A 1 704 ? 2.015 -14.649 49.077 1.00 66.00 704 LYS A CA 1
ATOM 5252 C C . LYS A 1 704 ? 2.334 -13.973 47.742 1.00 66.00 704 LYS A C 1
ATOM 5254 O O . LYS A 1 704 ? 2.628 -14.674 46.782 1.00 66.00 704 LYS A O 1
ATOM 5259 N N . ILE A 1 705 ? 2.335 -12.641 47.702 1.00 61.94 705 ILE A N 1
ATOM 5260 C CA . ILE A 1 705 ? 2.705 -11.869 46.508 1.00 61.94 705 ILE A CA 1
ATOM 5261 C C . ILE A 1 705 ? 4.192 -12.065 46.192 1.00 61.94 705 ILE A C 1
ATOM 5263 O O . ILE A 1 705 ? 4.514 -12.492 45.089 1.00 61.94 705 ILE A O 1
ATOM 5267 N N . ALA A 1 706 ? 5.078 -11.915 47.182 1.00 61.53 706 ALA A N 1
ATOM 5268 C CA . ALA A 1 706 ? 6.521 -12.092 46.988 1.00 61.53 706 ALA A CA 1
ATOM 5269 C C . ALA A 1 706 ? 6.906 -13.520 46.540 1.00 61.53 706 ALA A C 1
ATOM 5271 O O . ALA A 1 706 ? 7.808 -13.712 45.728 1.00 61.53 706 ALA A O 1
ATOM 5272 N N . SER A 1 707 ? 6.206 -14.548 47.038 1.00 63.34 707 SER A N 1
ATOM 5273 C CA . SER A 1 707 ? 6.422 -15.934 46.585 1.00 63.34 707 SER A CA 1
ATOM 5274 C C . SER A 1 707 ? 5.823 -16.229 45.205 1.00 63.34 707 SER A C 1
ATOM 5276 O O . SER A 1 707 ? 6.317 -17.118 44.511 1.00 63.34 707 SER A O 1
ATOM 5278 N N . GLY A 1 708 ? 4.786 -15.491 44.798 1.00 67.31 708 GLY A N 1
ATOM 5279 C CA . GLY A 1 708 ? 4.263 -15.496 43.434 1.00 67.31 708 GLY A CA 1
ATOM 5280 C C . GLY A 1 708 ? 5.242 -14.852 42.454 1.00 67.31 708 GLY A C 1
ATOM 5281 O O . GLY A 1 708 ? 5.589 -15.481 41.459 1.00 67.31 708 GLY A O 1
ATOM 5282 N N . GLU A 1 709 ? 5.754 -13.664 42.780 1.00 64.69 709 GLU A N 1
ATOM 5283 C CA . GLU A 1 709 ? 6.743 -12.933 41.974 1.00 64.69 709 GLU A CA 1
ATOM 5284 C C . GLU A 1 709 ? 8.001 -13.773 41.730 1.00 64.69 709 GLU A C 1
ATOM 5286 O O . GLU A 1 709 ? 8.366 -13.988 40.578 1.00 64.69 709 GLU A O 1
ATOM 5291 N N . ALA A 1 710 ? 8.574 -14.385 42.772 1.00 66.81 710 ALA A N 1
ATOM 5292 C CA . ALA A 1 710 ? 9.753 -15.244 42.627 1.00 66.81 710 ALA A CA 1
ATOM 5293 C C . ALA A 1 710 ? 9.511 -16.482 41.734 1.00 66.81 710 ALA A C 1
ATOM 5295 O O . ALA A 1 710 ? 10.422 -16.962 41.059 1.00 66.81 710 ALA A O 1
ATOM 5296 N N . ARG A 1 711 ? 8.283 -17.026 41.709 1.00 70.31 711 ARG A N 1
ATOM 5297 C CA . ARG A 1 711 ? 7.925 -18.144 40.815 1.00 70.31 711 ARG A CA 1
ATOM 5298 C C . ARG A 1 711 ? 7.740 -17.687 39.373 1.00 70.31 711 ARG A C 1
ATOM 5300 O O . ARG A 1 711 ? 8.106 -18.432 38.468 1.00 70.31 711 ARG A O 1
ATOM 5307 N N . VAL A 1 712 ? 7.183 -16.493 39.174 1.00 63.97 712 VAL A N 1
ATOM 5308 C CA . VAL A 1 712 ? 7.024 -15.875 37.853 1.00 63.97 712 VAL A CA 1
ATOM 5309 C C . VAL A 1 712 ? 8.391 -15.548 37.260 1.00 63.97 712 VAL A C 1
ATOM 5311 O O . VAL A 1 712 ? 8.626 -15.887 36.106 1.00 63.97 712 VAL A O 1
ATOM 5314 N N . GLU A 1 713 ? 9.315 -15.004 38.052 1.00 67.25 713 GLU A N 1
ATOM 5315 C CA . GLU A 1 713 ? 10.695 -14.716 37.637 1.00 67.25 713 GLU A CA 1
ATOM 5316 C C . GLU A 1 713 ? 11.446 -16.006 37.267 1.00 67.25 713 GLU A C 1
ATOM 5318 O O . GLU A 1 713 ? 11.950 -16.146 36.155 1.00 67.25 713 GLU A O 1
ATOM 5323 N N . ALA A 1 714 ? 11.378 -17.040 38.115 1.00 70.88 714 ALA A N 1
ATOM 5324 C CA . ALA A 1 714 ? 11.991 -18.338 37.821 1.00 70.88 714 ALA A CA 1
ATOM 5325 C C . ALA A 1 714 ? 11.369 -19.064 36.609 1.00 70.88 714 ALA A C 1
ATOM 5327 O O . ALA A 1 714 ? 11.980 -19.964 36.027 1.00 70.88 714 ALA A O 1
ATOM 5328 N N . GLN A 1 715 ? 10.121 -18.756 36.250 1.00 69.19 715 GLN A N 1
ATOM 5329 C CA . GLN A 1 715 ? 9.472 -19.294 35.053 1.00 69.19 715 GLN A CA 1
ATOM 5330 C C . GLN A 1 715 ? 9.781 -18.447 33.814 1.00 69.19 715 GLN A C 1
ATOM 5332 O O . GLN A 1 715 ? 9.964 -19.008 32.736 1.00 69.19 715 GLN A O 1
ATOM 5337 N N . HIS A 1 716 ? 9.921 -17.131 33.976 1.00 67.00 716 HIS A N 1
ATOM 5338 C CA . HIS A 1 716 ? 10.412 -16.221 32.950 1.00 67.00 716 HIS A CA 1
ATOM 5339 C C . HIS A 1 716 ? 11.818 -16.620 32.492 1.00 67.00 716 HIS A C 1
ATOM 5341 O O . HIS A 1 716 ? 12.018 -16.840 31.300 1.00 67.00 716 HIS A O 1
ATOM 5347 N N . ASP A 1 717 ? 12.741 -16.833 33.432 1.00 74.06 717 ASP A N 1
ATOM 5348 C CA . ASP A 1 717 ? 14.128 -17.207 33.129 1.00 74.06 717 ASP A CA 1
ATOM 5349 C C . ASP A 1 717 ? 14.225 -18.567 32.424 1.00 74.06 717 ASP A C 1
ATOM 5351 O O . ASP A 1 717 ? 14.983 -18.730 31.466 1.00 74.06 717 ASP A O 1
ATOM 5355 N N . ARG A 1 718 ? 13.406 -19.543 32.841 1.00 73.12 718 ARG A N 1
ATOM 5356 C CA . ARG A 1 718 ? 13.331 -20.859 32.182 1.00 73.12 718 ARG A CA 1
ATOM 5357 C C . ARG A 1 718 ? 12.799 -20.762 30.756 1.00 73.12 718 ARG A C 1
ATOM 5359 O O . ARG A 1 718 ? 13.395 -21.340 29.853 1.00 73.12 718 ARG A O 1
ATOM 5366 N N . ASN A 1 719 ? 11.738 -19.986 30.545 1.00 64.69 719 ASN A N 1
ATOM 5367 C CA . ASN A 1 719 ? 11.177 -19.768 29.213 1.00 64.69 719 ASN A CA 1
ATOM 5368 C C . ASN A 1 719 ? 12.147 -19.000 28.302 1.00 64.69 719 ASN A C 1
ATOM 5370 O O . ASN A 1 719 ? 12.157 -19.218 27.091 1.00 64.69 719 ASN A O 1
ATOM 5374 N N . LEU A 1 720 ? 12.965 -18.104 28.866 1.00 67.31 720 LEU A N 1
ATOM 5375 C CA . LEU A 1 720 ? 13.987 -17.376 28.119 1.00 67.31 720 LEU A CA 1
ATOM 5376 C C . LEU A 1 720 ? 15.106 -18.318 27.653 1.00 67.31 720 LEU A C 1
ATOM 5378 O O . LEU A 1 720 ? 15.471 -18.297 26.477 1.00 67.31 720 LEU A O 1
ATOM 5382 N N . ALA A 1 721 ? 15.581 -19.192 28.546 1.00 69.19 721 ALA A N 1
ATOM 5383 C CA . ALA A 1 721 ? 16.587 -20.205 28.230 1.00 69.19 721 ALA A CA 1
ATOM 5384 C C . ALA A 1 721 ? 16.084 -21.219 27.184 1.00 69.19 721 ALA A C 1
ATOM 5386 O O . ALA A 1 721 ? 16.798 -21.542 26.234 1.00 69.19 721 ALA A O 1
ATOM 5387 N N . GLU A 1 722 ? 14.832 -21.668 27.306 1.00 67.06 722 GLU A N 1
ATOM 5388 C CA . GLU A 1 722 ? 14.203 -22.585 26.348 1.00 67.06 722 GLU A CA 1
ATOM 5389 C C . GLU A 1 722 ? 13.977 -21.916 24.980 1.00 67.06 722 GLU A C 1
ATOM 5391 O O . GLU A 1 722 ? 14.232 -22.521 23.936 1.00 67.06 722 GLU A O 1
ATOM 5396 N N . ARG A 1 723 ? 13.600 -20.627 24.958 1.00 59.78 723 ARG A N 1
ATOM 5397 C CA . ARG A 1 723 ? 13.547 -19.831 23.720 1.00 59.78 723 ARG A CA 1
ATOM 5398 C C . ARG A 1 723 ? 14.906 -19.715 23.047 1.00 59.78 723 ARG A C 1
ATOM 5400 O O . ARG A 1 723 ? 14.969 -19.844 21.828 1.00 59.78 723 ARG A O 1
ATOM 5407 N N . GLU A 1 724 ? 15.971 -19.436 23.793 1.00 62.72 724 GLU A N 1
ATOM 5408 C CA . GLU A 1 724 ? 17.316 -19.341 23.216 1.00 62.72 724 GLU A CA 1
ATOM 5409 C C . GLU A 1 724 ? 17.780 -20.675 22.631 1.00 62.72 724 GLU A C 1
ATOM 5411 O O . GLU A 1 724 ? 18.387 -20.692 21.557 1.00 62.72 724 GLU A O 1
ATOM 5416 N N . GLN A 1 725 ? 17.468 -21.788 23.295 1.00 62.62 725 GLN A N 1
ATOM 5417 C CA . GLN A 1 725 ? 17.803 -23.121 22.805 1.00 62.62 725 GLN A CA 1
ATOM 5418 C C . GLN A 1 725 ? 17.015 -23.473 21.533 1.00 62.62 725 GLN A C 1
ATOM 5420 O O . GLN A 1 725 ? 17.622 -23.786 20.507 1.00 62.62 725 GLN A O 1
ATOM 5425 N N . ASN A 1 726 ? 15.691 -23.295 21.545 1.00 57.59 726 ASN A N 1
ATOM 5426 C CA . ASN A 1 726 ? 14.830 -23.568 20.388 1.00 57.59 726 ASN A CA 1
ATOM 5427 C C . ASN A 1 726 ? 15.123 -22.629 19.208 1.00 57.59 726 ASN A C 1
ATOM 5429 O O . ASN A 1 726 ? 15.059 -23.028 18.046 1.00 57.59 726 ASN A O 1
ATOM 5433 N N . SER A 1 727 ? 15.505 -21.380 19.490 1.00 52.44 727 SER A N 1
ATOM 5434 C CA . SER A 1 727 ? 15.940 -20.430 18.469 1.00 52.44 727 SER A CA 1
ATOM 5435 C C . SER A 1 727 ? 17.244 -20.875 17.804 1.00 52.44 727 SER A C 1
ATOM 5437 O O . SER A 1 727 ? 17.349 -20.787 16.582 1.00 52.44 727 SER A O 1
ATOM 5439 N N . LYS A 1 728 ? 18.227 -21.369 18.569 1.00 55.12 728 LYS A N 1
ATOM 5440 C CA . LYS A 1 728 ? 19.498 -21.874 18.020 1.00 55.12 728 LYS A CA 1
ATOM 5441 C C . LYS A 1 728 ? 19.285 -23.115 17.150 1.00 55.12 728 LYS A C 1
ATOM 5443 O O . LYS A 1 728 ? 19.862 -23.197 16.066 1.00 55.12 728 LYS A O 1
ATOM 5448 N N . GLU A 1 729 ? 18.420 -24.032 17.578 1.00 56.72 729 GLU A N 1
ATOM 5449 C CA . GLU A 1 729 ? 18.072 -25.232 16.807 1.00 56.72 729 GLU A CA 1
ATOM 5450 C C . GLU A 1 729 ? 17.307 -24.886 15.515 1.00 56.72 729 GLU A C 1
ATOM 5452 O O . GLU A 1 729 ? 17.654 -25.381 14.440 1.00 56.72 729 GLU A O 1
ATOM 5457 N N . GLY A 1 730 ? 16.344 -23.958 15.582 1.00 50.28 730 GLY A N 1
ATOM 5458 C CA . GLY A 1 730 ? 15.595 -23.476 14.415 1.00 50.28 730 GLY A CA 1
ATOM 5459 C C . GLY A 1 730 ? 16.460 -22.723 13.395 1.00 50.28 730 GLY A C 1
ATOM 5460 O O . GLY A 1 730 ? 16.324 -22.937 12.187 1.00 50.28 730 GLY A O 1
ATOM 5461 N N . PHE A 1 731 ? 17.406 -21.894 13.853 1.00 51.53 731 PHE A N 1
ATOM 5462 C CA . PHE A 1 731 ? 18.360 -21.226 12.961 1.00 51.53 731 PHE A CA 1
ATOM 5463 C C . PHE A 1 731 ? 19.331 -22.212 12.299 1.00 51.53 731 PHE A C 1
ATOM 5465 O O . PHE A 1 731 ? 19.647 -22.034 11.123 1.00 51.53 731 PHE A O 1
ATOM 5472 N N . GLY A 1 732 ? 19.747 -23.274 12.998 1.00 54.56 732 GLY A N 1
ATOM 5473 C CA . GLY A 1 732 ? 20.577 -24.338 12.422 1.00 54.56 732 GLY A CA 1
ATOM 5474 C C . GLY A 1 732 ? 19.866 -25.118 11.310 1.00 54.56 732 GLY A C 1
ATOM 5475 O O . GLY A 1 732 ? 20.453 -25.383 10.261 1.00 54.56 732 GLY A O 1
ATOM 5476 N N . GLN A 1 733 ? 18.577 -25.424 11.487 1.00 56.16 733 GLN A N 1
ATOM 5477 C CA . GLN A 1 733 ? 17.775 -26.091 10.452 1.00 56.16 733 GLN A CA 1
ATOM 5478 C C . GLN A 1 733 ? 17.551 -25.190 9.228 1.00 56.16 733 GLN A C 1
ATOM 5480 O O . GLN A 1 733 ? 17.708 -25.641 8.092 1.00 56.16 733 GLN A O 1
ATOM 5485 N N . LEU A 1 734 ? 17.267 -23.899 9.439 1.00 52.97 734 LEU A N 1
ATOM 5486 C CA . LEU A 1 734 ? 17.100 -22.927 8.354 1.00 52.97 734 LEU A CA 1
ATOM 5487 C C . LEU A 1 734 ? 18.409 -22.678 7.583 1.00 52.97 734 LEU A C 1
ATOM 5489 O O . LEU A 1 734 ? 18.383 -22.518 6.362 1.00 52.97 734 LEU A O 1
ATOM 5493 N N . ALA A 1 735 ? 19.549 -22.662 8.278 1.00 57.22 735 ALA A N 1
ATOM 5494 C CA . ALA A 1 735 ? 20.875 -22.545 7.675 1.00 57.22 735 ALA A CA 1
ATOM 5495 C C . ALA A 1 735 ? 21.172 -23.722 6.731 1.00 57.22 735 ALA A C 1
ATOM 5497 O O . ALA A 1 735 ? 21.594 -23.504 5.596 1.00 57.22 735 ALA A O 1
ATOM 5498 N N . ASN A 1 736 ? 20.842 -24.951 7.144 1.00 62.84 736 ASN A N 1
ATOM 5499 C CA . ASN A 1 736 ? 21.016 -26.148 6.315 1.00 62.84 736 ASN A CA 1
ATOM 5500 C C . ASN A 1 736 ? 20.128 -26.135 5.061 1.00 62.84 736 ASN A C 1
ATOM 5502 O O . ASN A 1 736 ? 20.600 -26.467 3.975 1.00 62.84 736 ASN A O 1
ATOM 5506 N N . VAL A 1 737 ? 18.870 -25.695 5.178 1.00 67.50 737 VAL A N 1
ATOM 5507 C CA . VAL A 1 737 ? 17.956 -25.564 4.024 1.00 67.50 737 VAL A CA 1
ATOM 5508 C C . VAL A 1 737 ? 18.438 -24.483 3.050 1.00 67.50 737 VAL A C 1
ATOM 5510 O O . VAL A 1 737 ? 18.430 -24.692 1.837 1.00 67.50 737 VAL A O 1
ATOM 5513 N N . LYS A 1 738 ? 18.912 -23.339 3.564 1.00 62.22 738 LYS A N 1
ATOM 5514 C CA . LYS A 1 738 ? 19.506 -22.276 2.735 1.00 62.22 738 LYS A CA 1
ATOM 5515 C C . LYS A 1 738 ? 20.780 -22.747 2.035 1.00 62.22 738 LYS A C 1
ATOM 5517 O O . LYS A 1 738 ? 20.961 -22.458 0.856 1.00 62.22 738 LYS A O 1
ATOM 5522 N N . ALA A 1 739 ? 21.643 -23.477 2.740 1.00 65.62 739 ALA A N 1
ATOM 5523 C CA . ALA A 1 739 ? 22.863 -24.026 2.165 1.00 65.62 739 ALA A CA 1
ATOM 5524 C C . ALA A 1 739 ? 22.550 -24.996 1.018 1.00 65.62 739 ALA A C 1
ATOM 5526 O O . ALA A 1 739 ? 23.177 -24.904 -0.032 1.00 65.62 739 ALA A O 1
ATOM 5527 N N . GLU A 1 740 ? 21.537 -25.853 1.173 1.00 71.00 740 GLU A N 1
ATOM 5528 C CA . GLU A 1 740 ? 21.118 -26.795 0.131 1.00 71.00 740 GLU A CA 1
ATOM 5529 C C . GLU A 1 740 ? 20.560 -26.092 -1.116 1.00 71.00 740 GLU A C 1
ATOM 5531 O O . GLU A 1 740 ? 20.912 -26.439 -2.243 1.00 71.00 740 GLU A O 1
ATOM 5536 N N . HIS A 1 741 ? 19.764 -25.036 -0.927 1.00 72.50 741 HIS A N 1
ATOM 5537 C CA . HIS A 1 741 ? 19.297 -24.200 -2.034 1.00 72.50 741 HIS A CA 1
ATOM 5538 C C . HIS A 1 741 ? 20.467 -23.577 -2.815 1.00 72.50 741 HIS A C 1
ATOM 5540 O O . HIS A 1 741 ? 20.504 -23.640 -4.046 1.00 72.50 741 HIS A O 1
ATOM 5546 N N . PHE A 1 742 ? 21.460 -23.027 -2.108 1.00 73.75 742 PHE A N 1
ATOM 5547 C CA . PHE A 1 742 ? 22.625 -22.431 -2.759 1.00 73.75 742 PHE A CA 1
ATOM 5548 C C . PHE A 1 742 ? 23.564 -23.466 -3.397 1.00 73.75 742 PHE A C 1
ATOM 5550 O O . PHE A 1 742 ? 24.194 -23.155 -4.407 1.00 73.75 742 PHE A O 1
ATOM 5557 N N . ARG A 1 743 ? 23.627 -24.711 -2.894 1.00 72.81 743 ARG A N 1
ATOM 5558 C CA . ARG A 1 743 ? 24.338 -25.804 -3.590 1.00 72.81 743 ARG A CA 1
ATOM 5559 C C . ARG A 1 743 ? 23.747 -26.062 -4.965 1.00 72.81 743 ARG A C 1
ATOM 5561 O O . ARG A 1 743 ? 24.490 -26.167 -5.939 1.00 72.81 743 ARG A O 1
ATOM 5568 N N . GLN A 1 744 ? 22.421 -26.122 -5.053 1.00 72.00 744 GLN A N 1
ATOM 5569 C CA . GLN A 1 744 ? 21.726 -26.353 -6.317 1.00 72.00 744 GLN A CA 1
ATOM 5570 C C . GLN A 1 744 ? 21.931 -25.187 -7.291 1.00 72.00 744 GLN A C 1
ATOM 5572 O O . GLN A 1 744 ? 22.202 -25.425 -8.468 1.00 72.00 744 GLN A O 1
ATOM 5577 N N . SER A 1 745 ? 21.899 -23.937 -6.809 1.00 69.44 745 SER A N 1
ATOM 5578 C CA . SER A 1 745 ? 22.185 -22.774 -7.660 1.00 69.44 745 SER A CA 1
ATOM 5579 C C . SER A 1 745 ? 23.640 -22.734 -8.135 1.00 69.44 745 SER A C 1
ATOM 5581 O O . SER A 1 745 ? 23.888 -22.436 -9.299 1.00 69.44 745 SER A O 1
ATOM 5583 N N . ILE A 1 746 ? 24.600 -23.081 -7.266 1.00 74.81 746 ILE A N 1
ATOM 5584 C CA . ILE A 1 746 ? 26.026 -23.176 -7.619 1.00 74.81 746 ILE A CA 1
ATOM 5585 C C . ILE A 1 746 ? 26.252 -24.277 -8.660 1.00 74.81 746 ILE A C 1
ATOM 5587 O O . ILE A 1 746 ? 26.983 -24.064 -9.624 1.00 74.81 746 ILE A O 1
ATOM 5591 N N . ALA A 1 747 ? 25.611 -25.438 -8.505 1.00 73.50 747 ALA A N 1
ATOM 5592 C CA . ALA A 1 747 ? 25.706 -26.536 -9.464 1.00 73.50 747 ALA A CA 1
ATOM 5593 C C . ALA A 1 747 ? 25.090 -26.179 -10.827 1.00 73.50 747 ALA A C 1
ATOM 5595 O O . ALA A 1 747 ? 25.656 -26.527 -11.862 1.00 73.50 747 ALA A O 1
ATOM 5596 N N . ALA A 1 748 ? 23.964 -25.457 -10.836 1.00 68.25 748 ALA A N 1
ATOM 5597 C CA . ALA A 1 748 ? 23.337 -24.968 -12.061 1.00 68.25 748 ALA A CA 1
ATOM 5598 C C . ALA A 1 748 ? 24.225 -23.938 -12.777 1.00 68.25 748 ALA A C 1
ATOM 5600 O O . ALA A 1 748 ? 24.506 -24.095 -13.962 1.00 68.25 748 ALA A O 1
ATOM 5601 N N . ALA A 1 749 ? 24.739 -22.943 -12.047 1.00 66.19 749 ALA A N 1
ATOM 5602 C CA . ALA A 1 749 ? 25.616 -21.914 -12.603 1.00 66.19 749 ALA A CA 1
ATOM 5603 C C . ALA A 1 749 ? 26.965 -22.479 -13.090 1.00 66.19 749 ALA A C 1
ATOM 5605 O O . ALA A 1 749 ? 27.520 -21.984 -14.064 1.00 66.19 749 ALA A O 1
ATOM 5606 N N . ALA A 1 750 ? 27.496 -23.523 -12.442 1.00 63.31 750 ALA A N 1
ATOM 5607 C CA . ALA A 1 750 ? 28.760 -24.159 -12.829 1.00 63.31 750 ALA A CA 1
ATOM 5608 C C . ALA A 1 750 ? 28.649 -25.079 -14.061 1.00 63.31 750 ALA A C 1
ATOM 5610 O O . ALA A 1 750 ? 29.677 -25.471 -14.625 1.00 63.31 750 ALA A O 1
ATOM 5611 N N . ASN A 1 751 ? 27.426 -25.458 -14.442 1.00 63.59 751 ASN A N 1
ATOM 5612 C CA . ASN A 1 751 ? 27.133 -26.268 -15.626 1.00 63.59 751 ASN A CA 1
ATOM 5613 C C . ASN A 1 751 ? 26.675 -25.431 -16.825 1.00 63.59 751 ASN A C 1
ATOM 5615 O O . ASN A 1 751 ? 26.560 -25.977 -17.921 1.00 63.59 751 ASN A O 1
ATOM 5619 N N . ASP A 1 752 ? 26.439 -24.134 -16.632 1.00 53.72 752 ASP A N 1
ATOM 5620 C CA . ASP A 1 752 ? 26.180 -23.207 -17.724 1.00 53.72 752 ASP A CA 1
ATOM 5621 C C . ASP A 1 752 ? 27.495 -23.006 -18.491 1.00 53.72 752 ASP A C 1
ATOM 5623 O O . ASP A 1 752 ? 28.494 -22.530 -17.943 1.00 53.72 752 ASP A O 1
ATOM 5627 N N . THR A 1 753 ? 27.558 -23.485 -19.735 1.00 46.59 753 THR A N 1
ATOM 5628 C CA . THR A 1 753 ? 28.772 -23.365 -20.547 1.00 46.59 753 THR A CA 1
ATOM 5629 C C . THR A 1 753 ? 29.034 -21.890 -20.833 1.00 46.59 753 THR A C 1
ATOM 5631 O O . THR A 1 753 ? 28.166 -21.240 -21.418 1.00 46.59 753 THR A O 1
ATOM 5634 N N . PRO A 1 754 ? 30.211 -21.349 -20.472 1.00 43.53 754 PRO A N 1
ATOM 5635 C CA . PRO A 1 754 ? 30.517 -19.951 -20.723 1.00 43.53 754 PRO A CA 1
ATOM 5636 C C . PRO A 1 754 ? 30.482 -19.685 -22.229 1.00 43.53 754 PRO A C 1
ATOM 5638 O O . PRO A 1 754 ? 31.131 -20.392 -23.004 1.00 43.53 754 PRO A O 1
ATOM 5641 N N . SER A 1 755 ? 29.745 -18.657 -22.653 1.00 37.28 755 SER A N 1
ATOM 5642 C CA . SER A 1 755 ? 29.904 -18.158 -24.015 1.00 37.28 755 SER A CA 1
ATOM 5643 C C . SER A 1 755 ? 31.293 -17.518 -24.115 1.00 37.28 755 SER A C 1
ATOM 5645 O O . SER A 1 755 ? 31.700 -16.729 -23.259 1.00 37.28 755 SER A O 1
ATOM 5647 N N . ALA A 1 756 ? 32.048 -17.857 -25.158 1.00 39.78 756 ALA A N 1
ATOM 5648 C CA . ALA A 1 756 ? 33.369 -17.279 -25.410 1.00 39.78 756 ALA A CA 1
ATOM 5649 C C . ALA A 1 756 ? 33.324 -15.760 -25.715 1.00 39.78 756 ALA A C 1
ATOM 5651 O O . ALA A 1 756 ? 34.370 -15.151 -25.922 1.00 39.78 756 ALA A O 1
ATOM 5652 N N . ALA A 1 757 ? 32.132 -15.148 -25.733 1.00 40.38 757 ALA A N 1
ATOM 5653 C CA . ALA A 1 757 ? 31.905 -13.735 -26.021 1.00 40.38 757 ALA A CA 1
ATOM 5654 C C . ALA A 1 757 ? 31.913 -12.825 -24.772 1.00 40.38 757 ALA A C 1
ATOM 5656 O O . ALA A 1 757 ? 31.956 -11.607 -24.912 1.00 40.38 757 ALA A O 1
ATOM 5657 N N . GLU A 1 758 ? 31.930 -13.367 -23.547 1.00 39.81 758 GLU A N 1
ATOM 5658 C CA . GLU A 1 758 ? 31.889 -12.560 -22.306 1.00 39.81 758 GLU A CA 1
ATOM 5659 C C . GLU A 1 758 ? 33.275 -12.148 -21.760 1.00 39.81 758 GLU A C 1
ATOM 5661 O O . GLU A 1 758 ? 33.409 -11.728 -20.611 1.00 39.81 758 GLU A O 1
ATOM 5666 N N . ALA A 1 759 ? 34.334 -12.238 -22.569 1.00 48.25 759 ALA A N 1
ATOM 5667 C CA . ALA A 1 759 ? 35.667 -11.761 -22.203 1.00 48.25 759 ALA A CA 1
ATOM 5668 C C . ALA A 1 759 ? 35.924 -10.356 -22.775 1.00 48.25 759 ALA A C 1
ATOM 5670 O O . ALA A 1 759 ? 36.340 -10.204 -23.922 1.00 48.25 759 ALA A O 1
ATOM 5671 N N . SER A 1 760 ? 35.752 -9.303 -21.968 1.00 52.81 760 SER A N 1
ATOM 5672 C CA . SER A 1 760 ? 36.301 -7.984 -22.316 1.00 52.81 760 SER A CA 1
ATOM 5673 C C . SER A 1 760 ? 37.741 -7.883 -21.814 1.00 52.81 760 SER A C 1
ATOM 5675 O O . SER A 1 760 ? 38.010 -7.359 -20.731 1.00 52.81 760 SER A O 1
ATOM 5677 N N . TYR A 1 761 ? 38.696 -8.363 -22.615 1.00 58.78 761 TYR A N 1
ATOM 5678 C CA . TYR A 1 761 ? 40.128 -8.166 -22.342 1.00 58.78 761 TYR A CA 1
ATOM 5679 C C . TYR A 1 761 ? 40.489 -6.679 -22.180 1.00 58.78 761 TYR A C 1
ATOM 5681 O O . TYR A 1 761 ? 41.422 -6.329 -21.457 1.00 58.78 761 TYR A O 1
ATOM 5689 N N . ASN A 1 762 ? 39.693 -5.789 -22.783 1.00 58.50 762 ASN A N 1
ATOM 5690 C CA . ASN A 1 762 ? 39.821 -4.347 -22.623 1.00 58.50 762 ASN A CA 1
ATOM 5691 C C . ASN A 1 762 ? 39.465 -3.863 -21.209 1.00 58.50 762 ASN A C 1
ATOM 5693 O O . ASN A 1 762 ? 40.155 -2.994 -20.679 1.00 58.50 762 ASN A O 1
ATOM 5697 N N . PHE A 1 763 ? 38.456 -4.450 -20.558 1.00 62.22 763 PHE A N 1
ATOM 5698 C CA . PHE A 1 763 ? 38.136 -4.148 -19.159 1.00 62.22 763 PHE A CA 1
ATOM 5699 C C . PHE A 1 763 ? 39.270 -4.578 -18.215 1.00 62.22 763 PHE A C 1
ATOM 5701 O O . PHE A 1 763 ? 39.705 -3.798 -17.362 1.00 62.22 763 PHE A O 1
ATOM 5708 N N . LEU A 1 764 ? 39.794 -5.795 -18.405 1.00 64.88 764 LEU A N 1
ATOM 5709 C CA . LEU A 1 764 ? 40.940 -6.297 -17.642 1.00 64.88 764 LEU A CA 1
ATOM 5710 C C . LEU A 1 764 ? 42.159 -5.384 -17.832 1.00 64.88 764 LEU A C 1
ATOM 5712 O O . LEU A 1 764 ? 42.747 -4.941 -16.844 1.00 64.88 764 LEU A O 1
ATOM 5716 N N . GLY A 1 765 ? 42.465 -5.015 -19.081 1.00 67.94 765 GLY A N 1
ATOM 5717 C CA . GLY A 1 765 ? 43.574 -4.121 -19.411 1.00 67.94 765 GLY A CA 1
ATOM 5718 C C . GLY A 1 765 ? 43.444 -2.718 -18.805 1.00 67.94 765 GLY A C 1
ATOM 5719 O O . GLY A 1 765 ? 44.398 -2.206 -18.218 1.00 67.94 765 GLY A O 1
ATOM 5720 N N . GLY A 1 766 ? 42.248 -2.123 -18.866 1.00 68.81 766 GLY A N 1
ATOM 5721 C CA . GLY A 1 766 ? 41.978 -0.805 -18.289 1.00 68.81 766 GLY A CA 1
ATOM 5722 C C . GLY A 1 766 ? 42.048 -0.784 -16.759 1.00 68.81 766 GLY A C 1
ATOM 5723 O O . GLY A 1 766 ? 42.617 0.140 -16.176 1.00 68.81 766 GLY A O 1
ATOM 5724 N N . SER A 1 767 ? 41.517 -1.816 -16.094 1.00 69.38 767 SER A N 1
ATOM 5725 C CA . SER A 1 767 ? 41.568 -1.917 -14.629 1.00 69.38 767 SER A CA 1
ATOM 5726 C C . SER A 1 767 ? 42.997 -2.111 -14.107 1.00 69.38 767 SER A C 1
ATOM 5728 O O . SER A 1 767 ? 43.387 -1.457 -13.140 1.00 69.38 767 SER A O 1
ATOM 5730 N N . LEU A 1 768 ? 43.803 -2.926 -14.798 1.00 77.00 768 LEU A N 1
ATOM 5731 C CA . LEU A 1 768 ? 45.205 -3.158 -14.462 1.00 77.00 768 LEU A CA 1
ATOM 5732 C C . LEU A 1 768 ? 46.052 -1.886 -14.614 1.00 77.00 768 LEU A C 1
ATOM 5734 O O . LEU A 1 768 ? 46.831 -1.557 -13.719 1.00 77.00 768 LEU A O 1
ATOM 5738 N N . TYR A 1 769 ? 45.876 -1.145 -15.714 1.00 78.06 769 TYR A N 1
ATOM 5739 C CA . TYR A 1 769 ? 46.569 0.129 -15.929 1.00 78.06 769 TYR A CA 1
ATOM 5740 C C . TYR A 1 769 ? 46.211 1.168 -14.855 1.00 78.06 769 TYR A C 1
ATOM 5742 O O . TYR A 1 769 ? 47.096 1.836 -14.321 1.00 78.06 769 TYR A O 1
ATOM 5750 N N . ASN A 1 770 ? 44.937 1.260 -14.457 1.00 79.12 770 ASN A N 1
ATOM 5751 C CA . ASN A 1 770 ? 44.528 2.155 -13.369 1.00 79.12 770 ASN A CA 1
ATOM 5752 C C . ASN A 1 770 ? 45.208 1.791 -12.040 1.00 79.12 770 ASN A C 1
ATOM 5754 O O . ASN A 1 770 ? 45.657 2.678 -11.311 1.00 79.12 770 ASN A O 1
ATOM 5758 N N . THR A 1 771 ? 45.341 0.499 -11.730 1.00 78.38 771 THR A N 1
ATOM 5759 C CA . THR A 1 771 ? 46.088 0.058 -10.547 1.00 78.38 771 THR A CA 1
ATOM 5760 C C . THR A 1 771 ? 47.573 0.405 -10.655 1.00 78.38 771 THR A C 1
ATOM 5762 O O . THR A 1 771 ? 48.134 0.943 -9.703 1.00 78.38 771 THR A O 1
ATOM 5765 N N . ALA A 1 772 ? 48.200 0.180 -11.811 1.00 79.88 772 ALA A N 1
ATOM 5766 C CA . ALA A 1 772 ? 49.598 0.538 -12.048 1.00 79.88 772 ALA A CA 1
ATOM 5767 C C . ALA A 1 772 ? 49.854 2.049 -11.880 1.00 79.88 772 ALA A C 1
ATOM 5769 O O . ALA A 1 772 ? 50.840 2.454 -11.262 1.00 79.88 772 ALA A O 1
ATOM 5770 N N . LYS A 1 773 ? 48.935 2.898 -12.350 1.00 79.94 773 LYS A N 1
ATOM 5771 C CA . LYS A 1 773 ? 48.989 4.356 -12.164 1.00 79.94 773 LYS A CA 1
ATOM 5772 C C . LYS A 1 773 ? 48.867 4.767 -10.695 1.00 79.94 773 LYS A C 1
ATOM 5774 O O . LYS A 1 773 ? 49.577 5.663 -10.241 1.00 79.94 773 LYS A O 1
ATOM 5779 N N . ASN A 1 774 ? 48.009 4.088 -9.935 1.00 78.69 774 ASN A N 1
ATOM 5780 C CA . ASN A 1 774 ? 47.861 4.335 -8.500 1.00 78.69 774 ASN A CA 1
ATOM 5781 C C . ASN A 1 774 ? 49.113 3.922 -7.711 1.00 78.69 774 ASN A C 1
ATOM 5783 O O . ASN A 1 774 ? 49.512 4.629 -6.787 1.00 78.69 774 ASN A O 1
ATOM 5787 N N . ILE A 1 775 ? 49.769 2.822 -8.097 1.00 75.19 775 ILE A N 1
ATOM 5788 C CA . ILE A 1 775 ? 51.050 2.405 -7.506 1.00 75.19 775 ILE A CA 1
ATOM 5789 C C . ILE A 1 775 ? 52.132 3.447 -7.801 1.00 75.19 775 ILE A C 1
ATOM 5791 O O . ILE A 1 775 ? 52.822 3.879 -6.876 1.00 75.19 775 ILE A O 1
ATOM 5795 N N . GLU A 1 776 ? 52.238 3.909 -9.051 1.00 72.75 776 GLU A N 1
ATOM 5796 C CA . GLU A 1 776 ? 53.189 4.961 -9.432 1.00 72.75 776 GLU A CA 1
ATOM 5797 C C . GLU A 1 776 ? 52.967 6.247 -8.619 1.00 72.75 776 GLU A C 1
ATOM 5799 O O . GLU A 1 776 ? 53.920 6.798 -8.064 1.00 72.75 776 GLU A O 1
ATOM 5804 N N . ALA A 1 777 ? 51.710 6.675 -8.465 1.00 72.75 777 ALA A N 1
ATOM 5805 C CA . ALA A 1 777 ? 51.344 7.846 -7.667 1.00 72.75 777 ALA A CA 1
ATOM 5806 C C . ALA A 1 777 ? 51.642 7.683 -6.162 1.00 72.75 777 ALA A C 1
ATOM 5808 O O . ALA A 1 777 ? 51.865 8.675 -5.470 1.00 72.75 777 ALA A O 1
ATOM 5809 N N . SER A 1 778 ? 51.668 6.446 -5.652 1.00 67.62 778 SER A N 1
ATOM 5810 C CA . SER A 1 778 ? 51.926 6.138 -4.237 1.00 67.62 778 SER A CA 1
ATOM 5811 C C . SER A 1 778 ? 53.415 6.087 -3.852 1.00 67.62 778 SER A C 1
ATOM 5813 O O . SER A 1 778 ? 53.734 6.048 -2.665 1.00 67.62 778 SER A O 1
ATOM 5815 N N . GLY A 1 779 ? 54.335 6.120 -4.827 1.00 58.75 779 GLY A N 1
ATOM 5816 C CA . GLY A 1 779 ? 55.779 6.224 -4.579 1.00 58.75 779 GLY A CA 1
ATOM 5817 C C . GLY A 1 779 ? 56.445 4.984 -3.957 1.00 58.75 779 GLY A C 1
ATOM 5818 O O . GLY A 1 779 ? 57.468 5.124 -3.286 1.00 58.75 779 GLY A O 1
ATOM 5819 N N . SER A 1 780 ? 55.890 3.781 -4.152 1.00 57.41 780 SER A N 1
ATOM 5820 C CA . SER A 1 780 ? 56.413 2.522 -3.591 1.00 57.41 780 SER A CA 1
ATOM 5821 C C . SER A 1 780 ? 57.812 2.135 -4.113 1.00 57.41 780 SER A C 1
ATOM 5823 O O . SER A 1 780 ? 58.243 2.522 -5.204 1.00 57.41 780 SER A O 1
ATOM 5825 N N . ALA A 1 781 ? 58.541 1.323 -3.335 1.00 49.94 781 ALA A N 1
ATOM 5826 C CA . ALA A 1 781 ? 59.812 0.731 -3.756 1.00 49.94 781 ALA A CA 1
ATOM 5827 C C . ALA A 1 781 ? 59.576 -0.278 -4.899 1.00 49.94 781 ALA A C 1
ATOM 5829 O O . ALA A 1 781 ? 59.108 -1.383 -4.650 1.00 49.94 781 ALA A O 1
ATOM 5830 N N . GLY A 1 782 ? 59.890 0.122 -6.136 1.00 54.88 782 GLY A N 1
ATOM 5831 C CA . GLY A 1 782 ? 59.515 -0.598 -7.368 1.00 54.88 782 GLY A CA 1
ATOM 5832 C C . GLY A 1 782 ? 58.981 0.325 -8.474 1.00 54.88 782 GLY A C 1
ATOM 5833 O O . GLY A 1 782 ? 58.993 -0.042 -9.652 1.00 54.88 782 GLY A O 1
ATOM 5834 N N . SER A 1 783 ? 58.632 1.573 -8.117 1.00 64.75 783 SER A N 1
ATOM 5835 C CA . SER A 1 783 ? 57.975 2.559 -8.991 1.00 64.75 783 SER A CA 1
ATOM 5836 C C . SER A 1 783 ? 58.649 2.800 -10.341 1.00 64.75 783 SER A C 1
ATOM 5838 O O . SER A 1 783 ? 57.956 3.117 -11.299 1.00 64.75 783 SER A O 1
ATOM 5840 N N . GLN A 1 784 ? 59.967 2.606 -10.470 1.00 75.69 784 GLN A N 1
ATOM 5841 C CA . GLN A 1 784 ? 60.659 2.766 -11.751 1.00 75.69 784 GLN A CA 1
ATOM 5842 C C . GLN A 1 784 ? 60.205 1.731 -12.794 1.00 75.69 784 GLN A C 1
ATOM 5844 O O . GLN A 1 784 ? 60.029 2.085 -13.958 1.00 75.69 784 GLN A O 1
ATOM 5849 N N . TYR A 1 785 ? 59.972 0.476 -12.395 1.00 78.81 785 TYR A N 1
ATOM 5850 C CA . TYR A 1 785 ? 59.500 -0.567 -13.311 1.00 78.81 785 TYR A CA 1
ATOM 5851 C C . TYR A 1 785 ? 58.012 -0.404 -13.638 1.00 78.81 785 TYR A C 1
ATOM 5853 O O . TYR A 1 785 ? 57.617 -0.623 -14.783 1.00 78.81 785 TYR A O 1
ATOM 5861 N N . VAL A 1 786 ? 57.199 0.015 -12.662 1.00 81.00 786 VAL A N 1
ATOM 5862 C CA . VAL A 1 786 ? 55.769 0.326 -12.855 1.00 81.00 786 VAL A CA 1
ATOM 5863 C C . VAL A 1 786 ? 55.587 1.554 -13.750 1.00 81.00 786 VAL A C 1
ATOM 5865 O O . VAL A 1 786 ? 54.743 1.547 -14.640 1.00 81.00 786 VAL A O 1
ATOM 5868 N N . LYS A 1 787 ? 56.439 2.569 -13.595 1.00 82.44 787 LYS A N 1
ATOM 5869 C CA . LYS A 1 787 ? 56.475 3.746 -14.465 1.00 82.44 787 LYS A CA 1
ATOM 5870 C C . LYS A 1 787 ? 56.819 3.381 -15.908 1.00 82.44 787 LYS A C 1
ATOM 5872 O O . LYS A 1 787 ? 56.119 3.799 -16.819 1.00 82.44 787 LYS A O 1
ATOM 5877 N N . GLN A 1 788 ? 57.821 2.524 -16.121 1.00 82.88 788 GLN A N 1
ATOM 5878 C CA . GLN A 1 788 ? 58.144 2.000 -17.459 1.00 82.88 788 GLN A CA 1
ATOM 5879 C C . GLN A 1 788 ? 56.981 1.206 -18.077 1.00 82.88 788 GLN A C 1
ATOM 5881 O O . GLN A 1 788 ? 56.764 1.266 -19.287 1.00 82.88 788 GLN A O 1
ATOM 5886 N N . PHE A 1 789 ? 56.211 0.483 -17.258 1.00 85.06 789 PHE A N 1
ATOM 5887 C CA . PHE A 1 789 ? 54.991 -0.192 -17.703 1.00 85.06 789 PHE A CA 1
ATOM 5888 C C . PHE A 1 789 ? 53.900 0.820 -18.109 1.00 85.06 789 PHE A C 1
ATOM 5890 O O . PHE A 1 789 ? 53.351 0.712 -19.204 1.00 85.06 789 PHE A O 1
ATOM 5897 N N . ASN A 1 790 ? 53.634 1.847 -17.293 1.00 85.19 790 ASN A N 1
ATOM 5898 C CA . ASN A 1 790 ? 52.646 2.890 -17.601 1.00 85.19 790 ASN A CA 1
ATOM 5899 C C . ASN A 1 790 ? 53.016 3.698 -18.855 1.00 85.19 790 ASN A C 1
ATOM 5901 O O . ASN A 1 790 ? 52.164 3.914 -19.716 1.00 85.19 790 ASN A O 1
ATOM 5905 N N . GLU A 1 791 ? 54.288 4.073 -19.002 1.00 85.81 791 GLU A N 1
ATOM 5906 C CA . GLU A 1 791 ? 54.810 4.751 -20.195 1.00 85.81 791 GLU A CA 1
ATOM 5907 C C . GLU A 1 791 ? 54.640 3.874 -21.447 1.00 85.81 791 GLU A C 1
ATOM 5909 O O . GLU A 1 791 ? 54.160 4.344 -22.481 1.00 85.81 791 GLU A O 1
ATOM 5914 N N . GLY A 1 792 ? 54.961 2.577 -21.353 1.00 83.25 792 GLY A N 1
ATOM 5915 C CA . GLY A 1 792 ? 54.728 1.616 -22.434 1.00 83.25 792 GLY A CA 1
ATOM 5916 C C . GLY A 1 792 ? 53.250 1.526 -22.827 1.00 83.25 792 GLY A C 1
ATOM 5917 O O . GLY A 1 792 ? 52.924 1.541 -24.016 1.00 83.25 792 GLY A O 1
ATOM 5918 N N . TYR A 1 793 ? 52.349 1.506 -21.843 1.00 84.19 793 TYR A N 1
ATOM 5919 C CA . TYR A 1 793 ? 50.904 1.468 -22.072 1.00 84.19 793 TYR A CA 1
ATOM 5920 C C . TYR A 1 793 ? 50.403 2.732 -22.789 1.00 84.19 793 TYR A C 1
ATOM 5922 O O . TYR A 1 793 ? 49.683 2.638 -23.784 1.00 84.19 793 TYR A O 1
ATOM 5930 N N . GLU A 1 794 ? 50.819 3.920 -22.343 1.00 85.31 794 GLU A N 1
ATOM 5931 C CA . GLU A 1 794 ? 50.444 5.200 -22.964 1.00 85.31 794 GLU A CA 1
ATOM 5932 C C . GLU A 1 794 ? 50.969 5.328 -24.404 1.00 85.31 794 GLU A C 1
ATOM 5934 O O . GLU A 1 794 ? 50.258 5.806 -25.297 1.00 85.31 794 GLU A O 1
ATOM 5939 N N . VAL A 1 795 ? 52.176 4.818 -24.675 1.00 86.81 795 VAL A N 1
ATOM 5940 C CA . VAL A 1 795 ? 52.732 4.745 -26.035 1.00 86.81 795 VAL A CA 1
ATOM 5941 C C . VAL A 1 795 ? 51.888 3.842 -26.938 1.00 86.81 795 VAL A C 1
ATOM 5943 O O . VAL A 1 795 ? 51.645 4.198 -28.091 1.00 86.81 795 VAL A O 1
ATOM 5946 N N . ALA A 1 796 ? 51.399 2.701 -26.451 1.00 79.94 796 ALA A N 1
ATOM 5947 C CA . ALA A 1 796 ? 50.527 1.835 -27.245 1.00 79.94 796 ALA A CA 1
ATOM 5948 C C . ALA A 1 796 ? 49.137 2.452 -27.483 1.00 79.94 796 ALA A C 1
ATOM 5950 O O . ALA A 1 796 ? 48.618 2.377 -28.604 1.00 79.94 796 ALA A O 1
ATOM 5951 N N . ARG A 1 797 ? 48.581 3.142 -26.477 1.00 81.62 797 ARG A N 1
ATOM 5952 C CA . ARG A 1 797 ? 47.305 3.870 -26.582 1.00 81.62 797 ARG A CA 1
ATOM 5953 C C . ARG A 1 797 ? 47.372 5.035 -27.565 1.00 81.62 797 ARG A C 1
ATOM 5955 O O . ARG A 1 797 ? 46.451 5.202 -28.359 1.00 81.62 797 ARG A O 1
ATOM 5962 N N . SER A 1 798 ? 48.467 5.798 -27.572 1.00 78.56 798 SER A N 1
ATOM 5963 C CA . SER A 1 798 ? 48.663 6.899 -28.534 1.00 78.56 798 SER A CA 1
ATOM 5964 C C . SER A 1 798 ? 48.782 6.423 -29.988 1.00 78.56 798 SER A C 1
ATOM 5966 O O . SER A 1 798 ? 48.495 7.184 -30.909 1.00 78.56 798 SER A O 1
ATOM 5968 N N . LYS A 1 799 ? 49.133 5.148 -30.203 1.00 80.75 799 LYS A N 1
ATOM 5969 C CA . LYS A 1 799 ? 49.156 4.491 -31.520 1.00 80.75 799 LYS A CA 1
ATOM 5970 C C . LYS A 1 799 ? 47.815 3.859 -31.920 1.00 80.75 799 LYS A C 1
ATOM 5972 O O . LYS A 1 799 ? 47.756 3.183 -32.941 1.00 80.75 799 LYS A O 1
ATOM 5977 N N . GLY A 1 800 ? 46.756 4.064 -31.133 1.00 71.06 800 GLY A N 1
ATOM 5978 C CA . GLY A 1 800 ? 45.415 3.545 -31.417 1.00 71.06 800 GLY A CA 1
ATOM 5979 C C . GLY A 1 800 ? 45.188 2.090 -31.001 1.00 71.06 800 GLY A C 1
ATOM 5980 O O . GLY A 1 800 ? 44.169 1.518 -31.375 1.00 71.06 800 GLY A O 1
ATOM 5981 N N . SER A 1 801 ? 46.097 1.487 -30.226 1.00 74.12 801 SER A N 1
ATOM 5982 C CA . SER A 1 801 ? 45.909 0.122 -29.711 1.00 74.12 801 SER A CA 1
ATOM 5983 C C . SER A 1 801 ? 44.780 0.103 -28.679 1.00 74.12 801 SER A C 1
ATOM 5985 O O . SER A 1 801 ? 44.629 1.044 -27.888 1.00 74.12 801 SER A O 1
ATOM 5987 N N . ASP A 1 802 ? 43.985 -0.964 -28.651 1.00 71.69 802 ASP A N 1
ATOM 5988 C CA . ASP A 1 802 ? 42.972 -1.151 -27.613 1.00 71.69 802 ASP A CA 1
ATOM 5989 C C . ASP A 1 802 ? 43.621 -1.352 -26.224 1.00 71.69 802 ASP A C 1
ATOM 5991 O O . ASP A 1 802 ? 44.850 -1.369 -26.078 1.00 71.69 802 ASP A O 1
ATOM 5995 N N . MET A 1 803 ? 42.814 -1.386 -25.161 1.00 71.62 803 MET A N 1
ATOM 5996 C CA . MET A 1 803 ? 43.343 -1.435 -23.791 1.00 71.62 803 MET A CA 1
ATOM 5997 C C . MET A 1 803 ? 44.139 -2.722 -23.541 1.00 71.62 803 MET A C 1
ATOM 5999 O O . MET A 1 803 ? 45.151 -2.697 -22.844 1.00 71.62 803 MET A O 1
ATOM 6003 N N . TRP A 1 804 ? 43.728 -3.838 -24.141 1.00 71.62 804 TRP A N 1
ATOM 6004 C CA . TRP A 1 804 ? 44.414 -5.115 -23.984 1.00 71.62 804 TRP A CA 1
ATOM 6005 C C . TRP A 1 804 ? 45.746 -5.189 -24.736 1.00 71.62 804 TRP A C 1
ATOM 6007 O O . TRP A 1 804 ? 46.768 -5.554 -24.149 1.00 71.62 804 TRP A O 1
ATOM 6017 N N . GLU A 1 805 ? 45.769 -4.798 -26.011 1.00 74.56 805 GLU A N 1
ATOM 6018 C CA . GLU A 1 805 ? 46.995 -4.716 -26.809 1.00 74.56 805 GLU A CA 1
ATOM 6019 C C . GLU A 1 805 ? 47.994 -3.736 -26.183 1.00 74.56 805 GLU A C 1
ATOM 6021 O O . GLU A 1 805 ? 49.204 -3.975 -26.191 1.00 74.56 805 GLU A O 1
ATOM 6026 N N . SER A 1 806 ? 47.489 -2.676 -25.543 1.00 79.50 806 SER A N 1
ATOM 6027 C CA . SER A 1 806 ? 48.318 -1.726 -24.800 1.00 79.50 806 SER A CA 1
ATOM 6028 C C . SER A 1 806 ? 48.961 -2.340 -23.558 1.00 79.50 806 SER A C 1
ATOM 6030 O O . SER A 1 806 ? 50.137 -2.080 -23.303 1.00 79.50 806 SER A O 1
ATOM 6032 N N . VAL A 1 807 ? 48.245 -3.197 -22.817 1.00 78.00 807 VAL A N 1
ATOM 6033 C CA . VAL A 1 807 ? 48.829 -3.968 -21.702 1.00 78.00 807 VAL A CA 1
ATOM 6034 C C . VAL A 1 807 ? 49.874 -4.957 -22.202 1.00 78.00 807 VAL A C 1
ATOM 6036 O O . VAL A 1 807 ? 50.944 -5.044 -21.603 1.00 78.00 807 VAL A O 1
ATOM 6039 N N . LYS A 1 808 ? 49.615 -5.674 -23.302 1.00 76.25 808 LYS A N 1
ATOM 6040 C CA . LYS A 1 808 ? 50.591 -6.619 -23.873 1.00 76.25 808 LYS A CA 1
ATOM 6041 C C . LYS A 1 808 ? 51.880 -5.917 -24.292 1.00 76.25 808 LYS A C 1
ATOM 6043 O O . LYS A 1 808 ? 52.975 -6.369 -23.954 1.00 76.25 808 LYS A O 1
ATOM 6048 N N . PHE A 1 809 ? 51.756 -4.775 -24.965 1.00 81.19 809 PHE A N 1
ATOM 6049 C CA . PHE A 1 809 ? 52.908 -3.961 -25.328 1.00 81.19 809 PHE A CA 1
ATOM 6050 C C . PHE A 1 809 ? 53.641 -3.438 -24.083 1.00 81.19 809 PHE A C 1
ATOM 6052 O O . PHE A 1 809 ? 54.854 -3.607 -23.982 1.00 81.19 809 PHE A O 1
ATOM 6059 N N . ALA A 1 810 ? 52.927 -2.893 -23.096 1.00 81.88 810 ALA A N 1
ATOM 6060 C CA . ALA A 1 810 ? 53.503 -2.422 -21.835 1.00 81.88 810 ALA A CA 1
ATOM 6061 C C . ALA A 1 810 ? 54.244 -3.523 -21.054 1.00 81.88 810 ALA A C 1
ATOM 6063 O O . ALA A 1 810 ? 55.351 -3.302 -20.559 1.00 81.88 810 ALA A O 1
ATOM 6064 N N . ALA A 1 811 ? 53.674 -4.729 -20.995 1.00 79.62 811 ALA A N 1
ATOM 6065 C CA . ALA A 1 811 ? 54.274 -5.889 -20.342 1.00 79.62 811 ALA A CA 1
ATOM 6066 C C . ALA A 1 811 ? 55.570 -6.337 -21.035 1.00 79.62 811 ALA A C 1
ATOM 6068 O O . ALA A 1 811 ? 56.512 -6.749 -20.358 1.00 79.62 811 ALA A O 1
ATOM 6069 N N . SER A 1 812 ? 55.654 -6.193 -22.365 1.00 81.38 812 SER A N 1
ATOM 6070 C CA . SER A 1 812 ? 56.889 -6.449 -23.121 1.00 81.38 812 SER A CA 1
ATOM 6071 C C . SER A 1 812 ? 57.993 -5.414 -22.854 1.00 81.38 812 SER A C 1
ATOM 6073 O O . SER A 1 812 ? 59.171 -5.738 -22.982 1.00 81.38 812 SER A O 1
ATOM 6075 N N . GLN A 1 813 ? 57.628 -4.185 -22.458 1.00 83.00 813 GLN A N 1
ATOM 6076 C CA . GLN A 1 813 ? 58.581 -3.121 -22.112 1.00 83.00 813 GLN A CA 1
ATOM 6077 C C . GLN A 1 813 ? 59.088 -3.239 -20.667 1.00 83.00 813 GLN A C 1
ATOM 6079 O O . GLN A 1 813 ? 60.264 -2.993 -20.406 1.00 83.00 813 GLN A O 1
ATOM 6084 N N . SER A 1 814 ? 58.224 -3.630 -19.723 1.00 82.88 814 SER A N 1
ATOM 6085 C CA . SER A 1 814 ? 58.590 -3.827 -18.315 1.00 82.88 814 SER A CA 1
ATOM 6086 C C . SER A 1 814 ? 57.793 -4.967 -17.681 1.00 82.88 814 SER A C 1
ATOM 6088 O O . SER A 1 814 ? 56.718 -4.776 -17.105 1.00 82.88 814 SER A O 1
ATOM 6090 N N . TYR A 1 815 ? 58.362 -6.173 -17.735 1.00 80.50 815 TYR A N 1
ATOM 6091 C CA . TYR A 1 815 ? 57.780 -7.349 -17.088 1.00 80.50 815 TYR A CA 1
ATOM 6092 C C . TYR A 1 815 ? 57.733 -7.244 -15.548 1.00 80.50 815 TYR A C 1
ATOM 6094 O O . TYR A 1 815 ? 56.698 -7.574 -14.965 1.00 80.50 815 TYR A O 1
ATOM 6102 N N . PRO A 1 816 ? 58.777 -6.742 -14.848 1.00 80.56 816 PRO A N 1
ATOM 6103 C CA . PRO A 1 816 ? 58.705 -6.556 -13.398 1.00 80.56 816 PRO A CA 1
ATOM 6104 C C . PRO A 1 816 ? 57.595 -5.582 -12.974 1.00 80.56 816 PRO A C 1
ATOM 6106 O O . PRO A 1 816 ? 56.902 -5.852 -11.995 1.00 80.56 816 PRO A O 1
ATOM 6109 N N . GLY A 1 817 ? 57.380 -4.501 -13.736 1.00 80.12 817 GLY A N 1
ATOM 6110 C CA . GLY A 1 817 ? 56.319 -3.523 -13.475 1.00 80.12 817 GLY A CA 1
ATOM 6111 C C . GLY A 1 817 ? 54.921 -4.086 -13.718 1.00 80.12 817 GLY A C 1
ATOM 6112 O O . GLY A 1 817 ? 54.029 -3.897 -12.894 1.00 80.12 817 GLY A O 1
ATOM 6113 N N . PHE A 1 818 ? 54.753 -4.857 -14.795 1.00 81.75 818 PHE A N 1
ATOM 6114 C CA . PHE A 1 818 ? 53.527 -5.612 -15.054 1.00 81.75 818 PHE A CA 1
ATOM 6115 C C . PHE A 1 818 ? 53.200 -6.584 -13.910 1.00 81.75 818 PHE A C 1
ATOM 6117 O O . PHE A 1 818 ? 52.065 -6.626 -13.434 1.00 81.75 818 PHE A O 1
ATOM 6124 N N . MET A 1 819 ? 54.191 -7.335 -13.418 1.00 80.38 819 MET A N 1
ATOM 6125 C CA . MET A 1 819 ? 53.993 -8.291 -12.322 1.00 80.38 819 MET A CA 1
ATOM 6126 C C . MET A 1 819 ? 53.647 -7.613 -10.994 1.00 80.38 819 MET A C 1
ATOM 6128 O O . MET A 1 819 ? 52.841 -8.144 -10.228 1.00 80.38 819 MET A O 1
ATOM 6132 N N . GLU A 1 820 ? 54.236 -6.452 -10.708 1.00 81.25 820 GLU A N 1
ATOM 6133 C CA . GLU A 1 820 ? 53.907 -5.654 -9.524 1.00 81.25 820 GLU A CA 1
ATOM 6134 C C . GLU A 1 820 ? 52.476 -5.098 -9.603 1.00 81.25 820 GLU A C 1
ATOM 6136 O O . GLU A 1 820 ? 51.692 -5.287 -8.669 1.00 81.25 820 GLU A O 1
ATOM 6141 N N . ALA A 1 821 ? 52.097 -4.522 -10.748 1.00 78.75 821 ALA A N 1
ATOM 6142 C CA . ALA A 1 821 ? 50.744 -4.027 -10.994 1.00 78.75 821 ALA A CA 1
ATOM 6143 C C . ALA A 1 821 ? 49.687 -5.136 -10.910 1.00 78.75 821 ALA A C 1
ATOM 6145 O O . ALA A 1 821 ? 48.655 -4.963 -10.262 1.00 78.75 821 ALA A O 1
ATOM 6146 N N . THR A 1 822 ? 49.967 -6.300 -11.501 1.00 78.44 822 THR A N 1
ATOM 6147 C CA . THR A 1 822 ? 49.039 -7.441 -11.517 1.00 78.44 822 THR A CA 1
ATOM 6148 C C . THR A 1 822 ? 48.845 -8.020 -10.118 1.00 78.44 822 THR A C 1
ATOM 6150 O O . THR A 1 822 ? 47.726 -8.373 -9.750 1.00 78.44 822 THR A O 1
ATOM 6153 N N . ARG A 1 823 ? 49.901 -8.057 -9.289 1.00 80.44 823 ARG A N 1
ATOM 6154 C CA . ARG A 1 823 ? 49.790 -8.471 -7.880 1.00 80.44 823 ARG A CA 1
ATOM 6155 C C . ARG A 1 823 ? 48.928 -7.529 -7.061 1.00 80.44 823 ARG A C 1
ATOM 6157 O O . ARG A 1 823 ? 48.012 -7.997 -6.395 1.00 80.44 823 ARG A O 1
ATOM 6164 N N . ALA A 1 824 ? 49.191 -6.230 -7.141 1.00 78.94 824 ALA A N 1
ATOM 6165 C CA . ALA A 1 824 ? 48.408 -5.236 -6.417 1.00 78.94 824 ALA A CA 1
ATOM 6166 C C . ALA A 1 824 ? 46.939 -5.217 -6.871 1.00 78.94 824 ALA A C 1
ATOM 6168 O O . ALA A 1 824 ? 46.036 -5.082 -6.048 1.00 78.94 824 ALA A O 1
ATOM 6169 N N . TRP A 1 825 ? 46.695 -5.400 -8.170 1.00 81.88 825 TRP A N 1
ATOM 6170 C CA . TRP A 1 825 ? 45.349 -5.488 -8.730 1.00 81.88 825 TRP A CA 1
ATOM 6171 C C . TRP A 1 825 ? 44.613 -6.736 -8.233 1.00 81.88 825 TRP A C 1
ATOM 6173 O O . TRP A 1 825 ? 43.494 -6.628 -7.732 1.00 81.88 825 TRP A O 1
ATOM 6183 N N . ALA A 1 826 ? 45.255 -7.907 -8.286 1.00 80.88 826 ALA A N 1
ATOM 6184 C CA . ALA A 1 826 ? 44.672 -9.146 -7.783 1.00 80.88 826 ALA A CA 1
ATOM 6185 C C . ALA A 1 826 ? 44.378 -9.055 -6.275 1.00 80.88 826 ALA A C 1
ATOM 6187 O O . ALA A 1 826 ? 43.309 -9.470 -5.832 1.00 80.88 826 ALA A O 1
ATOM 6188 N N . ASP A 1 827 ? 45.276 -8.447 -5.497 1.00 82.19 827 ASP A N 1
ATOM 6189 C CA . ASP A 1 827 ? 45.086 -8.237 -4.058 1.00 82.19 827 ASP A CA 1
ATOM 6190 C C . ASP A 1 827 ? 43.925 -7.285 -3.762 1.00 82.19 827 ASP A C 1
ATOM 6192 O O . ASP A 1 827 ? 43.099 -7.571 -2.897 1.00 82.19 827 ASP A O 1
ATOM 6196 N N . HIS A 1 828 ? 43.797 -6.195 -4.521 1.00 81.69 828 HIS A N 1
ATOM 6197 C CA . HIS A 1 828 ? 42.654 -5.289 -4.413 1.00 81.69 828 HIS A CA 1
ATOM 6198 C C . HIS A 1 828 ? 41.330 -6.019 -4.677 1.00 81.69 828 HIS A C 1
ATOM 6200 O O . HIS A 1 828 ? 40.384 -5.908 -3.900 1.00 81.69 828 HIS A O 1
ATOM 6206 N N . ARG A 1 829 ? 41.278 -6.826 -5.740 1.00 80.38 829 ARG A N 1
ATOM 6207 C CA . ARG A 1 829 ? 40.080 -7.580 -6.137 1.00 80.38 829 ARG A CA 1
ATOM 6208 C C . ARG A 1 829 ? 39.700 -8.669 -5.141 1.00 80.38 829 ARG A C 1
ATOM 6210 O O . ARG A 1 829 ? 38.516 -8.897 -4.917 1.00 80.38 829 ARG A O 1
ATOM 6217 N N . VAL A 1 830 ? 40.681 -9.326 -4.527 1.00 85.00 830 VAL A N 1
ATOM 6218 C CA . VAL A 1 830 ? 40.443 -10.305 -3.457 1.00 85.00 830 VAL A CA 1
ATOM 6219 C C . VAL A 1 830 ? 39.935 -9.608 -2.194 1.00 85.00 830 VAL A C 1
ATOM 6221 O O . VAL A 1 830 ? 38.994 -10.094 -1.570 1.00 85.00 830 VAL A O 1
ATOM 6224 N N . ASN A 1 831 ? 40.483 -8.438 -1.855 1.00 83.62 831 ASN A N 1
ATOM 6225 C CA . ASN A 1 831 ? 40.037 -7.654 -0.703 1.00 83.62 831 ASN A CA 1
ATOM 6226 C C . ASN A 1 831 ? 38.580 -7.177 -0.840 1.00 83.62 831 ASN A C 1
ATOM 6228 O O . ASN A 1 831 ? 37.842 -7.210 0.143 1.00 83.62 831 ASN A O 1
ATOM 6232 N N . GLU A 1 832 ? 38.131 -6.812 -2.048 1.00 82.44 832 GLU A N 1
ATOM 6233 C CA . GLU A 1 832 ? 36.729 -6.441 -2.325 1.00 82.44 832 GLU A CA 1
ATOM 6234 C C . GLU A 1 832 ? 35.723 -7.561 -2.008 1.00 82.44 832 GLU A C 1
ATOM 6236 O O . GLU A 1 832 ? 34.547 -7.292 -1.755 1.00 82.44 832 GLU A O 1
ATOM 6241 N N . VAL A 1 833 ? 36.173 -8.819 -2.028 1.00 83.19 833 VAL A N 1
ATOM 6242 C CA . VAL A 1 833 ? 35.330 -10.012 -1.843 1.00 83.19 833 VAL A CA 1
ATOM 6243 C C . VAL A 1 833 ? 35.717 -10.831 -0.612 1.00 83.19 833 VAL A C 1
ATOM 6245 O O . VAL A 1 833 ? 35.193 -11.928 -0.399 1.00 83.19 833 VAL A O 1
ATOM 6248 N N . ALA A 1 834 ? 36.602 -10.299 0.233 1.00 83.38 834 ALA A N 1
ATOM 6249 C CA . ALA A 1 834 ? 37.111 -10.992 1.413 1.00 83.38 834 ALA A CA 1
ATOM 6250 C C . ALA A 1 834 ? 36.005 -11.311 2.435 1.00 83.38 834 ALA A C 1
ATOM 6252 O O . ALA A 1 834 ? 36.078 -12.313 3.139 1.00 83.38 834 ALA A O 1
ATOM 6253 N N . ASN A 1 835 ? 34.941 -10.503 2.474 1.00 83.06 835 ASN A N 1
ATOM 6254 C CA . ASN A 1 835 ? 33.750 -10.742 3.295 1.00 83.06 835 ASN A CA 1
ATOM 6255 C C . ASN A 1 835 ? 32.723 -11.686 2.642 1.00 83.06 835 ASN A C 1
ATOM 6257 O O . ASN A 1 835 ? 31.590 -11.773 3.109 1.00 83.06 835 ASN A O 1
ATOM 6261 N N . ARG A 1 836 ? 33.078 -12.355 1.541 1.00 85.44 836 ARG A N 1
ATOM 6262 C CA . ARG A 1 836 ? 32.199 -13.286 0.812 1.00 85.44 836 ARG A CA 1
ATOM 6263 C C . ARG A 1 836 ? 32.839 -14.663 0.656 1.00 85.44 836 ARG A C 1
ATOM 6265 O O . ARG A 1 836 ? 32.134 -15.664 0.696 1.00 85.44 836 ARG A O 1
ATOM 6272 N N . LEU A 1 837 ? 34.157 -14.735 0.508 1.00 89.38 837 LEU A N 1
ATOM 6273 C CA . LEU A 1 837 ? 34.881 -15.979 0.239 1.00 89.38 837 LEU A CA 1
ATOM 6274 C C . LEU A 1 837 ? 35.640 -16.486 1.470 1.00 89.38 837 LEU A C 1
ATOM 6276 O O . LEU A 1 837 ? 36.132 -15.687 2.266 1.00 89.38 837 LEU A O 1
ATOM 6280 N N . THR A 1 838 ? 35.786 -17.805 1.605 1.00 88.81 838 THR A N 1
ATOM 6281 C CA . THR A 1 838 ? 36.652 -18.403 2.638 1.00 88.81 838 THR A CA 1
ATOM 6282 C C . THR A 1 838 ? 38.137 -18.215 2.291 1.00 88.81 838 THR A C 1
ATOM 6284 O O . THR A 1 838 ? 38.462 -17.933 1.135 1.00 88.81 838 THR A O 1
ATOM 6287 N N . PRO A 1 839 ? 39.080 -18.369 3.241 1.00 88.12 839 PRO A N 1
ATOM 6288 C CA . PRO A 1 839 ? 40.505 -18.172 2.964 1.00 88.12 839 PRO A CA 1
ATOM 6289 C C . PRO A 1 839 ? 41.057 -19.025 1.806 1.00 88.12 839 PRO A C 1
ATOM 6291 O O . PRO A 1 839 ? 41.848 -18.519 1.007 1.00 88.12 839 PRO A O 1
ATOM 6294 N N . ASN A 1 840 ? 40.617 -20.282 1.655 1.00 86.94 840 ASN A N 1
ATOM 6295 C CA . ASN A 1 840 ? 41.066 -21.131 0.543 1.00 86.94 840 ASN A CA 1
ATOM 6296 C C . ASN A 1 840 ? 40.429 -20.703 -0.789 1.00 86.94 840 ASN A C 1
ATOM 6298 O O . ASN A 1 840 ? 41.108 -20.679 -1.816 1.00 86.94 840 ASN A O 1
ATOM 6302 N N . GLN A 1 841 ? 39.158 -20.289 -0.773 1.00 89.25 841 GLN A N 1
ATOM 6303 C CA . GLN A 1 841 ? 38.472 -19.743 -1.948 1.00 89.25 841 GLN A CA 1
ATOM 6304 C C . GLN A 1 841 ? 39.081 -18.407 -2.399 1.00 89.25 841 GLN A C 1
ATOM 6306 O O . GLN A 1 841 ? 39.228 -18.171 -3.596 1.00 89.25 841 GLN A O 1
ATOM 6311 N N . GLN A 1 842 ? 39.503 -17.550 -1.464 1.00 87.94 842 GLN A N 1
ATOM 6312 C CA . GLN A 1 842 ? 40.244 -16.318 -1.760 1.00 87.94 842 GLN A CA 1
ATOM 6313 C C . GLN A 1 842 ? 41.597 -16.626 -2.408 1.00 87.94 842 GLN A C 1
ATOM 6315 O O . GLN A 1 842 ? 41.963 -15.988 -3.394 1.00 87.94 842 GLN A O 1
ATOM 6320 N N . ALA A 1 843 ? 42.325 -17.623 -1.893 1.00 84.06 843 ALA A N 1
ATOM 6321 C CA . ALA A 1 843 ? 43.594 -18.054 -2.472 1.00 84.06 843 ALA A CA 1
ATOM 6322 C C . ALA A 1 843 ? 43.415 -18.602 -3.899 1.00 84.06 843 ALA A C 1
ATOM 6324 O O . ALA A 1 843 ? 44.188 -18.246 -4.790 1.00 84.06 843 ALA A O 1
ATOM 6325 N N . TYR A 1 844 ? 42.370 -19.403 -4.136 1.00 85.81 844 TYR A N 1
ATOM 6326 C CA . TYR A 1 844 ? 42.032 -19.912 -5.466 1.00 85.81 844 TYR A CA 1
ATOM 6327 C C . TYR A 1 844 ? 41.598 -18.794 -6.425 1.00 85.81 844 TYR A C 1
ATOM 6329 O O . TYR A 1 844 ? 42.111 -18.715 -7.537 1.00 85.81 844 TYR A O 1
ATOM 6337 N N . TYR A 1 845 ? 40.716 -17.888 -5.990 1.00 85.56 845 TYR A N 1
ATOM 6338 C CA . TYR A 1 845 ? 40.272 -16.739 -6.787 1.00 85.56 845 TYR A CA 1
ATOM 6339 C C . TYR A 1 845 ? 41.443 -15.827 -7.163 1.00 85.56 845 TYR A C 1
ATOM 6341 O O . TYR A 1 845 ? 41.578 -15.434 -8.319 1.00 85.56 845 TYR A O 1
ATOM 6349 N N . ARG A 1 846 ? 42.353 -15.567 -6.214 1.00 84.81 846 ARG A N 1
ATOM 6350 C CA . ARG A 1 846 ? 43.598 -14.836 -6.467 1.00 84.81 846 ARG A CA 1
ATOM 6351 C C . ARG A 1 846 ? 44.425 -15.507 -7.558 1.00 84.81 846 ARG A C 1
ATOM 6353 O O . ARG A 1 846 ? 44.881 -14.823 -8.464 1.00 84.81 846 ARG A O 1
ATOM 6360 N N . ALA A 1 847 ? 44.622 -16.822 -7.481 1.00 79.62 847 ALA A N 1
ATOM 6361 C CA . ALA A 1 847 ? 45.397 -17.562 -8.475 1.00 79.62 847 ALA A CA 1
ATOM 6362 C C . ALA A 1 847 ? 44.707 -17.583 -9.854 1.00 79.62 847 ALA A C 1
ATOM 6364 O O . ALA A 1 847 ? 45.371 -17.379 -10.868 1.00 79.62 847 ALA A O 1
ATOM 6365 N N . ALA A 1 848 ? 43.379 -17.720 -9.890 1.00 77.44 848 ALA A N 1
ATOM 6366 C CA . ALA A 1 848 ? 42.579 -17.663 -11.114 1.00 77.44 848 ALA A CA 1
ATOM 6367 C C . ALA A 1 848 ? 42.649 -16.289 -11.806 1.00 77.44 848 ALA A C 1
ATOM 6369 O O . ALA A 1 848 ? 42.706 -16.213 -13.032 1.00 77.44 848 ALA A O 1
ATOM 6370 N N . LEU A 1 849 ? 42.715 -15.198 -11.033 1.00 76.56 849 LEU A N 1
ATOM 6371 C CA . LEU A 1 849 ? 42.918 -13.841 -11.553 1.00 76.56 849 LEU A CA 1
ATOM 6372 C C . LEU A 1 849 ? 44.268 -13.683 -12.268 1.00 76.56 849 LEU A C 1
ATOM 6374 O O . LEU A 1 849 ? 44.349 -12.919 -13.222 1.00 76.56 849 LEU A O 1
ATOM 6378 N N . PHE A 1 850 ? 45.312 -14.411 -11.855 1.00 71.44 850 PHE A N 1
ATOM 6379 C CA . PHE A 1 850 ? 46.582 -14.450 -12.592 1.00 71.44 850 PHE A CA 1
ATOM 6380 C C . PHE A 1 850 ? 46.507 -15.335 -13.836 1.00 71.44 850 PHE A C 1
ATOM 6382 O O . PHE A 1 850 ? 47.089 -14.998 -14.865 1.00 71.44 850 PHE A O 1
ATOM 6389 N N . GLU A 1 851 ? 45.790 -16.455 -13.764 1.00 68.56 851 GLU A N 1
ATOM 6390 C CA . GLU A 1 851 ? 45.633 -17.371 -14.896 1.00 68.56 851 GLU A CA 1
ATOM 6391 C C . GLU A 1 851 ? 44.812 -16.758 -16.041 1.00 68.56 851 GLU A C 1
ATOM 6393 O O . GLU A 1 851 ? 45.080 -17.041 -17.207 1.00 68.56 851 GLU A O 1
ATOM 6398 N N . ALA A 1 852 ? 43.914 -15.812 -15.739 1.00 62.94 852 ALA A N 1
ATOM 6399 C CA . ALA A 1 852 ? 43.233 -14.988 -16.743 1.00 62.94 852 ALA A CA 1
ATOM 6400 C C . ALA A 1 852 ? 44.208 -14.218 -17.668 1.00 62.94 852 ALA A C 1
ATOM 6402 O O . ALA A 1 852 ? 43.841 -13.851 -18.785 1.00 62.94 852 ALA A O 1
ATOM 6403 N N . PHE A 1 853 ? 45.462 -14.023 -17.239 1.00 59.22 853 PHE A N 1
ATOM 6404 C CA . PHE A 1 853 ? 46.541 -13.389 -18.006 1.00 59.22 853 PHE A CA 1
ATOM 6405 C C . PHE A 1 853 ? 47.566 -14.384 -18.576 1.00 59.22 853 PHE A C 1
ATOM 6407 O O . PHE A 1 853 ? 48.530 -13.964 -19.219 1.00 59.22 853 PHE A O 1
ATOM 6414 N N . ALA A 1 854 ? 47.376 -15.696 -18.391 1.00 53.72 854 ALA A N 1
ATOM 6415 C CA . ALA A 1 854 ? 48.327 -16.727 -18.820 1.00 53.72 854 ALA A CA 1
ATOM 6416 C C . ALA A 1 854 ? 48.566 -16.758 -20.344 1.00 53.72 854 ALA A C 1
ATOM 6418 O O . ALA A 1 854 ? 49.589 -17.269 -20.791 1.00 53.72 854 ALA A O 1
ATOM 6419 N N . GLY A 1 855 ? 47.674 -16.157 -21.141 1.00 50.09 855 GLY A N 1
ATOM 6420 C CA . GLY A 1 855 ? 47.839 -15.985 -22.589 1.00 50.09 855 GLY A CA 1
ATOM 6421 C C . GLY A 1 855 ? 48.849 -14.910 -23.020 1.00 50.09 855 GLY A C 1
ATOM 6422 O O . GLY A 1 855 ? 48.993 -14.686 -24.218 1.00 50.09 855 GLY A O 1
ATOM 6423 N N . ILE A 1 856 ? 49.521 -14.221 -22.085 1.00 48.62 856 ILE A N 1
ATOM 6424 C CA . ILE A 1 856 ? 50.500 -13.166 -22.406 1.00 48.62 856 ILE A CA 1
ATOM 6425 C C . ILE A 1 856 ? 51.905 -13.730 -22.716 1.00 48.62 856 ILE A C 1
ATOM 6427 O O . ILE A 1 856 ? 52.679 -13.040 -23.358 1.00 48.62 856 ILE A O 1
ATOM 6431 N N . ASP A 1 857 ? 52.243 -14.972 -22.350 1.00 48.66 857 ASP A N 1
ATOM 6432 C CA . ASP A 1 857 ? 53.536 -15.633 -22.658 1.00 48.66 857 ASP A CA 1
ATOM 6433 C C . ASP A 1 857 ? 54.808 -14.782 -22.390 1.00 48.66 857 ASP A C 1
ATOM 6435 O O . ASP A 1 857 ? 55.804 -14.860 -23.104 1.00 48.66 857 ASP A O 1
ATOM 6439 N N . VAL A 1 858 ? 54.797 -13.940 -21.342 1.00 44.16 858 VAL A N 1
ATOM 6440 C CA . VAL A 1 858 ? 55.986 -13.163 -20.902 1.00 44.16 858 VAL A CA 1
ATOM 6441 C C . VAL A 1 858 ? 56.592 -13.709 -19.595 1.00 44.16 858 VAL A C 1
ATOM 6443 O O . VAL A 1 858 ? 57.621 -13.233 -19.122 1.00 44.16 858 VAL A O 1
ATOM 6446 N N . GLY A 1 859 ? 56.054 -14.793 -19.031 1.00 43.97 859 GLY A N 1
ATOM 6447 C CA . GLY A 1 859 ? 56.748 -15.509 -17.961 1.00 43.97 859 GLY A CA 1
ATOM 6448 C C . GLY A 1 859 ? 55.970 -16.677 -17.377 1.00 43.97 859 GLY A C 1
ATOM 6449 O O . GLY A 1 859 ? 54.959 -16.482 -16.717 1.00 43.97 859 GLY A O 1
ATOM 6450 N N . GLY A 1 860 ? 56.502 -17.881 -17.612 1.00 43.31 860 GLY A N 1
ATOM 6451 C CA . GLY A 1 860 ? 56.224 -19.144 -16.922 1.00 43.31 860 GLY A CA 1
ATOM 6452 C C . GLY A 1 860 ? 54.810 -19.329 -16.374 1.00 43.31 860 GLY A C 1
ATOM 6453 O O . GLY A 1 860 ? 54.534 -18.969 -15.232 1.00 43.31 860 GLY A O 1
ATOM 6454 N N . THR A 1 861 ? 53.957 -19.999 -17.146 1.00 42.69 861 THR A N 1
ATOM 6455 C CA . THR A 1 861 ? 52.699 -20.598 -16.681 1.00 42.69 861 THR A CA 1
ATOM 6456 C C . THR A 1 861 ? 52.891 -21.293 -15.325 1.00 42.69 861 THR A C 1
ATOM 6458 O O . THR A 1 861 ? 53.625 -22.281 -15.238 1.00 42.69 861 THR A O 1
ATOM 6461 N N . GLN A 1 862 ? 52.238 -20.802 -14.263 1.00 48.56 862 GLN A N 1
ATOM 6462 C CA . GLN A 1 862 ? 52.217 -21.446 -12.938 1.00 48.56 862 GLN A CA 1
ATOM 6463 C C . GLN A 1 862 ? 51.313 -22.694 -12.937 1.00 48.56 862 GLN A C 1
ATOM 6465 O O . GLN A 1 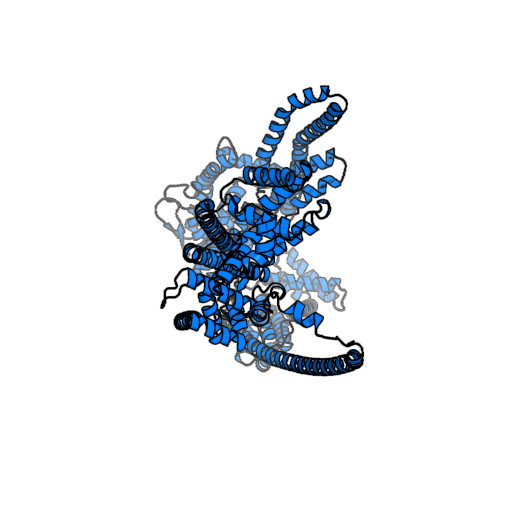862 ? 50.355 -22.804 -12.172 1.00 48.56 862 GLN A O 1
ATOM 6470 N N . ILE A 1 863 ? 51.622 -23.650 -13.812 1.00 44.91 863 ILE A N 1
ATOM 6471 C CA . ILE A 1 863 ? 50.940 -24.943 -13.896 1.00 44.91 863 ILE A CA 1
ATOM 6472 C C . ILE A 1 863 ? 51.186 -25.690 -12.577 1.00 44.91 863 ILE A C 1
ATOM 6474 O O . ILE A 1 863 ? 52.329 -25.960 -12.208 1.00 44.91 863 ILE A O 1
ATOM 6478 N N . GLY A 1 864 ? 50.106 -25.983 -11.846 1.00 53.25 864 GLY A N 1
ATOM 6479 C CA . GLY A 1 864 ? 50.110 -26.779 -10.611 1.00 53.25 864 GLY A CA 1
ATOM 6480 C C . GLY A 1 864 ? 49.705 -26.039 -9.328 1.00 53.25 864 GLY A C 1
ATOM 6481 O O . GLY A 1 864 ? 49.336 -26.691 -8.350 1.00 53.25 864 GLY A O 1
ATOM 6482 N N . VAL A 1 865 ? 49.710 -24.698 -9.300 1.00 66.25 865 VAL A N 1
ATOM 6483 C CA . VAL A 1 865 ? 49.231 -23.933 -8.125 1.00 66.25 865 VAL A CA 1
ATOM 6484 C C . VAL A 1 865 ? 47.707 -23.978 -8.038 1.00 66.25 865 VAL A C 1
ATOM 6486 O O . VAL A 1 865 ? 47.161 -24.205 -6.958 1.00 66.25 865 VAL A O 1
ATOM 6489 N N . LEU A 1 866 ? 47.027 -23.834 -9.179 1.00 71.94 866 LEU A N 1
ATOM 6490 C CA . LEU A 1 866 ? 45.570 -23.874 -9.242 1.00 71.94 866 LEU A CA 1
ATOM 6491 C C . LEU A 1 866 ? 45.021 -25.251 -8.860 1.00 71.94 866 LEU A C 1
ATOM 6493 O O . LEU A 1 866 ? 44.090 -25.333 -8.068 1.00 71.94 866 LEU A O 1
ATOM 6497 N N . ASP A 1 867 ? 45.649 -26.329 -9.334 1.00 75.62 867 ASP A N 1
ATOM 6498 C CA . ASP A 1 867 ? 45.256 -27.704 -9.002 1.00 75.62 867 ASP A CA 1
ATOM 6499 C C . ASP A 1 867 ? 45.425 -28.009 -7.509 1.00 75.62 867 ASP A C 1
ATOM 6501 O O . ASP A 1 867 ? 44.562 -28.634 -6.892 1.00 75.62 867 ASP A O 1
ATOM 6505 N N . LYS A 1 868 ? 46.502 -27.508 -6.890 1.00 81.88 868 LYS A N 1
ATOM 6506 C CA . LYS A 1 868 ? 46.720 -27.645 -5.444 1.00 81.88 868 LYS A CA 1
ATOM 6507 C C . LYS A 1 868 ? 45.673 -26.875 -4.633 1.00 81.88 868 LYS A C 1
ATOM 6509 O O . LYS A 1 868 ? 45.154 -27.406 -3.655 1.00 81.88 868 LYS A O 1
ATOM 6514 N N . LEU A 1 869 ? 45.360 -25.641 -5.031 1.00 81.38 869 LEU A N 1
ATOM 6515 C CA . LEU A 1 869 ? 44.341 -24.812 -4.373 1.00 81.38 869 LEU A CA 1
ATOM 6516 C C . LEU A 1 869 ? 42.929 -25.370 -4.596 1.00 81.38 869 LEU A C 1
ATOM 6518 O O . LEU A 1 869 ? 42.100 -25.347 -3.691 1.00 81.38 869 LEU A O 1
ATOM 6522 N N . LYS A 1 870 ? 42.673 -25.953 -5.770 1.00 82.19 870 LYS A N 1
ATOM 6523 C CA . LYS A 1 870 ? 41.441 -26.679 -6.076 1.00 82.19 870 LYS A CA 1
ATOM 6524 C C . LYS A 1 870 ? 41.264 -27.884 -5.167 1.00 82.19 870 LYS A C 1
ATOM 6526 O O . LYS A 1 870 ? 40.171 -28.095 -4.653 1.00 82.19 870 LYS A O 1
ATOM 6531 N N . GLN A 1 871 ? 42.336 -28.637 -4.930 1.00 83.00 871 GLN A N 1
ATOM 6532 C CA . GLN A 1 871 ? 42.303 -29.766 -4.009 1.00 83.00 871 GLN A CA 1
ATOM 6533 C C . GLN A 1 871 ? 41.993 -29.316 -2.574 1.00 83.00 871 GLN A C 1
ATOM 6535 O O . GLN A 1 871 ? 41.177 -29.940 -1.909 1.00 83.00 871 GLN A O 1
ATOM 6540 N N . GLN A 1 872 ? 42.548 -28.182 -2.133 1.00 84.12 872 GLN A N 1
ATOM 6541 C CA . GLN A 1 872 ? 42.226 -27.599 -0.824 1.00 84.12 872 GLN A CA 1
ATOM 6542 C C . GLN A 1 872 ? 40.758 -27.159 -0.709 1.00 84.12 872 GLN A C 1
ATOM 6544 O O . GLN A 1 872 ? 40.158 -27.332 0.348 1.00 84.12 872 GLN A O 1
ATOM 6549 N N . MET A 1 873 ? 40.154 -26.644 -1.786 1.00 82.50 873 MET A N 1
ATOM 6550 C CA . MET A 1 873 ? 38.713 -26.355 -1.806 1.00 82.50 873 MET A CA 1
ATOM 6551 C C . MET A 1 873 ? 37.867 -27.629 -1.830 1.00 82.50 873 MET A C 1
ATOM 6553 O O . MET A 1 873 ? 36.827 -27.678 -1.191 1.00 82.50 873 MET A O 1
ATOM 6557 N N . ILE A 1 874 ? 38.305 -28.682 -2.524 1.00 84.88 874 ILE A N 1
ATOM 6558 C CA . ILE A 1 874 ? 37.634 -29.990 -2.497 1.00 84.88 874 ILE A CA 1
ATOM 6559 C C . ILE A 1 874 ? 37.647 -30.582 -1.080 1.00 84.88 874 ILE A C 1
ATOM 6561 O O . ILE A 1 874 ? 36.639 -31.143 -0.652 1.00 84.88 874 ILE A O 1
ATOM 6565 N N . ASP A 1 875 ? 38.748 -30.419 -0.345 1.00 84.06 875 ASP A N 1
ATOM 6566 C CA . ASP A 1 875 ? 38.866 -30.875 1.043 1.00 84.06 875 ASP A CA 1
ATOM 6567 C C . ASP A 1 875 ? 37.989 -30.043 2.012 1.00 84.06 875 ASP A C 1
ATOM 6569 O O . ASP A 1 875 ? 37.540 -30.563 3.034 1.00 84.06 875 ASP A O 1
ATOM 6573 N N . GLU A 1 876 ? 37.706 -28.771 1.698 1.00 81.88 876 GLU A N 1
ATOM 6574 C CA . GLU A 1 876 ? 36.869 -27.864 2.510 1.00 81.88 876 GLU A CA 1
ATOM 6575 C C . GLU A 1 876 ? 35.361 -27.955 2.200 1.00 81.88 876 GLU A C 1
ATOM 6577 O O . GLU A 1 876 ? 34.516 -27.911 3.105 1.00 81.88 876 GLU A O 1
ATOM 6582 N N . ASP A 1 877 ? 35.012 -28.034 0.918 1.00 80.44 877 ASP A N 1
ATOM 6583 C CA . ASP A 1 877 ? 33.641 -27.918 0.414 1.00 80.44 877 ASP A CA 1
ATOM 6584 C C . ASP A 1 877 ? 33.027 -29.267 0.021 1.00 80.44 877 ASP A C 1
ATOM 6586 O O . ASP A 1 877 ? 31.807 -29.367 -0.086 1.00 80.44 877 ASP A O 1
ATOM 6590 N N . GLY A 1 878 ? 33.846 -30.308 -0.143 1.00 81.00 878 GLY A N 1
ATOM 6591 C CA . GLY A 1 878 ? 33.438 -31.586 -0.715 1.00 81.00 878 GLY A CA 1
ATOM 6592 C C . GLY A 1 878 ? 33.734 -31.664 -2.213 1.00 81.00 878 GLY A C 1
ATOM 6593 O O . GLY A 1 878 ? 33.955 -30.667 -2.902 1.00 81.00 878 GLY A O 1
ATOM 6594 N N . THR A 1 879 ? 33.765 -32.886 -2.748 1.00 77.62 879 THR A N 1
ATOM 6595 C CA . THR A 1 879 ? 34.234 -33.140 -4.119 1.00 77.62 879 THR A CA 1
ATOM 6596 C C . THR A 1 879 ? 33.360 -32.498 -5.191 1.00 77.62 879 THR A C 1
ATOM 6598 O O . THR A 1 879 ? 33.882 -32.103 -6.229 1.00 77.62 879 THR A O 1
ATOM 6601 N N . VAL A 1 880 ? 32.049 -32.378 -4.983 1.00 78.38 880 VAL A N 1
ATOM 6602 C CA . VAL A 1 880 ? 31.137 -31.816 -5.991 1.00 78.38 880 VAL A CA 1
ATOM 6603 C C . VAL A 1 880 ? 31.118 -30.291 -5.894 1.00 78.38 880 VAL A C 1
ATOM 6605 O O . VAL A 1 880 ? 31.372 -29.594 -6.877 1.00 78.38 880 VAL A O 1
ATOM 6608 N N . GLU A 1 881 ? 30.893 -29.769 -4.694 1.00 81.00 881 GLU A N 1
ATOM 6609 C CA . GLU A 1 881 ? 30.776 -28.344 -4.404 1.00 81.00 881 GLU A CA 1
ATOM 6610 C C . GLU A 1 881 ? 32.106 -27.622 -4.617 1.00 81.00 881 GLU A C 1
ATOM 6612 O O . GLU A 1 881 ? 32.128 -26.602 -5.302 1.00 81.00 881 GLU A O 1
ATOM 6617 N N . GLY A 1 882 ? 33.225 -28.186 -4.148 1.00 82.44 882 GLY A N 1
ATOM 6618 C CA . GLY A 1 882 ? 34.558 -27.622 -4.367 1.00 82.44 882 GLY A CA 1
ATOM 6619 C C . GLY A 1 882 ? 34.928 -27.544 -5.852 1.00 82.44 882 GLY A C 1
ATOM 6620 O O . GLY A 1 882 ? 35.522 -26.561 -6.294 1.00 82.44 882 GLY A O 1
ATOM 6621 N N . ASN A 1 883 ? 34.504 -28.522 -6.664 1.00 82.00 883 ASN A N 1
ATOM 6622 C CA . ASN A 1 883 ? 34.680 -28.478 -8.120 1.00 82.00 883 ASN A CA 1
ATOM 6623 C C . ASN A 1 883 ? 33.804 -27.406 -8.788 1.00 82.00 883 ASN A C 1
ATOM 6625 O O . ASN A 1 883 ? 34.263 -26.737 -9.717 1.00 82.00 883 ASN A O 1
ATOM 6629 N N . ASN A 1 884 ? 32.563 -27.230 -8.334 1.00 82.88 884 ASN A N 1
ATOM 6630 C CA . ASN A 1 884 ? 31.652 -26.226 -8.884 1.00 82.88 884 ASN A CA 1
ATOM 6631 C C . ASN A 1 884 ? 32.085 -24.806 -8.499 1.00 82.88 884 ASN A C 1
ATOM 6633 O O . ASN A 1 884 ? 32.175 -23.939 -9.363 1.00 82.88 884 ASN A O 1
ATOM 6637 N N . ILE A 1 885 ? 32.452 -24.586 -7.235 1.00 86.06 885 ILE A N 1
ATOM 6638 C CA . ILE A 1 885 ? 32.989 -23.312 -6.741 1.00 86.06 885 ILE A CA 1
ATOM 6639 C C . ILE A 1 885 ? 34.285 -22.960 -7.483 1.00 86.06 885 ILE A C 1
ATOM 6641 O O . ILE A 1 885 ? 34.440 -21.820 -7.917 1.00 86.06 885 ILE A O 1
ATOM 6645 N N . ALA A 1 886 ? 35.167 -23.934 -7.735 1.00 83.19 886 ALA A N 1
ATOM 6646 C CA . ALA A 1 886 ? 36.368 -23.728 -8.548 1.00 83.19 886 ALA A CA 1
ATOM 6647 C C . ALA A 1 886 ? 36.057 -23.215 -9.961 1.00 83.19 886 ALA A C 1
ATOM 6649 O O . ALA A 1 886 ? 36.695 -22.272 -10.432 1.00 83.19 886 ALA A O 1
ATOM 6650 N N . LYS A 1 887 ? 35.065 -23.804 -10.639 1.00 81.25 887 LYS A N 1
ATOM 6651 C CA . LYS A 1 887 ? 34.634 -23.355 -11.972 1.00 81.25 887 LYS A CA 1
ATOM 6652 C C . LYS A 1 887 ? 34.045 -21.946 -11.937 1.00 81.25 887 LYS A C 1
ATOM 6654 O O . LYS A 1 887 ? 34.352 -21.133 -12.808 1.00 81.25 887 LYS A O 1
ATOM 6659 N N . LEU A 1 888 ? 33.230 -21.646 -10.927 1.00 81.56 888 LEU A N 1
ATOM 6660 C CA . LEU A 1 888 ? 32.605 -20.334 -10.773 1.00 81.56 888 LEU A CA 1
ATOM 6661 C C . LEU A 1 888 ? 33.622 -19.238 -10.453 1.00 81.56 888 LEU A C 1
ATOM 6663 O O . LEU A 1 888 ? 33.539 -18.165 -11.038 1.00 81.56 888 LEU A O 1
ATOM 6667 N N . LEU A 1 889 ? 34.601 -19.497 -9.582 1.00 82.00 889 LEU A N 1
ATOM 6668 C CA . LEU A 1 889 ? 35.667 -18.537 -9.272 1.00 82.00 889 LEU A CA 1
ATOM 6669 C C . LEU A 1 889 ? 36.592 -18.302 -10.466 1.00 82.00 889 LEU A C 1
ATOM 6671 O O . LEU A 1 889 ? 36.996 -17.165 -10.699 1.00 82.00 889 LEU A O 1
ATOM 6675 N N . LEU A 1 890 ? 36.884 -19.348 -11.244 1.00 76.25 890 LEU A N 1
ATOM 6676 C CA . LEU A 1 890 ? 37.637 -19.219 -12.491 1.00 76.25 890 LEU A CA 1
ATOM 6677 C C . LEU A 1 890 ? 36.877 -18.354 -13.509 1.00 76.25 890 LEU A C 1
ATOM 6679 O O . LEU A 1 890 ? 37.451 -17.449 -14.112 1.00 76.25 890 LEU A O 1
ATOM 6683 N N . SER A 1 891 ? 35.565 -18.571 -13.631 1.00 72.44 891 SER A N 1
ATOM 6684 C CA . SER A 1 891 ? 34.691 -17.774 -14.503 1.00 72.44 891 SER A CA 1
ATOM 6685 C C . SER A 1 891 ? 34.568 -16.328 -14.012 1.00 72.44 891 SER A C 1
ATOM 6687 O O . SER A 1 891 ? 34.711 -15.393 -14.793 1.00 72.44 891 SER A O 1
ATOM 6689 N N . ALA A 1 892 ? 34.401 -16.116 -12.705 1.00 75.88 892 ALA A N 1
ATOM 6690 C CA . ALA A 1 892 ? 34.345 -14.790 -12.094 1.00 75.88 892 ALA A CA 1
ATOM 6691 C C . ALA A 1 892 ? 35.640 -13.994 -12.303 1.00 75.88 892 ALA A C 1
ATOM 6693 O O . ALA A 1 892 ? 35.584 -12.793 -12.575 1.00 75.88 892 ALA A O 1
ATOM 6694 N N . ALA A 1 893 ? 36.793 -14.665 -12.206 1.00 72.06 893 ALA A N 1
ATOM 6695 C CA . ALA A 1 893 ? 38.103 -14.063 -12.414 1.00 72.06 893 ALA A CA 1
ATOM 6696 C C . ALA A 1 893 ? 38.329 -13.657 -13.879 1.00 72.06 893 ALA A C 1
ATOM 6698 O O . ALA A 1 893 ? 38.822 -12.561 -14.136 1.00 72.06 893 ALA A O 1
ATOM 6699 N N . GLY A 1 894 ? 37.929 -14.506 -14.832 1.00 64.06 894 GLY A N 1
ATOM 6700 C CA . GLY A 1 894 ? 38.081 -14.233 -16.264 1.00 64.06 894 GLY A CA 1
ATOM 6701 C C . GLY A 1 894 ? 37.052 -13.254 -16.847 1.00 64.06 894 GLY A C 1
ATOM 6702 O O . GLY A 1 894 ? 37.365 -12.547 -17.800 1.00 64.06 894 GLY A O 1
ATOM 6703 N N . GLN A 1 895 ? 35.840 -13.192 -16.281 1.00 66.00 895 GLN A N 1
ATOM 6704 C CA . GLN A 1 895 ? 34.687 -12.485 -16.871 1.00 66.00 895 GLN A CA 1
ATOM 6705 C C . GLN A 1 895 ? 34.187 -11.295 -16.031 1.00 66.00 895 GLN A C 1
ATOM 6707 O O . GLN A 1 895 ? 33.178 -10.682 -16.367 1.00 66.00 895 GLN A O 1
ATOM 6712 N N . ASN A 1 896 ? 34.851 -10.958 -14.917 1.00 65.44 896 ASN A N 1
ATOM 6713 C CA . ASN A 1 896 ? 34.409 -9.917 -13.971 1.00 65.44 896 ASN A CA 1
ATOM 6714 C C . ASN A 1 896 ? 32.972 -10.130 -13.432 1.00 65.44 896 ASN A C 1
ATOM 6716 O O . ASN A 1 896 ? 32.239 -9.191 -13.109 1.00 65.44 896 ASN A O 1
ATOM 6720 N N . ARG A 1 897 ? 32.560 -11.390 -13.299 1.00 65.25 897 ARG A N 1
ATOM 6721 C CA . ARG A 1 897 ? 31.218 -11.766 -12.851 1.00 65.25 897 ARG A CA 1
ATOM 6722 C C . ARG A 1 897 ? 31.097 -11.785 -11.330 1.00 65.25 897 ARG A C 1
ATOM 6724 O O . ARG A 1 897 ? 31.175 -12.822 -10.672 1.00 65.25 897 ARG A O 1
ATOM 6731 N N . MET A 1 898 ? 30.906 -10.597 -10.758 1.00 73.38 898 MET A N 1
ATOM 6732 C CA . MET A 1 898 ? 30.728 -10.413 -9.310 1.00 73.38 898 MET A CA 1
ATOM 6733 C C . MET A 1 898 ? 29.463 -11.088 -8.770 1.00 73.38 898 MET A C 1
ATOM 6735 O O . MET A 1 898 ? 29.391 -11.409 -7.585 1.00 73.38 898 MET A O 1
ATOM 6739 N N . ASP A 1 899 ? 28.478 -11.336 -9.628 1.00 72.31 899 ASP A N 1
ATOM 6740 C CA . ASP A 1 899 ? 27.277 -12.103 -9.315 1.00 72.31 899 ASP A CA 1
ATOM 6741 C C . ASP A 1 899 ? 27.602 -13.559 -8.936 1.00 72.31 899 ASP A C 1
ATOM 6743 O O . ASP A 1 899 ? 27.030 -14.071 -7.973 1.00 72.31 899 ASP A O 1
ATOM 6747 N N . LEU A 1 900 ? 28.582 -14.192 -9.591 1.00 80.38 900 LEU A N 1
ATOM 6748 C CA . LEU A 1 900 ? 29.042 -15.544 -9.245 1.00 80.38 900 LEU A CA 1
ATOM 6749 C C . LEU A 1 900 ? 29.743 -15.575 -7.884 1.00 80.38 900 LEU A C 1
ATOM 6751 O O . LEU A 1 900 ? 29.492 -16.462 -7.067 1.00 80.38 900 LEU A O 1
ATOM 6755 N N . VAL A 1 901 ? 30.560 -14.559 -7.593 1.00 82.12 901 VAL A N 1
ATOM 6756 C CA . VAL A 1 901 ? 31.198 -14.403 -6.274 1.00 82.12 901 VAL A CA 1
ATOM 6757 C C . VAL A 1 901 ? 30.151 -14.167 -5.182 1.00 82.12 901 VAL A C 1
ATOM 6759 O O . VAL A 1 901 ? 30.280 -14.679 -4.070 1.00 82.12 901 VAL A O 1
ATOM 6762 N N . ASN A 1 902 ? 29.073 -13.444 -5.496 1.00 81.00 902 ASN A N 1
ATOM 6763 C CA . ASN A 1 902 ? 27.959 -13.227 -4.575 1.00 81.00 902 ASN A CA 1
ATOM 6764 C C . ASN A 1 902 ? 27.172 -14.509 -4.294 1.00 81.00 902 ASN A C 1
ATOM 6766 O O . ASN A 1 902 ? 26.774 -14.728 -3.151 1.00 81.00 902 ASN A O 1
ATOM 6770 N N . GLN A 1 903 ? 26.977 -15.369 -5.296 1.00 81.88 903 GLN A N 1
ATOM 6771 C CA . GLN A 1 903 ? 26.335 -16.672 -5.104 1.00 81.88 903 GLN A CA 1
ATOM 6772 C C . GLN A 1 903 ? 27.155 -17.568 -4.167 1.00 81.88 903 GLN A C 1
ATOM 6774 O O . GLN A 1 903 ? 26.600 -18.130 -3.221 1.00 81.88 903 GLN A O 1
ATOM 6779 N N . ILE A 1 904 ? 28.480 -17.615 -4.350 1.00 85.12 904 ILE A N 1
ATOM 6780 C CA . ILE A 1 904 ? 29.391 -18.330 -3.441 1.00 85.12 904 ILE A CA 1
ATOM 6781 C C . ILE A 1 904 ? 29.359 -17.700 -2.040 1.00 85.12 904 ILE A C 1
ATOM 6783 O O . ILE A 1 904 ? 29.278 -18.405 -1.036 1.00 85.12 904 ILE A O 1
ATOM 6787 N N . GLY A 1 905 ? 29.327 -16.368 -1.947 1.00 84.38 905 GLY A N 1
ATOM 6788 C CA . GLY A 1 905 ? 29.216 -15.670 -0.666 1.00 84.38 905 GLY A CA 1
ATOM 6789 C C . GLY A 1 905 ? 27.913 -15.935 0.082 1.00 84.38 905 GLY A C 1
ATOM 6790 O O . GLY A 1 905 ? 27.906 -16.022 1.309 1.00 84.38 905 GLY A O 1
ATOM 6791 N N . ASN A 1 906 ? 26.805 -16.109 -0.631 1.00 83.06 906 ASN A N 1
ATOM 6792 C CA . ASN A 1 906 ? 25.525 -16.471 -0.026 1.00 83.06 906 ASN A CA 1
ATOM 6793 C C . ASN A 1 906 ? 25.525 -17.922 0.472 1.00 83.06 906 ASN A C 1
ATOM 6795 O O . ASN A 1 906 ? 25.023 -18.184 1.565 1.00 83.06 906 ASN A O 1
ATOM 6799 N N . TYR A 1 907 ? 26.167 -18.832 -0.264 1.00 84.12 907 TYR A N 1
ATOM 6800 C CA . TYR A 1 907 ? 26.415 -20.201 0.185 1.00 84.12 907 TYR A CA 1
ATOM 6801 C C . TYR A 1 907 ? 27.271 -20.244 1.461 1.00 84.12 907 TYR A C 1
ATOM 6803 O O . TYR A 1 907 ? 26.878 -20.854 2.456 1.00 84.12 907 TYR A O 1
ATOM 6811 N N . ASN A 1 908 ? 28.385 -19.510 1.489 1.00 85.12 908 ASN A N 1
ATOM 6812 C CA . ASN A 1 908 ? 29.270 -19.448 2.654 1.00 85.12 908 ASN A CA 1
ATOM 6813 C C . ASN A 1 908 ? 28.596 -18.831 3.888 1.00 85.12 908 ASN A C 1
ATOM 6815 O O . ASN A 1 908 ? 28.797 -19.311 5.005 1.00 85.12 908 ASN A O 1
ATOM 6819 N N . ARG A 1 909 ? 27.771 -17.791 3.694 1.00 82.94 909 ARG A N 1
ATOM 6820 C CA . ARG A 1 909 ? 26.971 -17.175 4.766 1.00 82.94 909 ARG A CA 1
ATOM 6821 C C . ARG A 1 909 ? 25.877 -18.106 5.278 1.00 82.94 909 ARG A C 1
ATOM 6823 O O . ARG A 1 909 ? 25.626 -18.138 6.480 1.00 82.94 909 ARG A O 1
ATOM 6830 N N . ALA A 1 910 ? 25.258 -18.900 4.404 1.00 77.75 910 ALA A N 1
ATOM 6831 C CA . ALA A 1 910 ? 24.300 -19.925 4.814 1.00 77.75 910 ALA A CA 1
ATOM 6832 C C . ALA A 1 910 ? 24.957 -21.038 5.648 1.00 77.75 910 ALA A C 1
ATOM 6834 O O . ALA A 1 910 ? 24.331 -21.550 6.568 1.00 77.75 910 ALA A O 1
ATOM 6835 N N . LEU A 1 911 ? 26.229 -21.352 5.384 1.00 76.88 911 LEU A N 1
ATOM 6836 C CA . LEU A 1 911 ? 27.027 -22.299 6.170 1.00 76.88 911 LEU A CA 1
ATOM 6837 C C . LEU A 1 911 ? 27.683 -21.688 7.422 1.00 76.88 911 LEU A C 1
ATOM 6839 O O . LEU A 1 911 ? 28.377 -22.398 8.147 1.00 76.88 911 LEU A O 1
ATOM 6843 N N . GLY A 1 912 ? 27.512 -20.384 7.672 1.00 75.69 912 GLY A N 1
ATOM 6844 C CA . GLY A 1 912 ? 28.144 -19.686 8.798 1.00 75.69 912 GLY A CA 1
ATOM 6845 C C . GLY A 1 912 ? 29.673 -19.579 8.703 1.00 75.69 912 GLY A C 1
ATOM 6846 O O . GLY A 1 912 ? 30.333 -19.341 9.710 1.00 75.69 912 GLY A O 1
ATOM 6847 N N . ARG A 1 913 ? 30.252 -19.768 7.511 1.00 78.75 913 ARG A N 1
ATOM 6848 C CA . ARG A 1 913 ? 31.709 -19.715 7.277 1.00 78.75 913 ARG A CA 1
ATOM 6849 C C . ARG A 1 913 ? 32.229 -18.295 7.078 1.00 78.75 913 ARG A C 1
ATOM 6851 O O . ARG A 1 913 ? 33.424 -18.047 7.202 1.00 78.75 913 ARG A O 1
ATOM 6858 N N . VAL A 1 914 ? 31.325 -17.375 6.758 1.00 77.00 914 VAL A N 1
ATOM 6859 C CA . VAL A 1 914 ? 31.599 -15.953 6.571 1.00 77.00 914 VAL A CA 1
ATOM 6860 C C . VAL A 1 914 ? 30.476 -15.162 7.244 1.00 77.00 914 VAL A C 1
ATOM 6862 O O . VAL A 1 914 ? 29.317 -15.581 7.212 1.00 77.00 914 VAL A O 1
ATOM 6865 N N . ASN A 1 915 ? 30.822 -14.051 7.892 1.00 68.94 915 ASN A N 1
ATOM 6866 C CA . ASN A 1 915 ? 29.869 -13.218 8.629 1.00 68.94 915 ASN A CA 1
ATOM 6867 C C . ASN A 1 915 ? 28.948 -12.432 7.676 1.00 68.94 915 ASN A C 1
ATOM 6869 O O . ASN A 1 915 ? 29.317 -12.170 6.530 1.00 68.94 915 ASN A O 1
ATOM 6873 N N . TYR A 1 916 ? 27.748 -12.082 8.156 1.00 54.34 916 TYR A N 1
ATOM 6874 C CA . TYR A 1 916 ? 26.783 -11.257 7.417 1.00 54.34 916 TYR A CA 1
ATOM 6875 C C . TYR A 1 916 ? 27.251 -9.820 7.217 1.00 54.34 916 TYR A C 1
ATOM 6877 O O . TYR A 1 916 ? 27.809 -9.249 8.183 1.00 54.34 916 TYR A O 1
#

Sequence (916 aa):
NLGAANVPNAGSDMETSFANYVRECTLTGVDLNQKSVDAILRDADPLNAIRFDSDIYMTQIYVGGQPQTKTCTDAWTDLSVVANGNFTTALEGLLQPTLGVPAAGDTVPKIQDAFDALAGTGVVDAADYMLMSAIMPMFEKGVIGRHEDGLHWNKAAMVEQAIQQRNTQWAAEQTLFAKIVRPMMAFIEGLSYAIAPIMAFVVMLGNVGIRMNIGYFSMLLWIQLWMPILAVINLFIQMSAAGKMAALTTATYNLPSMMGIYQLDMELQQWLSIGGMLAASTPAITLMLIYRGAVTATHFLGRMDGGDTINERIATPDVISPAPVLNAQAQHQYSPLSAVTQTGVDKVLPTFTAGKDMSAAVSSAYSASEQATSSFMRSVSSTASKSASISSDAFDSRSLGNQIASSSSYTDAYNRQFGEAFAKKHADTGISADQFSALMAGSANAGAKLGNDQLSGAISGRLQNDFKVSQDKSDAIAADISQTVNDSQGYQAGLAKSLAMDAQTGTRNVASMGLQNQSLSSLQHSATDAVSASESYQQTLSAQQRFGTQASFGAAETGFKIAHDPGLMERLDRTLDQYGLRGDTQRLASQWKASGWISDADQAYAAAGMSLLTGFSSPSYRTMDDQQSHQAQLSGYQLLGDAFNAPQADQSWNANQNESLKINAPETGTVQSVVEQANLKDPREETGSLSQRAQAQIRSATGKIASGEARVEAQHDRNLAEREQNSKEGFGQLANVKAEHFRQSIAAAANDTPSAAEASYNFLGGSLYNTAKNIEASGSAGSQYVKQFNEGYEVARSKGSDMWESVKFAASQSYPGFMEATRAWADHRVNEVANRLTPNQQAYYRAALFEAFAGIDVGGTQIGVLDKLKQQMIDEDGTVEGNNIAKLLLSAAGQNRMDLVNQIGNYNRALGRVNY

Radius of gyration: 47.25 Å; Cα contacts (8 Å, |Δi|>4): 1047; chains: 1; bounding box: 127×89×124 Å